Protein AF-A0A507FNR6-F1 (afdb_monomer_lite)

Secondary structure (DSSP, 8-state):
-HHHHHHHHHHHHHH-SS------HHHHHHHHHHTSS---------PPPTTSHHHHHHHHHHHHHHHHHHHHTTS------------PPPTTTT---TTPPPSSSPPP-HHHHHHHHHH-TT-PPPPPB-B--TTS-TTEEE-EEES--STTHHHHHHHHHHHT---EEEE-HHHHHHSHHHHHHHHHTT-EEEE--SS---GGGS-HHHHHHHHHHHHHHHHHHHSS-BSEEPPGGG---HHHHHHHHHTT-EEB--SEE--HHHHHHTT-TTHHHHHHHHHHHTT--SBBEE-BTT-HHHHHHHHHHHHHHHHTT-EEE-HHHHTT-S-SB--HHHHHHHHTT-STT--TTSHHHHHHHHHHHHH----SSSSSHHHHHHHHHHHHSSSTT-SS------------SHHHHHHHHHHSS--PPP-PPPPPPPPP-PPPPPPPHHHHHHHHHHHHTT---TT--SSSPPP-HHHHHHHHTT---TTPPPB-B---SS-TTEEEEEEES---STHHHHHHHHGGGT---EEEE-GGGTTT-HHHHHHHHHTT-EEEE--SS---GGGS-HHHHHHHHHHHHHHHHHHHS--BSEE--GGG---HHHHHHHHHTT-EEB--SEE--GGGTTTTT-HHHHHHHHHHHHHHTT--SBEEE-BTT-HHHHHHHHHHHHHHHHTT-EE--HHHHTT-S-SB--HHHHHHHHTT----TT----S-----------------------------------------------

InterPro domains:
  IPR002509 NodB homology domain [PF01522] (137-256)
  IPR002509 NodB homology domain [PF01522] (500-618)
  IPR002509 NodB homology domain [PS51677] (139-326)
  IPR002509 NodB homology domain [PS51677] (501-684)
  IPR011330 Glycoside hydrolase/deacetylase, beta/alpha-barrel [SSF88713] (125-328)
  IPR011330 Glycoside hydrolase/deacetylase, beta/alpha-barrel [SSF88713] (503-693)
  IPR050248 Polysaccharide deacetylase, ArnD subfamily [PTHR10587] (463-693)

pLDDT: mean 71.26, std 27.58, range [22.84, 98.88]

Foldseek 3Di:
DVVVVVVVVVVVVVPPPDDDDDDPPVPVVVVVVVVPDDDDDDDDDDDDDPPVVVVVVVVVVVVVVVVVVVVVVPPDDDDDDDDDDDDDDDDDLPFDCPLPDAADQFDFDVVLVVLLCVVCVPLDQDDAAAFFDPPADQLEEAEEAEADDDPLLVLLLVLCVVVVAEHEYAYALNRCVFVVVSLLVNVVSPYAYAYAFHHLDQLVPDDLRSLLRRRLSRQVSNCSRNVFGFQEHEYRVNRDDVSSSRSCSSQNYHYYDWPEELCCVVCVVVVNLVSSLVSLVVCLVVSRTGTHYYDHSHDLLRSLCPNSNVVSSVVSVHGYHYDCNRHVHPGRTDGVSSVVSLQVVSRPPCPHDDPNVVVVVVVVVVVPDDPDPPPPVVVVVVVVVVVVVPPPPDPDDDDDDDDDDDDPPPPVVVVVVVVVPDDDDDDDDDDDDDDDDDDDDDDDPVVVVVVLVVLVVQQDCLLPDQAQFDFDPVLLVLLVVQDFDLDDDAAAFFADPPDQQEEAEEAEADDAPQLVLLLVLCQVVLAEHEYAYQLCRCVVPLSSLLSNVVSPAHYAHAFNHQDQLVPDDLRSLSRRRLSSQVSSCSRHVWGFQEHEYRVSRDDSSSSSSCRSQNHHYYDWPEEQCLSSCQSVLCSLPRSLVSLLVCVVVVRTRTNYYHHSNGNSNSVNVNSNVVSSVVSVHGHHHRCVSHVHPGRTDRVSSLVSVVVVPSDRPPDDPCPDDSDPPPPDPDDDDDDDDDDDDDDDDDDDDDDDDDDDDDDDDDDDDD

Radius of gyration: 34.56 Å; chains: 1; bounding box: 96×111×90 Å

Structure (mmCIF, N/CA/C/O backbone):
data_AF-A0A507FNR6-F1
#
_entry.id   AF-A0A507FNR6-F1
#
loop_
_atom_site.group_PDB
_atom_site.id
_atom_site.type_symbol
_atom_site.label_atom_id
_atom_site.label_alt_id
_atom_site.label_comp_id
_atom_site.label_asym_id
_atom_site.label_entity_id
_atom_site.label_seq_id
_atom_site.pdbx_PDB_ins_code
_atom_site.Cartn_x
_atom_site.Cartn_y
_atom_site.Cartn_z
_atom_site.occupancy
_atom_site.B_iso_or_equiv
_atom_site.auth_seq_id
_atom_site.auth_comp_id
_atom_site.auth_asym_id
_atom_site.auth_atom_id
_atom_site.pdbx_PDB_model_num
ATOM 1 N N . MET A 1 1 ? -44.419 14.661 7.105 1.00 37.47 1 MET A N 1
ATOM 2 C CA . MET A 1 1 ? -43.731 13.593 6.339 1.00 37.47 1 MET A CA 1
ATOM 3 C C . MET A 1 1 ? -43.778 13.799 4.822 1.00 37.47 1 MET A C 1
ATOM 5 O O . MET A 1 1 ? -42.699 13.847 4.253 1.00 37.47 1 MET A O 1
ATOM 9 N N . LEU A 1 2 ? -44.933 14.008 4.166 1.00 32.91 2 LEU A N 1
ATOM 10 C CA . LEU A 1 2 ? -45.009 14.257 2.701 1.00 32.91 2 LEU A CA 1
ATOM 11 C C . LEU A 1 2 ? -44.376 15.590 2.230 1.00 32.91 2 LEU A C 1
ATOM 13 O O . LEU A 1 2 ? -43.763 15.656 1.168 1.00 32.91 2 LEU A O 1
ATOM 17 N N . LEU A 1 3 ? -44.433 16.642 3.056 1.00 31.50 3 LEU A N 1
ATOM 18 C CA . LEU A 1 3 ? -43.774 17.927 2.767 1.00 31.50 3 LEU A CA 1
ATOM 19 C C . LEU A 1 3 ? -42.234 17.837 2.872 1.00 31.50 3 LEU A C 1
ATOM 21 O O . LEU A 1 3 ? -41.506 18.486 2.129 1.00 31.50 3 LEU A O 1
ATOM 25 N N . GLN A 1 4 ? -41.742 16.964 3.756 1.00 35.09 4 GLN A N 1
ATOM 26 C CA . GLN A 1 4 ? -40.314 16.698 3.975 1.00 35.09 4 GLN A CA 1
ATOM 27 C C . GLN A 1 4 ? -39.709 15.872 2.832 1.00 35.09 4 GLN A C 1
ATOM 29 O O . GLN A 1 4 ? -38.557 16.077 2.469 1.00 35.09 4 GLN A O 1
ATOM 34 N N . THR A 1 5 ? -40.505 14.995 2.214 1.00 38.12 5 THR A N 1
ATOM 35 C CA . THR A 1 5 ? -40.110 14.238 1.016 1.00 38.12 5 THR A CA 1
ATOM 36 C C . THR A 1 5 ? -40.065 15.126 -0.231 1.00 38.12 5 THR A C 1
ATOM 38 O O . THR A 1 5 ? -39.164 14.967 -1.050 1.00 38.12 5 THR A O 1
ATOM 41 N N . CYS A 1 6 ? -40.953 16.123 -0.345 1.00 31.89 6 CYS A N 1
ATOM 42 C CA . CYS A 1 6 ? -40.917 17.096 -1.445 1.00 31.89 6 CYS A CA 1
ATOM 43 C C . CYS A 1 6 ? -39.725 18.066 -1.346 1.00 31.89 6 CYS A C 1
ATOM 45 O O . CYS A 1 6 ? -39.060 18.327 -2.348 1.00 31.89 6 CYS A O 1
ATOM 47 N N . LEU A 1 7 ? -39.394 18.554 -0.145 1.00 35.56 7 LEU A N 1
ATOM 48 C CA . LEU A 1 7 ? -38.222 19.417 0.072 1.00 35.56 7 LEU A CA 1
ATOM 49 C C . LEU A 1 7 ? -36.899 18.683 -0.210 1.00 35.56 7 LEU A C 1
ATOM 51 O O . LEU A 1 7 ? -36.000 19.260 -0.819 1.00 35.56 7 LEU A O 1
ATOM 55 N N . PHE A 1 8 ? -36.811 17.392 0.129 1.00 34.81 8 PHE A N 1
ATOM 56 C CA . PHE A 1 8 ? -35.637 16.565 -0.172 1.00 34.81 8 PHE A CA 1
ATOM 57 C C . PHE A 1 8 ? -35.486 16.300 -1.681 1.00 34.81 8 PHE A C 1
ATOM 59 O O . PHE A 1 8 ? -34.390 16.416 -2.224 1.00 34.81 8 PHE A O 1
ATOM 66 N N . ALA A 1 9 ? -36.588 16.039 -2.393 1.00 33.88 9 ALA A N 1
ATOM 67 C CA . ALA A 1 9 ? -36.572 15.839 -3.844 1.00 33.88 9 ALA A CA 1
ATOM 68 C C . ALA A 1 9 ? -36.194 17.116 -4.620 1.00 33.88 9 ALA A C 1
ATOM 70 O O . ALA A 1 9 ? -35.476 17.047 -5.617 1.00 33.88 9 ALA A O 1
ATOM 71 N N . THR A 1 10 ? -36.613 18.290 -4.135 1.00 34.97 10 THR A N 1
ATOM 72 C CA . THR A 1 10 ? -36.282 19.584 -4.758 1.00 34.97 10 THR A CA 1
ATOM 73 C C . THR A 1 10 ? -34.808 19.959 -4.531 1.00 34.97 10 THR A C 1
ATOM 75 O O . THR A 1 10 ? -34.153 20.489 -5.430 1.00 34.97 10 THR A O 1
ATOM 78 N N . PHE A 1 11 ? -34.243 19.606 -3.371 1.00 34.34 11 PHE A N 1
ATOM 79 C CA . PHE A 1 11 ? -32.817 19.783 -3.064 1.00 34.34 11 PHE A CA 1
ATOM 80 C C . PHE A 1 11 ? -31.915 18.856 -3.904 1.00 34.34 11 PHE A C 1
ATOM 82 O O . PHE A 1 11 ? -30.870 19.280 -4.402 1.00 34.34 11 PHE A O 1
ATOM 89 N N . VAL A 1 12 ? -32.360 17.618 -4.157 1.00 36.78 12 VAL A N 1
ATOM 90 C CA . VAL A 1 12 ? -31.671 16.661 -5.045 1.00 36.78 12 VAL A CA 1
ATOM 91 C C . VAL A 1 12 ? -31.767 17.092 -6.516 1.00 36.78 12 VAL A C 1
ATOM 93 O O . VAL A 1 12 ? -30.772 17.060 -7.235 1.00 36.78 12 VAL A O 1
ATOM 96 N N . ALA A 1 13 ? -32.918 17.592 -6.974 1.00 33.75 13 ALA A N 1
ATOM 97 C CA . ALA A 1 13 ? -33.073 18.076 -8.351 1.00 33.75 13 ALA A CA 1
ATOM 98 C C . ALA A 1 13 ? -32.232 19.334 -8.658 1.00 33.75 13 ALA A C 1
ATOM 100 O O . ALA A 1 13 ? -31.830 19.546 -9.801 1.00 33.75 13 ALA A O 1
ATOM 101 N N . SER A 1 14 ? -31.922 20.143 -7.640 1.00 32.06 14 SER A N 1
ATOM 102 C CA . SER A 1 14 ? -31.108 21.362 -7.777 1.00 32.06 14 SER A CA 1
ATOM 103 C C . SER A 1 14 ? -29.598 21.089 -7.805 1.00 32.06 14 SER A C 1
ATOM 105 O O . SER A 1 14 ? -28.831 21.929 -8.270 1.00 32.06 14 SER A O 1
ATOM 107 N N . THR A 1 15 ? -29.161 19.922 -7.323 1.00 32.34 15 THR A N 1
ATOM 108 C CA . THR A 1 15 ? -27.739 19.557 -7.192 1.00 32.34 15 THR A CA 1
ATOM 109 C C . THR A 1 15 ? -27.243 18.617 -8.296 1.00 32.34 15 THR A C 1
ATOM 111 O O . THR A 1 15 ? -26.038 18.511 -8.513 1.00 32.34 15 THR A O 1
ATOM 114 N N . VAL A 1 16 ? -28.137 18.014 -9.091 1.00 34.31 16 VAL A N 1
ATOM 115 C CA . VAL A 1 16 ? -27.775 17.140 -10.227 1.00 34.31 16 VAL A CA 1
ATOM 116 C C . VAL A 1 16 ? -27.688 17.939 -11.532 1.00 34.31 16 VAL A C 1
ATOM 118 O O . VAL A 1 16 ? -28.408 17.713 -12.504 1.00 34.31 16 VAL A O 1
ATOM 121 N N . ARG A 1 17 ? -26.760 18.898 -11.571 1.00 32.91 17 ARG A N 1
ATOM 122 C CA . ARG A 1 17 ? -26.328 19.549 -12.815 1.00 32.91 17 ARG A CA 1
ATOM 123 C C . ARG A 1 17 ? -24.821 19.421 -13.018 1.00 32.91 17 ARG A C 1
ATOM 125 O O . ARG A 1 17 ? -24.176 20.393 -13.369 1.00 32.91 17 ARG A O 1
ATOM 132 N N . ALA A 1 18 ? -24.266 18.228 -12.811 1.00 33.28 18 ALA A N 1
ATOM 133 C CA . ALA A 1 18 ? -23.012 17.775 -13.419 1.00 33.28 18 ALA A CA 1
ATOM 134 C C . ALA A 1 18 ? -22.761 16.290 -13.089 1.00 33.28 18 ALA A C 1
ATOM 136 O O . ALA A 1 18 ? -22.992 15.871 -11.963 1.00 33.28 18 ALA A O 1
ATOM 137 N N . ALA A 1 19 ? -22.212 15.558 -14.065 1.00 28.89 19 ALA A N 1
ATOM 138 C CA . ALA A 1 19 ? -21.675 14.187 -14.017 1.00 28.89 19 ALA A CA 1
ATOM 139 C C . ALA A 1 19 ? -22.635 12.994 -14.282 1.00 28.89 19 ALA A C 1
ATOM 141 O O . ALA A 1 19 ? -23.710 12.857 -13.708 1.00 28.89 19 ALA A O 1
ATOM 142 N N . GLN A 1 20 ? -22.193 12.137 -15.213 1.00 31.83 20 GLN A N 1
ATOM 143 C CA . GLN A 1 20 ? -22.756 10.860 -15.703 1.00 31.83 20 GLN A CA 1
ATOM 144 C C . GLN A 1 20 ? -22.103 9.658 -14.962 1.00 31.83 20 GLN A C 1
ATOM 146 O O . GLN A 1 20 ? -21.088 9.871 -14.304 1.00 31.83 20 GLN A O 1
ATOM 151 N N . PRO A 1 21 ? -22.518 8.392 -15.195 1.00 39.84 21 PRO A N 1
ATOM 152 C CA . PRO A 1 21 ? -23.780 7.762 -14.809 1.00 39.84 21 PRO A CA 1
ATOM 153 C C . PRO A 1 21 ? -23.563 6.634 -13.765 1.00 39.84 21 PRO A C 1
ATOM 155 O O . PRO A 1 21 ? -22.589 5.889 -13.822 1.00 39.84 21 PRO A O 1
ATOM 158 N N . PHE A 1 22 ? -24.508 6.464 -12.838 1.00 29.86 22 PHE A N 1
ATOM 159 C CA . PHE A 1 22 ? -24.592 5.293 -11.949 1.00 29.86 22 PHE A CA 1
ATOM 160 C C . PHE A 1 22 ? -25.397 4.154 -12.616 1.00 29.86 22 PHE A C 1
ATOM 162 O O . PHE A 1 22 ? -26.315 4.448 -13.388 1.00 29.86 22 PHE A O 1
ATOM 169 N N . PRO A 1 23 ? -25.127 2.867 -12.315 1.00 29.97 23 PRO A N 1
ATOM 170 C CA . PRO A 1 23 ? -25.915 1.752 -12.837 1.00 29.97 23 PRO A CA 1
ATOM 171 C C . PRO A 1 23 ? -27.279 1.664 -12.123 1.00 29.97 23 PRO A C 1
ATOM 173 O O . PRO A 1 23 ? -27.361 1.459 -10.915 1.00 29.97 23 PRO A O 1
ATOM 176 N N . LEU A 1 24 ? -28.363 1.833 -12.886 1.00 33.50 24 LEU A N 1
ATOM 177 C CA . LEU A 1 24 ? -29.762 1.897 -12.425 1.00 33.50 24 LEU A CA 1
ATOM 178 C C . LEU A 1 24 ? -30.479 0.531 -12.346 1.00 33.50 24 LEU A C 1
ATOM 180 O O . LEU A 1 24 ? -31.705 0.482 -12.253 1.00 33.50 24 LEU A O 1
ATOM 184 N N . GLU A 1 25 ? -29.757 -0.588 -12.358 1.00 33.41 25 GLU A N 1
ATOM 185 C CA . GLU A 1 25 ? -30.377 -1.922 -12.326 1.00 33.41 25 GLU A CA 1
ATOM 186 C C . GLU A 1 25 ? -30.935 -2.368 -10.954 1.00 33.41 25 GLU A C 1
ATOM 188 O O . GLU A 1 25 ? -32.004 -2.985 -10.944 1.00 33.41 25 GLU A O 1
ATOM 193 N N . PRO A 1 26 ? -30.365 -2.016 -9.778 1.00 33.34 26 PRO A N 1
ATOM 194 C CA . PRO A 1 26 ? -30.905 -2.516 -8.506 1.00 33.34 26 PRO A CA 1
ATOM 195 C C . PRO A 1 26 ? -32.215 -1.843 -8.060 1.00 33.34 26 PRO A C 1
ATOM 197 O O . PRO A 1 26 ? -32.959 -2.411 -7.262 1.00 33.34 26 PRO A O 1
ATOM 200 N N . MET A 1 27 ? -32.531 -0.638 -8.558 1.00 32.47 27 MET A N 1
ATOM 201 C CA . MET A 1 27 ? -33.716 0.124 -8.121 1.00 32.47 27 MET A CA 1
ATOM 202 C C . MET A 1 27 ? -34.980 -0.177 -8.938 1.00 32.47 27 MET A C 1
ATOM 204 O O . MET A 1 27 ? -36.084 -0.053 -8.408 1.00 32.47 27 MET A O 1
ATOM 208 N N . MET A 1 28 ? -34.854 -0.623 -10.195 1.00 34.38 28 MET A N 1
ATOM 209 C CA . MET A 1 28 ? -36.024 -1.012 -10.994 1.00 34.38 28 MET A CA 1
ATOM 210 C C . MET A 1 28 ? -36.588 -2.380 -10.590 1.00 34.38 28 MET A C 1
ATOM 212 O O . MET A 1 28 ? -37.807 -2.549 -10.603 1.00 34.38 28 MET A O 1
ATOM 216 N N . LEU A 1 29 ? -35.749 -3.327 -10.148 1.00 33.75 29 LEU A N 1
ATOM 217 C CA . LEU A 1 29 ? -36.236 -4.628 -9.668 1.00 33.75 29 LEU A CA 1
ATOM 218 C C . LEU A 1 29 ? -37.027 -4.506 -8.352 1.00 33.75 29 LEU A C 1
ATOM 220 O O . LEU A 1 29 ? -38.065 -5.147 -8.195 1.00 33.75 29 LEU A O 1
ATOM 224 N N . PHE A 1 30 ? -36.607 -3.610 -7.450 1.00 33.25 30 PHE A N 1
ATOM 225 C CA . PHE A 1 30 ? -37.310 -3.347 -6.187 1.00 33.25 30 PHE A CA 1
ATOM 226 C C . PHE A 1 30 ? -38.670 -2.656 -6.391 1.00 33.25 30 PHE A C 1
ATOM 228 O O . PHE A 1 30 ? -39.632 -2.955 -5.682 1.00 33.25 30 PHE A O 1
ATOM 235 N N . ALA A 1 31 ? -38.781 -1.771 -7.388 1.00 34.03 31 ALA A N 1
ATOM 236 C CA . ALA A 1 31 ? -40.033 -1.088 -7.718 1.00 34.03 31 ALA A CA 1
ATOM 237 C C . ALA A 1 31 ? -41.071 -2.032 -8.356 1.00 34.03 31 ALA A C 1
ATOM 239 O O . ALA A 1 31 ? -42.263 -1.917 -8.072 1.00 34.03 31 ALA A O 1
ATOM 240 N N . VAL A 1 32 ? -40.630 -3.007 -9.161 1.00 37.16 32 VAL A N 1
ATOM 241 C CA . VAL A 1 32 ? -41.515 -4.015 -9.774 1.00 37.16 32 VAL A CA 1
ATOM 242 C C . VAL A 1 32 ? -41.973 -5.068 -8.751 1.00 37.16 32 VAL A C 1
ATOM 244 O O . VAL A 1 32 ? -43.123 -5.505 -8.799 1.00 37.16 32 VAL A O 1
ATOM 247 N N . GLN A 1 33 ? -41.139 -5.418 -7.762 1.00 34.91 33 GLN A N 1
ATOM 248 C CA . GLN A 1 33 ? -41.530 -6.328 -6.673 1.00 34.91 33 GLN A CA 1
ATOM 249 C C . GLN A 1 33 ? -42.470 -5.688 -5.635 1.00 34.91 33 GLN A C 1
ATOM 251 O O . GLN A 1 33 ? -43.358 -6.372 -5.127 1.00 34.91 33 GLN A O 1
ATOM 256 N N . MET A 1 34 ? -42.361 -4.380 -5.375 1.00 32.78 34 MET A N 1
ATOM 257 C CA . MET A 1 34 ? -43.274 -3.666 -4.464 1.00 32.78 34 MET A CA 1
ATOM 258 C C . MET A 1 34 ? -44.671 -3.404 -5.054 1.00 32.78 34 MET A C 1
ATOM 260 O O . MET A 1 34 ? -45.608 -3.138 -4.307 1.00 32.78 34 MET A O 1
ATOM 264 N N . LEU A 1 35 ? -44.848 -3.528 -6.373 1.00 33.38 35 LEU A N 1
ATOM 265 C CA . LEU A 1 35 ? -46.151 -3.392 -7.042 1.00 33.38 35 LEU A CA 1
ATOM 266 C C . LEU A 1 35 ? -46.964 -4.699 -7.101 1.00 33.38 35 LEU A C 1
ATOM 268 O O . LEU A 1 35 ? -48.099 -4.682 -7.571 1.00 33.38 35 LEU A O 1
ATOM 272 N N . SER A 1 36 ? -46.425 -5.819 -6.601 1.00 35.69 36 SER A N 1
ATOM 273 C CA . SER A 1 36 ? -47.110 -7.128 -6.602 1.00 35.69 36 SER A CA 1
ATOM 274 C C . SER A 1 36 ? -47.565 -7.615 -5.220 1.00 35.69 36 SER A C 1
ATOM 276 O O . SER A 1 36 ? -48.125 -8.703 -5.110 1.00 35.69 36 SER A O 1
ATOM 278 N N . ILE A 1 37 ? -47.370 -6.834 -4.155 1.00 36.44 37 ILE A N 1
ATOM 279 C CA . ILE A 1 37 ? -47.818 -7.182 -2.801 1.00 36.44 37 ILE A CA 1
ATOM 280 C C . ILE A 1 37 ? -48.465 -5.934 -2.206 1.00 36.44 37 ILE A C 1
ATOM 282 O O . ILE A 1 37 ? -47.744 -5.008 -1.866 1.00 36.44 37 ILE A O 1
ATOM 286 N N . HIS A 1 38 ? -49.803 -5.918 -2.156 1.00 30.64 38 HIS A N 1
ATOM 287 C CA . HIS A 1 38 ? -50.739 -5.088 -1.363 1.00 30.64 38 HIS A CA 1
ATOM 288 C C . HIS A 1 38 ? -51.994 -4.775 -2.197 1.00 30.64 38 HIS A C 1
ATOM 290 O O . HIS A 1 38 ? -52.191 -3.667 -2.686 1.00 30.64 38 HIS A O 1
ATOM 296 N N . ALA A 1 39 ? -52.878 -5.765 -2.328 1.00 28.08 39 ALA A N 1
ATOM 297 C CA . ALA A 1 39 ? -54.285 -5.519 -2.624 1.00 28.08 39 ALA A CA 1
ATOM 298 C C . ALA A 1 39 ? -55.072 -5.680 -1.314 1.00 28.08 39 ALA A C 1
ATOM 300 O O . ALA A 1 39 ? -55.147 -6.800 -0.804 1.00 28.08 39 ALA A O 1
ATOM 301 N N . PRO A 1 40 ? -55.656 -4.618 -0.734 1.00 31.48 40 PRO A N 1
ATOM 302 C CA . PRO A 1 40 ? -56.695 -4.786 0.260 1.00 31.48 40 PRO A CA 1
ATOM 303 C C . PRO A 1 40 ? -58.029 -5.023 -0.449 1.00 31.48 40 PRO A C 1
ATOM 305 O O . PRO A 1 40 ? -58.425 -4.289 -1.355 1.00 31.48 40 PRO A O 1
ATOM 308 N N . HIS A 1 41 ? -58.738 -6.052 0.003 1.00 34.62 41 HIS A N 1
ATOM 309 C CA . HIS A 1 41 ? -60.172 -6.194 -0.198 1.00 34.62 41 HIS A CA 1
ATOM 310 C C . HIS A 1 41 ? -60.881 -4.890 0.186 1.00 34.62 41 HIS A C 1
ATOM 312 O O . HIS A 1 41 ? -60.788 -4.480 1.334 1.00 34.62 41 HIS A O 1
ATOM 318 N N . HIS A 1 42 ? -61.615 -4.275 -0.740 1.00 28.42 42 HIS A N 1
ATOM 319 C CA . HIS A 1 42 ? -62.992 -3.841 -0.505 1.00 28.42 42 HIS A CA 1
ATOM 320 C C . HIS A 1 42 ? -63.681 -3.477 -1.827 1.00 28.42 42 HIS A C 1
ATOM 322 O O . HIS A 1 42 ? -63.129 -2.870 -2.738 1.00 28.42 42 HIS A O 1
ATOM 328 N N . THR A 1 43 ? -64.920 -3.934 -1.901 1.00 36.56 43 THR A N 1
ATOM 329 C CA . THR A 1 43 ? -65.930 -3.810 -2.946 1.00 36.56 43 THR A CA 1
ATOM 330 C C . THR A 1 43 ? -66.188 -2.374 -3.407 1.00 36.56 43 THR A C 1
ATOM 332 O O . THR A 1 43 ? -66.579 -1.543 -2.594 1.00 36.56 43 THR A O 1
ATOM 335 N N . THR A 1 44 ? -66.118 -2.107 -4.714 1.00 29.95 44 THR A N 1
ATOM 336 C CA . THR A 1 44 ? -67.222 -1.511 -5.499 1.00 29.95 44 THR A CA 1
ATOM 337 C C . THR A 1 44 ? -66.890 -1.473 -6.995 1.00 29.95 44 THR A C 1
ATOM 339 O O . THR A 1 44 ? -65.753 -1.324 -7.423 1.00 29.95 44 THR A O 1
ATOM 342 N N . SER A 1 45 ? -67.940 -1.701 -7.778 1.00 39.38 45 SER A N 1
ATOM 343 C CA . SER A 1 45 ? -67.995 -1.898 -9.225 1.00 39.38 45 SER A CA 1
ATOM 344 C C . SER A 1 45 ? -67.521 -0.691 -10.039 1.00 39.38 45 SER A C 1
ATOM 346 O O . SER A 1 45 ? -68.215 0.316 -9.996 1.00 39.38 45 SER A O 1
ATOM 348 N N . GLN A 1 46 ? -66.494 -0.849 -10.889 1.00 32.12 46 GLN A N 1
ATOM 349 C CA . GLN A 1 46 ? -66.463 -0.323 -12.270 1.00 32.12 46 GLN A CA 1
ATOM 350 C C . GLN A 1 46 ? -65.530 -1.174 -13.159 1.00 32.12 46 GLN A C 1
ATOM 352 O O . GLN A 1 46 ? -64.429 -1.548 -12.765 1.00 32.12 46 GLN A O 1
ATOM 357 N N . LYS A 1 47 ? -66.003 -1.515 -14.363 1.00 33.69 47 LYS A N 1
ATOM 358 C CA . LYS A 1 47 ? -65.332 -2.367 -15.361 1.00 33.69 47 LYS A CA 1
ATOM 359 C C . LYS A 1 47 ? -64.411 -1.499 -16.247 1.00 33.69 47 LYS A C 1
ATOM 361 O O . LYS A 1 47 ? -64.902 -0.482 -16.735 1.00 33.69 47 LYS A O 1
ATOM 366 N N . PRO A 1 48 ? -63.139 -1.860 -16.517 1.00 31.39 48 PRO A N 1
ATOM 367 C CA . PRO A 1 48 ? -62.278 -1.065 -17.396 1.00 31.39 48 PRO A CA 1
ATOM 368 C C . PRO A 1 48 ? -62.692 -1.220 -18.866 1.00 31.39 48 PRO A C 1
ATOM 370 O O . PRO A 1 48 ? -62.955 -2.329 -19.337 1.00 31.39 48 PRO A O 1
ATOM 373 N N . THR A 1 49 ? -62.746 -0.109 -19.597 1.00 38.16 49 THR A N 1
ATOM 374 C CA . THR A 1 49 ? -63.057 -0.050 -21.033 1.00 38.16 49 THR A CA 1
ATOM 375 C C . THR A 1 49 ? -61.902 -0.536 -21.917 1.00 38.16 49 THR A C 1
ATOM 377 O O . THR A 1 49 ? -60.726 -0.429 -21.571 1.00 38.16 49 THR A O 1
ATOM 380 N N . THR A 1 50 ? -62.266 -1.032 -23.101 1.00 42.06 50 THR A N 1
ATOM 381 C CA . THR A 1 50 ? -61.512 -1.823 -24.096 1.00 42.06 50 THR A CA 1
ATOM 382 C C . THR A 1 50 ? -60.227 -1.199 -24.677 1.00 42.06 50 THR A C 1
ATOM 384 O O . THR A 1 50 ? -59.614 -1.786 -25.563 1.00 42.06 50 THR A O 1
ATOM 387 N N . THR A 1 51 ? -59.773 -0.046 -24.187 1.00 43.16 51 THR A N 1
ATOM 388 C CA . THR A 1 51 ? -58.647 0.718 -24.759 1.00 43.16 51 THR A CA 1
ATOM 389 C C . THR A 1 51 ? -57.330 0.565 -23.984 1.00 43.16 51 THR A C 1
ATOM 391 O O . THR A 1 51 ? -56.280 0.911 -24.512 1.00 43.16 51 THR A O 1
ATOM 394 N N . GLN A 1 52 ? -57.337 0.003 -22.766 1.00 39.16 52 GLN A N 1
ATOM 395 C CA . GLN A 1 52 ? -56.110 -0.214 -21.968 1.00 39.16 52 GLN A CA 1
ATOM 396 C C . GLN A 1 52 ? -55.401 -1.554 -22.244 1.00 39.16 52 GLN A C 1
ATOM 398 O O . GLN A 1 52 ? -54.191 -1.657 -22.054 1.00 39.16 52 GLN A O 1
ATOM 403 N N . ALA A 1 53 ? -56.112 -2.570 -22.745 1.00 40.06 53 ALA A N 1
ATOM 404 C CA . ALA A 1 53 ? -55.527 -3.889 -23.015 1.00 40.06 53 ALA A CA 1
ATOM 405 C C . ALA A 1 53 ? -54.658 -3.923 -24.293 1.00 40.06 53 ALA A C 1
ATOM 407 O O . ALA A 1 53 ? -53.669 -4.652 -24.347 1.00 40.06 53 ALA A O 1
ATOM 408 N N . GLY A 1 54 ? -54.980 -3.104 -25.303 1.00 36.41 54 GLY A N 1
ATOM 409 C CA . GLY A 1 54 ? -54.251 -3.074 -26.582 1.00 36.41 54 GLY A CA 1
ATOM 410 C C . GLY A 1 54 ? -52.845 -2.466 -26.489 1.00 36.41 54 GLY A C 1
ATOM 411 O O . GLY A 1 54 ? -51.920 -2.910 -27.170 1.00 36.41 54 GLY A O 1
ATOM 412 N N . THR A 1 55 ? -52.647 -1.491 -25.600 1.00 41.25 55 THR A N 1
ATOM 413 C CA . THR A 1 55 ? -51.367 -0.778 -25.460 1.00 41.25 55 THR A CA 1
ATOM 414 C C . THR A 1 55 ? -50.313 -1.632 -24.750 1.00 41.25 55 THR A C 1
ATOM 416 O O . THR A 1 55 ? -49.152 -1.642 -25.155 1.00 41.25 55 THR A O 1
ATOM 419 N N . ILE A 1 56 ? -50.721 -2.430 -23.757 1.00 40.34 56 ILE A N 1
ATOM 420 C CA . ILE A 1 56 ? -49.822 -3.329 -23.014 1.00 40.34 56 ILE A CA 1
ATOM 421 C C . ILE A 1 56 ? -49.342 -4.479 -23.911 1.00 40.34 56 ILE A C 1
ATOM 423 O O . ILE A 1 56 ? -48.154 -4.787 -23.935 1.00 40.34 56 ILE A O 1
ATOM 427 N N . GLN A 1 57 ? -50.225 -5.047 -24.738 1.00 42.31 57 GLN A N 1
ATOM 428 C CA . GLN A 1 57 ? -49.885 -6.172 -25.618 1.00 42.31 57 GLN A CA 1
ATOM 429 C C . GLN A 1 57 ? -48.917 -5.787 -26.756 1.00 42.31 57 GLN A C 1
ATOM 431 O O . GLN A 1 57 ? -48.119 -6.612 -27.210 1.00 42.31 57 GLN A O 1
ATOM 436 N N . THR A 1 58 ? -48.954 -4.524 -27.190 1.00 39.72 58 THR A N 1
ATOM 437 C CA . THR A 1 58 ? -48.070 -3.988 -28.239 1.00 39.72 58 THR A CA 1
ATOM 438 C C . THR A 1 58 ? -46.657 -3.721 -27.702 1.00 39.72 58 THR A C 1
ATOM 440 O O . THR A 1 58 ? -45.670 -4.018 -28.375 1.00 39.72 58 THR A O 1
ATOM 443 N N . LEU A 1 59 ? -46.547 -3.259 -26.451 1.00 37.44 59 LEU A N 1
ATOM 444 C CA . LEU A 1 59 ? -45.269 -3.027 -25.767 1.00 37.44 59 LEU A CA 1
ATOM 445 C C . LEU A 1 59 ? -44.542 -4.332 -25.412 1.00 37.44 59 LEU A C 1
ATOM 447 O O . LEU A 1 59 ? -43.327 -4.413 -25.583 1.00 37.44 59 LEU A O 1
ATOM 451 N N . THR A 1 60 ? -45.259 -5.387 -25.010 1.00 41.59 60 THR A N 1
ATOM 452 C CA . THR A 1 60 ? -44.632 -6.687 -24.710 1.00 41.59 60 THR A CA 1
ATOM 453 C C . THR A 1 60 ? -44.028 -7.336 -25.962 1.00 41.59 60 THR A C 1
ATOM 455 O O . THR A 1 60 ? -42.914 -7.846 -25.902 1.00 41.59 60 THR A O 1
ATOM 458 N N . LYS A 1 61 ? -44.695 -7.248 -27.127 1.00 38.84 61 LYS A N 1
ATOM 459 C CA . LYS A 1 61 ? -44.173 -7.795 -28.397 1.00 38.84 61 LYS A CA 1
ATOM 460 C C . LYS A 1 61 ? -42.905 -7.090 -28.892 1.00 38.84 61 LYS A C 1
ATOM 462 O O . LYS A 1 61 ? -42.017 -7.754 -29.426 1.00 38.84 61 LYS A O 1
ATOM 467 N N . ALA A 1 62 ? -42.798 -5.774 -28.699 1.00 35.88 62 ALA A N 1
ATOM 468 C CA . ALA A 1 62 ? -41.615 -5.013 -29.104 1.00 35.88 62 ALA A CA 1
ATOM 469 C C . ALA A 1 62 ? -40.372 -5.416 -28.286 1.00 35.88 62 ALA A C 1
ATOM 471 O O . ALA A 1 62 ? -39.299 -5.651 -28.849 1.00 35.88 62 ALA A O 1
ATOM 472 N N . VAL A 1 63 ? -40.538 -5.604 -26.973 1.00 38.28 63 VAL A N 1
ATOM 473 C CA . VAL A 1 63 ? -39.448 -5.981 -26.058 1.00 38.28 63 VAL A CA 1
ATOM 474 C C . VAL A 1 63 ? -38.948 -7.406 -26.329 1.00 38.28 63 VAL A C 1
ATOM 476 O O . VAL A 1 63 ? -37.740 -7.619 -26.414 1.00 38.28 63 VAL A O 1
ATOM 479 N N . THR A 1 64 ? -39.836 -8.376 -26.577 1.00 38.31 64 THR A N 1
ATOM 480 C CA . THR A 1 64 ? -39.425 -9.768 -26.853 1.00 38.31 64 THR A CA 1
ATOM 481 C C . THR A 1 64 ? -38.679 -9.924 -28.187 1.00 38.31 64 THR A C 1
ATOM 483 O O . THR A 1 64 ? -37.742 -10.720 -28.279 1.00 38.31 64 THR A O 1
ATOM 486 N N . SER A 1 65 ? -39.023 -9.134 -29.215 1.00 32.69 65 SER A N 1
ATOM 487 C CA . SER A 1 65 ? -38.316 -9.183 -30.511 1.00 32.69 65 SER A CA 1
ATOM 488 C C . SER A 1 65 ? -36.875 -8.662 -30.422 1.00 32.69 65 SER A C 1
ATOM 490 O O . SER A 1 65 ? -35.975 -9.204 -31.061 1.00 32.69 65 SER A O 1
ATOM 492 N N . THR A 1 66 ? -36.636 -7.679 -29.548 1.00 34.81 66 THR A N 1
ATOM 493 C CA . THR A 1 66 ? -35.319 -7.053 -29.362 1.00 34.81 66 THR A CA 1
ATOM 494 C C . THR A 1 66 ? -34.369 -7.974 -28.586 1.00 34.81 66 THR A C 1
ATOM 496 O O . THR A 1 66 ? -33.194 -8.087 -28.921 1.00 34.81 66 THR A O 1
ATOM 499 N N . VAL A 1 67 ? -34.887 -8.718 -27.600 1.00 36.03 67 VAL A N 1
ATOM 500 C CA . VAL A 1 67 ? -34.100 -9.672 -26.792 1.00 36.03 67 VAL A CA 1
ATOM 501 C C . VAL A 1 67 ? -33.687 -10.917 -27.595 1.00 36.03 67 VAL A C 1
ATOM 503 O O . VAL A 1 67 ? -32.602 -11.461 -27.387 1.00 36.03 67 VAL A O 1
ATOM 506 N N . THR A 1 68 ? -34.504 -11.334 -28.568 1.00 32.78 68 THR A N 1
ATOM 507 C CA . THR A 1 68 ? -34.212 -12.496 -29.432 1.00 32.78 68 TH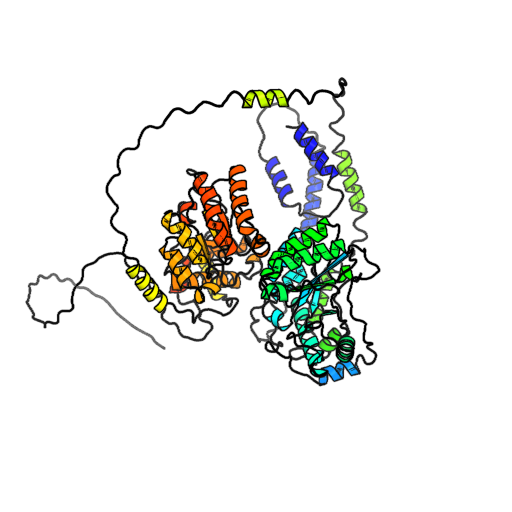R A CA 1
ATOM 508 C C . THR A 1 68 ? -33.138 -12.174 -30.486 1.00 32.78 68 THR A C 1
ATOM 510 O O . THR A 1 68 ? -32.288 -13.006 -30.799 1.00 32.78 68 THR A O 1
ATOM 513 N N . ALA A 1 69 ? -33.100 -10.937 -30.993 1.00 30.28 69 ALA A N 1
ATOM 514 C CA . ALA A 1 69 ? -32.070 -10.503 -31.942 1.00 30.28 69 ALA A CA 1
ATOM 515 C C . ALA A 1 69 ? -30.665 -10.432 -31.306 1.00 30.28 69 ALA A C 1
ATOM 517 O O . ALA A 1 69 ? -29.677 -10.784 -31.947 1.00 30.28 69 ALA A O 1
ATOM 518 N N . VAL A 1 70 ? -30.577 -10.053 -30.025 1.00 31.78 70 VAL A N 1
ATOM 519 C CA . VAL A 1 70 ? -29.302 -9.925 -29.290 1.00 31.78 70 VAL A CA 1
ATOM 520 C C . VAL A 1 70 ? -28.711 -11.286 -28.896 1.00 31.78 70 VAL A C 1
ATOM 522 O O . VAL A 1 70 ? -27.494 -11.437 -28.852 1.00 31.78 70 VAL A O 1
ATOM 525 N N . THR A 1 71 ? -29.543 -12.308 -28.682 1.00 31.48 71 THR A N 1
ATOM 526 C CA . THR A 1 71 ? -29.093 -13.673 -28.337 1.00 31.48 71 THR A CA 1
ATOM 527 C C . THR A 1 71 ? -28.635 -14.497 -29.544 1.00 31.48 71 THR A C 1
ATOM 529 O O . THR A 1 71 ? -27.887 -15.459 -29.385 1.00 31.48 71 THR A O 1
ATOM 532 N N . THR A 1 72 ? -29.017 -14.105 -30.763 1.00 29.77 72 THR A N 1
ATOM 533 C CA . THR A 1 72 ? -28.629 -14.827 -31.989 1.00 29.77 72 THR A CA 1
ATOM 534 C C . THR A 1 72 ? -27.282 -14.341 -32.556 1.00 29.77 72 THR A C 1
ATOM 536 O O . THR A 1 72 ? -26.627 -15.070 -33.293 1.00 29.77 72 THR A O 1
ATOM 539 N N . ALA A 1 73 ? -26.812 -13.148 -32.170 1.00 28.50 73 ALA A N 1
ATOM 540 C CA . ALA A 1 73 ? -25.553 -12.566 -32.653 1.00 28.50 73 ALA A CA 1
ATOM 541 C C . ALA A 1 73 ? -24.287 -13.063 -31.916 1.00 28.50 73 ALA A C 1
ATOM 543 O O . ALA A 1 73 ? -23.174 -12.804 -32.365 1.00 28.50 73 ALA A O 1
ATOM 544 N N . THR A 1 74 ? -24.430 -13.795 -30.807 1.00 29.77 74 THR A N 1
ATOM 545 C CA . THR A 1 74 ? -23.315 -14.261 -29.955 1.00 29.77 74 THR A CA 1
ATOM 546 C C . THR A 1 74 ? -22.969 -15.747 -30.110 1.00 29.77 74 THR A C 1
ATOM 548 O O . THR A 1 74 ? -22.139 -16.256 -29.362 1.00 29.77 74 THR A O 1
ATOM 551 N N . SER A 1 75 ? -23.550 -16.459 -31.084 1.00 28.09 75 SER A N 1
ATOM 552 C CA . SER A 1 75 ? -23.395 -17.921 -31.224 1.00 28.09 75 SER A CA 1
ATOM 553 C C . SER A 1 75 ? -22.737 -18.412 -32.525 1.00 28.09 75 SER A C 1
ATOM 555 O O . SER A 1 75 ? -22.811 -19.601 -32.830 1.00 28.09 75 SER A O 1
ATOM 557 N N . SER A 1 76 ? -22.022 -17.562 -33.276 1.00 28.77 76 SER A N 1
ATOM 558 C CA . SER A 1 76 ? -21.340 -17.991 -34.512 1.00 28.77 76 SER A CA 1
ATOM 559 C C . SER A 1 76 ? -19.865 -17.581 -34.610 1.00 28.77 76 SER A C 1
ATOM 561 O O . SER A 1 76 ? -19.503 -16.758 -35.444 1.00 28.77 76 SER A O 1
ATOM 563 N N . THR A 1 77 ? -18.992 -18.225 -33.837 1.00 27.75 77 THR A N 1
ATOM 564 C CA . THR A 1 77 ? -17.601 -18.486 -34.257 1.00 27.75 77 THR A CA 1
ATOM 565 C C . THR A 1 77 ? -17.153 -19.830 -33.690 1.00 27.75 77 THR A C 1
ATOM 567 O O . THR A 1 77 ? -16.764 -19.972 -32.534 1.00 27.75 77 THR A O 1
ATOM 570 N N . ALA A 1 78 ? -17.292 -20.855 -34.530 1.00 27.12 78 ALA A N 1
ATOM 571 C CA . ALA A 1 78 ? -16.938 -22.232 -34.239 1.00 27.12 78 ALA A CA 1
ATOM 572 C C . ALA A 1 78 ? -15.416 -22.435 -34.172 1.00 27.12 78 ALA A C 1
ATOM 574 O O . ALA A 1 78 ? -14.642 -21.824 -34.908 1.00 27.12 78 ALA A O 1
ATOM 575 N N . ALA A 1 79 ? -15.034 -23.351 -33.285 1.00 26.25 79 ALA A N 1
ATOM 576 C CA . ALA A 1 79 ? -13.690 -23.832 -33.029 1.00 26.25 79 ALA A CA 1
ATOM 577 C C . ALA A 1 79 ? -12.977 -24.358 -34.286 1.00 26.25 79 ALA A C 1
ATOM 579 O O . ALA A 1 79 ? -13.545 -25.096 -35.088 1.00 26.25 79 ALA A O 1
ATOM 580 N N . THR A 1 80 ? -11.682 -24.062 -34.403 1.00 23.44 80 THR A N 1
ATOM 581 C CA . THR A 1 80 ? -10.750 -24.872 -35.195 1.00 23.44 80 THR A CA 1
ATOM 582 C C . THR A 1 80 ? -9.539 -25.176 -34.321 1.00 23.44 80 THR A C 1
ATOM 584 O O . THR A 1 80 ? -8.783 -24.286 -33.942 1.00 23.44 80 THR A O 1
ATOM 587 N N . SER A 1 81 ? -9.407 -26.443 -33.940 1.00 25.56 81 SER A N 1
ATOM 588 C CA . SER A 1 81 ? -8.330 -26.989 -33.121 1.00 25.56 81 SER A CA 1
ATOM 589 C C . SER A 1 81 ? -7.069 -27.221 -33.954 1.00 25.56 81 SER A C 1
ATOM 591 O O . SER A 1 81 ? -7.111 -27.984 -34.919 1.00 25.56 81 SER A O 1
ATOM 593 N N . VAL A 1 82 ? -5.937 -26.659 -33.530 1.00 23.06 82 VAL A N 1
ATOM 594 C CA . VAL A 1 82 ? -4.603 -27.141 -33.913 1.00 23.06 82 VAL A CA 1
ATOM 595 C C . VAL A 1 82 ? -3.790 -27.313 -32.636 1.00 23.06 82 VAL A C 1
ATOM 597 O O . VAL A 1 82 ? -3.607 -26.368 -31.872 1.00 23.06 82 VAL A O 1
ATOM 600 N N . SER A 1 83 ? -3.345 -28.545 -32.386 1.00 27.55 83 SER A N 1
ATOM 601 C CA . SER A 1 83 ? -2.488 -28.898 -31.260 1.00 27.55 83 SER A CA 1
ATOM 602 C C . SER A 1 83 ? -1.036 -28.529 -31.552 1.00 27.55 83 SER A C 1
ATOM 604 O O . SER A 1 83 ? -0.451 -29.066 -32.491 1.00 27.55 83 SER A O 1
ATOM 606 N N . THR A 1 84 ? -0.424 -27.735 -30.681 1.00 22.84 84 THR A N 1
ATOM 607 C CA . THR A 1 84 ? 1.017 -27.798 -30.410 1.00 22.84 84 THR A CA 1
ATOM 608 C C . THR A 1 84 ? 1.229 -27.493 -28.934 1.00 22.84 84 THR A C 1
ATOM 610 O O . THR A 1 84 ? 0.901 -26.407 -28.463 1.00 22.84 84 THR A O 1
ATOM 613 N N . ALA A 1 85 ? 1.726 -28.487 -28.205 1.00 28.94 85 ALA A N 1
ATOM 614 C CA . ALA A 1 85 ? 2.146 -28.370 -26.820 1.00 28.94 85 ALA A CA 1
ATOM 615 C C . ALA A 1 85 ? 3.368 -27.448 -26.705 1.00 28.94 85 ALA A C 1
ATOM 617 O O . ALA A 1 85 ? 4.313 -27.668 -27.451 1.00 28.94 85 ALA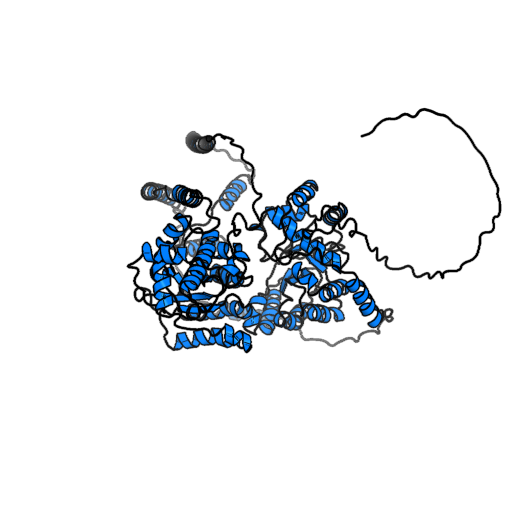 A O 1
ATOM 618 N N . THR A 1 86 ? 3.356 -26.499 -25.758 1.00 24.12 86 THR A N 1
ATOM 619 C CA . THR A 1 86 ? 4.522 -26.050 -24.963 1.00 24.12 86 THR A CA 1
ATOM 620 C C . THR A 1 86 ? 4.118 -24.983 -23.935 1.00 24.12 86 THR A C 1
ATOM 622 O O . THR A 1 86 ? 3.430 -24.034 -24.290 1.00 24.12 86 THR A O 1
ATOM 625 N N . ALA A 1 87 ? 4.643 -25.147 -22.712 1.00 24.52 87 ALA A N 1
ATOM 626 C CA . ALA A 1 87 ? 4.743 -24.209 -21.582 1.00 24.52 87 ALA A CA 1
ATOM 627 C C . ALA A 1 87 ? 3.450 -23.765 -20.857 1.00 24.52 87 ALA A C 1
ATOM 629 O O . ALA A 1 87 ? 2.559 -23.129 -21.410 1.00 24.52 87 ALA A O 1
ATOM 630 N N . VAL A 1 88 ? 3.407 -24.096 -19.564 1.00 24.58 88 VAL A N 1
ATOM 631 C CA . VAL A 1 88 ? 2.460 -23.600 -18.554 1.00 24.58 88 VAL A CA 1
ATOM 632 C C . VAL A 1 88 ? 2.816 -22.133 -18.236 1.00 24.58 88 VAL A C 1
ATOM 634 O O . VAL A 1 88 ? 4.002 -21.875 -18.051 1.00 24.58 88 VAL A O 1
ATOM 637 N N . PRO A 1 89 ? 1.870 -21.172 -18.188 1.00 26.80 89 PRO A N 1
ATOM 638 C CA . PRO A 1 89 ? 2.184 -19.774 -17.868 1.00 26.80 89 PRO A CA 1
ATOM 639 C C . PRO A 1 89 ? 2.368 -19.529 -16.360 1.00 26.80 89 PRO A C 1
ATOM 641 O O . PRO A 1 89 ? 1.575 -20.019 -15.556 1.00 26.80 89 PRO A O 1
ATOM 644 N N . ASP A 1 90 ? 3.380 -18.726 -16.013 1.00 30.77 90 ASP A N 1
ATOM 645 C CA . ASP A 1 90 ? 3.769 -18.322 -14.654 1.00 30.77 90 ASP A CA 1
ATOM 646 C C . ASP A 1 90 ? 2.874 -17.215 -14.027 1.00 30.77 90 ASP A C 1
ATOM 648 O O . ASP A 1 90 ? 2.035 -16.574 -14.664 1.00 30.77 90 ASP A O 1
ATOM 652 N N . SER A 1 91 ? 3.074 -17.007 -12.724 1.00 35.28 91 SER A N 1
ATOM 653 C CA . SER A 1 91 ? 2.223 -16.411 -11.680 1.00 35.28 91 SER A CA 1
ATOM 654 C C . SER A 1 91 ? 1.957 -14.887 -11.676 1.00 35.28 91 SER A C 1
ATOM 656 O O . SER A 1 91 ? 1.753 -14.326 -10.602 1.00 35.28 91 SER A O 1
ATOM 658 N N . HIS A 1 92 ? 1.865 -14.194 -12.817 1.00 37.06 92 HIS A N 1
ATOM 659 C CA . HIS A 1 92 ? 1.640 -12.726 -12.851 1.00 37.06 92 HIS A CA 1
ATOM 660 C C . HIS A 1 92 ? 0.349 -12.283 -13.563 1.00 37.06 92 HIS A C 1
ATOM 662 O O . HIS A 1 92 ? 0.320 -11.255 -14.233 1.00 37.06 92 HIS A O 1
ATOM 668 N N . GLY A 1 93 ? -0.741 -13.051 -13.467 1.00 33.66 93 GLY A N 1
ATOM 669 C CA . GLY A 1 93 ? -2.012 -12.663 -14.104 1.00 33.66 93 GLY A CA 1
ATOM 670 C C . GLY A 1 93 ? -1.942 -12.599 -15.639 1.00 33.66 93 GLY A C 1
ATOM 671 O O . GLY A 1 93 ? -2.647 -11.806 -16.254 1.00 33.66 93 GLY A O 1
ATOM 672 N N . GLY A 1 94 ? -1.087 -13.422 -16.258 1.00 36.69 94 GLY A N 1
ATOM 673 C CA . GLY A 1 94 ? -0.898 -13.476 -17.714 1.00 36.69 94 GLY A CA 1
ATOM 674 C C . GLY A 1 94 ? 0.248 -12.616 -18.264 1.00 36.69 94 GLY A C 1
ATOM 675 O O . GLY A 1 94 ? 0.477 -12.652 -19.470 1.00 36.69 94 GLY A O 1
ATOM 676 N N . MET A 1 95 ? 0.980 -11.885 -17.416 1.00 59.19 95 MET A N 1
ATOM 677 C CA . MET A 1 95 ? 2.157 -11.091 -17.805 1.00 59.19 95 MET A CA 1
ATOM 678 C C . MET A 1 95 ? 3.436 -11.938 -17.719 1.00 59.19 95 MET A C 1
ATOM 680 O O . MET A 1 95 ? 3.631 -12.664 -16.745 1.00 59.19 95 MET A O 1
ATOM 684 N N . ASN A 1 96 ? 4.302 -11.888 -18.735 1.00 64.38 96 ASN A N 1
ATOM 685 C CA . ASN A 1 96 ? 5.464 -12.773 -18.838 1.00 64.38 96 ASN A CA 1
ATOM 686 C C . ASN A 1 96 ? 6.770 -11.976 -18.746 1.00 64.38 96 ASN A C 1
ATOM 688 O O . ASN A 1 96 ? 7.210 -11.376 -19.724 1.00 64.38 96 ASN A O 1
ATOM 692 N N . PHE A 1 97 ? 7.430 -12.048 -17.590 1.00 77.94 97 PHE A N 1
ATOM 693 C CA . PHE A 1 97 ? 8.741 -11.437 -17.348 1.00 77.94 97 PHE A CA 1
ATOM 694 C C . PHE A 1 97 ? 9.917 -12.398 -17.583 1.00 77.94 97 PHE A C 1
ATOM 696 O O . PHE A 1 97 ? 11.017 -12.134 -17.117 1.00 77.94 97 PHE A O 1
ATOM 703 N N . ALA A 1 98 ? 9.755 -13.498 -18.327 1.00 75.69 98 ALA A N 1
ATOM 704 C CA . ALA A 1 98 ? 10.860 -14.428 -18.611 1.00 75.69 98 ALA A CA 1
ATOM 705 C C . ALA A 1 98 ? 12.038 -13.786 -19.377 1.00 75.69 98 ALA A C 1
ATOM 707 O O . ALA A 1 98 ? 13.129 -14.350 -19.423 1.00 75.69 98 ALA A O 1
ATOM 708 N N . TRP A 1 99 ? 11.823 -12.619 -19.993 1.00 83.12 99 TRP A N 1
ATOM 709 C CA . TRP A 1 99 ? 12.862 -11.801 -20.626 1.00 83.12 99 TRP A CA 1
ATOM 710 C C . TRP A 1 99 ? 13.636 -10.920 -19.634 1.00 83.12 99 TRP A C 1
ATOM 712 O O . TRP A 1 99 ? 14.667 -10.359 -20.005 1.00 83.12 99 TRP A O 1
ATOM 722 N N . ALA A 1 100 ? 13.132 -10.744 -18.411 1.00 84.12 100 ALA A N 1
ATOM 723 C CA . ALA A 1 100 ? 13.670 -9.794 -17.451 1.00 84.12 100 ALA A CA 1
ATOM 724 C C . ALA A 1 100 ? 14.982 -10.309 -16.835 1.00 84.12 100 ALA A C 1
ATOM 726 O O . ALA A 1 100 ? 15.036 -11.449 -16.359 1.00 84.12 100 ALA A O 1
ATOM 727 N N . PRO A 1 101 ? 16.051 -9.495 -16.825 1.00 83.00 101 PRO A N 1
ATOM 728 C CA . PRO A 1 101 ? 17.262 -9.825 -16.089 1.00 83.00 101 PRO A CA 1
ATOM 729 C C . PRO A 1 101 ? 17.009 -9.738 -14.573 1.00 83.00 101 PRO A C 1
ATOM 731 O O . PRO A 1 101 ? 16.006 -9.173 -14.149 1.00 83.00 101 PRO A O 1
ATOM 734 N N . PRO A 1 102 ? 17.908 -10.260 -13.722 1.00 75.50 102 PRO A N 1
ATOM 735 C CA . PRO A 1 102 ? 17.818 -10.037 -12.281 1.00 75.50 102 PRO A CA 1
ATOM 736 C C . PRO A 1 102 ? 17.871 -8.540 -11.915 1.00 75.50 102 PRO A C 1
ATOM 738 O O . PRO A 1 102 ? 18.451 -7.748 -12.669 1.00 75.50 102 PRO A O 1
ATOM 741 N N . PRO A 1 103 ? 17.353 -8.147 -10.735 1.00 75.38 103 PRO A N 1
ATOM 742 C CA . PRO A 1 103 ? 17.549 -6.802 -10.206 1.00 75.38 103 PRO A CA 1
ATOM 743 C C . PRO A 1 103 ? 19.039 -6.434 -10.145 1.00 75.38 103 PRO A C 1
ATOM 745 O O . PRO A 1 103 ? 19.874 -7.218 -9.688 1.00 75.38 103 PRO A O 1
ATOM 748 N N . GLY A 1 104 ? 19.376 -5.234 -10.616 1.00 78.88 104 GLY A N 1
ATOM 749 C CA . GLY A 1 104 ? 20.758 -4.785 -10.800 1.00 78.88 104 GLY A CA 1
ATOM 750 C C . GLY A 1 104 ? 20.997 -4.244 -12.206 1.00 78.88 104 GLY A C 1
ATOM 751 O O . GLY A 1 104 ? 20.069 -4.180 -13.005 1.00 78.88 104 GLY A O 1
ATOM 752 N N . LEU A 1 105 ? 22.237 -3.826 -12.488 1.00 87.06 105 LEU A N 1
ATOM 753 C CA . LEU A 1 105 ? 22.594 -3.178 -13.756 1.00 87.06 105 LEU A CA 1
ATOM 754 C C . LEU A 1 105 ? 22.112 -4.007 -14.954 1.00 87.06 105 LEU A C 1
ATOM 756 O O . LEU A 1 105 ? 22.437 -5.193 -15.062 1.00 87.06 105 LEU A O 1
ATOM 760 N N . ALA A 1 106 ? 21.354 -3.368 -15.842 1.00 91.81 106 ALA A N 1
ATOM 761 C CA . ALA A 1 106 ? 20.782 -4.022 -17.006 1.00 91.81 106 ALA A CA 1
ATOM 762 C C . ALA A 1 106 ? 21.874 -4.599 -17.936 1.00 91.81 106 ALA A C 1
ATOM 764 O O . ALA A 1 106 ? 22.866 -3.917 -18.214 1.00 91.81 106 ALA A O 1
ATOM 765 N N . PRO A 1 107 ? 21.708 -5.831 -18.463 1.00 91.12 107 PRO A N 1
ATOM 766 C CA . PRO A 1 107 ? 22.644 -6.407 -19.421 1.00 91.12 107 PRO A CA 1
ATOM 767 C C . PRO A 1 107 ? 22.753 -5.562 -20.687 1.00 91.12 107 PRO A C 1
ATOM 769 O O . PRO A 1 107 ? 21.754 -5.136 -21.264 1.00 91.12 107 PRO A O 1
ATOM 772 N N . VAL A 1 108 ? 23.988 -5.352 -21.128 1.00 94.25 108 VAL A N 1
ATOM 773 C CA . VAL A 1 108 ? 24.310 -4.485 -22.260 1.00 94.25 108 VAL A CA 1
ATOM 774 C C . VAL A 1 108 ? 24.171 -5.227 -23.586 1.00 94.25 108 VAL A C 1
ATOM 776 O O . VAL A 1 108 ? 24.633 -6.358 -23.726 1.00 94.25 108 VAL A O 1
ATOM 779 N N . HIS A 1 109 ? 23.611 -4.536 -24.577 1.00 92.50 109 HIS A N 1
ATOM 780 C CA . HIS A 1 109 ? 23.421 -5.021 -25.942 1.00 92.50 109 HIS A CA 1
ATOM 781 C C . HIS A 1 109 ? 23.883 -3.946 -26.941 1.00 92.50 109 HIS A C 1
ATOM 783 O O . HIS A 1 109 ? 23.087 -3.082 -27.324 1.00 92.50 109 HIS A O 1
ATOM 789 N N . PRO A 1 110 ? 25.164 -3.941 -27.360 1.00 93.94 110 PRO A N 1
ATOM 790 C CA . PRO A 1 110 ? 25.709 -2.901 -28.245 1.00 93.94 110 PRO A CA 1
ATOM 791 C C . PRO A 1 110 ? 24.938 -2.749 -29.570 1.00 93.94 110 PRO A C 1
ATOM 793 O O . PRO A 1 110 ? 24.858 -1.664 -30.154 1.00 93.94 110 PRO A O 1
ATOM 796 N N . GLU A 1 111 ? 24.323 -3.832 -30.044 1.00 94.81 111 GLU A N 1
ATOM 797 C CA . GLU A 1 111 ? 23.459 -3.854 -31.218 1.00 94.81 111 GLU A CA 1
ATOM 798 C C . GLU A 1 111 ? 22.193 -2.994 -31.062 1.00 94.81 111 GLU A C 1
ATOM 800 O O . GLU A 1 111 ? 21.704 -2.460 -32.060 1.00 94.81 111 GLU A O 1
ATOM 805 N N . TRP A 1 112 ? 21.687 -2.787 -29.840 1.00 96.44 112 TRP A N 1
ATOM 806 C CA . TRP A 1 112 ? 20.544 -1.903 -29.587 1.00 96.44 112 TRP A CA 1
ATOM 807 C C . TRP A 1 112 ? 20.936 -0.444 -29.793 1.00 96.44 112 TRP A C 1
ATOM 809 O O . TRP A 1 112 ? 20.267 0.284 -30.526 1.00 96.44 112 TRP A O 1
ATOM 819 N N . THR A 1 113 ? 22.067 -0.018 -29.231 1.00 95.06 113 THR A N 1
ATOM 820 C CA . THR A 1 113 ? 22.590 1.338 -29.438 1.00 95.06 113 THR A CA 1
ATOM 821 C C . THR A 1 113 ? 22.844 1.611 -30.916 1.00 95.06 113 THR A C 1
ATOM 823 O O . THR A 1 113 ? 22.472 2.670 -31.431 1.00 95.06 113 THR A O 1
ATOM 826 N N . ALA A 1 114 ? 23.442 0.647 -31.623 1.00 95.06 114 ALA A N 1
ATOM 827 C CA . ALA A 1 114 ? 23.658 0.741 -33.062 1.00 95.06 114 ALA A CA 1
ATOM 828 C C . ALA A 1 114 ? 22.333 0.858 -33.835 1.00 95.06 114 ALA A C 1
ATOM 830 O O . ALA A 1 114 ? 22.231 1.680 -34.750 1.00 95.06 114 ALA A O 1
ATOM 831 N N . TYR A 1 115 ? 21.309 0.087 -33.450 1.00 96.00 115 TYR A N 1
ATOM 832 C CA . TYR A 1 115 ? 19.970 0.172 -34.033 1.00 96.00 115 TYR A CA 1
ATOM 833 C C . TYR A 1 115 ? 19.372 1.571 -33.875 1.00 96.00 115 TYR A C 1
ATOM 835 O O . TYR A 1 115 ? 18.965 2.176 -34.870 1.00 96.00 115 TYR A O 1
ATOM 843 N N . PHE A 1 116 ? 19.347 2.109 -32.655 1.00 94.75 116 PHE A N 1
ATOM 844 C CA . PHE A 1 116 ? 18.710 3.395 -32.378 1.00 94.75 116 PHE A CA 1
ATOM 845 C C . PHE A 1 116 ? 19.431 4.553 -33.073 1.00 94.75 116 PHE A C 1
ATOM 847 O O . PHE A 1 116 ? 18.784 5.366 -33.734 1.00 94.75 116 PHE A O 1
ATOM 854 N N . LYS A 1 117 ? 20.770 4.575 -33.045 1.00 91.88 117 LYS A N 1
ATOM 855 C CA . LYS A 1 117 ? 21.567 5.586 -33.763 1.00 91.88 117 LYS A CA 1
ATOM 856 C C . LYS A 1 117 ? 21.361 5.538 -35.276 1.00 91.88 117 LYS A C 1
ATOM 858 O O . LYS A 1 117 ? 21.350 6.578 -35.926 1.00 91.88 117 LYS A O 1
ATOM 863 N N . LYS A 1 118 ? 21.212 4.339 -35.849 1.00 93.00 118 LYS A N 1
ATOM 864 C CA . LYS A 1 118 ? 20.985 4.162 -37.291 1.00 93.00 118 LYS A CA 1
ATOM 865 C C . LYS A 1 118 ? 19.567 4.552 -37.706 1.00 93.00 118 LYS A C 1
ATOM 867 O O . LYS A 1 118 ? 19.389 5.121 -38.778 1.00 93.00 118 LYS A O 1
ATOM 872 N N . THR A 1 119 ? 18.576 4.203 -36.891 1.00 89.50 119 THR A N 1
ATOM 873 C CA . THR A 1 119 ? 17.151 4.339 -37.233 1.00 89.50 119 THR A CA 1
ATOM 874 C C . THR A 1 119 ? 16.628 5.742 -36.932 1.00 89.50 119 THR A C 1
ATOM 876 O O . THR A 1 119 ? 15.809 6.263 -37.685 1.00 89.50 119 THR A O 1
ATOM 879 N N . PHE A 1 120 ? 17.167 6.397 -35.898 1.00 87.56 120 PHE A N 1
ATOM 880 C CA . PHE A 1 120 ? 16.772 7.740 -35.465 1.00 87.56 120 PHE A CA 1
ATOM 881 C C . PHE A 1 120 ? 17.974 8.707 -35.394 1.00 87.56 120 PHE A C 1
ATOM 883 O O . PHE A 1 120 ? 18.206 9.335 -34.360 1.00 87.56 120 PHE A O 1
ATOM 890 N N . PRO A 1 121 ? 18.751 8.880 -36.484 1.00 74.00 121 PRO A N 1
ATOM 891 C CA . PRO A 1 121 ? 20.017 9.626 -36.466 1.00 74.00 121 PRO A CA 1
ATOM 892 C C . PRO A 1 121 ? 19.852 11.134 -36.225 1.00 74.00 121 PRO A C 1
ATOM 894 O O . PRO A 1 121 ? 20.821 11.815 -35.897 1.00 74.00 121 PRO A O 1
ATOM 897 N N . TYR A 1 122 ? 18.635 11.661 -36.391 1.00 73.44 122 TYR A N 1
ATOM 898 C CA . TYR A 1 122 ? 18.306 13.079 -36.218 1.00 73.44 122 TYR A CA 1
ATOM 899 C C . TYR A 1 122 ? 17.524 13.366 -34.933 1.00 73.44 122 TYR A C 1
ATOM 901 O O . TYR A 1 122 ? 16.957 14.450 -34.802 1.00 73.44 122 TYR A O 1
ATOM 909 N N . ALA A 1 123 ? 17.456 12.417 -33.995 1.00 75.81 123 ALA A N 1
ATOM 910 C CA . ALA A 1 123 ? 16.802 12.665 -32.720 1.00 75.81 123 ALA A CA 1
ATOM 911 C C . ALA A 1 123 ? 17.547 13.771 -31.956 1.00 75.81 123 ALA A C 1
ATOM 913 O O . ALA A 1 123 ? 18.706 13.625 -31.562 1.00 75.81 123 ALA A O 1
ATOM 914 N N . THR A 1 124 ? 16.886 14.909 -31.772 1.00 77.94 124 THR A N 1
ATOM 915 C CA . THR A 1 124 ? 17.440 16.048 -31.044 1.00 77.94 124 THR A CA 1
ATOM 916 C C . THR A 1 124 ? 17.142 15.909 -29.562 1.00 77.94 124 THR A C 1
ATOM 918 O O . THR A 1 124 ? 15.985 15.731 -29.183 1.00 77.94 124 THR A O 1
ATOM 921 N N . ALA A 1 125 ? 18.172 16.052 -28.724 1.00 80.94 125 ALA A N 1
ATOM 922 C CA . ALA A 1 125 ? 17.999 16.156 -27.281 1.00 80.94 125 ALA A CA 1
ATOM 923 C C . ALA A 1 125 ? 17.004 17.279 -26.946 1.00 80.94 125 ALA A C 1
ATOM 925 O O . ALA A 1 125 ? 17.183 18.427 -27.356 1.00 80.94 125 ALA A O 1
ATOM 926 N N . THR A 1 126 ? 15.952 16.939 -26.207 1.00 82.12 126 THR A N 1
ATOM 927 C CA . THR A 1 126 ? 14.958 17.899 -25.723 1.00 82.12 126 THR A CA 1
ATOM 928 C C . THR A 1 126 ? 15.340 18.408 -24.333 1.00 82.12 126 THR A C 1
ATOM 930 O O . THR A 1 126 ? 15.897 17.632 -23.552 1.00 82.12 126 THR A O 1
ATOM 933 N N . PRO A 1 127 ? 15.006 19.661 -23.978 1.00 89.44 127 PRO A N 1
ATOM 934 C CA . PRO A 1 127 ? 15.169 20.152 -22.615 1.00 89.44 127 PRO A CA 1
ATOM 935 C C . PRO A 1 127 ? 14.407 19.304 -21.591 1.00 89.44 127 PRO A C 1
ATOM 937 O O . PRO A 1 127 ? 13.335 18.763 -21.888 1.00 89.44 127 PRO A O 1
ATOM 940 N N . ASP A 1 128 ? 14.950 19.244 -20.376 1.00 94.75 128 ASP A N 1
ATOM 941 C CA . ASP A 1 128 ? 14.311 18.574 -19.246 1.00 94.75 128 ASP A CA 1
ATOM 942 C C . ASP A 1 128 ? 13.038 19.324 -18.841 1.00 94.75 128 ASP A C 1
ATOM 944 O O . ASP A 1 128 ? 13.010 20.556 -18.756 1.00 94.75 128 ASP A O 1
ATOM 948 N N . ILE A 1 129 ? 11.983 18.578 -18.534 1.00 97.75 129 ILE A N 1
ATOM 949 C CA . ILE A 1 129 ? 10.729 19.147 -18.044 1.00 97.75 129 ILE A CA 1
ATOM 950 C C . ILE A 1 129 ? 10.820 19.310 -16.523 1.00 97.75 129 ILE A C 1
ATOM 952 O O . ILE A 1 129 ? 10.962 18.328 -15.800 1.00 97.75 129 ILE A O 1
ATOM 956 N N . LEU A 1 130 ? 10.715 20.549 -16.030 1.00 96.81 130 LEU A N 1
ATOM 957 C CA . LEU A 1 130 ? 10.844 20.884 -14.598 1.00 96.81 130 LEU A CA 1
ATOM 958 C C . LEU A 1 130 ? 9.536 21.375 -13.950 1.00 96.81 130 LEU A C 1
ATOM 960 O O . LEU A 1 130 ? 9.420 21.435 -12.726 1.00 96.81 130 LEU A O 1
ATOM 964 N N . SER A 1 131 ? 8.555 21.766 -14.761 1.00 97.38 131 SER A N 1
ATOM 965 C CA . SER A 1 131 ? 7.290 22.366 -14.317 1.00 97.38 131 SER A CA 1
ATOM 966 C C . SER A 1 131 ? 6.169 22.043 -15.304 1.00 97.38 131 SER A C 1
ATOM 968 O O . SER A 1 131 ? 6.443 21.635 -16.435 1.00 97.38 131 SER A O 1
ATOM 970 N N . CYS A 1 132 ? 4.917 22.215 -14.876 1.00 98.25 132 CYS A N 1
ATOM 971 C CA . CYS A 1 132 ? 3.765 22.087 -15.763 1.00 98.25 132 CYS A CA 1
ATOM 972 C C . CYS A 1 132 ? 3.808 23.135 -16.881 1.00 98.25 132 CYS A C 1
ATOM 974 O O . CYS A 1 132 ? 4.379 24.219 -16.724 1.00 98.25 132 CYS A O 1
ATOM 976 N N . ALA A 1 133 ? 3.191 22.810 -18.017 1.00 97.50 133 ALA A N 1
ATOM 977 C CA . ALA A 1 133 ? 3.216 23.642 -19.209 1.00 97.50 133 ALA A CA 1
ATOM 978 C C . ALA A 1 133 ? 2.650 25.042 -18.935 1.00 97.50 133 ALA A C 1
ATOM 980 O O . ALA A 1 133 ? 1.699 25.232 -18.178 1.00 97.50 133 ALA A O 1
ATOM 981 N N . SER A 1 134 ? 3.198 26.056 -19.600 1.00 96.31 134 SER A N 1
ATOM 982 C CA . SER A 1 134 ? 2.712 27.428 -19.437 1.00 96.31 134 SER A CA 1
ATOM 983 C C . SER A 1 134 ? 1.278 27.636 -19.950 1.00 96.31 134 SER A C 1
ATOM 985 O O . SER A 1 134 ? 0.663 28.641 -19.590 1.00 96.31 134 SER A O 1
ATOM 987 N N . SER A 1 135 ? 0.747 26.702 -20.749 1.00 96.06 135 SER A N 1
ATOM 988 C CA . SER A 1 135 ? -0.627 26.702 -21.266 1.00 96.06 135 SER A CA 1
ATOM 989 C C . SER A 1 135 ? -1.679 26.263 -20.244 1.00 96.06 135 SER A C 1
ATOM 991 O O . SER A 1 135 ? -2.854 26.576 -20.430 1.00 96.06 135 SER A O 1
ATOM 993 N N . VAL A 1 136 ? -1.291 25.568 -19.168 1.00 97.75 136 VAL A N 1
ATOM 994 C CA . VAL A 1 136 ? -2.240 25.090 -18.152 1.00 97.75 136 VAL A CA 1
ATOM 995 C C . VAL A 1 136 ? -2.457 26.114 -17.040 1.00 97.75 136 VAL A C 1
ATOM 997 O O . VAL A 1 136 ? -1.678 27.060 -16.869 1.00 97.75 136 VAL A O 1
ATOM 1000 N N . ASP A 1 137 ? -3.524 25.903 -16.267 1.00 97.38 137 ASP A N 1
ATOM 1001 C CA . ASP A 1 137 ? -3.889 26.739 -15.123 1.00 97.38 137 ASP A CA 1
ATOM 1002 C C . ASP A 1 137 ? -2.711 26.888 -14.142 1.00 97.38 137 ASP A C 1
ATOM 1004 O O . ASP A 1 137 ? -2.023 25.922 -13.805 1.00 97.38 137 ASP A O 1
ATOM 1008 N N . ALA A 1 138 ? -2.480 28.112 -13.663 1.00 97.12 138 ALA A N 1
ATOM 1009 C CA . ALA A 1 138 ? -1.405 28.428 -12.725 1.00 97.12 138 ALA A CA 1
ATOM 1010 C C . ALA A 1 138 ? -1.513 27.657 -11.391 1.00 97.12 138 ALA A C 1
ATOM 1012 O O . ALA A 1 138 ? -0.510 27.481 -10.694 1.00 97.12 138 ALA A O 1
ATOM 1013 N N . ASN A 1 139 ? -2.715 27.195 -11.040 1.00 97.56 139 ASN A N 1
ATOM 1014 C CA . ASN A 1 139 ? -2.998 26.427 -9.833 1.00 97.56 139 ASN A CA 1
ATOM 1015 C C . ASN A 1 139 ? -2.812 24.917 -9.999 1.00 97.56 139 ASN A C 1
ATOM 1017 O O . ASN A 1 139 ? -2.957 24.192 -9.013 1.00 97.56 139 ASN A O 1
ATOM 1021 N N . TYR A 1 140 ? -2.492 24.432 -11.202 1.00 98.12 140 TYR A N 1
ATOM 1022 C CA . TYR A 1 140 ? -2.159 23.023 -11.390 1.00 98.12 140 TYR A CA 1
ATOM 1023 C C . TYR A 1 140 ? -0.852 22.686 -10.693 1.00 98.12 140 TYR A C 1
ATOM 1025 O O . TYR A 1 140 ? 0.104 23.461 -10.707 1.00 98.12 140 TYR A O 1
ATOM 1033 N N . TRP A 1 141 ? -0.836 21.512 -10.079 1.00 98.38 141 TRP A N 1
ATOM 1034 C CA . TRP A 1 141 ? 0.273 21.025 -9.288 1.00 98.38 141 TRP A CA 1
ATOM 1035 C C . TRP A 1 141 ? 0.592 19.594 -9.710 1.00 98.38 141 TRP A C 1
ATOM 1037 O O . TRP A 1 141 ? -0.169 18.672 -9.422 1.00 98.38 141 TRP A O 1
ATOM 1047 N N . GLY A 1 142 ? 1.699 19.409 -10.426 1.00 97.94 142 GLY A N 1
ATOM 1048 C CA . GLY A 1 142 ? 2.162 18.098 -10.865 1.00 97.94 142 GLY A CA 1
ATOM 1049 C C . GLY A 1 142 ? 2.666 17.288 -9.677 1.00 97.94 142 GLY A C 1
ATOM 1050 O O . GLY A 1 142 ? 3.795 17.491 -9.234 1.00 97.94 142 GLY A O 1
ATOM 1051 N N . ILE A 1 143 ? 1.835 16.388 -9.156 1.00 96.44 143 ILE A N 1
ATOM 1052 C CA . ILE A 1 143 ? 2.241 15.457 -8.099 1.00 96.44 143 ILE A CA 1
ATOM 1053 C C . ILE A 1 143 ? 2.800 14.198 -8.741 1.00 96.44 143 ILE A C 1
ATOM 1055 O O . ILE A 1 143 ? 2.311 13.730 -9.778 1.00 96.44 143 ILE A O 1
ATOM 1059 N N . SER A 1 144 ? 3.862 13.676 -8.137 1.00 97.12 144 SER A N 1
ATOM 1060 C CA . SER A 1 144 ? 4.478 12.453 -8.606 1.00 97.12 144 SER A CA 1
ATOM 1061 C C . SER A 1 144 ? 5.218 11.697 -7.517 1.00 97.12 144 SER A C 1
ATOM 1063 O O . SER A 1 144 ? 5.699 12.317 -6.571 1.00 97.12 144 SER A O 1
ATOM 1065 N N . PHE A 1 145 ? 5.283 10.379 -7.695 1.00 98.31 145 PHE A N 1
ATOM 1066 C CA . PHE A 1 145 ? 5.926 9.430 -6.795 1.00 98.31 145 PHE A CA 1
ATOM 1067 C C . PHE A 1 145 ? 6.935 8.571 -7.556 1.00 98.31 145 PHE A C 1
ATOM 1069 O O . PHE A 1 145 ? 6.606 8.055 -8.628 1.00 98.31 145 PHE A O 1
ATOM 1076 N N . ASP A 1 146 ? 8.137 8.448 -7.009 1.00 98.50 146 ASP A N 1
ATOM 1077 C CA . ASP A 1 146 ? 9.262 7.734 -7.606 1.00 98.50 146 ASP A CA 1
ATOM 1078 C C . ASP A 1 146 ? 9.539 6.430 -6.843 1.00 98.50 146 ASP A C 1
ATOM 1080 O O . ASP A 1 146 ? 9.122 6.252 -5.696 1.00 98.50 146 ASP A O 1
ATOM 1084 N N . ASP A 1 147 ? 10.261 5.534 -7.513 1.00 96.62 147 ASP A N 1
ATOM 1085 C CA . ASP A 1 147 ? 10.824 4.269 -7.015 1.00 96.62 147 ASP A CA 1
ATOM 1086 C C . ASP A 1 147 ? 9.837 3.122 -6.766 1.00 96.62 147 ASP A C 1
ATOM 1088 O O . ASP A 1 147 ? 10.248 1.993 -6.481 1.00 96.62 147 ASP A O 1
ATOM 1092 N N . GLY A 1 148 ? 8.542 3.369 -6.948 1.00 91.44 148 GLY A N 1
ATOM 1093 C CA . GLY A 1 148 ? 7.524 2.327 -6.984 1.00 91.44 148 GLY A CA 1
ATOM 1094 C C . GLY A 1 148 ? 7.586 1.424 -8.233 1.00 91.44 148 GLY A C 1
ATOM 1095 O O . GLY A 1 148 ? 8.481 1.538 -9.078 1.00 91.44 148 GLY A O 1
ATOM 1096 N N . PRO A 1 149 ? 6.602 0.527 -8.407 1.00 92.00 149 PRO A N 1
ATOM 1097 C CA . PRO A 1 149 ? 5.570 0.183 -7.429 1.00 92.00 149 PRO A CA 1
ATOM 1098 C C . PRO A 1 149 ? 6.151 -0.593 -6.238 1.00 92.00 149 PRO A C 1
ATOM 1100 O O . PRO A 1 149 ? 7.074 -1.389 -6.392 1.00 92.00 149 PRO A O 1
ATOM 1103 N N . THR A 1 150 ? 5.567 -0.400 -5.059 1.00 83.25 150 THR A N 1
ATOM 1104 C CA . THR A 1 150 ? 5.866 -1.169 -3.845 1.00 83.25 150 THR A CA 1
ATOM 1105 C C . THR A 1 150 ? 4.577 -1.633 -3.171 1.00 83.25 150 THR A C 1
ATOM 1107 O O . THR A 1 150 ? 3.469 -1.348 -3.637 1.00 83.25 150 THR A O 1
ATOM 1110 N N . GLU A 1 151 ? 4.701 -2.330 -2.042 1.00 74.81 151 GLU A N 1
ATOM 1111 C CA . GLU A 1 151 ? 3.550 -2.598 -1.186 1.00 74.81 151 GLU A CA 1
ATOM 1112 C C . GLU A 1 151 ? 2.902 -1.310 -0.672 1.00 74.81 151 GLU A C 1
ATOM 1114 O O . GLU A 1 151 ? 1.701 -1.312 -0.498 1.00 74.81 151 GLU A O 1
ATOM 1119 N N . ASN A 1 152 ? 3.614 -0.189 -0.523 1.00 81.19 152 ASN A N 1
ATOM 1120 C CA . ASN A 1 152 ? 3.064 1.064 0.012 1.00 81.19 152 ASN A CA 1
ATOM 1121 C C . ASN A 1 152 ? 2.267 1.883 -1.020 1.00 81.19 152 ASN A C 1
ATOM 1123 O O . ASN A 1 152 ? 1.461 2.742 -0.649 1.00 81.19 152 ASN A O 1
ATOM 1127 N N . THR A 1 153 ? 2.432 1.598 -2.316 1.00 84.44 153 THR A N 1
ATOM 1128 C CA . THR A 1 153 ? 1.783 2.334 -3.413 1.00 84.44 153 THR A CA 1
ATOM 1129 C C . THR A 1 153 ? 0.261 2.401 -3.253 1.00 84.44 153 THR A C 1
ATOM 1131 O O . THR A 1 153 ? -0.347 3.435 -3.535 1.00 84.44 153 THR A O 1
ATOM 1134 N N . HIS A 1 154 ? -0.378 1.343 -2.738 1.00 77.94 154 HIS A N 1
ATOM 1135 C CA . HIS A 1 154 ? -1.837 1.302 -2.577 1.00 77.94 154 HIS A CA 1
ATOM 1136 C C . HIS A 1 154 ? -2.378 2.399 -1.645 1.00 77.94 154 HIS A C 1
ATOM 1138 O O . HIS A 1 154 ? -3.494 2.870 -1.854 1.00 77.94 154 HIS A O 1
ATOM 1144 N N . VAL A 1 155 ? -1.592 2.855 -0.661 1.00 77.75 155 VAL A N 1
ATOM 1145 C CA . VAL A 1 155 ? -1.989 3.925 0.269 1.00 77.75 155 VAL A CA 1
ATOM 1146 C C . VAL A 1 155 ? -2.200 5.236 -0.491 1.00 77.75 155 VAL A C 1
ATOM 1148 O O . VAL A 1 155 ? -3.178 5.959 -0.268 1.00 77.75 155 VAL A O 1
ATOM 1151 N N . VAL A 1 156 ? -1.311 5.514 -1.449 1.00 86.06 156 VAL A N 1
ATOM 1152 C CA . VAL A 1 156 ? -1.426 6.661 -2.353 1.00 86.06 156 VAL A CA 1
ATOM 1153 C C . VAL A 1 156 ? -2.654 6.494 -3.245 1.00 86.06 156 VAL A C 1
ATOM 1155 O O . VAL A 1 156 ? -3.472 7.414 -3.334 1.00 86.06 156 VAL A O 1
ATOM 1158 N N . LEU A 1 157 ? -2.830 5.318 -3.858 1.00 83.19 157 LEU A N 1
ATOM 1159 C CA . LEU A 1 157 ? -3.977 5.034 -4.729 1.00 83.19 157 LEU A CA 1
ATOM 1160 C C . LEU A 1 157 ? -5.313 5.259 -4.004 1.00 83.19 157 LEU A C 1
ATOM 1162 O O . LEU A 1 157 ? -6.186 5.954 -4.524 1.00 83.19 157 LEU A O 1
ATOM 1166 N N . ASP A 1 158 ? -5.458 4.749 -2.780 1.00 74.94 158 ASP A N 1
ATOM 1167 C CA . ASP A 1 158 ? -6.688 4.862 -1.993 1.00 74.94 158 ASP A CA 1
ATOM 1168 C C . ASP A 1 158 ? -6.998 6.317 -1.594 1.00 74.94 158 ASP A C 1
ATOM 1170 O O . ASP A 1 158 ? -8.166 6.727 -1.558 1.00 74.94 158 ASP A O 1
ATOM 1174 N N . TYR A 1 159 ? -5.986 7.146 -1.307 1.00 81.62 159 TYR A N 1
ATOM 1175 C CA . TYR A 1 159 ? -6.206 8.581 -1.093 1.00 81.62 159 TYR A CA 1
ATOM 1176 C C . TYR A 1 159 ? -6.692 9.270 -2.376 1.00 81.62 159 TYR A C 1
ATOM 1178 O O . TYR A 1 159 ? -7.734 9.934 -2.366 1.00 81.62 159 TYR A O 1
ATOM 1186 N N . PHE A 1 160 ? -5.976 9.092 -3.489 1.00 90.12 160 PHE A N 1
ATOM 1187 C CA . PHE A 1 160 ? -6.310 9.757 -4.750 1.00 90.12 160 PHE A CA 1
ATOM 1188 C C . PHE A 1 160 ? -7.673 9.305 -5.294 1.00 90.12 160 PHE A C 1
ATOM 1190 O O . PHE A 1 160 ? -8.441 10.142 -5.771 1.00 90.12 160 PHE A O 1
ATOM 1197 N N . ALA A 1 161 ? -8.035 8.030 -5.126 1.00 79.62 161 ALA A N 1
ATOM 1198 C CA . ALA A 1 161 ? -9.358 7.513 -5.465 1.00 79.62 161 ALA A CA 1
ATOM 1199 C C . ALA A 1 161 ? -10.474 8.196 -4.654 1.00 79.62 161 ALA A C 1
ATOM 1201 O O . ALA A 1 161 ? -11.460 8.658 -5.234 1.00 79.62 161 ALA A O 1
ATOM 1202 N N . ARG A 1 162 ? -10.309 8.336 -3.327 1.00 81.62 162 ARG A N 1
ATOM 1203 C CA . ARG A 1 162 ? -11.290 9.019 -2.455 1.00 81.62 162 ARG A CA 1
ATOM 1204 C C . ARG A 1 162 ? -11.500 10.480 -2.843 1.00 81.62 162 ARG A C 1
ATOM 1206 O O . ARG A 1 162 ? -12.634 10.955 -2.825 1.00 81.62 162 ARG A O 1
ATOM 1213 N N . GLN A 1 163 ? -10.431 11.168 -3.238 1.00 85.44 163 GLN A N 1
ATOM 1214 C CA . GLN A 1 163 ? -10.494 12.563 -3.682 1.00 85.44 163 GLN A CA 1
ATOM 1215 C C . GLN A 1 163 ? -10.899 12.724 -5.157 1.00 85.44 163 GLN A C 1
ATOM 1217 O O . GLN A 1 163 ? -11.080 13.850 -5.617 1.00 85.44 163 GLN A O 1
ATOM 1222 N N . LYS A 1 164 ? -11.066 11.621 -5.906 1.00 88.19 164 LYS A N 1
ATOM 1223 C CA . LYS A 1 164 ? -11.290 11.620 -7.366 1.00 88.19 164 LYS A CA 1
ATOM 1224 C C . LYS A 1 164 ? -10.196 12.380 -8.124 1.00 88.19 164 LYS A C 1
ATOM 1226 O O . LYS A 1 164 ? -10.469 13.100 -9.084 1.00 88.19 164 LYS A O 1
ATOM 1231 N N . LEU A 1 165 ? -8.961 12.233 -7.662 1.00 92.25 165 LEU A N 1
ATOM 1232 C CA . LEU A 1 165 ? -7.767 12.843 -8.231 1.00 92.25 165 LEU A CA 1
ATOM 1233 C C . LEU A 1 165 ? -6.918 11.793 -8.947 1.00 92.25 165 LEU A C 1
ATOM 1235 O O . LEU A 1 165 ? -7.125 10.586 -8.828 1.00 92.25 165 LEU A O 1
ATOM 1239 N N . SER A 1 166 ? -5.908 12.262 -9.673 1.00 94.31 166 SER A N 1
ATOM 1240 C CA . SER A 1 166 ? -4.901 11.389 -10.268 1.00 94.31 166 SER A CA 1
ATOM 1241 C C . SER A 1 166 ? -3.512 12.011 -10.183 1.00 94.31 166 SER A C 1
ATOM 1243 O O . SER A 1 166 ? -3.374 13.229 -10.269 1.00 94.31 166 SER A O 1
ATOM 1245 N N . THR A 1 167 ? -2.495 11.160 -10.053 1.00 97.88 167 THR A N 1
ATOM 1246 C CA . THR A 1 167 ? -1.077 11.530 -9.948 1.00 97.88 167 THR A CA 1
ATOM 1247 C C . THR A 1 167 ? -0.228 10.791 -10.994 1.00 97.88 167 THR A C 1
ATOM 1249 O O . THR A 1 167 ? -0.774 10.097 -11.859 1.00 97.88 167 THR A O 1
ATOM 1252 N N . THR A 1 168 ? 1.091 10.972 -10.940 1.00 98.69 168 THR A N 1
ATOM 1253 C CA . THR A 1 168 ? 2.077 10.304 -11.807 1.00 98.69 168 THR A CA 1
ATOM 1254 C C . THR A 1 168 ? 2.988 9.392 -10.990 1.00 98.69 168 THR A C 1
ATOM 1256 O O . THR A 1 168 ? 3.459 9.808 -9.936 1.00 98.69 168 THR A O 1
ATOM 1259 N N . PHE A 1 169 ? 3.298 8.203 -11.493 1.00 98.75 169 PHE A N 1
ATOM 1260 C CA . PHE A 1 169 ? 4.265 7.284 -10.889 1.00 98.75 169 PHE A CA 1
ATOM 1261 C C . PHE A 1 169 ? 5.452 7.055 -11.827 1.00 98.75 169 PHE A C 1
ATOM 1263 O O . PHE A 1 169 ? 5.263 6.851 -13.030 1.00 98.75 169 PHE A O 1
ATOM 1270 N N . TRP A 1 170 ? 6.664 7.084 -11.282 1.00 98.69 170 TRP A N 1
ATOM 1271 C CA . TRP A 1 170 ? 7.913 6.831 -11.997 1.00 98.69 170 TRP A CA 1
ATOM 1272 C C . TRP A 1 170 ? 8.516 5.546 -11.474 1.00 98.69 170 TRP A C 1
ATOM 1274 O O . TRP A 1 170 ? 9.022 5.501 -10.358 1.00 98.69 170 TRP A O 1
ATOM 1284 N N . VAL A 1 171 ? 8.427 4.493 -12.281 1.00 98.44 171 VAL A N 1
ATOM 1285 C CA . VAL A 1 171 ? 8.608 3.136 -11.767 1.00 98.44 171 VAL A CA 1
ATOM 1286 C C . VAL A 1 171 ? 9.927 2.508 -12.177 1.00 98.44 171 VAL A C 1
ATOM 1288 O O . VAL A 1 171 ? 10.336 2.597 -13.340 1.00 98.44 171 VAL A O 1
ATOM 1291 N N . ILE A 1 172 ? 10.581 1.850 -11.222 1.00 97.62 172 ILE A N 1
ATOM 1292 C CA . ILE A 1 172 ? 11.817 1.099 -11.454 1.00 97.62 172 ILE A CA 1
ATOM 1293 C C . ILE A 1 172 ? 11.447 -0.230 -12.113 1.00 97.62 172 ILE A C 1
ATOM 1295 O O . ILE A 1 172 ? 10.652 -0.996 -11.575 1.00 97.62 172 ILE A O 1
ATOM 1299 N N . GLY A 1 173 ? 12.036 -0.529 -13.272 1.00 93.81 173 GLY A N 1
ATOM 1300 C CA . GLY A 1 173 ? 11.687 -1.710 -14.066 1.00 93.81 173 GLY A CA 1
ATOM 1301 C C . GLY A 1 173 ? 11.807 -3.034 -13.304 1.00 93.81 173 GLY A C 1
ATOM 1302 O O . GLY A 1 173 ? 10.930 -3.884 -13.429 1.00 93.81 173 GLY A O 1
ATOM 1303 N N . SER A 1 174 ? 12.840 -3.184 -12.473 1.00 89.88 174 SER A N 1
ATOM 1304 C CA . SER A 1 174 ? 12.995 -4.361 -11.608 1.00 89.88 174 SER A CA 1
ATOM 1305 C C . SER A 1 174 ? 11.932 -4.442 -10.505 1.00 89.88 174 SER A C 1
ATOM 1307 O O . SER A 1 174 ? 11.414 -5.526 -10.266 1.00 89.88 174 SER A O 1
ATOM 1309 N N . SER A 1 175 ? 11.499 -3.322 -9.915 1.00 88.06 175 SER A N 1
ATOM 1310 C CA . SER A 1 175 ? 10.365 -3.307 -8.971 1.00 88.06 175 SER A CA 1
ATOM 1311 C C . SER A 1 175 ? 9.044 -3.699 -9.644 1.00 88.06 175 SER A C 1
ATOM 1313 O O . SER A 1 175 ? 8.193 -4.348 -9.037 1.00 88.06 175 SER A O 1
ATOM 1315 N N . VAL A 1 176 ? 8.866 -3.357 -10.927 1.00 88.00 176 VAL A N 1
ATOM 1316 C CA . VAL A 1 176 ? 7.679 -3.761 -11.701 1.00 88.00 176 VAL A CA 1
ATOM 1317 C C . VAL A 1 176 ? 7.579 -5.280 -11.839 1.00 88.00 176 VAL A C 1
ATOM 1319 O O . VAL A 1 176 ? 6.467 -5.793 -11.878 1.00 88.00 176 VAL A O 1
ATOM 1322 N N . GLN A 1 177 ? 8.694 -6.013 -11.882 1.00 79.00 177 GLN A N 1
ATOM 1323 C CA . GLN A 1 177 ? 8.665 -7.479 -11.932 1.00 79.00 177 GLN A CA 1
ATOM 1324 C C . GLN A 1 177 ? 7.970 -8.069 -10.695 1.00 79.00 177 GLN A C 1
ATOM 1326 O O . GLN A 1 177 ? 7.130 -8.964 -10.819 1.00 79.00 177 GLN A O 1
ATOM 1331 N N . ASP A 1 178 ? 8.276 -7.524 -9.519 1.00 74.38 178 ASP A N 1
ATOM 1332 C CA . ASP A 1 178 ? 7.767 -8.019 -8.240 1.00 74.38 178 ASP A CA 1
ATOM 1333 C C . ASP A 1 178 ? 6.358 -7.490 -7.927 1.00 74.38 178 ASP A C 1
ATOM 1335 O O . ASP A 1 178 ? 5.558 -8.177 -7.292 1.00 74.38 178 ASP A O 1
ATOM 1339 N N . ALA A 1 179 ? 6.013 -6.298 -8.426 1.00 75.12 179 ALA A N 1
ATOM 1340 C CA . ALA A 1 179 ? 4.744 -5.620 -8.153 1.00 75.12 179 ALA A CA 1
ATOM 1341 C C . ALA A 1 179 ? 3.973 -5.218 -9.431 1.00 75.12 179 ALA A C 1
ATOM 1343 O O . ALA A 1 179 ? 3.288 -4.191 -9.482 1.00 75.12 179 ALA A O 1
ATOM 1344 N N . ALA A 1 180 ? 4.024 -6.067 -10.466 1.00 77.69 180 ALA A N 1
ATOM 1345 C CA . ALA A 1 180 ? 3.372 -5.847 -11.766 1.00 77.69 180 ALA A CA 1
ATOM 1346 C C . ALA A 1 180 ? 1.871 -5.561 -11.637 1.00 77.69 180 ALA A C 1
ATOM 1348 O O . ALA A 1 180 ? 1.319 -4.704 -12.326 1.00 77.69 180 ALA A O 1
ATOM 1349 N N . LYS A 1 181 ? 1.203 -6.259 -10.714 1.00 72.56 181 LYS A N 1
ATOM 1350 C CA . LYS A 1 181 ? -0.221 -6.066 -10.463 1.00 72.56 181 LYS A CA 1
ATOM 1351 C C . LYS A 1 181 ? -0.514 -4.674 -9.890 1.00 72.56 181 LYS A C 1
ATOM 1353 O O . LYS A 1 181 ? -1.397 -3.992 -10.394 1.00 72.56 181 LYS A O 1
ATOM 1358 N N . THR A 1 182 ? 0.262 -4.224 -8.905 1.00 80.31 182 THR A N 1
ATOM 1359 C CA . THR A 1 182 ? 0.143 -2.876 -8.327 1.00 80.31 182 THR A CA 1
ATOM 1360 C C . THR A 1 182 ? 0.310 -1.798 -9.395 1.00 80.31 182 THR A C 1
ATOM 1362 O O . THR A 1 182 ? -0.416 -0.802 -9.402 1.00 80.31 182 THR A O 1
ATOM 1365 N N . LEU A 1 183 ? 1.226 -2.003 -10.347 1.00 87.69 183 LEU A N 1
ATOM 1366 C CA . LEU A 1 183 ? 1.376 -1.093 -11.477 1.00 87.69 183 LEU A CA 1
ATOM 1367 C C . LEU A 1 183 ? 0.160 -1.109 -12.416 1.00 87.69 183 LEU A C 1
ATOM 1369 O O . LEU A 1 183 ? -0.272 -0.050 -12.876 1.00 87.69 183 LEU A O 1
ATOM 1373 N N . LEU A 1 184 ? -0.408 -2.287 -12.691 1.00 78.44 184 LEU A N 1
ATOM 1374 C CA . LEU A 1 184 ? -1.627 -2.398 -13.491 1.00 78.44 184 LEU A CA 1
ATOM 1375 C C . LEU A 1 184 ? -2.790 -1.665 -12.816 1.00 78.44 184 LEU A C 1
ATOM 1377 O O . LEU A 1 184 ? -3.464 -0.868 -13.466 1.00 78.44 184 LEU A O 1
ATOM 1381 N N . ASP A 1 185 ? -2.988 -1.868 -11.514 1.00 75.06 185 ASP A N 1
ATOM 1382 C CA . ASP A 1 185 ? -4.030 -1.190 -10.736 1.00 75.06 185 ASP A CA 1
ATOM 1383 C C . ASP A 1 185 ? -3.826 0.331 -10.757 1.00 75.06 185 ASP A C 1
ATOM 1385 O O . ASP A 1 185 ? -4.773 1.088 -10.979 1.00 75.06 185 ASP A O 1
ATOM 1389 N N . THR A 1 186 ? -2.574 0.780 -10.627 1.00 87.94 186 THR A N 1
ATOM 1390 C CA . THR A 1 186 ? -2.188 2.190 -10.759 1.00 87.94 186 THR A CA 1
ATOM 1391 C C . THR A 1 186 ? -2.610 2.760 -12.120 1.00 87.94 186 THR A C 1
ATOM 1393 O O . THR A 1 186 ? -3.203 3.841 -12.182 1.00 87.94 186 THR A O 1
ATOM 1396 N N . HIS A 1 187 ? -2.371 2.029 -13.217 1.00 89.06 187 HIS A N 1
ATOM 1397 C CA . HIS A 1 187 ? -2.802 2.441 -14.557 1.00 89.06 187 HIS A CA 1
ATOM 1398 C C . HIS A 1 187 ? -4.328 2.500 -14.677 1.00 89.06 187 HIS A C 1
ATOM 1400 O O . HIS A 1 187 ? -4.885 3.480 -15.178 1.00 89.06 187 HIS A O 1
ATOM 1406 N N . MET A 1 188 ? -5.008 1.450 -14.213 1.00 78.69 188 MET A N 1
ATOM 1407 C CA . MET A 1 188 ? -6.461 1.304 -14.313 1.00 78.69 188 MET A CA 1
ATOM 1408 C C . MET A 1 188 ? -7.210 2.335 -13.458 1.00 78.69 188 MET A C 1
ATOM 1410 O O . MET A 1 188 ? -8.302 2.759 -13.834 1.00 78.69 188 MET A O 1
ATOM 1414 N N . ALA A 1 189 ? -6.600 2.812 -12.370 1.00 79.00 189 ALA A N 1
ATOM 1415 C CA . ALA A 1 189 ? -7.083 3.937 -11.568 1.00 79.00 189 ALA A CA 1
ATOM 1416 C C . ALA A 1 189 ? -6.942 5.307 -12.270 1.00 79.00 189 ALA A C 1
ATOM 1418 O O . ALA A 1 189 ? -7.390 6.329 -11.749 1.00 79.00 189 ALA A O 1
ATOM 1419 N N . GLY A 1 190 ? -6.355 5.351 -13.471 1.00 86.12 190 GLY A N 1
ATOM 1420 C CA . GLY A 1 190 ? -6.258 6.554 -14.299 1.00 86.12 190 GLY A CA 1
ATOM 1421 C C . GLY A 1 190 ? -5.031 7.423 -14.018 1.00 86.12 190 GLY A C 1
ATOM 1422 O O . GLY A 1 190 ? -4.952 8.543 -14.540 1.00 86.12 190 GLY A O 1
ATOM 1423 N N . HIS A 1 191 ? -4.074 6.930 -13.230 1.00 98.12 191 HIS A N 1
ATOM 1424 C CA . HIS A 1 191 ? -2.784 7.582 -13.015 1.00 98.12 191 HIS A CA 1
ATOM 1425 C C . HIS A 1 191 ? -1.882 7.458 -14.245 1.00 98.12 191 HIS A C 1
ATOM 1427 O O . HIS A 1 191 ? -2.033 6.556 -15.071 1.00 98.12 191 HIS A O 1
ATOM 1433 N N . ASP A 1 192 ? -0.946 8.393 -14.375 1.00 98.62 192 ASP A N 1
ATOM 1434 C CA . ASP A 1 192 ? 0.061 8.329 -15.429 1.00 98.62 192 ASP A CA 1
ATOM 1435 C C . ASP A 1 192 ? 1.288 7.564 -14.931 1.00 98.62 192 ASP A C 1
ATOM 1437 O O . ASP A 1 192 ? 1.691 7.712 -13.780 1.00 98.62 192 ASP A O 1
ATOM 1441 N N . ILE A 1 193 ? 1.889 6.756 -15.803 1.00 98.62 193 ILE A N 1
ATOM 1442 C CA . ILE A 1 193 ? 3.069 5.945 -15.482 1.00 98.62 193 ILE A CA 1
ATOM 1443 C C . ILE A 1 193 ? 4.194 6.317 -16.443 1.00 98.62 193 ILE A C 1
ATOM 1445 O O . ILE A 1 193 ? 4.013 6.262 -17.662 1.00 98.62 193 ILE A O 1
ATOM 1449 N N . GLY A 1 194 ? 5.348 6.673 -15.888 1.00 98.06 194 GLY A N 1
ATOM 1450 C CA . GLY A 1 194 ? 6.607 6.856 -16.601 1.00 98.06 194 GLY A CA 1
ATOM 1451 C C . GLY A 1 194 ? 7.670 5.869 -16.119 1.00 98.06 194 GLY A C 1
ATOM 1452 O O . GLY A 1 194 ? 7.520 5.231 -15.080 1.00 98.06 194 GLY A O 1
ATOM 1453 N N . SER A 1 195 ? 8.756 5.734 -16.879 1.00 98.25 195 SER A N 1
ATOM 1454 C CA . SER A 1 195 ? 9.872 4.861 -16.490 1.00 98.25 195 SER A CA 1
ATOM 1455 C C . SER A 1 195 ? 10.840 5.574 -15.542 1.00 98.25 195 SER A C 1
ATOM 1457 O O . SER A 1 195 ? 11.085 6.772 -15.690 1.00 98.25 195 SER A O 1
ATOM 1459 N N . HIS A 1 196 ? 11.439 4.833 -14.615 1.00 98.38 196 HIS A N 1
ATOM 1460 C CA . HIS A 1 196 ? 12.513 5.300 -13.744 1.00 98.38 196 HIS A CA 1
ATOM 1461 C C . HIS A 1 196 ? 13.771 4.428 -13.862 1.00 98.38 196 HIS A C 1
ATOM 1463 O O . HIS A 1 196 ? 14.407 4.085 -12.869 1.00 98.38 196 HIS A O 1
ATOM 1469 N N . SER A 1 197 ? 14.138 4.073 -15.102 1.00 97.94 197 SER A N 1
ATOM 1470 C CA . SER A 1 197 ? 15.188 3.093 -15.453 1.00 97.94 197 SER A CA 1
ATOM 1471 C C . SER A 1 197 ? 14.864 1.657 -15.012 1.00 97.94 197 SER A C 1
ATOM 1473 O O . SER A 1 197 ? 13.775 1.382 -14.505 1.00 97.94 197 SER A O 1
ATOM 1475 N N . TRP A 1 198 ? 15.777 0.717 -15.261 1.00 96.69 198 TRP A N 1
ATOM 1476 C CA . TRP A 1 198 ? 15.613 -0.678 -14.862 1.00 96.69 198 TRP A CA 1
ATOM 1477 C C . TRP A 1 198 ? 16.037 -0.899 -13.408 1.00 96.69 198 TRP A C 1
ATOM 1479 O O . TRP A 1 198 ? 15.323 -1.562 -12.653 1.00 96.69 198 TRP A O 1
ATOM 1489 N N . SER A 1 199 ? 17.182 -0.339 -13.017 1.00 89.81 199 SER A N 1
ATOM 1490 C CA . SER A 1 199 ? 17.861 -0.660 -11.756 1.00 89.81 199 SER A CA 1
ATOM 1491 C C . SER A 1 199 ? 18.161 0.536 -10.861 1.00 89.81 199 SER A C 1
ATOM 1493 O O . SER A 1 199 ? 18.853 0.382 -9.853 1.00 89.81 199 SER A O 1
ATOM 1495 N N . HIS A 1 200 ? 17.660 1.721 -11.223 1.00 95.62 200 HIS A N 1
ATOM 1496 C CA . HIS A 1 200 ? 17.854 2.961 -10.472 1.00 95.62 200 HIS A CA 1
ATOM 1497 C C . HIS A 1 200 ? 19.335 3.403 -10.397 1.00 95.62 200 HIS A C 1
ATOM 1499 O O . HIS A 1 200 ? 19.775 4.081 -9.471 1.00 95.62 200 HIS A O 1
ATOM 1505 N N . LYS A 1 201 ? 20.163 3.014 -11.373 1.00 91.06 201 LYS A N 1
ATOM 1506 C CA . LYS A 1 201 ? 21.564 3.461 -11.442 1.00 91.06 201 LYS A CA 1
ATOM 1507 C C . LYS A 1 201 ? 21.662 4.914 -11.902 1.00 91.06 201 LYS A C 1
ATOM 1509 O O . LYS A 1 201 ? 20.869 5.382 -12.715 1.00 91.06 201 LYS A O 1
ATOM 1514 N N . ASP A 1 202 ? 22.690 5.611 -11.418 1.00 94.56 202 ASP A N 1
ATOM 1515 C CA . ASP A 1 202 ? 23.029 6.949 -11.901 1.00 94.56 202 ASP A CA 1
ATOM 1516 C C . ASP A 1 202 ? 23.493 6.860 -13.359 1.00 94.56 202 ASP A C 1
ATOM 1518 O O . ASP A 1 202 ? 24.621 6.450 -13.650 1.00 94.56 202 ASP A O 1
ATOM 1522 N N . LEU A 1 203 ? 22.616 7.272 -14.274 1.00 94.50 203 LEU A N 1
ATOM 1523 C CA . LEU A 1 203 ? 22.830 7.176 -15.716 1.00 94.50 203 LEU A CA 1
ATOM 1524 C C . LEU A 1 203 ? 24.059 7.964 -16.194 1.00 94.50 203 LEU A C 1
ATOM 1526 O O . LEU A 1 203 ? 24.639 7.621 -17.224 1.00 94.50 203 LEU A O 1
ATOM 1530 N N . THR A 1 204 ? 24.496 8.991 -15.459 1.00 96.25 204 THR A N 1
ATOM 1531 C CA . THR A 1 204 ? 25.678 9.786 -15.831 1.00 96.25 204 THR A CA 1
ATOM 1532 C C . THR A 1 204 ? 26.984 9.022 -15.626 1.00 96.25 204 THR A C 1
ATOM 1534 O O . THR A 1 204 ? 27.980 9.317 -16.286 1.00 96.25 204 THR A O 1
ATOM 1537 N N . THR A 1 205 ? 26.969 7.990 -14.778 1.00 94.56 205 THR A N 1
ATOM 1538 C CA . THR A 1 205 ? 28.131 7.129 -14.506 1.00 94.56 205 THR A CA 1
ATOM 1539 C C . THR A 1 205 ? 28.270 5.962 -15.483 1.00 94.56 205 THR A C 1
ATOM 1541 O O . THR A 1 205 ? 29.332 5.349 -15.563 1.00 94.56 205 THR A O 1
ATOM 1544 N N . LEU A 1 206 ? 27.210 5.661 -16.233 1.00 95.31 206 LEU A N 1
ATOM 1545 C CA . LEU A 1 206 ? 27.132 4.523 -17.149 1.00 95.31 206 LEU A CA 1
ATOM 1546 C C . LEU A 1 206 ? 27.668 4.883 -18.535 1.00 95.31 206 LEU A C 1
ATOM 1548 O O . LEU A 1 206 ? 27.695 6.054 -18.886 1.00 95.31 206 LEU A O 1
ATOM 1552 N N . SER A 1 207 ? 28.041 3.908 -19.358 1.00 97.25 207 SER A N 1
ATOM 1553 C CA . SER A 1 207 ? 28.315 4.056 -20.798 1.00 97.25 207 SER A CA 1
ATOM 1554 C C . SER A 1 207 ? 27.027 4.260 -21.616 1.00 97.25 207 SER A C 1
ATOM 1556 O O . SER A 1 207 ? 25.923 4.115 -21.101 1.00 97.25 207 SER A O 1
ATOM 1558 N N . GLU A 1 208 ? 27.125 4.632 -22.901 1.00 95.94 208 GLU A N 1
ATOM 1559 C CA . GLU A 1 208 ? 25.919 4.790 -23.740 1.00 95.94 208 GLU A CA 1
ATOM 1560 C C . GLU A 1 208 ? 25.134 3.481 -23.898 1.00 95.94 208 GLU A C 1
ATOM 1562 O O . GLU A 1 208 ? 23.908 3.516 -23.844 1.00 95.94 208 GLU A O 1
ATOM 1567 N N . ASP A 1 209 ? 25.818 2.342 -24.038 1.00 97.50 209 ASP A N 1
ATOM 1568 C CA . ASP A 1 209 ? 25.146 1.048 -24.197 1.00 97.50 209 ASP A CA 1
ATOM 1569 C C . ASP A 1 209 ? 24.449 0.601 -22.900 1.00 97.50 209 ASP A C 1
ATOM 1571 O O . ASP A 1 209 ? 23.359 0.032 -22.945 1.00 97.50 209 ASP A O 1
ATOM 1575 N N . GLU A 1 210 ? 25.026 0.921 -21.739 1.00 98.00 210 GLU A N 1
ATOM 1576 C CA . GLU A 1 210 ? 24.390 0.697 -20.434 1.00 98.00 210 GLU A CA 1
ATOM 1577 C C . GLU A 1 210 ? 23.173 1.609 -20.224 1.00 98.00 210 GLU A C 1
ATOM 1579 O O . GLU A 1 210 ? 22.146 1.142 -19.737 1.00 98.00 210 GLU A O 1
ATOM 1584 N N . ILE A 1 211 ? 23.229 2.881 -20.642 1.00 98.19 211 ILE A N 1
ATOM 1585 C CA . ILE A 1 211 ? 22.053 3.772 -20.592 1.00 98.19 211 ILE A CA 1
ATOM 1586 C C . ILE A 1 211 ? 20.939 3.236 -21.496 1.00 98.19 211 ILE A C 1
ATOM 1588 O O . ILE A 1 211 ? 19.776 3.221 -21.089 1.00 98.19 211 ILE A O 1
ATOM 1592 N N . VAL A 1 212 ? 21.275 2.799 -22.717 1.00 98.38 212 VAL A N 1
ATOM 1593 C CA . VAL A 1 212 ? 20.298 2.184 -23.628 1.00 98.38 212 VAL A CA 1
ATOM 1594 C C . VAL A 1 212 ? 19.658 0.971 -22.961 1.00 98.38 212 VAL A C 1
ATOM 1596 O O . VAL A 1 212 ? 18.434 0.880 -22.952 1.00 98.38 212 VAL A O 1
ATOM 1599 N N . ALA A 1 213 ? 20.447 0.082 -22.356 1.00 97.62 213 ALA A N 1
ATOM 1600 C CA . ALA A 1 213 ? 19.920 -1.081 -21.651 1.00 97.62 213 ALA A CA 1
ATOM 1601 C C . ALA A 1 213 ? 18.969 -0.686 -20.505 1.00 97.62 213 ALA A C 1
ATOM 1603 O O . ALA A 1 213 ? 17.827 -1.145 -20.476 1.00 97.62 213 ALA A O 1
ATOM 1604 N N . GLU A 1 214 ? 19.392 0.210 -19.610 1.00 98.19 214 GLU A N 1
ATOM 1605 C CA . GLU A 1 214 ? 18.594 0.672 -18.466 1.00 98.19 214 GLU A CA 1
ATOM 1606 C C . GLU A 1 214 ? 17.236 1.252 -18.885 1.00 98.19 214 GLU A C 1
ATOM 1608 O O . GLU A 1 214 ? 16.199 0.932 -18.297 1.00 98.19 214 GLU A O 1
ATOM 1613 N N . LEU A 1 215 ? 17.220 2.087 -19.926 1.00 98.25 215 LEU A N 1
ATOM 1614 C CA . LEU A 1 215 ? 15.997 2.729 -20.402 1.00 98.25 215 LEU A CA 1
ATOM 1615 C C . LEU A 1 215 ? 15.107 1.776 -21.214 1.00 98.25 215 LEU A C 1
ATOM 1617 O O . LEU A 1 215 ? 13.885 1.831 -21.081 1.00 98.25 215 LEU A O 1
ATOM 1621 N N . VAL A 1 216 ? 15.686 0.877 -22.018 1.00 98.25 216 VAL A N 1
ATOM 1622 C CA . VAL A 1 216 ? 14.928 -0.107 -22.810 1.00 98.25 216 VAL A CA 1
ATOM 1623 C C . VAL A 1 216 ? 14.265 -1.149 -21.910 1.00 98.25 216 VAL A C 1
ATOM 1625 O O . VAL A 1 216 ? 13.068 -1.394 -22.062 1.00 98.25 216 VAL A O 1
ATOM 1628 N N . TYR A 1 217 ? 14.992 -1.737 -20.953 1.00 97.12 217 TYR A N 1
ATOM 1629 C CA . TYR A 1 217 ? 14.410 -2.707 -20.017 1.00 97.12 217 TYR A CA 1
ATOM 1630 C C . TYR A 1 217 ? 13.362 -2.052 -19.106 1.00 97.12 217 TYR A C 1
ATOM 1632 O O . TYR A 1 217 ? 12.280 -2.610 -18.922 1.00 97.12 217 TYR A O 1
ATOM 1640 N N . GLY A 1 218 ? 13.628 -0.841 -18.598 1.00 96.19 218 GLY A N 1
ATOM 1641 C CA . GLY A 1 218 ? 12.656 -0.081 -17.807 1.00 96.19 218 GLY A CA 1
ATOM 1642 C C . GLY A 1 218 ? 11.367 0.217 -18.580 1.00 96.19 218 GLY A C 1
ATOM 1643 O O . GLY A 1 218 ? 10.267 -0.009 -18.075 1.00 96.19 218 GLY A O 1
ATOM 1644 N N . ALA A 1 219 ? 11.476 0.662 -19.835 1.00 97.19 219 ALA A N 1
ATOM 1645 C CA . ALA A 1 219 ? 10.310 0.905 -20.681 1.00 97.19 219 ALA A CA 1
ATOM 1646 C C . ALA A 1 219 ? 9.577 -0.391 -21.069 1.00 97.19 219 ALA A C 1
ATOM 1648 O O . ALA A 1 219 ? 8.345 -0.400 -21.119 1.00 97.19 219 ALA A O 1
ATOM 1649 N N . ARG A 1 220 ? 10.309 -1.495 -21.286 1.00 94.25 220 ARG A N 1
ATOM 1650 C CA . ARG A 1 220 ? 9.709 -2.811 -21.537 1.00 94.25 220 ARG A CA 1
ATOM 1651 C C . ARG A 1 220 ? 8.872 -3.278 -20.353 1.00 94.25 220 ARG A C 1
ATOM 1653 O O . ARG A 1 220 ? 7.775 -3.775 -20.577 1.00 94.25 220 ARG A O 1
ATOM 1660 N N . ALA A 1 221 ? 9.360 -3.101 -19.126 1.00 92.75 221 ALA A N 1
ATOM 1661 C CA . ALA A 1 221 ? 8.629 -3.480 -17.920 1.00 92.75 221 ALA A CA 1
ATOM 1662 C C . ALA A 1 221 ? 7.295 -2.726 -17.807 1.00 92.75 221 ALA A C 1
ATOM 1664 O O . ALA A 1 221 ? 6.258 -3.342 -17.574 1.00 92.75 221 ALA A O 1
ATOM 1665 N N . VAL A 1 222 ? 7.297 -1.414 -18.078 1.00 94.25 222 VAL A N 1
ATOM 1666 C CA . VAL A 1 222 ? 6.059 -0.620 -18.151 1.00 94.25 222 VAL A CA 1
ATOM 1667 C C . VAL A 1 222 ? 5.130 -1.155 -19.242 1.00 94.25 222 VAL A C 1
ATOM 1669 O O . VAL A 1 222 ? 3.942 -1.338 -18.993 1.00 94.25 222 VAL A O 1
ATOM 1672 N N . PHE A 1 223 ? 5.647 -1.441 -20.439 1.00 92.00 223 PHE A N 1
ATOM 1673 C CA . PHE A 1 223 ? 4.834 -1.949 -21.544 1.00 92.00 223 PHE A CA 1
ATOM 1674 C C . PHE A 1 223 ? 4.237 -3.334 -21.283 1.00 92.00 223 PHE A C 1
ATOM 1676 O O . PHE A 1 223 ? 3.087 -3.559 -21.646 1.00 92.00 223 PHE A O 1
ATOM 1683 N N . GLU A 1 224 ? 4.986 -4.249 -20.664 1.00 85.19 224 GLU A N 1
ATOM 1684 C CA . GLU A 1 224 ? 4.514 -5.601 -20.331 1.00 85.19 224 GLU A CA 1
ATOM 1685 C C . GLU A 1 224 ? 3.238 -5.551 -19.482 1.00 85.19 224 GLU A C 1
ATOM 1687 O O . GLU A 1 224 ? 2.330 -6.351 -19.686 1.00 85.19 224 GLU A O 1
ATOM 1692 N N . VAL A 1 225 ? 3.150 -4.564 -18.583 1.00 79.50 225 VAL A N 1
ATOM 1693 C CA . VAL A 1 225 ? 2.004 -4.384 -17.688 1.00 79.50 225 VAL A CA 1
ATOM 1694 C C . VAL A 1 225 ? 0.914 -3.502 -18.291 1.00 79.50 225 VAL A C 1
ATOM 1696 O O . VAL A 1 225 ? -0.264 -3.845 -18.274 1.00 79.50 225 VAL A O 1
ATOM 1699 N N . VAL A 1 226 ? 1.292 -2.334 -18.806 1.00 85.12 226 VAL A N 1
ATOM 1700 C CA . VAL A 1 226 ? 0.353 -1.277 -19.217 1.00 85.12 226 VAL A CA 1
ATOM 1701 C C . VAL A 1 226 ? -0.128 -1.467 -20.662 1.00 85.12 226 VAL A C 1
ATOM 1703 O O . VAL A 1 226 ? -1.134 -0.889 -21.077 1.00 85.12 226 VAL A O 1
ATOM 1706 N N . GLY A 1 227 ? 0.600 -2.246 -21.465 1.00 80.69 227 GLY A N 1
ATOM 1707 C CA . GLY A 1 227 ? 0.347 -2.433 -22.895 1.00 80.69 227 GLY A CA 1
ATOM 1708 C C . GLY A 1 227 ? 0.644 -1.196 -23.749 1.00 80.69 227 GLY A C 1
ATOM 1709 O O . GLY A 1 227 ? 0.265 -1.154 -24.919 1.00 80.69 227 GLY A O 1
ATOM 1710 N N . LYS A 1 228 ? 1.284 -0.164 -23.180 1.00 86.31 228 LYS A N 1
ATOM 1711 C CA . LYS A 1 228 ? 1.600 1.098 -23.864 1.00 86.31 228 LYS A CA 1
ATOM 1712 C C . LYS A 1 228 ? 3.008 1.563 -23.515 1.00 86.31 228 LYS A C 1
ATOM 1714 O O . LYS A 1 228 ? 3.375 1.594 -22.342 1.00 86.31 228 LYS A O 1
ATOM 1719 N N . MET A 1 229 ? 3.782 1.955 -24.527 1.00 93.88 229 MET A N 1
ATOM 1720 C CA . MET A 1 229 ? 5.153 2.424 -24.315 1.00 93.88 229 MET A CA 1
ATOM 1721 C C . MET A 1 229 ? 5.169 3.812 -23.668 1.00 93.88 229 MET A C 1
ATOM 1723 O O . MET A 1 229 ? 4.451 4.700 -24.145 1.00 93.88 229 MET A O 1
ATOM 1727 N N . PRO A 1 230 ? 5.987 4.040 -22.626 1.00 97.38 230 PRO A N 1
ATOM 1728 C CA . PRO A 1 230 ? 6.143 5.361 -22.034 1.00 97.38 230 PRO A CA 1
ATOM 1729 C C . PRO A 1 230 ? 6.911 6.305 -22.973 1.00 97.38 230 PRO A C 1
ATOM 1731 O O . PRO A 1 230 ? 7.848 5.906 -23.668 1.00 97.38 230 PRO A O 1
ATOM 1734 N N . ARG A 1 231 ? 6.529 7.586 -22.968 1.00 96.88 231 ARG A N 1
ATOM 1735 C CA . ARG A 1 231 ? 7.245 8.678 -23.664 1.00 96.88 231 ARG A CA 1
ATOM 1736 C C . ARG A 1 231 ? 8.192 9.450 -22.758 1.00 96.88 231 ARG A C 1
ATOM 1738 O O . ARG A 1 231 ? 9.033 10.210 -23.228 1.00 96.88 231 ARG A O 1
ATOM 1745 N N . TYR A 1 232 ? 8.020 9.285 -21.457 1.00 98.44 232 TYR A N 1
ATOM 1746 C CA . TYR A 1 232 ? 8.743 10.039 -20.456 1.00 98.44 232 TYR A CA 1
ATOM 1747 C C . TYR A 1 232 ? 9.452 9.092 -19.505 1.00 98.44 232 TYR A C 1
ATOM 1749 O O . TYR A 1 232 ? 8.929 8.029 -19.151 1.00 98.44 232 TYR A O 1
ATOM 1757 N N . PHE A 1 233 ? 10.624 9.521 -19.058 1.00 98.44 233 PHE A N 1
ATOM 1758 C CA . PHE A 1 233 ? 11.322 8.890 -17.952 1.00 98.44 233 PHE A CA 1
ATOM 1759 C C . PHE A 1 233 ? 11.769 9.946 -16.943 1.00 98.44 233 PHE A C 1
ATOM 1761 O O . PHE A 1 233 ? 11.998 11.107 -17.297 1.00 98.44 233 PHE A O 1
ATOM 1768 N N . ARG A 1 234 ? 11.912 9.530 -15.690 1.00 98.62 234 ARG A N 1
ATOM 1769 C CA . ARG A 1 234 ? 12.602 10.296 -14.661 1.00 98.62 234 ARG A CA 1
ATOM 1770 C C . ARG A 1 234 ? 14.013 9.728 -14.521 1.00 98.62 234 ARG A C 1
ATOM 1772 O O . ARG A 1 234 ? 14.131 8.514 -14.367 1.00 98.62 234 ARG A O 1
ATOM 1779 N N . PRO A 1 235 ? 15.087 10.529 -14.586 1.00 97.44 235 PRO A N 1
ATOM 1780 C CA . PRO A 1 235 ? 16.426 10.027 -14.300 1.00 97.44 235 PRO A CA 1
ATOM 1781 C C . PRO A 1 235 ? 16.590 9.776 -12.789 1.00 97.44 235 PRO A C 1
ATOM 1783 O O . PRO A 1 235 ? 16.326 10.704 -12.014 1.00 97.44 235 PRO A O 1
ATOM 1786 N N . PRO A 1 236 ? 17.049 8.583 -12.358 1.00 97.62 236 PRO A N 1
ATOM 1787 C CA . PRO A 1 236 ? 17.455 8.333 -10.973 1.00 97.62 236 PRO A CA 1
ATOM 1788 C C . PRO A 1 236 ? 18.388 9.427 -10.452 1.00 97.62 236 PRO A C 1
ATOM 1790 O O . PRO A 1 236 ? 19.243 9.929 -11.189 1.00 97.62 236 PRO A O 1
ATOM 1793 N N . TYR A 1 237 ? 18.192 9.838 -9.197 1.00 90.12 237 TYR A N 1
ATOM 1794 C CA . TYR A 1 237 ? 18.940 10.928 -8.543 1.00 90.12 237 TYR A CA 1
ATOM 1795 C C . TYR A 1 237 ? 18.813 12.307 -9.221 1.00 90.12 237 TYR A C 1
ATOM 1797 O O . TYR A 1 237 ? 19.532 13.248 -8.883 1.00 90.12 237 TYR A O 1
ATOM 1805 N N . GLY A 1 238 ? 17.940 12.448 -10.225 1.00 92.56 238 GLY A N 1
ATOM 1806 C CA . GLY A 1 238 ? 17.904 13.631 -11.082 1.00 92.56 238 GLY A CA 1
ATOM 1807 C C . GLY A 1 238 ? 19.159 13.791 -11.952 1.00 92.56 238 GLY A C 1
ATOM 1808 O O . GLY A 1 238 ? 19.360 14.879 -12.515 1.00 92.56 238 GLY A O 1
ATOM 1809 N N . ALA A 1 239 ? 19.994 12.750 -12.045 1.00 90.06 239 ALA A N 1
ATOM 1810 C CA . ALA A 1 239 ? 21.301 12.769 -12.682 1.00 90.06 239 ALA A CA 1
ATOM 1811 C C . ALA A 1 239 ? 21.166 12.609 -14.200 1.00 90.06 239 ALA A C 1
ATOM 1813 O O . ALA A 1 239 ? 20.776 11.564 -14.722 1.00 90.06 239 ALA A O 1
ATOM 1814 N N . ILE A 1 240 ? 21.461 13.686 -14.925 1.00 93.12 240 ILE A N 1
ATOM 1815 C CA . ILE A 1 240 ? 21.310 13.741 -16.376 1.00 93.12 240 ILE A CA 1
ATOM 1816 C C . ILE A 1 240 ? 22.348 14.689 -16.985 1.00 93.12 240 ILE A C 1
ATOM 1818 O O . ILE A 1 240 ? 22.493 15.836 -16.558 1.00 93.12 240 ILE A O 1
ATOM 1822 N N . ASP A 1 241 ? 23.066 14.208 -17.997 1.00 93.25 241 ASP A N 1
ATOM 1823 C CA . ASP A 1 241 ? 24.006 14.982 -18.810 1.00 93.25 241 ASP A CA 1
ATOM 1824 C C . ASP A 1 241 ? 23.553 14.987 -20.285 1.00 93.25 241 ASP A C 1
ATOM 1826 O O . ASP A 1 241 ? 22.559 14.358 -20.662 1.00 93.25 241 ASP A O 1
ATOM 1830 N N . ASP A 1 242 ? 24.273 15.697 -21.155 1.00 92.44 242 ASP A N 1
ATOM 1831 C CA . ASP A 1 242 ? 23.902 15.774 -22.573 1.00 92.44 242 ASP A CA 1
ATOM 1832 C C . ASP A 1 242 ? 23.992 14.428 -23.296 1.00 92.44 242 ASP A C 1
ATOM 1834 O O . ASP A 1 242 ? 23.339 14.229 -24.319 1.00 92.44 242 ASP A O 1
ATOM 1838 N N . ARG A 1 243 ? 24.789 13.488 -22.786 1.00 92.75 243 ARG A N 1
ATOM 1839 C CA . ARG A 1 243 ? 24.897 12.141 -23.340 1.00 92.75 243 ARG A CA 1
ATOM 1840 C C . ARG A 1 243 ? 23.658 11.325 -22.993 1.00 92.75 243 ARG A C 1
ATOM 1842 O O . ARG A 1 243 ? 23.065 10.756 -23.906 1.00 92.75 243 ARG A O 1
ATOM 1849 N N . VAL A 1 244 ? 23.202 11.357 -21.741 1.00 95.62 244 VAL A N 1
ATOM 1850 C CA . VAL A 1 244 ? 21.935 10.745 -21.318 1.00 95.62 244 VAL A CA 1
ATOM 1851 C C . VAL A 1 244 ? 20.761 11.344 -22.101 1.00 95.62 244 VAL A C 1
ATOM 1853 O O . VAL A 1 244 ? 19.952 10.590 -22.637 1.00 95.62 244 VAL A O 1
ATOM 1856 N N . ARG A 1 245 ? 20.693 12.678 -22.265 1.00 95.25 245 ARG A N 1
ATOM 1857 C CA . ARG A 1 245 ? 19.633 13.329 -23.069 1.00 95.25 245 ARG A CA 1
ATOM 1858 C C . ARG A 1 245 ? 19.632 12.877 -24.525 1.00 95.25 245 ARG A C 1
ATOM 1860 O O . ARG A 1 245 ? 18.567 12.625 -25.081 1.00 95.25 245 ARG A O 1
ATOM 1867 N N . ARG A 1 246 ? 20.808 12.776 -25.154 1.00 92.06 246 ARG A N 1
ATOM 1868 C CA . ARG A 1 246 ? 20.926 12.283 -26.537 1.00 92.06 246 ARG A CA 1
ATOM 1869 C C . ARG A 1 246 ? 20.484 10.827 -26.657 1.00 92.06 246 ARG A C 1
ATOM 1871 O O . ARG A 1 246 ? 19.740 10.509 -27.577 1.00 92.06 246 ARG A O 1
ATOM 1878 N N . VAL A 1 247 ? 20.903 9.963 -25.730 1.00 95.06 247 VAL A N 1
ATOM 1879 C CA . VAL A 1 247 ? 20.488 8.553 -25.722 1.00 95.06 247 VAL A CA 1
ATOM 1880 C C . VAL A 1 247 ? 18.975 8.426 -25.537 1.00 95.06 247 VAL A C 1
ATOM 1882 O O . VAL A 1 247 ? 18.329 7.732 -26.318 1.00 95.06 247 VAL A O 1
ATOM 1885 N N . ALA A 1 248 ? 18.394 9.148 -24.576 1.00 96.06 248 ALA A N 1
ATOM 1886 C CA . ALA A 1 248 ? 16.949 9.179 -24.372 1.00 96.06 248 ALA A CA 1
ATOM 1887 C C . ALA A 1 248 ? 16.199 9.663 -25.626 1.00 96.06 248 ALA A C 1
ATOM 1889 O O . ALA A 1 248 ? 15.207 9.050 -26.014 1.00 96.06 248 ALA A O 1
ATOM 1890 N N . ALA A 1 249 ? 16.714 10.683 -26.321 1.00 93.25 249 ALA A N 1
ATOM 1891 C CA . ALA A 1 249 ? 16.123 11.161 -27.568 1.00 93.25 249 ALA A CA 1
ATOM 1892 C C . ALA A 1 249 ? 16.119 10.087 -28.669 1.00 93.25 249 ALA A C 1
ATOM 1894 O O . ALA A 1 249 ? 15.105 9.939 -29.352 1.00 93.25 249 ALA A O 1
ATOM 1895 N N . TYR A 1 250 ? 17.190 9.292 -28.819 1.00 93.25 250 TYR A N 1
ATOM 1896 C CA . TYR A 1 250 ? 17.190 8.165 -29.767 1.00 93.25 250 TYR A CA 1
ATOM 1897 C C . TYR A 1 250 ? 16.108 7.123 -29.448 1.00 93.25 250 TYR A C 1
ATOM 1899 O O . TYR A 1 250 ? 15.577 6.488 -30.356 1.00 93.25 250 TYR A O 1
ATOM 1907 N N . LEU A 1 251 ? 15.782 6.969 -28.164 1.00 95.62 251 LEU A N 1
ATOM 1908 C CA . LEU A 1 251 ? 14.742 6.079 -27.648 1.00 95.62 251 LEU A CA 1
ATOM 1909 C C . LEU A 1 251 ? 13.344 6.723 -27.665 1.00 95.62 251 LEU A C 1
ATOM 1911 O O . LEU A 1 251 ? 12.405 6.137 -27.138 1.00 95.62 251 LEU A O 1
ATOM 1915 N N . GLY A 1 252 ? 13.187 7.941 -28.197 1.00 94.50 252 GLY A N 1
ATOM 1916 C CA . GLY A 1 252 ? 11.914 8.671 -28.166 1.00 94.50 252 GLY A CA 1
ATOM 1917 C C . GLY A 1 252 ? 11.444 9.057 -26.756 1.00 94.50 252 GLY A C 1
ATOM 1918 O O . GLY A 1 252 ? 10.265 9.353 -26.562 1.00 94.50 252 GLY A O 1
ATOM 1919 N N . LEU A 1 253 ? 12.346 9.037 -25.771 1.00 96.75 253 LEU A N 1
ATOM 1920 C CA . LEU A 1 253 ? 12.080 9.376 -24.378 1.00 96.75 253 LEU A CA 1
ATOM 1921 C C . LEU A 1 253 ? 12.498 10.819 -24.075 1.00 96.75 253 LEU A C 1
ATOM 1923 O O . LEU A 1 253 ? 13.574 11.267 -24.472 1.00 96.75 253 LEU A O 1
ATOM 1927 N N . GLN A 1 254 ? 11.684 11.524 -23.292 1.00 96.81 254 GLN A N 1
ATOM 1928 C CA . GLN A 1 254 ? 12.029 12.833 -22.736 1.00 96.81 254 GLN A CA 1
ATOM 1929 C C . GLN A 1 254 ? 12.144 12.767 -21.211 1.00 96.81 254 GLN A C 1
ATOM 1931 O O . GLN A 1 254 ? 11.310 12.163 -20.533 1.00 96.81 254 GLN A O 1
ATOM 1936 N N . ALA A 1 255 ? 13.174 13.420 -20.672 1.00 97.81 255 ALA A N 1
ATOM 1937 C CA . ALA A 1 255 ? 13.391 13.496 -19.237 1.00 97.81 255 ALA A CA 1
ATOM 1938 C C . ALA A 1 255 ? 12.403 14.463 -18.572 1.00 97.81 255 ALA A C 1
ATOM 1940 O O . ALA A 1 255 ? 12.278 15.629 -18.963 1.00 97.81 255 ALA A O 1
ATOM 1941 N N . VAL A 1 256 ? 11.749 13.987 -17.517 1.00 98.50 256 VAL A N 1
ATOM 1942 C CA . VAL A 1 256 ? 11.001 14.812 -16.567 1.00 98.50 256 VAL A CA 1
ATOM 1943 C C . VAL A 1 256 ? 11.755 14.796 -15.248 1.00 98.50 256 VAL A C 1
ATOM 1945 O O . VAL A 1 256 ? 12.226 13.758 -14.802 1.00 98.50 256 VAL A O 1
ATOM 1948 N N . LYS A 1 257 ? 11.890 15.957 -14.622 1.00 97.50 257 LYS A N 1
ATOM 1949 C CA . LYS A 1 257 ? 12.488 16.143 -13.300 1.00 97.50 257 LYS A CA 1
ATOM 1950 C C . LYS A 1 257 ? 11.441 16.804 -12.402 1.00 97.50 257 LYS A C 1
ATOM 1952 O O . LYS A 1 257 ? 10.242 16.599 -12.586 1.00 97.50 257 LYS A O 1
ATOM 1957 N N . TRP A 1 258 ? 11.879 17.576 -11.425 1.00 98.25 258 TRP A N 1
ATOM 1958 C CA . TRP A 1 258 ? 11.028 18.322 -10.515 1.00 98.25 258 TRP A CA 1
ATOM 1959 C C . TRP A 1 258 ? 11.592 19.727 -10.332 1.00 98.25 258 TRP A C 1
ATOM 1961 O O . TRP A 1 258 ? 12.787 19.970 -10.513 1.00 98.25 258 TRP A O 1
ATOM 1971 N N . SER A 1 259 ? 10.715 20.658 -9.977 1.00 97.56 259 SER A N 1
ATOM 1972 C CA . SER A 1 259 ? 11.094 22.002 -9.523 1.00 97.56 259 SER A CA 1
ATOM 1973 C C . SER A 1 259 ? 11.125 22.093 -8.001 1.00 97.56 259 SER A C 1
ATOM 1975 O O . SER A 1 259 ? 11.736 23.012 -7.465 1.00 97.56 259 SER A O 1
ATOM 1977 N N . HIS A 1 260 ? 10.465 21.158 -7.316 1.00 97.81 260 HIS A N 1
ATOM 1978 C CA . HIS A 1 260 ? 10.289 21.169 -5.871 1.00 97.81 260 HIS A CA 1
ATOM 1979 C C . HIS A 1 260 ? 10.492 19.758 -5.324 1.00 97.81 260 HIS A C 1
ATOM 1981 O O . HIS A 1 260 ? 9.842 18.813 -5.763 1.00 97.81 260 HIS A O 1
ATOM 1987 N N . ASP A 1 261 ? 11.427 19.615 -4.396 1.00 97.62 261 ASP A N 1
ATOM 1988 C CA . ASP A 1 261 ? 11.737 18.350 -3.736 1.00 97.62 261 ASP A CA 1
ATOM 1989 C C . ASP A 1 261 ? 11.140 18.375 -2.331 1.00 97.62 261 ASP A C 1
ATOM 1991 O O . ASP A 1 261 ? 11.409 19.304 -1.567 1.00 97.62 261 ASP A O 1
ATOM 1995 N N . THR A 1 262 ? 10.311 17.387 -2.001 1.00 96.25 262 THR A N 1
ATOM 1996 C CA . THR A 1 262 ? 9.734 17.266 -0.656 1.00 96.25 262 THR A CA 1
ATOM 1997 C C . THR A 1 262 ? 10.777 16.896 0.396 1.00 96.25 262 THR A C 1
ATOM 1999 O O . THR A 1 262 ? 10.533 17.095 1.588 1.00 96.25 262 THR A O 1
ATOM 2002 N N . GLN A 1 263 ? 11.938 16.389 -0.036 1.00 96.31 263 GLN A N 1
ATOM 2003 C CA . GLN A 1 263 ? 12.987 15.816 0.805 1.00 96.31 263 GLN A CA 1
ATOM 2004 C C . GLN A 1 263 ? 12.460 14.713 1.723 1.00 96.31 263 GLN A C 1
ATOM 2006 O O . GLN A 1 263 ? 13.002 14.471 2.798 1.00 96.31 263 GLN A O 1
ATOM 2011 N N . ASP A 1 264 ? 11.372 14.064 1.334 1.00 93.25 264 ASP A N 1
ATOM 2012 C CA . ASP A 1 264 ? 10.753 12.958 2.051 1.00 93.25 264 ASP A CA 1
ATOM 2013 C C . ASP A 1 264 ? 11.764 11.856 2.397 1.00 93.25 264 ASP A C 1
ATOM 2015 O O . ASP A 1 264 ? 11.909 11.517 3.567 1.00 93.25 264 ASP A O 1
ATOM 2019 N N . TRP A 1 265 ? 12.581 11.421 1.438 1.00 88.19 265 TRP A N 1
ATOM 2020 C CA . TRP A 1 265 ? 13.646 10.431 1.626 1.00 88.19 265 TRP A CA 1
ATOM 2021 C C . TRP A 1 265 ? 14.665 10.823 2.713 1.00 88.19 265 TRP A C 1
ATOM 2023 O O . TRP A 1 265 ? 15.155 9.970 3.456 1.00 88.19 265 TRP A O 1
ATOM 2033 N N . ALA A 1 266 ? 14.986 12.114 2.842 1.00 88.69 266 ALA A N 1
ATOM 2034 C CA . ALA A 1 266 ? 15.895 12.622 3.872 1.00 88.69 266 ALA A CA 1
ATOM 2035 C C . ALA A 1 266 ? 15.180 12.780 5.225 1.00 88.69 266 ALA A C 1
ATOM 2037 O O . ALA A 1 266 ? 15.763 12.561 6.292 1.00 88.69 266 ALA A O 1
ATOM 2038 N N . ASN A 1 267 ? 13.896 13.137 5.191 1.00 82.06 267 ASN A N 1
ATOM 2039 C CA . ASN A 1 267 ? 13.056 13.260 6.376 1.00 82.06 267 ASN A CA 1
ATOM 2040 C C . ASN A 1 267 ? 12.730 11.894 6.999 1.00 82.06 267 ASN A C 1
ATOM 2042 O O . ASN A 1 267 ? 12.624 11.826 8.221 1.00 82.06 267 ASN A O 1
ATOM 2046 N N . VAL A 1 268 ? 12.675 10.810 6.215 1.00 71.06 268 VAL A N 1
ATOM 2047 C CA . VAL A 1 268 ? 12.613 9.428 6.728 1.00 71.06 268 VAL A CA 1
ATOM 2048 C C . VAL A 1 268 ? 13.842 9.137 7.592 1.00 71.06 268 VAL A C 1
ATOM 2050 O O . VAL A 1 268 ? 13.722 8.740 8.747 1.00 71.06 268 VAL A O 1
ATOM 2053 N N . GLN A 1 269 ? 15.043 9.432 7.085 1.00 74.19 269 GLN A N 1
ATOM 2054 C CA . GLN A 1 269 ? 16.306 9.156 7.790 1.00 74.19 269 GLN A CA 1
ATOM 2055 C C . GLN A 1 269 ? 16.466 9.952 9.092 1.00 74.19 269 GLN A C 1
ATOM 2057 O O . GLN A 1 269 ? 17.165 9.526 10.009 1.00 74.19 269 GLN A O 1
ATOM 2062 N N . THR A 1 270 ? 15.840 11.125 9.163 1.00 77.81 270 THR A N 1
ATOM 2063 C CA . THR A 1 270 ? 15.929 12.050 10.302 1.00 77.81 270 THR A CA 1
ATOM 2064 C C . THR A 1 270 ? 14.670 12.054 11.170 1.00 77.81 270 THR A C 1
ATOM 2066 O O . THR A 1 270 ? 14.550 12.899 12.059 1.00 77.81 270 THR A O 1
ATOM 2069 N N . ASN A 1 271 ? 13.731 11.135 10.918 1.00 75.62 271 ASN A N 1
ATOM 2070 C CA . ASN A 1 271 ? 12.431 11.046 11.582 1.00 75.62 271 ASN A CA 1
ATOM 2071 C C . ASN A 1 271 ? 11.699 12.405 11.672 1.00 75.62 271 ASN A C 1
ATOM 2073 O O . ASN A 1 271 ? 11.267 12.846 12.737 1.00 75.62 271 ASN A O 1
ATOM 2077 N N . SER A 1 272 ? 11.648 13.125 10.550 1.00 85.38 272 SER A N 1
ATOM 2078 C CA . SER A 1 272 ? 11.168 14.510 10.464 1.00 85.38 272 SER A CA 1
ATOM 2079 C C . SER A 1 272 ? 10.096 14.705 9.384 1.00 85.38 272 SER A C 1
ATOM 2081 O O . SER A 1 272 ? 10.036 15.746 8.726 1.00 85.38 272 SER A O 1
ATOM 2083 N N . MET A 1 273 ? 9.221 13.714 9.191 1.00 86.56 273 MET A N 1
ATOM 2084 C CA . MET A 1 273 ? 8.233 13.689 8.099 1.00 86.56 273 MET A CA 1
ATOM 2085 C C . MET A 1 273 ? 7.213 14.832 8.110 1.00 86.56 273 MET A C 1
ATOM 2087 O O . MET A 1 273 ? 6.693 15.196 7.056 1.00 86.56 273 MET A O 1
ATOM 2091 N N . GLN A 1 274 ? 7.010 15.506 9.245 1.00 83.12 274 GLN A N 1
ATOM 2092 C CA . GLN A 1 274 ? 6.243 16.755 9.330 1.00 83.12 274 GLN A CA 1
ATOM 2093 C C . GLN A 1 274 ? 6.780 17.870 8.413 1.00 83.12 274 GLN A C 1
ATOM 2095 O O . GLN A 1 274 ? 6.053 18.810 8.082 1.00 83.12 274 GLN A O 1
ATOM 2100 N N . ASN A 1 275 ? 8.049 17.792 8.001 1.00 88.50 275 ASN A N 1
ATOM 2101 C CA . ASN A 1 275 ? 8.648 18.750 7.077 1.00 88.50 275 ASN A CA 1
ATOM 2102 C C . ASN A 1 275 ? 8.105 18.613 5.651 1.00 88.50 275 ASN A C 1
ATOM 2104 O O . ASN A 1 275 ? 8.106 19.604 4.920 1.00 88.50 275 ASN A O 1
ATOM 2108 N N . VAL A 1 276 ? 7.598 17.438 5.262 1.00 92.19 276 VAL A N 1
ATOM 2109 C CA . VAL A 1 276 ? 7.022 17.226 3.929 1.00 92.19 276 VAL A CA 1
ATOM 2110 C C . VAL A 1 276 ? 5.764 18.091 3.754 1.00 92.19 276 VAL A C 1
ATOM 2112 O O . VAL A 1 276 ? 5.814 19.006 2.930 1.00 92.19 276 VAL A O 1
ATOM 2115 N N . PRO A 1 277 ? 4.693 17.968 4.573 1.00 91.50 277 PRO A N 1
ATOM 2116 C CA . PRO A 1 277 ? 3.549 18.885 4.502 1.00 91.50 277 PRO A CA 1
ATOM 2117 C C . PRO A 1 277 ? 3.925 20.364 4.679 1.00 91.50 277 PRO A C 1
ATOM 2119 O O . PRO A 1 277 ? 3.404 21.222 3.967 1.00 91.50 277 PRO A O 1
ATOM 2122 N N . ARG A 1 278 ? 4.873 20.680 5.575 1.00 93.12 278 ARG A N 1
ATOM 2123 C CA . ARG A 1 278 ? 5.346 22.060 5.795 1.00 93.12 278 ARG A CA 1
ATOM 2124 C C . ARG A 1 278 ? 5.998 22.664 4.548 1.00 93.12 278 ARG A C 1
ATOM 2126 O O . ARG A 1 278 ? 5.890 23.872 4.321 1.00 93.12 278 ARG A O 1
ATOM 2133 N N . SER A 1 279 ? 6.652 21.843 3.730 1.00 95.69 279 SER A N 1
ATOM 2134 C CA . SER A 1 279 ? 7.216 22.285 2.452 1.00 95.69 279 SER A CA 1
ATOM 2135 C C . SER A 1 279 ? 6.105 22.743 1.507 1.00 95.69 279 SER A C 1
ATOM 2137 O O . SER A 1 279 ? 6.200 23.837 0.954 1.00 95.69 279 SER A O 1
ATOM 2139 N N . PHE A 1 280 ? 4.990 22.007 1.427 1.00 97.19 280 PHE A N 1
ATOM 2140 C CA . PHE A 1 280 ? 3.816 22.433 0.656 1.00 97.19 280 PHE A CA 1
ATOM 2141 C C . PHE A 1 280 ? 3.206 23.736 1.180 1.00 97.19 280 PHE A C 1
ATOM 2143 O O . PHE A 1 280 ? 2.941 24.634 0.381 1.00 97.19 280 PHE A O 1
ATOM 2150 N N . GLU A 1 281 ? 3.036 23.893 2.499 1.00 96.31 281 GLU A N 1
ATOM 2151 C CA . GLU A 1 281 ? 2.569 25.161 3.090 1.00 96.31 281 GLU A CA 1
ATOM 2152 C C . GLU A 1 281 ? 3.468 26.335 2.685 1.00 96.31 281 GLU A C 1
ATOM 2154 O O . GLU A 1 281 ? 2.982 27.390 2.271 1.00 96.31 281 GLU A O 1
ATOM 2159 N N . THR A 1 282 ? 4.782 26.127 2.755 1.00 97.81 282 THR A N 1
ATOM 2160 C CA . THR A 1 282 ? 5.791 27.132 2.410 1.00 97.81 282 THR A CA 1
ATOM 2161 C C . THR A 1 282 ? 5.708 27.513 0.933 1.00 97.81 282 THR A C 1
ATOM 2163 O O . THR A 1 282 ? 5.657 28.696 0.600 1.00 97.81 282 THR A O 1
ATOM 2166 N N . TRP A 1 283 ? 5.632 26.533 0.032 1.00 98.06 283 TRP A N 1
ATOM 2167 C CA . TRP A 1 283 ? 5.533 26.774 -1.410 1.00 98.06 283 TRP A CA 1
ATOM 2168 C C . TRP A 1 283 ? 4.224 27.472 -1.798 1.00 98.06 283 TRP A C 1
ATOM 2170 O O . TRP A 1 283 ? 4.221 28.360 -2.653 1.00 98.06 283 TRP A O 1
ATOM 2180 N N . ILE A 1 284 ? 3.112 27.136 -1.134 1.00 97.38 284 ILE A N 1
ATOM 2181 C CA . ILE A 1 284 ? 1.836 27.845 -1.297 1.00 97.38 284 ILE A CA 1
ATOM 2182 C C . ILE A 1 284 ? 1.995 29.320 -0.899 1.00 97.38 284 ILE A C 1
ATOM 2184 O O . ILE A 1 284 ? 1.594 30.200 -1.659 1.00 97.38 284 ILE A O 1
ATOM 2188 N N . GLN A 1 285 ? 2.605 29.602 0.258 1.00 97.12 285 GLN A N 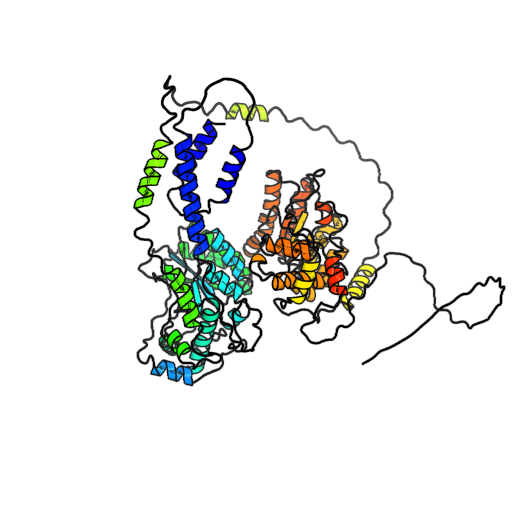1
ATOM 2189 C CA . GLN A 1 285 ? 2.835 30.971 0.745 1.00 97.12 285 GLN A CA 1
ATOM 2190 C C . GLN A 1 285 ? 3.774 31.773 -0.164 1.00 97.12 285 GLN A C 1
ATOM 2192 O O . GLN A 1 285 ? 3.587 32.974 -0.341 1.00 97.12 285 GLN A O 1
ATOM 2197 N N . GLN A 1 286 ? 4.753 31.108 -0.778 1.00 97.56 286 GLN A N 1
ATOM 2198 C CA . GLN A 1 286 ? 5.655 31.700 -1.768 1.00 97.56 286 GLN A CA 1
ATOM 2199 C C . GLN A 1 286 ? 4.975 31.980 -3.118 1.00 97.56 286 GLN A C 1
ATOM 2201 O O . GLN A 1 286 ? 5.584 32.595 -3.992 1.00 97.56 286 GLN A O 1
ATOM 2206 N N . GLY A 1 287 ? 3.724 31.549 -3.308 1.00 96.56 287 GLY A N 1
ATOM 2207 C CA . GLY A 1 287 ? 2.989 31.760 -4.551 1.00 96.56 287 GLY A CA 1
ATOM 2208 C C . GLY A 1 287 ? 3.490 30.889 -5.701 1.00 96.56 287 GLY A C 1
ATOM 2209 O O . GLY A 1 287 ? 3.380 31.292 -6.857 1.00 96.56 287 GLY A O 1
ATOM 2210 N N . VAL A 1 288 ? 4.035 29.704 -5.404 1.00 96.62 288 VAL A N 1
ATOM 2211 C CA . VAL A 1 288 ? 4.492 28.755 -6.425 1.00 96.62 288 VAL A CA 1
ATOM 2212 C C . VAL A 1 288 ? 3.339 28.402 -7.375 1.00 96.62 288 VAL A C 1
ATOM 2214 O O . VAL A 1 288 ? 2.199 28.142 -6.964 1.00 96.62 288 VAL A O 1
ATOM 2217 N N . VAL A 1 289 ? 3.645 28.407 -8.673 1.00 96.81 289 VAL A N 1
ATOM 2218 C CA . VAL A 1 289 ? 2.705 28.093 -9.754 1.00 96.81 289 VAL A CA 1
ATOM 2219 C C . VAL A 1 289 ? 3.261 26.975 -10.616 1.00 96.81 289 VAL A C 1
ATOM 2221 O O . VAL A 1 289 ? 4.446 26.979 -10.949 1.00 96.81 289 VAL A O 1
ATOM 2224 N N . ARG A 1 290 ? 2.393 26.035 -11.008 1.00 97.62 290 ARG A N 1
ATOM 2225 C CA . ARG A 1 290 ? 2.733 24.937 -11.928 1.00 97.62 290 ARG A CA 1
ATOM 2226 C C . ARG A 1 290 ? 3.948 24.083 -11.523 1.00 97.62 290 ARG A C 1
ATOM 2228 O O . ARG A 1 290 ? 4.706 23.679 -12.408 1.00 97.62 290 ARG A O 1
ATOM 2235 N N . PRO A 1 291 ? 4.178 23.781 -10.232 1.00 98.25 291 PRO A N 1
ATOM 2236 C CA . PRO A 1 291 ? 5.317 22.954 -9.861 1.00 98.25 291 PRO A CA 1
ATOM 2237 C C . PRO A 1 291 ? 5.115 21.506 -10.322 1.00 98.25 291 PRO A C 1
ATOM 2239 O O . PRO A 1 291 ? 3.986 21.038 -10.469 1.00 98.25 291 PRO A O 1
ATOM 2242 N N . ILE A 1 292 ? 6.228 20.798 -10.497 1.00 98.62 292 ILE A N 1
ATOM 2243 C CA . ILE A 1 292 ? 6.275 19.333 -10.457 1.00 98.62 292 ILE A CA 1
ATOM 2244 C C . ILE A 1 292 ? 7.053 18.972 -9.195 1.00 98.62 292 ILE A C 1
ATOM 2246 O O . 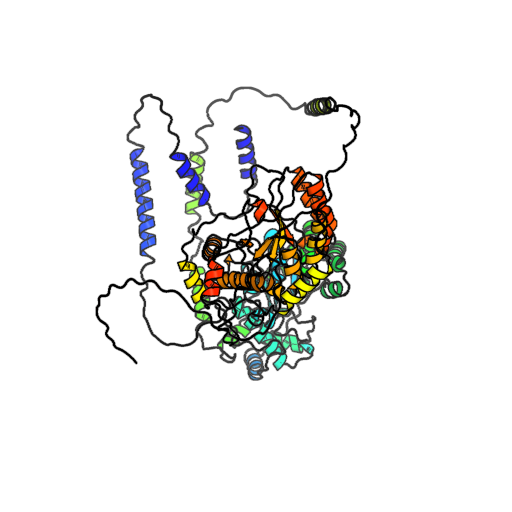ILE A 1 292 ? 8.176 19.462 -9.027 1.00 98.62 292 ILE A O 1
ATOM 2250 N N . THR A 1 293 ? 6.458 18.168 -8.313 1.00 98.00 293 THR A N 1
ATOM 2251 C CA . THR A 1 293 ? 7.071 17.766 -7.040 1.00 98.00 293 THR A CA 1
ATOM 2252 C C . THR A 1 293 ? 7.614 16.350 -7.077 1.00 98.00 293 THR A C 1
ATOM 2254 O O . THR A 1 293 ? 6.942 15.447 -7.577 1.00 98.00 293 THR A O 1
ATOM 2257 N N . LEU A 1 294 ? 8.784 16.160 -6.474 1.00 98.12 294 LEU A N 1
ATOM 2258 C CA . LEU A 1 294 ? 9.345 14.849 -6.165 1.00 98.12 294 LEU A CA 1
ATOM 2259 C C . LEU A 1 294 ? 8.864 14.359 -4.794 1.00 98.12 294 LEU A C 1
ATOM 2261 O O . LEU A 1 294 ? 8.978 15.084 -3.802 1.00 98.12 294 LEU A O 1
ATOM 2265 N N . ALA A 1 295 ? 8.365 13.129 -4.767 1.00 97.31 295 ALA A N 1
ATOM 2266 C CA . ALA A 1 295 ? 8.131 12.316 -3.582 1.00 97.31 295 ALA A CA 1
ATOM 2267 C C . ALA A 1 295 ? 8.344 10.834 -3.948 1.00 97.31 295 ALA A C 1
ATOM 2269 O O . ALA A 1 295 ? 8.511 10.518 -5.124 1.00 97.31 295 ALA A O 1
ATOM 2270 N N . HIS A 1 296 ? 8.294 9.937 -2.971 1.00 97.69 296 HIS A N 1
ATOM 2271 C CA . HIS A 1 296 ? 8.645 8.528 -3.111 1.00 97.69 296 HIS A CA 1
ATOM 2272 C C . HIS A 1 296 ? 7.593 7.648 -2.430 1.00 97.69 296 HIS A C 1
ATOM 2274 O O . HIS A 1 296 ? 7.339 7.772 -1.231 1.00 97.69 296 HIS A O 1
ATOM 2280 N N . ASP A 1 297 ? 6.974 6.735 -3.176 1.00 92.31 297 ASP A N 1
ATOM 2281 C CA . ASP A 1 297 ? 5.958 5.823 -2.633 1.00 92.31 297 ASP A CA 1
ATOM 2282 C C . ASP A 1 297 ? 6.541 4.500 -2.119 1.00 92.31 297 ASP A C 1
ATOM 2284 O O . ASP A 1 297 ? 5.783 3.595 -1.782 1.00 92.31 297 ASP A O 1
ATOM 2288 N N . LEU A 1 298 ? 7.871 4.379 -2.011 1.00 87.31 298 LEU A N 1
ATOM 2289 C CA . LEU A 1 298 ? 8.507 3.232 -1.352 1.00 87.31 298 LEU A CA 1
ATOM 2290 C C . LEU A 1 298 ? 8.494 3.319 0.180 1.00 87.31 298 LEU A C 1
ATOM 2292 O O . LEU A 1 298 ? 8.579 2.287 0.843 1.00 87.31 298 LEU A O 1
ATOM 2296 N N . TYR A 1 299 ? 8.390 4.526 0.746 1.00 78.19 299 TYR A N 1
ATOM 2297 C CA . TYR A 1 299 ? 8.489 4.744 2.188 1.00 78.19 299 TYR A CA 1
ATOM 2298 C C . TYR A 1 299 ? 7.095 4.795 2.826 1.00 78.19 299 TYR A C 1
ATOM 2300 O O . TYR A 1 299 ? 6.307 5.679 2.458 1.00 78.19 299 TYR A O 1
ATOM 2308 N N . PRO A 1 300 ? 6.782 3.923 3.804 1.00 75.19 300 PRO A N 1
ATOM 2309 C CA . PRO A 1 300 ? 5.499 3.966 4.506 1.00 75.19 300 PRO A CA 1
ATOM 2310 C C . PRO A 1 300 ? 5.266 5.326 5.187 1.00 75.19 300 PRO A C 1
ATOM 2312 O O . PRO A 1 300 ? 4.150 5.847 5.197 1.00 75.19 300 PRO A O 1
ATOM 2315 N N . GLU A 1 301 ? 6.326 5.965 5.685 1.00 84.50 301 GLU A N 1
ATOM 2316 C CA . GLU A 1 301 ? 6.254 7.264 6.351 1.00 84.50 301 GLU A CA 1
ATOM 2317 C C . GLU A 1 301 ? 5.919 8.397 5.371 1.00 84.50 301 GLU A C 1
ATOM 2319 O O . GLU A 1 301 ? 5.192 9.330 5.725 1.00 84.50 301 GLU A O 1
ATOM 2324 N N . THR A 1 302 ? 6.396 8.305 4.124 1.00 83.50 302 THR A N 1
ATOM 2325 C CA . THR A 1 302 ? 6.047 9.265 3.066 1.00 83.50 302 THR A CA 1
ATOM 2326 C C . THR A 1 302 ? 4.583 9.140 2.692 1.00 83.50 302 THR A C 1
ATOM 2328 O O . THR A 1 302 ? 3.853 10.133 2.745 1.00 83.50 302 THR A O 1
ATOM 2331 N N . VAL A 1 303 ? 4.119 7.932 2.357 1.00 83.50 303 VAL A N 1
ATOM 2332 C CA . VAL A 1 303 ? 2.731 7.736 1.909 1.00 83.50 303 VAL A CA 1
ATOM 2333 C C . VAL A 1 303 ? 1.717 8.095 3.000 1.00 83.50 303 VAL A C 1
ATOM 2335 O O . VAL A 1 303 ? 0.630 8.586 2.693 1.00 83.50 303 VAL A O 1
ATOM 2338 N N . ALA A 1 304 ? 2.096 7.971 4.273 1.00 74.81 304 ALA A N 1
ATOM 2339 C CA . ALA A 1 304 ? 1.261 8.355 5.404 1.00 74.81 304 ALA A CA 1
ATOM 2340 C C . ALA A 1 304 ? 1.075 9.884 5.567 1.00 74.81 304 ALA A C 1
ATOM 2342 O O . ALA A 1 304 ? 0.068 10.308 6.134 1.00 74.81 304 ALA A O 1
ATOM 2343 N N . VAL A 1 305 ? 1.965 10.735 5.027 1.00 78.88 305 VAL A N 1
ATOM 2344 C CA . VAL A 1 305 ? 1.791 12.211 5.022 1.00 78.88 305 VAL A CA 1
ATOM 2345 C C . VAL A 1 305 ? 1.298 12.786 3.688 1.00 78.88 305 VAL A C 1
ATOM 2347 O O . VAL A 1 305 ? 1.027 13.992 3.590 1.00 78.88 305 VAL A O 1
ATOM 2350 N N . VAL A 1 306 ? 1.135 11.950 2.656 1.00 82.25 306 VAL A N 1
ATOM 2351 C CA . VAL A 1 306 ? 0.630 12.379 1.338 1.00 82.25 306 VAL A CA 1
ATOM 2352 C C . VAL A 1 306 ? -0.738 13.032 1.469 1.00 82.25 306 VAL A C 1
ATOM 2354 O O . VAL A 1 306 ? -0.942 14.123 0.938 1.00 82.25 306 VAL A O 1
ATOM 2357 N N . GLY A 1 307 ? -1.654 12.414 2.221 1.00 83.25 307 GLY A N 1
ATOM 2358 C CA . GLY A 1 307 ? -3.009 12.937 2.379 1.00 83.25 307 GLY A CA 1
ATOM 2359 C C . GLY A 1 307 ? -3.034 14.348 2.970 1.00 83.25 307 GLY A C 1
ATOM 2360 O O . GLY A 1 307 ? -3.702 15.226 2.433 1.00 83.25 307 GLY A O 1
ATOM 2361 N N . GLN A 1 308 ? -2.221 14.604 4.000 1.00 84.12 308 GLN A N 1
ATOM 2362 C CA . GLN A 1 308 ? -2.093 15.934 4.602 1.00 84.12 308 GLN A CA 1
ATOM 2363 C C . GLN A 1 308 ? -1.570 16.971 3.598 1.00 84.12 308 GLN A C 1
ATOM 2365 O O . GLN A 1 308 ? -2.103 18.077 3.510 1.00 84.12 308 GLN A O 1
ATOM 2370 N N . SER A 1 309 ? -0.536 16.619 2.833 1.00 90.88 309 SER A N 1
ATOM 2371 C CA . SER A 1 309 ? 0.049 17.507 1.820 1.00 90.88 309 SER A CA 1
ATOM 2372 C C . SER A 1 309 ? -0.963 17.858 0.727 1.00 90.88 309 SER A C 1
ATOM 2374 O O . SER A 1 309 ? -1.069 19.011 0.309 1.00 90.88 309 SER A O 1
ATOM 2376 N N . MET A 1 310 ? -1.747 16.874 0.285 1.00 93.44 310 MET A N 1
ATOM 2377 C CA . MET A 1 310 ? -2.774 17.076 -0.735 1.00 93.44 310 MET A CA 1
ATOM 2378 C C . MET A 1 310 ? -3.949 17.903 -0.203 1.00 93.44 310 MET A C 1
ATOM 2380 O O . MET A 1 310 ? -4.414 18.810 -0.892 1.00 93.44 310 MET A O 1
ATOM 2384 N N . ASP A 1 311 ? -4.377 17.682 1.042 1.00 87.12 311 ASP A N 1
ATOM 2385 C CA . ASP A 1 311 ? -5.433 18.475 1.679 1.00 87.12 311 ASP A CA 1
ATOM 2386 C C . ASP A 1 311 ? -5.037 19.958 1.801 1.00 87.12 311 ASP A C 1
ATOM 2388 O O . ASP A 1 311 ? -5.867 20.846 1.584 1.00 87.12 311 ASP A O 1
ATOM 2392 N N . LEU A 1 312 ? -3.762 20.248 2.089 1.00 93.75 312 LEU A N 1
ATOM 2393 C CA . LEU A 1 312 ? -3.225 21.613 2.106 1.00 93.75 312 LEU A CA 1
ATOM 2394 C C . LEU A 1 312 ? -3.314 22.283 0.730 1.00 93.75 312 LEU A C 1
ATOM 2396 O O . LEU A 1 312 ? -3.745 23.435 0.636 1.00 93.75 312 LEU A O 1
ATOM 2400 N N . LEU A 1 313 ? -2.959 21.557 -0.335 1.00 95.69 313 LEU A N 1
ATOM 2401 C CA . LEU A 1 313 ? -3.086 22.040 -1.710 1.00 95.69 313 LEU A CA 1
ATOM 2402 C C . LEU A 1 313 ? -4.541 22.358 -2.057 1.00 95.69 313 LEU A C 1
ATOM 2404 O O . LEU A 1 313 ? -4.839 23.472 -2.493 1.00 95.69 313 LEU A O 1
ATOM 2408 N N . LEU A 1 314 ? -5.449 21.411 -1.809 1.00 94.25 314 LEU A N 1
ATOM 2409 C CA . LEU A 1 314 ? -6.874 21.565 -2.106 1.00 94.25 314 LEU A CA 1
ATOM 2410 C C . LEU A 1 314 ? -7.482 22.743 -1.335 1.00 94.25 314 LEU A C 1
ATOM 2412 O O . LEU A 1 314 ? -8.197 23.564 -1.911 1.00 94.25 314 LEU A O 1
ATOM 2416 N N . LYS A 1 315 ? -7.143 22.888 -0.049 1.00 95.38 315 LYS A N 1
ATOM 2417 C CA . LYS A 1 315 ? -7.588 24.011 0.787 1.00 95.38 315 LYS A CA 1
ATOM 2418 C C . LYS A 1 315 ? -7.074 25.361 0.282 1.00 95.38 315 LYS A C 1
ATOM 2420 O O . LYS A 1 315 ? -7.773 26.364 0.412 1.00 95.38 315 LYS A O 1
ATOM 2425 N N . ALA A 1 316 ? -5.879 25.394 -0.302 1.00 96.31 316 ALA A N 1
ATOM 2426 C CA . ALA A 1 316 ? -5.297 26.586 -0.913 1.00 96.31 316 ALA A CA 1
ATOM 2427 C C . ALA A 1 316 ? -5.804 26.862 -2.343 1.00 96.31 316 ALA A C 1
ATOM 2429 O O . ALA A 1 316 ? -5.302 27.772 -3.004 1.00 96.31 316 ALA A O 1
ATOM 2430 N N . GLY A 1 317 ? -6.773 26.085 -2.844 1.00 96.69 317 GLY A N 1
ATOM 2431 C CA . GLY A 1 317 ? -7.300 26.217 -4.204 1.00 96.69 317 GLY A CA 1
ATOM 2432 C C . GLY A 1 317 ? -6.341 25.723 -5.292 1.00 96.69 317 GLY A C 1
ATOM 2433 O O . GLY A 1 317 ? -6.517 26.062 -6.462 1.00 96.69 317 GLY A O 1
ATOM 2434 N N . LYS A 1 318 ? -5.317 24.942 -4.925 1.00 97.31 318 LYS A N 1
ATOM 2435 C CA . LYS A 1 318 ? -4.436 24.249 -5.870 1.00 97.31 318 LYS A CA 1
ATOM 2436 C C . LYS A 1 318 ? -5.075 22.936 -6.314 1.00 97.31 318 LYS A C 1
ATOM 2438 O O . LYS A 1 318 ? -5.886 22.351 -5.600 1.00 97.31 318 LYS A O 1
ATOM 2443 N N . VAL A 1 319 ? -4.700 22.473 -7.503 1.00 96.25 319 VAL A N 1
ATOM 2444 C CA . VAL A 1 319 ? -5.273 21.275 -8.125 1.00 96.25 319 VAL A CA 1
ATOM 2445 C C . VAL A 1 319 ? -4.156 20.266 -8.397 1.00 96.25 319 VAL A C 1
ATOM 2447 O O . VAL A 1 319 ? -3.400 20.455 -9.354 1.00 96.25 319 VAL A O 1
ATOM 2450 N N . PRO A 1 320 ? -4.036 19.201 -7.583 1.00 97.12 320 PRO A N 1
ATOM 2451 C CA . PRO A 1 320 ? -3.149 18.083 -7.875 1.00 97.12 320 PRO A CA 1
ATOM 2452 C C . PRO A 1 320 ? -3.529 17.433 -9.207 1.00 97.12 320 PRO A C 1
ATOM 2454 O O . PRO A 1 320 ? -4.691 17.086 -9.429 1.00 97.12 320 PRO A O 1
ATOM 2457 N N . VAL A 1 321 ? -2.557 17.278 -10.101 1.00 97.88 321 VAL A N 1
ATOM 2458 C CA . VAL A 1 321 ? -2.759 16.696 -11.428 1.00 97.88 321 VAL A CA 1
ATOM 2459 C C . VAL A 1 321 ? -1.644 15.720 -11.786 1.00 97.88 321 VAL A C 1
ATOM 2461 O O . VAL A 1 321 ? -0.486 15.888 -11.405 1.00 97.88 321 VAL A O 1
ATOM 2464 N N . LYS A 1 322 ? -2.004 14.721 -12.590 1.00 97.94 322 LYS A N 1
ATOM 2465 C CA . LYS A 1 322 ? -1.074 13.822 -13.273 1.00 97.94 322 LYS A CA 1
ATOM 2466 C C . LYS A 1 322 ? -0.359 14.504 -14.445 1.00 97.94 322 LYS A C 1
ATOM 2468 O O . LYS A 1 322 ? -0.799 15.549 -14.935 1.00 97.94 322 LYS A O 1
ATOM 2473 N N . LEU A 1 323 ? 0.728 13.899 -14.919 1.00 98.31 323 LEU A N 1
ATOM 2474 C CA . LEU A 1 323 ? 1.656 14.493 -15.879 1.00 98.31 323 LEU A CA 1
ATOM 2475 C C . LEU A 1 323 ? 1.002 14.893 -17.209 1.00 98.31 323 LEU A C 1
ATOM 2477 O O . LEU A 1 323 ? 1.230 16.003 -17.674 1.00 98.31 323 LEU A O 1
ATOM 2481 N N . SER A 1 324 ? 0.157 14.054 -17.807 1.00 98.00 324 SER A N 1
ATOM 2482 C CA . SER A 1 324 ? -0.558 14.364 -19.058 1.00 98.00 324 SER A CA 1
ATOM 2483 C C . SER A 1 324 ? -1.337 15.672 -18.952 1.00 98.00 324 SER A C 1
ATOM 2485 O O . SER A 1 324 ? -1.250 16.529 -19.829 1.00 98.00 324 SER A O 1
ATOM 2487 N N . ARG A 1 325 ? -2.028 15.878 -17.826 1.00 97.81 325 ARG A N 1
ATOM 2488 C CA . ARG A 1 325 ? -2.767 17.114 -17.559 1.00 97.81 325 ARG A CA 1
ATOM 2489 C C . ARG A 1 325 ? -1.849 18.287 -17.221 1.00 97.81 325 ARG A C 1
ATOM 2491 O O . ARG A 1 325 ? -2.153 19.405 -17.612 1.00 97.81 325 ARG A O 1
ATOM 2498 N N . CYS A 1 326 ? -0.747 18.038 -16.519 1.00 97.94 326 CYS A N 1
ATOM 2499 C CA . CYS A 1 326 ? 0.288 19.027 -16.206 1.00 97.94 326 CYS A CA 1
ATOM 2500 C C . CYS A 1 326 ? 0.993 19.551 -17.472 1.00 97.94 326 CYS A C 1
ATOM 2502 O O . CYS A 1 326 ? 1.289 20.739 -17.566 1.00 97.94 326 CYS A O 1
ATOM 2504 N N . LEU A 1 327 ? 1.231 18.697 -18.468 1.00 97.88 327 LEU A N 1
ATOM 2505 C CA . LEU A 1 327 ? 1.924 19.054 -19.711 1.00 97.88 327 LEU A CA 1
ATOM 2506 C C . LEU A 1 327 ? 0.987 19.449 -20.857 1.00 97.88 327 LEU A C 1
ATOM 2508 O O . LEU A 1 327 ? 1.475 19.797 -21.926 1.00 97.88 327 LEU A O 1
ATOM 2512 N N . ASP A 1 328 ? -0.329 19.396 -20.637 1.00 97.12 328 ASP A N 1
ATOM 2513 C CA . ASP A 1 328 ? -1.350 19.631 -21.667 1.00 97.12 328 ASP A CA 1
ATOM 2514 C C . ASP A 1 328 ? -1.209 18.700 -22.884 1.00 97.12 328 ASP A C 1
ATOM 2516 O O . ASP A 1 328 ? -1.362 19.093 -24.040 1.00 97.12 328 ASP A O 1
ATOM 2520 N N . VAL A 1 329 ? -0.886 17.432 -22.621 1.00 95.31 329 VAL A N 1
ATOM 2521 C CA . VAL A 1 329 ? -0.765 16.388 -23.645 1.00 95.31 329 VAL A CA 1
ATOM 2522 C C . VAL A 1 329 ? -1.875 15.358 -23.475 1.00 95.31 329 VAL A C 1
ATOM 2524 O O . VAL A 1 329 ? -2.268 15.020 -22.361 1.00 95.31 329 VAL A O 1
ATOM 2527 N N . GLY A 1 330 ? -2.375 14.809 -24.585 1.00 91.38 330 GLY A N 1
ATOM 2528 C CA . GLY A 1 330 ? -3.461 13.823 -24.540 1.00 91.38 330 GLY A CA 1
ATOM 2529 C C . GLY A 1 330 ? -3.093 12.514 -23.825 1.00 91.38 330 GLY A C 1
ATOM 2530 O O . GLY A 1 330 ? -3.969 11.841 -23.291 1.00 91.38 330 GLY A O 1
ATOM 2531 N N . THR A 1 331 ? -1.810 12.139 -23.810 1.00 93.44 331 THR A N 1
ATOM 2532 C CA . THR A 1 331 ? -1.314 10.905 -23.184 1.00 93.44 331 THR A CA 1
ATOM 2533 C C . THR A 1 331 ? 0.190 10.986 -22.903 1.00 93.44 331 THR A C 1
ATOM 2535 O O . THR A 1 331 ? 0.929 11.634 -23.648 1.00 93.44 331 THR A O 1
ATOM 2538 N N . VAL A 1 332 ? 0.647 10.293 -21.852 1.00 97.06 332 VAL A N 1
ATOM 2539 C CA . VAL A 1 332 ? 2.079 10.075 -21.552 1.00 97.06 332 VAL A CA 1
ATOM 2540 C C . VAL A 1 332 ? 2.677 8.870 -22.290 1.00 97.06 332 VAL A C 1
ATOM 2542 O O . VAL A 1 332 ? 3.860 8.565 -22.135 1.00 97.06 332 VAL A O 1
ATOM 2545 N N . TYR A 1 333 ? 1.862 8.189 -23.095 1.00 95.94 333 TYR A N 1
ATOM 2546 C CA . TYR A 1 333 ? 2.212 6.965 -23.809 1.00 95.94 333 TYR A CA 1
ATOM 2547 C C . TYR A 1 333 ? 2.246 7.151 -25.332 1.00 95.94 333 TYR A C 1
ATOM 2549 O O . TYR A 1 333 ? 1.684 8.117 -25.850 1.00 95.94 333 TYR A O 1
ATOM 2557 N N . GLY A 1 334 ? 2.846 6.188 -26.036 1.00 90.38 334 GLY A N 1
ATOM 2558 C CA . GLY A 1 334 ? 2.977 6.152 -27.497 1.00 90.38 334 GLY A CA 1
ATOM 2559 C C . GLY A 1 334 ? 4.369 6.596 -27.932 1.00 90.38 334 GLY A C 1
ATOM 2560 O O . GLY A 1 334 ? 4.621 7.791 -28.071 1.00 90.38 334 GLY A O 1
ATOM 2561 N N . ASN A 1 335 ? 5.278 5.635 -28.088 1.00 94.69 335 ASN A N 1
ATOM 2562 C CA . ASN A 1 335 ? 6.685 5.882 -28.380 1.00 94.69 335 ASN A CA 1
ATOM 2563 C C . ASN A 1 335 ? 7.111 5.042 -29.587 1.00 94.69 335 ASN A C 1
ATOM 2565 O O . ASN A 1 335 ? 7.540 3.897 -29.444 1.00 94.69 335 ASN A O 1
ATOM 2569 N N . ASP A 1 336 ? 7.026 5.655 -30.767 1.00 92.19 336 ASP A N 1
ATOM 2570 C CA . ASP A 1 336 ? 7.292 5.004 -32.051 1.00 92.19 336 ASP A CA 1
ATOM 2571 C C . ASP A 1 336 ? 8.712 4.425 -32.149 1.00 92.19 336 ASP A C 1
ATOM 2573 O O . ASP A 1 336 ? 8.925 3.416 -32.821 1.00 92.19 336 ASP A O 1
ATOM 2577 N N . ALA A 1 337 ? 9.693 5.040 -31.478 1.00 94.25 337 ALA A N 1
ATOM 2578 C CA . ALA A 1 337 ? 11.075 4.576 -31.515 1.00 94.25 337 ALA A CA 1
ATOM 2579 C C . ALA A 1 337 ? 11.244 3.247 -30.774 1.00 94.25 337 ALA A C 1
ATOM 2581 O O . ALA A 1 337 ? 11.828 2.302 -31.317 1.00 94.25 337 ALA A O 1
ATOM 2582 N N . LEU A 1 338 ? 10.693 3.156 -29.562 1.00 94.94 338 LEU A N 1
ATOM 2583 C CA . LEU A 1 338 ? 10.666 1.910 -28.800 1.00 94.94 338 LEU A CA 1
ATOM 2584 C C . LEU A 1 338 ? 9.773 0.867 -29.474 1.00 94.94 338 LEU A C 1
ATOM 2586 O O . LEU A 1 338 ? 10.202 -0.275 -29.619 1.00 94.94 338 LEU A O 1
ATOM 2590 N N . ASP A 1 339 ? 8.586 1.242 -29.955 1.00 90.44 339 ASP A N 1
ATOM 2591 C CA . ASP A 1 339 ? 7.686 0.322 -30.662 1.00 90.44 339 ASP A CA 1
ATOM 2592 C C . ASP A 1 339 ? 8.365 -0.296 -31.898 1.00 90.44 339 ASP A C 1
ATOM 2594 O O . ASP A 1 339 ? 8.341 -1.518 -32.081 1.00 90.44 339 ASP A O 1
ATOM 2598 N N . ALA A 1 340 ? 9.058 0.517 -32.704 1.00 92.12 340 ALA A N 1
ATOM 2599 C CA . ALA A 1 340 ? 9.843 0.032 -33.838 1.00 92.12 340 ALA A CA 1
ATOM 2600 C C . ALA A 1 340 ? 10.980 -0.902 -33.394 1.00 92.12 340 ALA A C 1
ATOM 2602 O O . ALA A 1 340 ? 11.204 -1.944 -34.012 1.00 92.12 340 ALA A O 1
ATOM 2603 N N . PHE A 1 341 ? 11.689 -0.556 -32.315 1.00 95.19 341 PHE A N 1
ATOM 2604 C CA . PHE A 1 341 ? 12.755 -1.395 -31.769 1.00 95.19 341 PHE A CA 1
ATOM 2605 C C . PHE A 1 341 ? 12.246 -2.762 -31.304 1.00 95.19 341 PHE A C 1
ATOM 2607 O O . PHE A 1 341 ? 12.797 -3.783 -31.717 1.00 95.19 341 PHE A O 1
ATOM 2614 N N . PHE A 1 342 ? 11.172 -2.827 -30.515 1.00 89.38 342 PHE A N 1
ATOM 2615 C CA . PHE A 1 342 ? 10.614 -4.113 -30.083 1.00 89.38 342 PHE A CA 1
ATOM 2616 C C . PHE A 1 342 ? 10.016 -4.907 -31.256 1.00 89.38 342 PHE A C 1
ATOM 2618 O O . PHE A 1 342 ? 10.050 -6.138 -31.243 1.00 89.38 342 PHE A O 1
ATOM 2625 N N . GLY A 1 343 ? 9.543 -4.226 -32.306 1.00 84.44 343 GLY A N 1
ATOM 2626 C CA . GLY A 1 343 ? 9.128 -4.841 -33.569 1.00 84.44 343 GLY A CA 1
ATOM 2627 C C . GLY A 1 343 ? 10.276 -5.382 -34.434 1.00 84.44 343 GLY A C 1
ATOM 2628 O O . GLY A 1 343 ? 10.029 -6.197 -35.321 1.00 84.44 343 GLY A O 1
ATOM 2629 N N . SER A 1 344 ? 11.526 -4.979 -34.176 1.00 90.19 344 SER A N 1
ATOM 2630 C CA . SER A 1 344 ? 12.700 -5.404 -34.958 1.00 90.19 344 SER A CA 1
ATOM 2631 C C . SER A 1 344 ? 13.160 -6.840 -34.669 1.00 90.19 344 SER A C 1
ATOM 2633 O O . SER A 1 344 ? 13.916 -7.410 -35.454 1.00 90.19 344 SER A O 1
ATOM 2635 N N . GLY A 1 345 ? 12.727 -7.421 -33.543 1.00 86.94 345 GLY A N 1
ATOM 2636 C CA . GLY A 1 345 ? 13.175 -8.736 -33.073 1.00 86.94 345 GLY A CA 1
ATOM 2637 C C . GLY A 1 345 ? 14.536 -8.740 -32.362 1.00 86.94 345 GLY A C 1
ATOM 2638 O O . GLY A 1 345 ? 15.022 -9.808 -32.002 1.00 86.94 345 GLY A O 1
ATOM 2639 N N . LEU A 1 346 ? 15.160 -7.575 -32.140 1.00 89.50 346 LEU A N 1
ATOM 2640 C CA . LEU A 1 346 ? 16.447 -7.464 -31.431 1.00 89.50 346 LEU A CA 1
ATOM 2641 C C . LEU A 1 346 ? 16.342 -7.665 -29.910 1.00 89.50 346 LEU A C 1
ATOM 2643 O O . LEU A 1 346 ? 17.352 -7.933 -29.261 1.00 89.50 346 LEU A O 1
ATOM 2647 N N . PHE A 1 347 ? 15.148 -7.527 -29.329 1.00 89.19 347 PHE A N 1
ATOM 2648 C CA . PHE A 1 347 ? 14.942 -7.723 -27.896 1.00 89.19 347 PHE A CA 1
ATOM 2649 C C . PHE A 1 347 ? 14.762 -9.223 -27.559 1.00 89.19 347 PHE A C 1
ATOM 2651 O O . PHE A 1 347 ? 13.900 -9.877 -28.163 1.00 89.19 347 PHE A O 1
ATOM 2658 N N . PRO A 1 348 ? 15.529 -9.791 -26.606 1.00 72.94 348 PRO A N 1
ATOM 2659 C CA . PRO A 1 348 ? 15.429 -11.189 -26.192 1.00 72.94 348 PRO A CA 1
ATOM 2660 C C . PRO A 1 348 ? 14.014 -11.580 -25.754 1.00 72.94 348 PRO A C 1
ATOM 2662 O O . PRO A 1 348 ? 13.312 -10.814 -25.102 1.00 72.94 348 PRO A O 1
ATOM 2665 N N . GLY A 1 349 ? 13.576 -12.788 -26.115 1.00 59.91 349 GLY A N 1
ATOM 2666 C CA . GLY A 1 349 ? 12.238 -13.282 -25.764 1.00 59.91 349 GLY A CA 1
ATOM 2667 C C . GLY A 1 349 ? 11.098 -12.739 -26.638 1.00 59.91 349 GLY A C 1
ATOM 2668 O O . GLY A 1 349 ? 9.952 -13.155 -26.464 1.00 59.91 349 GLY A O 1
ATOM 2669 N N . SER A 1 350 ? 11.389 -11.888 -27.630 1.00 52.16 350 SER A N 1
ATOM 2670 C CA . SER A 1 350 ? 10.420 -11.502 -28.663 1.00 52.16 350 SER A CA 1
ATOM 2671 C C . SER A 1 350 ? 10.171 -12.661 -29.644 1.00 52.16 350 SER A C 1
ATOM 2673 O O . SER A 1 350 ? 10.671 -12.704 -30.765 1.00 52.16 350 SER A O 1
ATOM 2675 N N . SER A 1 351 ? 9.376 -13.658 -29.240 1.00 34.75 351 SER A N 1
ATOM 2676 C CA . SER A 1 351 ? 8.761 -14.542 -30.238 1.00 34.75 351 SER A CA 1
ATOM 2677 C C . SER A 1 351 ? 7.881 -13.674 -31.152 1.00 34.75 351 SER A C 1
ATOM 2679 O O . SER A 1 351 ? 7.020 -12.925 -30.691 1.00 34.75 351 SER A O 1
ATOM 2681 N N . GLY A 1 352 ? 8.201 -13.676 -32.446 1.00 33.03 352 GLY A N 1
ATOM 2682 C CA . GLY A 1 352 ? 7.787 -12.640 -33.386 1.00 33.03 352 GLY A CA 1
ATOM 2683 C C . GLY A 1 352 ? 6.289 -12.308 -33.408 1.00 33.03 352 GLY A C 1
ATOM 2684 O O . GLY A 1 352 ? 5.423 -13.178 -33.477 1.00 33.03 352 GLY A O 1
ATOM 2685 N N . GLY A 1 353 ? 5.995 -11.008 -33.446 1.00 34.91 353 GLY A N 1
ATOM 2686 C CA . GLY A 1 353 ? 4.948 -10.445 -34.303 1.00 34.91 353 GLY A CA 1
ATOM 2687 C C . GLY A 1 353 ? 3.477 -10.785 -34.035 1.00 34.91 353 GLY A C 1
ATOM 2688 O O . GLY A 1 353 ? 2.667 -10.509 -34.916 1.00 34.91 353 GLY A O 1
ATOM 2689 N N . LYS A 1 354 ? 3.081 -11.350 -32.883 1.00 32.69 354 LYS A N 1
ATOM 2690 C CA . LYS A 1 354 ? 1.652 -11.662 -32.628 1.00 32.69 354 LYS A CA 1
ATOM 2691 C C . LYS A 1 354 ? 1.008 -11.061 -31.374 1.00 32.69 354 LYS A C 1
ATOM 2693 O O . LYS A 1 354 ? -0.215 -11.095 -31.290 1.00 32.69 354 LYS A O 1
ATOM 2698 N N . SER A 1 355 ? 1.747 -10.436 -30.453 1.00 38.81 355 SER A N 1
ATOM 2699 C CA . SER A 1 355 ? 1.132 -9.799 -29.267 1.00 38.81 355 SER A CA 1
ATOM 2700 C C . SER A 1 355 ? 0.703 -8.341 -29.495 1.00 38.81 355 SER A C 1
ATOM 2702 O O . SER A 1 355 ? -0.350 -7.938 -29.008 1.00 38.81 355 SER A O 1
ATOM 2704 N N . ALA A 1 356 ? 1.429 -7.571 -30.315 1.00 37.38 356 ALA A N 1
ATOM 2705 C CA . ALA A 1 356 ? 1.055 -6.186 -30.637 1.00 37.38 356 ALA A CA 1
ATOM 2706 C C . ALA A 1 356 ? -0.230 -6.099 -31.489 1.00 37.38 356 ALA A C 1
ATOM 2708 O O . ALA A 1 356 ? -1.077 -5.238 -31.260 1.00 37.38 356 ALA A O 1
ATOM 2709 N N . ALA A 1 357 ? -0.430 -7.041 -32.419 1.00 31.95 357 ALA A N 1
ATOM 2710 C CA . ALA A 1 357 ? -1.648 -7.115 -33.229 1.00 31.95 357 ALA A CA 1
ATOM 2711 C C . ALA A 1 357 ? -2.878 -7.564 -32.415 1.00 31.95 357 ALA A C 1
ATOM 2713 O O . ALA A 1 357 ? -3.989 -7.130 -32.704 1.00 31.95 357 ALA A O 1
ATOM 2714 N N . ALA A 1 358 ? -2.693 -8.385 -31.374 1.00 31.14 358 ALA A N 1
ATOM 2715 C CA . ALA A 1 358 ? -3.780 -8.816 -30.494 1.00 31.14 358 ALA A CA 1
ATOM 2716 C C . ALA A 1 358 ? -4.237 -7.694 -29.541 1.00 31.14 358 ALA A C 1
ATOM 2718 O O . ALA A 1 358 ? -5.438 -7.513 -29.350 1.00 31.14 358 ALA A O 1
ATOM 2719 N N . ALA A 1 359 ? -3.306 -6.885 -29.020 1.00 33.62 359 ALA A N 1
ATOM 2720 C CA . ALA A 1 359 ? -3.630 -5.708 -28.209 1.00 33.62 359 ALA A CA 1
ATOM 2721 C C . ALA A 1 359 ? -4.273 -4.580 -29.044 1.00 33.62 359 ALA A C 1
ATOM 2723 O O . ALA A 1 359 ? -5.256 -3.973 -28.617 1.00 33.62 359 ALA A O 1
ATOM 2724 N N . ALA A 1 360 ? -3.793 -4.355 -30.274 1.00 31.08 360 ALA A N 1
ATOM 2725 C CA . ALA A 1 360 ? -4.393 -3.397 -31.204 1.00 31.08 360 ALA A CA 1
ATOM 2726 C C . ALA A 1 360 ? -5.777 -3.847 -31.710 1.00 31.08 360 ALA A C 1
ATOM 2728 O O . ALA A 1 360 ? -6.673 -3.017 -31.849 1.00 31.08 360 ALA A O 1
ATOM 2729 N N . ALA A 1 361 ? -5.997 -5.150 -31.925 1.00 29.19 361 ALA A N 1
ATOM 2730 C CA . ALA A 1 361 ? -7.308 -5.691 -32.285 1.00 29.19 361 ALA A CA 1
ATOM 2731 C C . ALA A 1 361 ? -8.309 -5.617 -31.118 1.00 29.19 361 ALA A C 1
ATOM 2733 O O . ALA A 1 361 ? -9.472 -5.286 -31.340 1.00 29.19 361 ALA A O 1
ATOM 2734 N N . ALA A 1 362 ? -7.867 -5.832 -29.873 1.00 31.45 362 ALA A N 1
ATOM 2735 C CA . ALA A 1 362 ? -8.704 -5.637 -28.687 1.00 31.45 362 ALA A CA 1
ATOM 2736 C C . ALA A 1 362 ? -9.089 -4.158 -28.483 1.00 31.45 362 ALA A C 1
ATOM 2738 O O . ALA A 1 362 ? -10.231 -3.862 -28.138 1.00 31.45 362 ALA A O 1
ATOM 2739 N N . ALA A 1 363 ? -8.182 -3.218 -28.779 1.00 31.83 363 ALA A N 1
ATOM 2740 C CA . ALA A 1 363 ? -8.474 -1.783 -28.755 1.00 31.83 363 ALA A CA 1
ATOM 2741 C C . ALA A 1 363 ? -9.377 -1.331 -29.924 1.00 31.83 363 ALA A C 1
ATOM 2743 O O . ALA A 1 363 ? -10.251 -0.486 -29.736 1.00 31.83 363 ALA A O 1
ATOM 2744 N N . ALA A 1 364 ? -9.227 -1.920 -31.116 1.00 28.39 364 ALA A N 1
ATOM 2745 C CA . ALA A 1 364 ? -10.048 -1.607 -32.289 1.00 28.39 364 ALA A CA 1
ATOM 2746 C C . ALA A 1 364 ? -11.491 -2.138 -32.180 1.00 28.39 364 ALA A C 1
ATOM 2748 O O . ALA A 1 364 ? -12.416 -1.488 -32.663 1.00 28.39 364 ALA A O 1
ATOM 2749 N N . VAL A 1 365 ? -11.707 -3.264 -31.488 1.00 30.22 365 VAL A N 1
ATOM 2750 C CA . VAL A 1 365 ? -13.055 -3.786 -31.183 1.00 30.22 365 VAL A CA 1
ATOM 2751 C C . VAL A 1 365 ? -13.796 -2.898 -30.170 1.00 30.22 365 VAL A C 1
ATOM 2753 O O . VAL A 1 365 ? -15.023 -2.836 -30.190 1.00 30.22 365 VAL A O 1
ATOM 2756 N N . VAL A 1 366 ? -13.072 -2.141 -29.339 1.00 33.31 366 VAL A N 1
ATOM 2757 C CA . VAL A 1 366 ? -13.650 -1.161 -28.399 1.00 33.31 366 VAL A CA 1
ATOM 2758 C C . VAL A 1 366 ? -13.804 0.235 -29.033 1.00 33.31 366 VAL A C 1
ATOM 2760 O O . VAL A 1 366 ? -14.695 0.989 -28.647 1.00 33.31 366 VAL A O 1
ATOM 2763 N N . GLY A 1 367 ? -12.989 0.578 -30.036 1.00 29.23 367 GLY A N 1
ATOM 2764 C CA . GLY A 1 367 ? -12.985 1.891 -30.701 1.00 29.23 367 GLY A CA 1
ATOM 2765 C C . GLY A 1 367 ? -13.961 2.066 -31.874 1.00 29.23 367 GLY A C 1
ATOM 2766 O O . GLY A 1 367 ? -14.067 3.164 -32.411 1.00 29.23 367 GLY A O 1
ATOM 2767 N N . GLY A 1 368 ? -14.674 1.016 -32.285 1.00 26.80 368 GLY A N 1
ATOM 2768 C CA . GLY A 1 368 ? -15.530 1.009 -33.476 1.00 26.80 368 GLY A CA 1
ATOM 2769 C C . GLY A 1 368 ? -17.031 1.151 -33.210 1.00 26.80 368 GLY A C 1
ATOM 2770 O O . GLY A 1 368 ? -17.805 0.380 -33.766 1.00 26.80 368 GLY A O 1
ATOM 2771 N N . ILE A 1 369 ? -17.473 2.092 -32.370 1.00 28.72 369 ILE A N 1
ATOM 277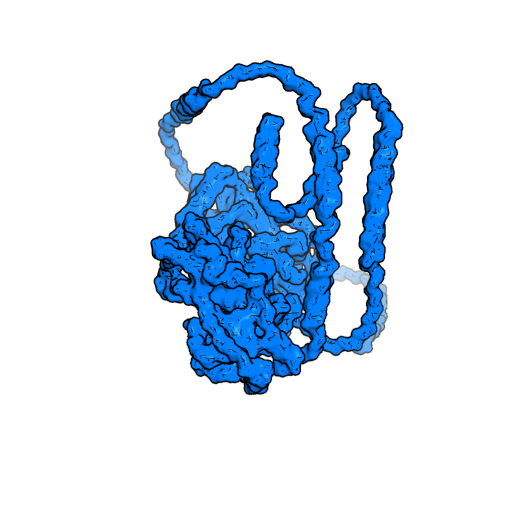2 C CA . ILE A 1 369 ? -18.878 2.543 -32.368 1.00 28.72 369 ILE A CA 1
ATOM 2773 C C . ILE A 1 369 ? -18.885 4.069 -32.333 1.00 28.72 369 ILE A C 1
ATOM 2775 O O . ILE A 1 369 ? -18.744 4.684 -31.277 1.00 28.72 369 ILE A O 1
ATOM 2779 N N . ASP A 1 370 ? -19.055 4.670 -33.506 1.00 27.56 370 ASP A N 1
ATOM 2780 C CA . ASP A 1 370 ? -19.258 6.105 -33.669 1.00 27.56 370 ASP A CA 1
ATOM 2781 C C . ASP A 1 370 ? -20.571 6.514 -32.972 1.00 27.56 370 ASP A C 1
ATOM 2783 O O . ASP A 1 370 ? -21.675 6.153 -33.386 1.00 27.56 370 ASP A O 1
ATOM 2787 N N . ARG A 1 371 ? -20.453 7.197 -31.828 1.00 33.47 371 ARG A N 1
ATOM 2788 C CA . ARG A 1 371 ? -21.572 7.647 -30.980 1.00 33.47 371 ARG A CA 1
ATOM 2789 C C . ARG A 1 371 ? -21.914 9.116 -31.234 1.00 33.47 371 ARG A C 1
ATOM 2791 O O . ARG A 1 371 ? -22.067 9.881 -30.283 1.00 33.47 371 ARG A O 1
ATOM 2798 N N . SER A 1 372 ? -22.051 9.520 -32.493 1.00 31.59 372 SER A N 1
ATOM 2799 C CA . SER A 1 372 ? -22.387 10.912 -32.824 1.00 31.59 372 SER A CA 1
ATOM 2800 C C . SER A 1 372 ? -23.766 11.138 -33.466 1.00 31.59 372 SER A C 1
ATOM 2802 O O . SER A 1 372 ? -24.250 12.259 -33.388 1.00 31.59 372 SER A O 1
ATOM 2804 N N . GLU A 1 373 ? -24.500 10.114 -33.929 1.00 34.62 373 GLU A N 1
ATOM 2805 C CA . GLU A 1 373 ? -25.835 10.335 -34.546 1.00 34.62 373 GLU A CA 1
ATOM 2806 C C . GLU A 1 373 ? -27.034 9.676 -33.825 1.00 34.62 373 GLU A C 1
ATOM 2808 O O . GLU A 1 373 ? -28.189 9.973 -34.125 1.00 34.62 373 GLU A O 1
ATOM 2813 N N . ALA A 1 374 ? -26.818 8.849 -32.795 1.00 29.66 374 ALA A N 1
ATOM 2814 C CA . ALA A 1 374 ? -27.914 8.159 -32.085 1.00 29.66 374 ALA A CA 1
ATOM 2815 C C . ALA A 1 374 ? -28.470 8.906 -30.844 1.00 29.66 374 ALA A C 1
ATOM 2817 O O . ALA A 1 374 ? -29.425 8.447 -30.209 1.00 29.66 374 ALA A O 1
ATOM 2818 N N . LEU A 1 375 ? -27.886 10.052 -30.471 1.00 31.67 375 LEU A N 1
ATOM 2819 C CA . LEU A 1 375 ? -28.163 10.752 -29.202 1.00 31.67 375 LEU A CA 1
ATOM 2820 C C . LEU A 1 375 ? -29.078 11.987 -29.315 1.00 31.67 375 LEU A C 1
ATOM 2822 O O . LEU A 1 375 ? -29.528 12.499 -28.286 1.00 31.67 375 LEU A O 1
ATOM 2826 N N . GLU A 1 376 ? -29.425 12.439 -30.523 1.00 32.66 376 GLU A N 1
ATOM 2827 C CA . GLU A 1 376 ? -30.374 13.552 -30.707 1.00 32.66 376 GLU A CA 1
ATOM 2828 C C . GLU A 1 376 ? -31.834 13.092 -30.845 1.00 32.66 376 GLU A C 1
ATOM 2830 O O . GLU A 1 376 ? -32.733 13.742 -30.307 1.00 32.66 376 GLU A O 1
ATOM 2835 N N . GLY A 1 377 ? -32.090 11.913 -31.425 1.00 33.19 377 GLY A N 1
ATOM 2836 C CA . GLY A 1 377 ? -33.451 11.367 -31.551 1.00 33.19 377 GLY A CA 1
ATOM 2837 C C . GLY A 1 377 ? -34.071 10.896 -30.226 1.00 33.19 377 GLY A C 1
ATOM 2838 O O . GLY A 1 377 ? -35.278 11.007 -30.010 1.00 33.19 377 GLY A O 1
ATOM 2839 N N . THR A 1 378 ? -33.252 10.425 -29.284 1.00 33.94 378 THR A N 1
ATOM 2840 C CA . THR A 1 378 ? -33.712 9.879 -27.993 1.00 33.94 378 THR A CA 1
ATOM 2841 C C . THR A 1 378 ? -33.953 10.952 -26.927 1.00 33.94 378 THR A C 1
ATOM 2843 O O . THR A 1 378 ? -34.783 10.761 -26.037 1.00 33.94 378 THR A O 1
ATOM 2846 N N . ARG A 1 379 ? -33.326 12.132 -27.045 1.00 35.62 379 ARG A N 1
ATOM 2847 C CA . ARG A 1 379 ? -33.580 13.284 -26.156 1.00 35.62 379 ARG A CA 1
ATOM 2848 C C . ARG A 1 379 ? -34.934 13.959 -26.407 1.00 35.62 379 ARG A C 1
ATOM 2850 O O . ARG A 1 379 ? -35.499 14.530 -25.473 1.00 35.62 379 ARG A O 1
ATOM 2857 N N . GLY A 1 380 ? -35.467 13.871 -27.628 1.00 34.16 380 GLY A N 1
ATOM 2858 C CA . GLY A 1 380 ? -36.787 14.404 -27.989 1.00 34.16 380 GLY A CA 1
ATOM 2859 C C . GLY A 1 380 ? -37.947 13.584 -27.416 1.00 34.16 380 GLY A C 1
ATOM 2860 O O . GLY A 1 380 ? -38.876 14.149 -26.839 1.00 34.16 380 GLY A O 1
ATOM 2861 N N . LEU A 1 381 ? -37.860 12.250 -27.486 1.00 34.00 381 LEU A N 1
ATOM 2862 C CA . LEU A 1 381 ? -38.904 11.361 -26.962 1.00 34.00 381 LEU A CA 1
ATOM 2863 C C . LEU A 1 381 ? -38.956 11.340 -25.426 1.00 34.00 381 LEU A C 1
ATOM 2865 O O . LEU A 1 381 ? -40.045 11.324 -24.852 1.00 34.00 381 LEU A O 1
ATOM 2869 N N . LEU A 1 382 ? -37.805 11.401 -24.746 1.00 32.69 382 LEU A N 1
ATOM 2870 C CA . LEU A 1 382 ? -37.756 11.376 -23.278 1.00 32.69 382 LEU A CA 1
ATOM 2871 C C . LEU A 1 382 ? -38.269 12.686 -22.649 1.00 32.69 382 LEU A C 1
ATOM 2873 O O . LEU A 1 382 ? -38.895 12.664 -21.591 1.00 32.69 382 LEU A O 1
ATOM 2877 N N . LYS A 1 383 ? -38.088 13.829 -23.332 1.00 34.31 383 LYS A N 1
ATOM 2878 C CA . LYS A 1 383 ? -38.680 15.115 -22.922 1.00 34.31 383 LYS A CA 1
ATOM 2879 C C . LYS A 1 383 ? -40.205 15.139 -23.073 1.00 34.31 383 LYS A C 1
ATOM 2881 O O . LYS A 1 383 ? -40.866 15.720 -22.218 1.00 34.31 383 LYS A O 1
ATOM 2886 N N . LEU A 1 384 ? -40.772 14.486 -24.093 1.00 32.38 384 LEU A N 1
ATOM 2887 C CA . LEU A 1 384 ? -42.232 14.385 -24.252 1.00 32.38 384 LEU A CA 1
ATOM 2888 C C . LEU A 1 384 ? -42.884 13.434 -23.230 1.00 32.38 384 LEU A C 1
ATOM 2890 O O . LEU A 1 384 ? -44.010 13.679 -22.792 1.00 32.38 384 LEU A O 1
ATOM 2894 N N . LEU A 1 385 ? -42.174 12.383 -22.812 1.00 34.03 385 LEU A N 1
ATOM 2895 C CA . LEU A 1 385 ? -42.641 11.428 -21.798 1.00 34.03 385 LEU A CA 1
ATOM 2896 C C . LEU A 1 385 ? -42.548 11.976 -20.362 1.00 34.03 385 LEU A C 1
ATOM 2898 O O . LEU A 1 385 ? -43.441 11.724 -19.558 1.00 34.03 385 LEU A O 1
ATOM 2902 N N . CYS A 1 386 ? -41.540 12.794 -20.037 1.00 32.31 386 CYS A N 1
ATOM 2903 C CA . CYS A 1 386 ? -41.459 13.444 -18.720 1.00 32.31 386 CYS A CA 1
ATOM 2904 C C . CYS A 1 386 ? -42.440 14.618 -18.552 1.00 32.31 386 CYS A C 1
ATOM 2906 O O . CYS A 1 386 ? -42.884 14.876 -17.436 1.00 32.31 386 CYS A O 1
ATOM 2908 N N . LEU A 1 387 ? -42.820 15.312 -19.632 1.00 32.66 387 LEU A N 1
ATOM 2909 C CA . LEU A 1 387 ? -43.742 16.454 -19.553 1.00 32.66 387 LEU A CA 1
ATOM 2910 C C . LEU A 1 387 ? -45.224 16.039 -19.458 1.00 32.66 387 LEU A C 1
ATOM 2912 O O . LEU A 1 387 ? -46.055 16.823 -19.011 1.00 32.66 387 LEU A O 1
ATOM 2916 N N . SER A 1 388 ? -45.560 14.799 -19.824 1.00 35.31 388 SER A N 1
ATOM 2917 C CA . SER A 1 388 ? -46.930 14.263 -19.770 1.00 35.31 388 SER A CA 1
ATOM 2918 C C . SER A 1 388 ? -47.274 13.555 -18.449 1.00 35.31 388 SER A C 1
ATOM 2920 O O . SER A 1 388 ? -48.451 13.372 -18.149 1.00 35.31 388 SER A O 1
ATOM 2922 N N . LEU A 1 389 ? -46.278 13.232 -17.614 1.00 36.69 389 LEU A N 1
ATOM 2923 C CA . LEU A 1 389 ? -46.462 12.573 -16.309 1.00 36.69 389 LEU A CA 1
ATOM 2924 C C . LEU A 1 389 ? -46.354 13.518 -15.095 1.00 36.69 389 LEU A C 1
ATOM 2926 O O . LEU A 1 389 ? -46.589 13.085 -13.971 1.00 36.69 389 LEU A O 1
ATOM 2930 N N . LEU A 1 390 ? -46.057 14.807 -15.304 1.00 36.31 390 LEU A N 1
ATOM 2931 C CA . LEU A 1 390 ? -45.890 15.804 -14.231 1.00 36.31 390 LEU A CA 1
ATOM 2932 C C . LEU A 1 390 ? -46.981 16.892 -14.177 1.00 36.31 390 LEU A C 1
ATOM 2934 O O . LEU A 1 390 ? -46.938 17.740 -13.293 1.00 36.31 390 LEU A O 1
ATOM 2938 N N . VAL A 1 391 ? -47.981 16.870 -15.068 1.00 34.47 391 VAL A N 1
ATOM 2939 C CA . VAL A 1 391 ? -49.035 17.913 -15.132 1.00 34.47 391 VAL A CA 1
ATOM 2940 C C . VAL A 1 391 ? -50.424 17.406 -14.694 1.00 34.47 391 VAL A C 1
ATOM 2942 O O . VAL A 1 391 ? -51.371 18.179 -14.593 1.00 34.47 391 VAL A O 1
ATOM 2945 N N . ALA A 1 392 ? -50.573 16.123 -14.356 1.00 33.56 392 ALA A N 1
ATOM 2946 C CA . ALA A 1 392 ? -51.882 15.526 -14.065 1.00 33.56 392 ALA A CA 1
ATOM 2947 C C . ALA A 1 392 ? -52.303 15.432 -12.576 1.00 33.56 392 ALA A C 1
ATOM 2949 O O . ALA A 1 392 ? -53.323 14.800 -12.305 1.00 33.56 392 ALA A O 1
ATOM 2950 N N . PRO A 1 393 ? -51.597 16.053 -11.605 1.00 35.09 393 PRO A N 1
ATOM 2951 C CA . PRO A 1 393 ? -52.239 16.366 -10.325 1.00 35.09 393 PRO A CA 1
ATOM 2952 C C . PRO A 1 393 ? -51.787 17.716 -9.728 1.00 35.09 393 PRO A C 1
ATOM 2954 O O . PRO A 1 393 ? -51.296 17.768 -8.606 1.00 35.09 393 PRO A O 1
ATOM 2957 N N . CYS A 1 394 ? -51.940 18.831 -10.452 1.00 27.34 394 CYS A N 1
ATOM 2958 C CA . CYS A 1 394 ? -51.782 20.183 -9.872 1.00 27.34 394 CYS A CA 1
ATOM 2959 C C . CYS A 1 394 ? -52.938 21.149 -10.185 1.00 27.34 394 CYS A C 1
ATOM 2961 O O . CYS A 1 394 ? -52.843 22.344 -9.927 1.00 27.34 394 CYS A O 1
ATOM 2963 N N . LEU A 1 395 ? -54.066 20.643 -10.679 1.00 31.27 395 LEU A N 1
ATOM 2964 C CA . LEU A 1 395 ? -55.305 21.407 -10.806 1.00 31.27 395 LEU A CA 1
ATOM 2965 C C . LEU A 1 395 ? -56.326 20.820 -9.842 1.00 31.27 395 LEU A C 1
ATOM 2967 O O . LEU A 1 395 ? -57.143 20.027 -10.266 1.00 31.27 395 LEU A O 1
ATOM 2971 N N . PHE A 1 396 ? -56.216 21.132 -8.553 1.00 31.27 396 PHE A N 1
ATOM 2972 C CA . PHE A 1 396 ? -57.333 21.315 -7.617 1.00 31.27 396 PHE A CA 1
ATOM 2973 C C . PHE A 1 396 ? -56.746 21.714 -6.255 1.00 31.27 396 PHE A C 1
ATOM 2975 O O . PHE A 1 396 ? -55.807 21.094 -5.768 1.00 31.27 396 PHE A O 1
ATOM 2982 N N . VAL A 1 397 ? -57.341 22.748 -5.654 1.00 29.31 397 VAL A N 1
ATOM 2983 C CA . VAL A 1 397 ? -56.976 23.415 -4.387 1.00 29.31 397 VAL A CA 1
ATOM 2984 C C . VAL A 1 397 ? -55.898 24.506 -4.508 1.00 29.31 397 VAL A C 1
ATOM 2986 O O . VAL A 1 397 ? -54.831 24.459 -3.907 1.00 29.31 397 VAL A O 1
ATOM 2989 N N . ALA A 1 398 ? -56.245 25.569 -5.239 1.00 31.61 398 ALA A N 1
ATOM 2990 C CA . ALA A 1 398 ? -55.867 26.919 -4.834 1.00 31.61 398 ALA A CA 1
ATOM 2991 C C . ALA A 1 398 ? -56.872 27.385 -3.767 1.00 31.61 398 ALA A C 1
ATOM 2993 O O . ALA A 1 398 ? -58.079 27.359 -4.010 1.00 31.61 398 ALA A O 1
ATOM 2994 N N . GLY A 1 399 ? -56.392 27.796 -2.594 1.00 28.22 399 GLY A N 1
ATOM 2995 C CA . GLY A 1 399 ? -57.257 28.315 -1.539 1.00 28.22 399 GLY A CA 1
ATOM 2996 C C . GLY A 1 399 ? -56.498 28.805 -0.309 1.00 28.22 399 GLY A C 1
ATOM 2997 O O . GLY A 1 399 ? -56.134 28.007 0.540 1.00 28.22 399 GLY A O 1
ATOM 2998 N N . ALA A 1 400 ? -56.381 30.130 -0.219 1.00 27.75 400 ALA A N 1
ATOM 2999 C CA . ALA A 1 400 ? -56.187 30.945 0.984 1.00 27.75 400 ALA A CA 1
ATOM 3000 C C . ALA A 1 400 ? -54.768 31.149 1.576 1.00 27.75 400 ALA A C 1
ATOM 3002 O O . ALA A 1 400 ? -54.232 30.338 2.317 1.00 27.75 400 ALA A O 1
ATOM 3003 N N . GLN A 1 401 ? -54.300 32.379 1.328 1.00 29.44 401 GLN A N 1
ATOM 3004 C CA . GLN A 1 401 ? -53.844 33.390 2.297 1.00 29.44 401 GLN A CA 1
ATOM 3005 C C . GLN A 1 401 ? -52.427 33.337 2.902 1.00 29.44 401 GLN A C 1
ATOM 3007 O O . GLN A 1 401 ? -51.931 32.360 3.445 1.00 29.44 401 GLN A O 1
ATOM 3012 N N . THR A 1 402 ? -51.822 34.517 2.794 1.00 32.19 402 THR A N 1
ATOM 3013 C CA . THR A 1 402 ? -50.508 35.009 3.206 1.00 32.19 402 THR A CA 1
ATOM 3014 C C . THR A 1 402 ? -50.425 35.311 4.704 1.00 32.19 402 THR A C 1
ATOM 3016 O O . THR A 1 402 ? -51.303 36.014 5.201 1.00 32.19 402 THR A O 1
ATOM 3019 N N . VAL A 1 403 ? -49.323 34.947 5.376 1.00 28.06 403 VAL A N 1
ATOM 3020 C CA . VAL A 1 403 ? -48.808 35.663 6.565 1.00 28.06 403 VAL A CA 1
ATOM 3021 C C . VAL A 1 403 ? -47.270 35.692 6.523 1.00 28.06 403 VAL A C 1
ATOM 3023 O O . VAL A 1 403 ? -46.635 34.735 6.086 1.00 28.06 403 VAL A O 1
ATOM 3026 N N . ALA A 1 404 ? -46.717 36.846 6.898 1.00 29.88 404 ALA A N 1
ATOM 3027 C CA . ALA A 1 404 ? -45.325 37.291 6.805 1.00 29.88 404 ALA A CA 1
ATOM 3028 C C . ALA A 1 404 ? -44.410 36.723 7.929 1.00 29.88 404 ALA A C 1
ATOM 3030 O O . ALA A 1 404 ? -44.921 36.092 8.855 1.00 29.88 404 ALA A O 1
ATOM 3031 N N . PRO A 1 405 ? -43.075 36.916 7.849 1.00 36.16 405 PRO A N 1
ATOM 3032 C CA . PRO A 1 405 ? -42.090 36.286 8.726 1.00 36.16 405 PRO A CA 1
ATOM 3033 C C . PRO A 1 405 ? -41.801 37.146 9.961 1.00 36.16 405 PRO A C 1
ATOM 3035 O O . PRO A 1 405 ? -41.429 38.295 9.787 1.00 36.16 405 PRO A O 1
ATOM 3038 N N . ASP A 1 406 ? -41.959 36.582 11.162 1.00 32.38 406 ASP A N 1
ATOM 3039 C CA . ASP A 1 406 ? -41.290 36.978 12.417 1.00 32.38 406 ASP A CA 1
ATOM 3040 C C . ASP A 1 406 ? -41.768 36.042 13.546 1.00 32.38 406 ASP A C 1
ATOM 3042 O O . ASP A 1 406 ? -42.899 36.180 13.995 1.00 32.38 406 ASP A O 1
ATOM 3046 N N . ASP A 1 407 ? -40.950 35.056 13.947 1.00 33.34 407 ASP A N 1
ATOM 3047 C CA . ASP A 1 407 ? -40.738 34.631 15.352 1.00 33.34 407 ASP A CA 1
ATOM 3048 C C . ASP A 1 407 ? -39.834 33.378 15.405 1.00 33.34 407 ASP A C 1
ATOM 3050 O O . ASP A 1 407 ? -40.287 32.238 15.285 1.00 33.34 407 ASP A O 1
ATOM 3054 N N . LEU A 1 408 ? -38.522 33.574 15.572 1.00 33.66 408 LEU A N 1
ATOM 3055 C CA . LEU A 1 408 ? -37.561 32.490 15.840 1.00 33.66 408 LEU A CA 1
ATOM 3056 C C . LEU A 1 408 ? -36.806 32.693 17.166 1.00 33.66 408 LEU A C 1
ATOM 3058 O O . LEU A 1 408 ? -35.739 32.118 17.363 1.00 33.66 408 LEU A O 1
ATOM 3062 N N . SER A 1 409 ? -37.345 33.506 18.079 1.00 35.03 409 SER A N 1
ATOM 3063 C CA . SER A 1 409 ? -36.767 33.755 19.409 1.00 35.03 409 SER A CA 1
ATOM 3064 C C . SER A 1 409 ? -37.465 32.985 20.539 1.00 35.03 409 SER A C 1
ATOM 3066 O O . SER A 1 409 ? -36.849 32.756 21.570 1.00 35.03 409 SER A O 1
ATOM 3068 N N . ASN A 1 410 ? -38.688 32.479 20.346 1.00 39.91 410 ASN A N 1
ATOM 3069 C CA . ASN A 1 410 ? -39.454 31.819 21.419 1.00 39.91 410 ASN A CA 1
ATOM 3070 C C . ASN A 1 410 ? -39.243 30.297 21.558 1.00 39.91 410 ASN A C 1
ATOM 3072 O O . ASN A 1 410 ? -39.760 29.684 22.490 1.00 39.91 410 ASN A O 1
ATOM 3076 N N . VAL A 1 411 ? -38.469 29.667 20.668 1.00 38.94 411 VAL A N 1
ATOM 3077 C CA . VAL A 1 411 ? -38.238 28.208 20.705 1.00 38.94 411 VAL A CA 1
ATOM 3078 C C . VAL A 1 411 ? -37.028 27.831 21.571 1.00 38.94 411 VAL A C 1
ATOM 3080 O O . VAL A 1 411 ? -37.033 26.769 22.188 1.00 38.94 411 VAL A O 1
ATOM 3083 N N . MET A 1 412 ? -36.013 28.696 21.689 1.00 35.12 412 MET A N 1
ATOM 3084 C CA . MET A 1 412 ? -34.824 28.386 22.501 1.00 35.12 412 MET A CA 1
ATOM 3085 C C . MET A 1 412 ? -35.022 28.602 24.000 1.00 35.12 412 MET A C 1
ATOM 3087 O O . MET A 1 412 ? -34.476 27.834 24.792 1.00 35.12 412 MET A O 1
ATOM 3091 N N . ASP A 1 413 ? -35.865 29.550 24.401 1.00 37.84 413 ASP A N 1
ATOM 3092 C CA . ASP A 1 413 ? -36.139 29.779 25.821 1.00 37.84 413 ASP A CA 1
ATOM 3093 C C . ASP A 1 413 ? -36.999 28.658 26.433 1.00 37.84 413 ASP A C 1
ATOM 3095 O O . ASP A 1 413 ? -36.775 28.264 27.576 1.00 37.84 413 ASP A O 1
ATOM 3099 N N . GLN A 1 414 ? -37.890 28.034 25.652 1.00 36.53 414 GLN A N 1
ATOM 3100 C CA . GLN A 1 414 ? -38.679 26.876 26.102 1.00 36.53 414 GLN A CA 1
ATOM 3101 C C . GLN A 1 414 ? -37.851 25.583 26.220 1.00 36.53 414 GLN A C 1
ATOM 3103 O O . GLN A 1 414 ? -38.144 24.729 27.057 1.00 36.53 414 GLN A O 1
ATOM 3108 N N . ILE A 1 415 ? -36.788 25.440 25.422 1.00 36.12 415 ILE A N 1
ATOM 3109 C CA . ILE A 1 415 ? -35.883 24.279 25.474 1.00 36.12 415 ILE A CA 1
ATOM 3110 C C . ILE A 1 415 ? -34.915 24.388 26.664 1.00 36.12 415 ILE A C 1
ATOM 3112 O O . ILE A 1 415 ? -34.604 23.382 27.305 1.00 36.12 415 ILE A O 1
ATOM 3116 N N . MET A 1 416 ? -34.490 25.604 27.020 1.00 36.75 416 MET A N 1
ATOM 3117 C CA . MET A 1 416 ? -33.576 25.834 28.147 1.00 36.75 416 MET A CA 1
ATOM 3118 C C . MET A 1 416 ? -34.261 25.768 29.523 1.00 36.75 416 MET A C 1
ATOM 3120 O O . MET A 1 416 ? -33.581 25.516 30.521 1.00 36.75 416 MET A O 1
ATOM 3124 N N . ASP A 1 417 ? -35.586 25.923 29.588 1.00 34.94 417 ASP A N 1
ATOM 3125 C CA . ASP A 1 417 ? -36.373 25.788 30.825 1.00 34.94 417 ASP A CA 1
ATOM 3126 C C . ASP A 1 417 ? -36.691 24.311 31.165 1.00 34.94 417 ASP A C 1
ATOM 3128 O O . ASP A 1 417 ? -36.685 23.897 32.329 1.00 34.94 417 ASP A O 1
ATOM 3132 N N . LEU A 1 418 ? -36.810 23.456 30.140 1.00 33.38 418 LEU A N 1
ATOM 3133 C CA . LEU A 1 418 ? -36.891 21.992 30.280 1.00 33.38 418 LEU A CA 1
ATOM 3134 C C . LEU A 1 418 ? -35.568 21.357 30.742 1.00 33.38 418 LEU A C 1
ATOM 3136 O O . LEU A 1 418 ? -35.575 20.336 31.429 1.00 33.38 418 LEU A O 1
ATOM 3140 N N . TYR A 1 419 ? -34.430 21.982 30.427 1.00 33.91 419 TYR A N 1
ATOM 3141 C CA . TYR A 1 419 ? -33.104 21.513 30.848 1.00 33.91 419 TYR A CA 1
ATOM 3142 C C . TYR A 1 419 ? -32.749 21.905 32.293 1.00 33.91 419 TYR A C 1
ATOM 3144 O O . TYR A 1 419 ? -31.878 21.294 32.913 1.00 33.91 419 TYR A O 1
ATOM 3152 N N . ARG A 1 420 ? -33.431 22.911 32.859 1.00 34.91 420 ARG A N 1
ATOM 3153 C CA . ARG A 1 420 ? -33.126 23.467 34.188 1.00 34.91 420 ARG A CA 1
ATOM 3154 C C . ARG A 1 420 ? -33.885 22.785 35.335 1.00 34.91 420 ARG A C 1
ATOM 3156 O O . ARG A 1 420 ? -33.559 23.011 36.496 1.00 34.91 420 ARG A O 1
ATOM 3163 N N . THR A 1 421 ? -34.855 21.921 35.030 1.00 33.50 421 THR A N 1
ATOM 3164 C CA . THR A 1 421 ? -35.764 21.306 36.019 1.00 33.50 421 THR A CA 1
ATOM 3165 C C . THR A 1 421 ? -35.478 19.834 36.349 1.00 33.50 421 THR A C 1
ATOM 3167 O O . THR A 1 421 ? -36.166 19.271 37.194 1.00 33.50 421 THR A O 1
ATOM 3170 N N . HIS A 1 422 ? -34.445 19.205 35.768 1.00 38.88 422 HIS A N 1
ATOM 3171 C CA . HIS A 1 422 ? -34.107 17.790 36.023 1.00 38.88 422 HIS A CA 1
ATOM 3172 C C . HIS A 1 422 ? -32.639 17.556 36.420 1.00 38.88 422 HIS A C 1
ATOM 3174 O O . HIS A 1 422 ? -31.945 16.715 35.851 1.00 38.88 422 HIS A O 1
ATOM 3180 N N . MET A 1 423 ? -32.172 18.254 37.459 1.00 30.66 423 MET A N 1
ATOM 3181 C CA . MET A 1 423 ? -30.985 17.840 38.216 1.00 30.66 423 MET A CA 1
ATOM 3182 C C . MET A 1 423 ? -31.354 17.603 39.681 1.00 30.66 423 MET A C 1
ATOM 3184 O O . MET A 1 423 ? -31.643 18.532 40.429 1.00 30.66 423 MET A O 1
ATOM 3188 N N . VAL A 1 424 ? -31.362 16.329 40.073 1.00 30.86 424 VAL A N 1
ATOM 3189 C CA . VAL A 1 424 ? -31.547 15.875 41.456 1.00 30.86 424 VAL A CA 1
ATOM 3190 C C . VAL A 1 424 ? -30.179 15.781 42.135 1.00 30.86 424 VAL A C 1
ATOM 3192 O O . VAL A 1 424 ? -29.235 15.215 41.586 1.00 30.86 424 VAL A O 1
ATOM 3195 N N . HIS A 1 425 ? -30.092 16.356 43.335 1.00 29.98 425 HIS A N 1
ATOM 3196 C CA . HIS A 1 425 ? -28.928 16.358 44.222 1.00 29.98 425 HIS A CA 1
ATOM 3197 C C . HIS A 1 425 ? -28.477 14.945 44.666 1.00 29.98 425 HIS A C 1
ATOM 3199 O O . HIS A 1 425 ? -29.317 14.058 44.826 1.00 29.98 425 HIS A O 1
ATOM 3205 N N . PRO A 1 426 ? -27.176 14.741 44.958 1.00 28.86 426 PRO A N 1
ATOM 3206 C CA . PRO A 1 426 ? -26.644 13.469 45.442 1.00 28.86 426 PRO A CA 1
ATOM 3207 C C . PRO A 1 426 ? -26.893 13.273 46.951 1.00 28.86 426 PRO A C 1
ATOM 3209 O O . PRO A 1 426 ? -26.782 14.213 47.739 1.00 28.86 426 PRO A O 1
ATOM 3212 N N . GLN A 1 427 ? -27.181 12.035 47.361 1.00 27.75 427 GLN A N 1
ATOM 3213 C CA . GLN A 1 427 ? -27.161 11.569 48.759 1.00 27.75 427 GLN A CA 1
ATOM 3214 C C . GLN A 1 427 ? -26.048 10.511 48.947 1.00 27.75 427 GLN A C 1
ATOM 3216 O O . GLN A 1 427 ? -25.636 9.895 47.961 1.00 27.75 427 GLN A O 1
ATOM 3221 N N . PRO A 1 428 ? -25.513 10.323 50.173 1.00 30.05 428 PRO A N 1
ATOM 3222 C CA . PRO A 1 428 ? -24.174 9.781 50.401 1.00 30.05 428 PRO A CA 1
ATOM 3223 C C . PRO A 1 428 ? -24.084 8.249 50.482 1.00 30.05 428 PRO A C 1
ATOM 3225 O O . PRO A 1 428 ? -25.060 7.540 50.710 1.00 30.05 428 PRO A O 1
ATOM 3228 N N . ALA A 1 429 ? -22.846 7.779 50.311 1.00 26.61 429 ALA A N 1
ATOM 3229 C CA . ALA A 1 429 ? -22.405 6.397 50.168 1.00 26.61 429 ALA A CA 1
ATOM 3230 C C . ALA A 1 429 ? -22.687 5.472 51.370 1.00 26.61 429 ALA A C 1
ATOM 3232 O O . ALA A 1 429 ? -22.499 5.843 52.528 1.00 26.61 429 ALA A O 1
ATOM 3233 N N . VAL A 1 430 ? -23.026 4.217 51.056 1.00 27.86 430 VAL A N 1
ATOM 3234 C CA . VAL A 1 430 ? -23.048 3.071 51.978 1.00 27.86 430 VAL A CA 1
ATOM 3235 C C . VAL A 1 430 ? -21.810 2.201 51.710 1.00 27.86 430 VAL A C 1
ATOM 3237 O O . VAL A 1 430 ? -21.505 1.890 50.560 1.00 27.86 430 VAL A O 1
ATOM 3240 N N . SER A 1 431 ? -21.087 1.839 52.775 1.00 27.97 431 SER A N 1
ATOM 3241 C CA . SER A 1 431 ? -19.824 1.078 52.770 1.00 27.97 431 SER A CA 1
ATOM 3242 C C . SER A 1 431 ? -19.917 -0.338 52.164 1.00 27.97 431 SER A C 1
ATOM 3244 O O . SER A 1 431 ? -20.942 -1.003 52.328 1.00 27.97 431 SER A O 1
ATOM 3246 N N . PRO A 1 432 ? -18.833 -0.865 51.554 1.00 33.12 432 PRO A N 1
ATOM 3247 C CA . PRO A 1 432 ? -18.790 -2.231 51.032 1.00 33.12 432 PRO A CA 1
ATOM 3248 C C . PRO A 1 432 ? -18.454 -3.283 52.108 1.00 33.12 432 PRO A C 1
ATOM 3250 O O . PRO A 1 432 ? -17.709 -3.031 53.054 1.00 33.12 432 PRO A O 1
ATOM 3253 N N . SER A 1 433 ? -19.004 -4.488 51.929 1.00 30.27 433 SER A N 1
ATOM 3254 C CA . SER A 1 433 ? -18.736 -5.701 52.726 1.00 30.27 433 SER A CA 1
ATOM 3255 C C . SER A 1 433 ? -17.428 -6.405 52.291 1.00 30.27 433 SER A C 1
ATOM 3257 O O . SER A 1 433 ? -16.984 -6.191 51.162 1.00 30.27 433 SER A O 1
ATOM 3259 N N . PRO A 1 434 ? -16.793 -7.242 53.143 1.00 33.53 434 PRO A N 1
ATOM 3260 C CA . PRO A 1 434 ? -15.436 -7.759 52.919 1.00 33.53 434 PRO A CA 1
ATOM 3261 C C . PRO A 1 434 ? -15.364 -8.932 51.912 1.00 33.53 434 PRO A C 1
ATOM 3263 O O . PRO A 1 434 ? -16.362 -9.623 51.699 1.00 33.53 434 PRO A O 1
ATOM 3266 N N . PRO A 1 435 ? -14.189 -9.186 51.293 1.00 36.88 435 PRO A N 1
ATOM 3267 C CA . PRO A 1 435 ? -14.066 -10.062 50.129 1.00 36.88 435 PRO A CA 1
ATOM 3268 C C . PRO A 1 435 ? -14.039 -11.557 50.474 1.00 36.88 435 PRO A C 1
ATOM 3270 O O . PRO A 1 435 ? -13.402 -12.005 51.429 1.00 36.88 435 PRO A O 1
ATOM 3273 N N . SER A 1 436 ? -14.684 -12.349 49.619 1.00 36.47 436 SER A N 1
ATOM 3274 C CA . SER A 1 436 ? -14.585 -13.807 49.572 1.00 36.47 436 SER A CA 1
ATOM 3275 C C . SER A 1 436 ? -13.223 -14.271 49.031 1.00 36.47 436 SER A C 1
ATOM 3277 O O . SER A 1 436 ? -12.775 -13.774 48.004 1.00 36.47 436 SER A O 1
ATOM 3279 N N . LYS A 1 437 ? -12.628 -15.241 49.742 1.00 34.78 437 LYS A N 1
ATOM 3280 C CA . LYS A 1 437 ? -11.543 -16.205 49.431 1.00 34.78 437 LYS A CA 1
ATOM 3281 C C . LYS A 1 437 ? -10.642 -15.946 48.191 1.00 34.78 437 LYS A C 1
ATOM 3283 O O . LYS A 1 437 ? -11.153 -15.862 47.078 1.00 34.78 437 LYS A O 1
ATOM 3288 N N . PRO A 1 438 ? -9.298 -15.953 48.340 1.00 31.17 438 PRO A N 1
ATOM 3289 C CA . PRO A 1 438 ? -8.379 -15.700 47.230 1.00 31.17 438 PRO A CA 1
ATOM 3290 C C . PRO A 1 438 ? -8.420 -16.820 46.172 1.00 31.17 438 PRO A C 1
ATOM 3292 O O . PRO A 1 438 ? -8.528 -17.997 46.538 1.00 31.17 438 PRO A O 1
ATOM 3295 N N . PRO A 1 439 ? -8.303 -16.484 44.873 1.00 37.12 439 PRO A N 1
ATOM 3296 C CA . PRO A 1 439 ? -8.140 -17.472 43.817 1.00 37.12 439 PRO A CA 1
ATOM 3297 C C . PRO A 1 439 ? -6.783 -18.178 43.950 1.00 37.12 439 PRO A C 1
ATOM 3299 O O . PRO A 1 439 ? -5.795 -17.604 44.407 1.00 37.12 439 PRO A O 1
ATOM 3302 N N . THR A 1 440 ? -6.750 -19.448 43.555 1.00 35.12 440 THR A N 1
ATOM 3303 C CA . THR A 1 440 ? -5.535 -20.268 43.454 1.00 35.12 440 THR A CA 1
ATOM 3304 C C . THR A 1 440 ? -4.439 -19.562 42.645 1.00 35.12 440 THR A C 1
ATOM 3306 O O . THR A 1 440 ? -4.757 -18.944 41.628 1.00 35.12 440 THR A O 1
ATOM 3309 N N . PRO A 1 441 ? -3.159 -19.660 43.051 1.00 33.12 441 PRO A N 1
ATOM 3310 C CA . PRO A 1 441 ? -2.071 -18.948 42.392 1.00 33.12 441 PRO A CA 1
ATOM 3311 C C . PRO A 1 441 ? -1.868 -19.439 40.952 1.00 33.12 441 PRO A C 1
ATOM 3313 O O . PRO A 1 441 ? -1.758 -20.641 40.706 1.00 33.12 441 PRO A O 1
ATOM 3316 N N . SER A 1 442 ? -1.786 -18.490 40.015 1.00 36.19 442 SER A N 1
ATOM 3317 C CA . SER A 1 442 ? -1.308 -18.719 38.648 1.00 36.19 442 SER A CA 1
ATOM 3318 C C . SER A 1 442 ? 0.103 -19.326 38.649 1.00 36.19 442 SER A C 1
ATOM 3320 O O . SER A 1 442 ? 0.898 -19.029 39.547 1.00 36.19 442 SER A O 1
ATOM 3322 N N . PRO A 1 443 ? 0.457 -20.149 37.644 1.00 36.97 443 PRO A N 1
ATOM 3323 C CA . PRO A 1 443 ? 1.813 -20.666 37.502 1.00 36.97 443 PRO A CA 1
ATOM 3324 C C . PRO A 1 443 ? 2.830 -19.520 37.374 1.00 36.97 443 PRO A C 1
ATOM 3326 O O . PRO A 1 443 ? 2.562 -18.491 36.758 1.00 36.97 443 PRO A O 1
ATOM 3329 N N . SER A 1 444 ? 4.003 -19.709 37.983 1.00 34.16 444 SER A N 1
ATOM 3330 C CA . SER A 1 444 ? 5.092 -18.724 38.015 1.00 34.16 444 SER A CA 1
ATOM 3331 C C . SER A 1 444 ? 5.561 -18.344 36.589 1.00 34.16 444 SER A C 1
ATOM 3333 O O . SER A 1 444 ? 5.662 -19.245 35.749 1.00 34.16 444 SER A O 1
ATOM 3335 N N . PRO A 1 445 ? 5.907 -17.067 36.303 1.00 44.44 445 PRO A N 1
ATOM 3336 C CA . PRO A 1 445 ? 6.279 -16.576 34.961 1.00 44.44 445 PRO A CA 1
ATOM 3337 C C . PRO A 1 445 ? 7.387 -17.374 34.254 1.00 44.44 445 PRO A C 1
ATOM 3339 O O . PRO A 1 445 ? 7.436 -17.436 33.025 1.00 44.44 445 PRO A O 1
ATOM 3342 N N . SER A 1 446 ? 8.261 -18.028 35.025 1.00 45.56 446 SER A N 1
ATOM 3343 C CA . SER A 1 446 ? 9.377 -18.830 34.516 1.00 45.56 446 SER A CA 1
ATOM 3344 C C . SER A 1 446 ? 8.942 -20.106 33.786 1.00 45.56 446 SER A C 1
ATOM 3346 O O . SER A 1 446 ? 9.638 -20.548 32.871 1.00 45.56 446 SER A O 1
ATOM 3348 N N . ASN A 1 447 ? 7.793 -20.694 34.139 1.00 53.28 447 ASN A N 1
ATOM 3349 C CA . ASN A 1 447 ? 7.313 -21.930 33.513 1.00 53.28 447 ASN A CA 1
ATOM 3350 C C . ASN A 1 447 ? 6.672 -21.651 32.141 1.00 53.28 447 ASN A C 1
ATOM 3352 O O . ASN A 1 447 ? 6.906 -22.385 31.182 1.00 53.28 447 ASN A O 1
ATOM 3356 N N . THR A 1 448 ? 5.946 -20.534 32.018 1.00 58.31 448 THR A N 1
ATOM 3357 C CA . THR A 1 448 ? 5.330 -20.091 30.757 1.00 58.31 448 THR A CA 1
ATOM 3358 C C . THR A 1 448 ? 6.390 -19.737 29.717 1.00 58.31 448 THR A C 1
ATOM 3360 O O . THR A 1 448 ? 6.321 -20.219 28.592 1.00 58.31 448 THR A O 1
ATOM 3363 N N . GLN A 1 449 ? 7.439 -18.997 30.096 1.00 57.31 449 GLN A N 1
ATOM 3364 C CA . GLN A 1 449 ? 8.541 -18.679 29.177 1.00 57.31 449 GLN A CA 1
ATOM 3365 C C . GLN A 1 449 ? 9.305 -19.928 28.709 1.00 57.31 449 GLN A C 1
ATOM 3367 O O . GLN A 1 449 ? 9.662 -20.035 27.536 1.00 57.31 449 GLN A O 1
ATOM 3372 N N . GLN A 1 450 ? 9.523 -20.912 29.591 1.00 57.78 450 GLN A N 1
ATOM 3373 C CA . GLN A 1 450 ? 10.137 -22.184 29.195 1.00 57.78 450 GLN A CA 1
ATOM 3374 C C . GLN A 1 450 ? 9.252 -22.979 28.226 1.00 57.78 450 GLN A C 1
ATOM 3376 O O . GLN A 1 450 ? 9.772 -23.599 27.297 1.00 57.78 450 GLN A O 1
ATOM 3381 N N . GLN A 1 451 ? 7.931 -22.956 28.411 1.00 65.31 451 GLN A N 1
ATOM 3382 C CA . GLN A 1 451 ? 6.982 -23.610 27.511 1.00 65.31 451 GLN A CA 1
ATOM 3383 C C . GLN A 1 451 ? 6.907 -22.911 26.143 1.00 65.31 451 GLN A C 1
ATOM 3385 O O . GLN A 1 451 ? 6.943 -23.596 25.117 1.00 65.31 451 GLN A O 1
ATOM 3390 N N . THR A 1 452 ? 6.904 -21.575 26.110 1.00 70.00 452 THR A N 1
ATOM 3391 C CA . THR A 1 452 ? 7.004 -20.776 24.876 1.00 70.00 452 THR A CA 1
ATOM 3392 C C . THR A 1 452 ? 8.285 -21.117 24.115 1.00 70.00 452 THR A C 1
ATOM 3394 O O . THR A 1 452 ? 8.222 -21.507 22.951 1.00 70.00 452 THR A O 1
ATOM 3397 N N . ASN A 1 453 ? 9.445 -21.099 24.781 1.00 67.06 453 ASN A N 1
ATOM 3398 C CA . ASN A 1 453 ? 10.733 -21.397 24.143 1.00 67.06 453 ASN A CA 1
ATOM 3399 C C . ASN A 1 453 ? 10.810 -22.833 23.596 1.00 67.06 453 ASN A C 1
ATOM 3401 O O . ASN A 1 453 ? 11.354 -23.053 22.516 1.00 67.06 453 ASN A O 1
ATOM 3405 N N . ARG A 1 454 ? 10.237 -23.819 24.303 1.00 68.94 454 ARG A N 1
ATOM 3406 C CA . ARG A 1 454 ? 10.150 -25.206 23.804 1.00 68.94 454 ARG A CA 1
ATOM 3407 C C . ARG A 1 454 ? 9.229 -25.344 22.598 1.00 68.94 454 ARG A C 1
ATOM 3409 O O . ARG A 1 454 ? 9.511 -26.156 21.725 1.00 68.94 454 ARG A O 1
ATOM 3416 N N . THR A 1 455 ? 8.137 -24.588 22.563 1.00 74.44 455 THR A N 1
ATOM 3417 C CA . THR A 1 455 ? 7.203 -24.596 21.431 1.00 74.44 455 THR A CA 1
ATOM 3418 C C . THR A 1 455 ? 7.888 -24.010 20.199 1.00 74.44 455 THR A C 1
ATOM 3420 O O . THR A 1 455 ? 7.977 -24.684 19.177 1.00 74.44 455 THR A O 1
ATOM 3423 N N . LEU A 1 456 ? 8.491 -22.823 20.333 1.00 74.19 456 LEU A N 1
ATOM 3424 C CA . LEU A 1 456 ? 9.186 -22.128 19.244 1.00 74.19 456 LEU A CA 1
ATOM 3425 C C . LEU A 1 456 ? 10.395 -22.896 18.699 1.00 74.19 456 LEU A C 1
ATOM 3427 O O . LEU A 1 456 ? 10.664 -22.831 17.506 1.00 74.19 456 LEU A O 1
ATOM 3431 N N . ALA A 1 457 ? 11.090 -23.675 19.534 1.00 67.56 457 ALA A N 1
ATOM 3432 C CA . ALA A 1 457 ? 12.210 -24.508 19.091 1.00 67.56 457 ALA A CA 1
ATOM 3433 C C . ALA A 1 457 ? 11.820 -25.585 18.056 1.00 67.56 457 ALA A C 1
ATOM 3435 O O . ALA A 1 457 ? 12.696 -26.110 17.373 1.00 67.56 457 ALA A O 1
ATOM 3436 N N . ASN A 1 458 ? 10.530 -25.926 17.948 1.00 70.38 458 ASN A N 1
ATOM 3437 C CA . ASN A 1 458 ? 10.027 -26.951 17.030 1.00 70.38 458 ASN A CA 1
ATOM 3438 C C . ASN A 1 458 ? 9.300 -26.378 15.801 1.00 70.38 458 ASN A C 1
ATOM 3440 O O . ASN A 1 458 ? 8.889 -27.151 14.937 1.00 70.38 458 ASN A O 1
ATOM 3444 N N . VAL A 1 459 ? 9.141 -25.055 15.720 1.00 76.19 459 VAL A N 1
ATOM 3445 C CA . VAL A 1 459 ? 8.479 -24.367 14.604 1.00 76.19 459 VAL A CA 1
ATOM 3446 C C . VAL A 1 459 ? 9.406 -24.371 13.387 1.00 76.19 459 VAL A C 1
ATOM 3448 O O . VAL A 1 459 ? 10.589 -24.042 13.496 1.00 76.19 459 VAL A O 1
ATOM 3451 N N . ASN A 1 460 ? 8.886 -24.731 12.211 1.00 75.50 460 ASN A N 1
ATOM 3452 C CA . ASN A 1 460 ? 9.674 -24.807 10.983 1.00 75.50 460 ASN A CA 1
ATOM 3453 C C . ASN A 1 460 ? 8.942 -24.170 9.795 1.00 75.50 460 ASN A C 1
ATOM 3455 O O . ASN A 1 460 ? 7.931 -24.687 9.329 1.00 75.50 460 ASN A O 1
ATOM 3459 N N . PHE A 1 461 ? 9.530 -23.112 9.229 1.00 79.25 461 PHE A N 1
ATOM 3460 C CA . PHE A 1 461 ? 9.000 -22.384 8.070 1.00 79.25 461 PHE A CA 1
ATOM 3461 C C . PHE A 1 461 ? 9.712 -22.696 6.748 1.00 79.25 461 PHE A C 1
ATOM 3463 O O . PHE A 1 461 ? 9.593 -21.938 5.798 1.00 79.25 461 PHE A O 1
ATOM 3470 N N . ARG A 1 462 ? 10.430 -23.820 6.615 1.00 74.31 462 ARG A N 1
ATOM 3471 C CA . ARG A 1 462 ? 11.089 -24.198 5.340 1.00 74.31 462 ARG A CA 1
ATOM 3472 C C . ARG A 1 462 ? 10.136 -24.368 4.147 1.00 74.31 462 ARG A C 1
ATOM 3474 O O . ARG A 1 462 ? 10.599 -24.504 3.024 1.00 74.31 462 ARG A O 1
ATOM 3481 N N . TRP A 1 463 ? 8.833 -24.439 4.400 1.00 77.31 463 TRP A N 1
ATOM 3482 C CA . TRP A 1 463 ? 7.779 -24.502 3.387 1.00 77.31 463 TRP A CA 1
ATOM 3483 C C . TRP A 1 463 ? 7.269 -23.117 2.953 1.00 77.31 463 TRP A C 1
ATOM 3485 O O . TRP A 1 463 ? 6.496 -23.040 2.001 1.00 77.31 463 TRP A O 1
ATOM 3495 N N . ALA A 1 464 ? 7.642 -22.048 3.664 1.00 75.00 464 ALA A N 1
ATOM 3496 C CA . ALA A 1 464 ? 7.137 -20.700 3.440 1.00 75.00 464 ALA A CA 1
ATOM 3497 C C . ALA A 1 464 ? 7.750 -20.072 2.172 1.00 75.00 464 ALA A C 1
ATOM 3499 O O . ALA A 1 464 ? 8.977 -20.057 2.050 1.00 75.00 464 ALA A O 1
ATOM 3500 N N . PRO A 1 465 ? 6.935 -19.542 1.243 1.00 73.31 465 PRO A N 1
ATOM 3501 C CA . PRO A 1 465 ? 7.428 -18.755 0.116 1.00 73.31 465 PRO A CA 1
ATOM 3502 C C . PRO A 1 465 ? 7.912 -17.373 0.584 1.00 73.31 465 PRO A C 1
ATOM 3504 O O . PRO A 1 465 ? 7.440 -16.851 1.588 1.00 73.31 465 PRO A O 1
ATOM 3507 N N . SER A 1 466 ? 8.848 -16.755 -0.139 1.00 59.19 466 SER A N 1
ATOM 3508 C CA . SER A 1 466 ? 9.389 -15.428 0.212 1.00 59.19 466 SER A CA 1
ATOM 3509 C C . SER A 1 466 ? 8.486 -14.250 -0.178 1.00 59.19 466 SER A C 1
ATOM 3511 O O . SER A 1 466 ? 8.732 -13.138 0.270 1.00 59.19 466 SER A O 1
ATOM 3513 N N . GLY A 1 467 ? 7.463 -14.484 -1.003 1.00 64.56 467 GLY A N 1
ATOM 3514 C CA . GLY A 1 467 ? 6.513 -13.477 -1.485 1.00 64.56 467 GLY A CA 1
ATOM 3515 C C . GLY A 1 467 ? 5.119 -14.079 -1.640 1.00 64.56 467 GLY A C 1
ATOM 3516 O O . GLY A 1 467 ? 4.729 -14.922 -0.828 1.00 64.56 467 GLY A O 1
ATOM 3517 N N . SER A 1 468 ? 4.379 -13.689 -2.683 1.00 72.12 468 SER A N 1
ATOM 3518 C CA . SER A 1 468 ? 3.069 -14.282 -2.973 1.00 72.12 468 SER A CA 1
ATOM 3519 C C . SER A 1 468 ? 3.163 -15.806 -3.108 1.00 72.12 468 SER A C 1
ATOM 3521 O O . SER A 1 468 ? 4.110 -16.327 -3.710 1.00 72.12 468 SER A O 1
ATOM 3523 N N . PRO A 1 469 ? 2.205 -16.552 -2.539 1.00 76.56 469 PRO A N 1
ATOM 3524 C CA . PRO A 1 469 ? 2.252 -17.993 -2.569 1.00 76.56 469 PRO A CA 1
ATOM 3525 C C . PRO A 1 469 ? 1.918 -18.514 -3.976 1.00 76.56 469 PRO A C 1
ATOM 3527 O O . PRO A 1 469 ? 1.038 -17.966 -4.648 1.00 76.56 469 PRO A O 1
ATOM 3530 N N . PRO A 1 470 ? 2.566 -19.602 -4.428 1.00 74.44 470 PRO A N 1
ATOM 3531 C CA . PRO A 1 470 ? 2.197 -20.259 -5.679 1.00 74.44 470 PRO A CA 1
ATOM 3532 C C . PRO A 1 470 ? 0.743 -20.750 -5.639 1.00 74.44 470 PRO A C 1
ATOM 3534 O O . PRO A 1 470 ? 0.240 -21.170 -4.594 1.00 74.44 470 PRO A O 1
ATOM 3537 N N . ALA A 1 471 ? 0.067 -20.695 -6.786 1.00 81.62 471 ALA A N 1
ATOM 3538 C CA . ALA A 1 471 ? -1.320 -21.123 -6.949 1.00 81.62 471 ALA A CA 1
ATOM 3539 C C . ALA A 1 471 ? -1.400 -22.614 -7.309 1.00 81.62 471 ALA A C 1
ATOM 3541 O O . ALA A 1 471 ? -0.666 -23.078 -8.183 1.00 81.62 471 ALA A O 1
ATOM 3542 N N . TYR A 1 472 ? -2.313 -23.355 -6.676 1.00 84.50 472 TYR A N 1
ATOM 3543 C CA . TYR A 1 472 ? -2.453 -24.801 -6.885 1.00 84.50 472 TYR A CA 1
ATOM 3544 C C . TYR A 1 472 ? -3.894 -25.183 -7.262 1.00 84.50 472 TYR A C 1
ATOM 3546 O O . TYR A 1 472 ? -4.749 -25.308 -6.379 1.00 84.50 472 TYR A O 1
ATOM 3554 N N . PRO A 1 473 ? -4.175 -25.471 -8.549 1.00 87.50 473 PRO A N 1
ATOM 3555 C CA . PRO A 1 473 ? -5.506 -25.902 -8.995 1.00 87.50 473 PRO A CA 1
ATOM 3556 C C . PRO A 1 473 ? -6.022 -27.162 -8.281 1.00 87.50 473 PRO A C 1
ATOM 3558 O O . PRO A 1 473 ? -7.230 -27.359 -8.106 1.00 87.50 473 PRO A O 1
ATOM 3561 N N . THR A 1 474 ? -5.106 -28.032 -7.842 1.00 87.56 474 THR A N 1
ATOM 3562 C CA . THR A 1 474 ? -5.411 -29.247 -7.075 1.00 87.56 474 THR A CA 1
ATOM 3563 C C . THR A 1 474 ? -5.999 -28.928 -5.700 1.00 87.56 474 THR A C 1
ATOM 3565 O O . THR A 1 474 ? -6.914 -29.625 -5.261 1.00 87.56 474 THR A O 1
ATOM 3568 N N . TRP A 1 475 ? -5.549 -27.855 -5.043 1.00 92.38 475 TRP A N 1
ATOM 3569 C CA . TRP A 1 475 ? -6.072 -27.422 -3.744 1.00 92.38 475 TRP A CA 1
ATOM 3570 C C . TRP A 1 475 ? -7.484 -26.876 -3.894 1.00 92.38 475 TRP A C 1
ATOM 3572 O O . TRP A 1 475 ? -8.397 -27.294 -3.186 1.00 92.38 475 TRP A O 1
ATOM 3582 N N . THR A 1 476 ? -7.705 -26.012 -4.879 1.00 91.69 476 THR A N 1
ATOM 3583 C CA . THR A 1 476 ? -9.037 -25.478 -5.176 1.00 91.69 476 THR A CA 1
ATOM 3584 C C . THR A 1 476 ? -10.019 -26.584 -5.524 1.00 91.69 476 THR A C 1
ATOM 3586 O O . THR A 1 476 ? -11.146 -26.597 -5.030 1.00 91.69 476 THR A O 1
ATOM 3589 N N . SER A 1 477 ? -9.587 -27.553 -6.334 1.00 90.88 477 SER A N 1
ATOM 3590 C CA . SER A 1 477 ? -10.398 -28.723 -6.678 1.00 90.88 477 SER A CA 1
ATOM 3591 C C . SER A 1 477 ? -10.726 -29.577 -5.454 1.00 90.88 477 SER A C 1
ATOM 3593 O O . SER A 1 477 ? -11.836 -30.099 -5.371 1.00 90.88 477 SER A O 1
ATOM 3595 N N . TYR A 1 478 ? -9.801 -29.706 -4.497 1.00 91.19 478 TYR A N 1
ATOM 3596 C CA . TYR A 1 478 ? -10.053 -30.373 -3.219 1.00 91.19 478 TYR A CA 1
ATOM 3597 C C . TYR A 1 478 ? -11.120 -29.629 -2.406 1.00 91.19 478 TYR A C 1
ATOM 3599 O O . TYR A 1 478 ? -12.107 -30.230 -1.987 1.00 91.19 478 TYR A O 1
ATOM 3607 N N . PHE A 1 479 ? -10.974 -28.314 -2.225 1.00 91.50 479 PHE A N 1
ATOM 3608 C CA . PHE A 1 479 ? -11.898 -27.541 -1.393 1.00 91.50 479 PHE A CA 1
ATOM 3609 C C . PHE A 1 479 ? -13.288 -27.396 -2.012 1.00 91.50 479 PHE A C 1
ATOM 3611 O O . PHE A 1 479 ? -14.273 -27.487 -1.288 1.00 91.50 479 PHE A O 1
ATOM 3618 N N . ARG A 1 480 ? -13.419 -27.268 -3.340 1.00 88.44 480 ARG A N 1
ATOM 3619 C CA . ARG A 1 480 ? -14.745 -27.214 -3.992 1.00 88.44 480 ARG A CA 1
ATOM 3620 C C . ARG A 1 480 ? -15.579 -28.484 -3.779 1.00 88.44 480 ARG A C 1
ATOM 3622 O O . ARG A 1 480 ? -16.804 -28.422 -3.866 1.00 88.44 480 ARG A O 1
ATOM 3629 N N . GLN A 1 481 ? -14.952 -29.627 -3.490 1.00 81.75 481 GLN A N 1
ATOM 3630 C CA . GLN A 1 481 ? -15.677 -30.865 -3.179 1.00 81.75 481 GLN A CA 1
ATOM 3631 C C . GLN A 1 481 ? -16.361 -30.820 -1.806 1.00 81.75 481 GLN A C 1
ATOM 3633 O O . GLN A 1 481 ? -17.292 -31.589 -1.580 1.00 81.75 481 GLN A O 1
ATOM 3638 N N . SER A 1 482 ? -15.938 -29.930 -0.899 1.00 67.12 482 SER A N 1
ATOM 3639 C CA . SER A 1 482 ? -16.403 -29.909 0.494 1.00 67.12 482 SER A CA 1
ATOM 3640 C C . SER A 1 482 ? -17.843 -29.396 0.682 1.00 67.12 482 SER A C 1
ATOM 3642 O O . SER A 1 482 ? -18.348 -29.466 1.797 1.00 67.12 482 SER A O 1
ATOM 3644 N N . GLN A 1 483 ? -18.517 -28.945 -0.392 1.00 59.88 483 GLN A N 1
ATOM 3645 C CA . GLN A 1 483 ? -19.924 -28.493 -0.447 1.00 59.88 483 GLN A CA 1
ATOM 3646 C C . GLN A 1 483 ? -20.447 -27.875 0.859 1.00 59.88 483 GLN A C 1
ATOM 3648 O O . GLN A 1 483 ? -21.407 -28.343 1.473 1.00 59.88 483 GLN A O 1
ATOM 3653 N N . THR A 1 484 ? -19.826 -26.780 1.274 1.00 60.12 484 THR A N 1
ATOM 3654 C CA . THR A 1 484 ? -20.378 -25.874 2.280 1.00 60.12 484 THR A CA 1
ATOM 3655 C C . THR A 1 484 ? -21.205 -24.784 1.594 1.00 60.12 484 THR A C 1
ATOM 3657 O O . THR A 1 484 ? -21.006 -24.458 0.423 1.00 60.12 484 THR A O 1
ATOM 3660 N N . ASN A 1 485 ? -22.191 -24.237 2.313 1.00 58.88 485 ASN A N 1
ATOM 3661 C CA . ASN A 1 485 ? -23.061 -23.166 1.818 1.00 58.88 485 ASN A CA 1
ATOM 3662 C C . ASN A 1 485 ? -22.230 -22.010 1.233 1.00 58.88 485 ASN A C 1
ATOM 3664 O O . ASN A 1 485 ? -21.525 -21.318 1.966 1.00 58.88 485 ASN A O 1
ATOM 3668 N N . ALA A 1 486 ? -22.355 -21.761 -0.073 1.00 58.28 486 ALA A N 1
ATOM 3669 C CA . ALA A 1 486 ? -21.545 -20.774 -0.798 1.00 58.28 486 ALA A CA 1
ATOM 3670 C C . ALA A 1 486 ? -21.839 -19.303 -0.425 1.00 58.28 486 ALA A C 1
ATOM 3672 O O . ALA A 1 486 ? -21.167 -18.405 -0.914 1.00 58.28 486 ALA A O 1
ATOM 3673 N N . ASN A 1 487 ? -22.815 -19.046 0.455 1.00 62.91 487 ASN A N 1
ATOM 3674 C CA . ASN A 1 487 ? -23.312 -17.708 0.783 1.00 62.91 487 ASN A CA 1
ATOM 3675 C C . ASN A 1 487 ? -23.338 -17.445 2.297 1.00 62.91 487 ASN A C 1
ATOM 3677 O O . ASN A 1 487 ? -24.366 -17.038 2.843 1.00 62.91 487 ASN A O 1
ATOM 3681 N N . LEU A 1 488 ? -22.219 -17.674 2.994 1.00 75.12 488 LEU A N 1
ATOM 3682 C CA . LEU A 1 488 ? -22.104 -17.235 4.388 1.00 75.12 488 LEU A CA 1
ATOM 3683 C C . LEU A 1 488 ? -22.174 -15.694 4.457 1.00 75.12 488 LEU A C 1
ATOM 3685 O O . LEU A 1 488 ? -21.606 -15.007 3.592 1.00 75.12 488 LEU A O 1
ATOM 3689 N N . PRO A 1 489 ? -22.918 -15.133 5.428 1.00 83.44 489 PRO A N 1
ATOM 3690 C CA . PRO A 1 489 ? -23.038 -13.690 5.579 1.00 83.44 489 PRO A CA 1
ATOM 3691 C C . PRO A 1 489 ? -21.687 -13.077 5.953 1.00 83.44 489 PRO A C 1
ATOM 3693 O O . PRO A 1 489 ? -20.920 -13.662 6.712 1.00 83.44 489 PRO A O 1
ATOM 3696 N N . LEU A 1 490 ? -21.412 -11.873 5.448 1.00 89.56 490 LEU A N 1
ATOM 3697 C CA . LEU A 1 490 ? -20.255 -11.101 5.889 1.00 89.56 490 LEU A CA 1
ATOM 3698 C C . LEU A 1 490 ? -20.470 -10.623 7.330 1.00 89.56 490 LEU A C 1
ATOM 3700 O O . LEU A 1 490 ? -21.452 -9.934 7.625 1.00 89.56 490 LEU A O 1
ATOM 3704 N N . LEU A 1 491 ? -19.544 -10.965 8.222 1.00 94.50 491 LEU A N 1
ATOM 3705 C CA . LEU A 1 491 ? -19.618 -10.593 9.629 1.00 94.50 491 LEU A CA 1
ATOM 3706 C C . LEU A 1 491 ? -18.982 -9.213 9.845 1.00 94.50 491 LEU A C 1
ATOM 3708 O O . LEU A 1 491 ? -17.783 -9.033 9.662 1.00 94.50 491 LEU A O 1
ATOM 3712 N N . THR A 1 492 ? -19.789 -8.232 10.251 1.00 94.06 492 THR A N 1
ATOM 3713 C CA . THR A 1 492 ? -19.352 -6.830 10.438 1.00 94.06 492 THR A CA 1
ATOM 3714 C C . THR A 1 492 ? -19.510 -6.325 11.872 1.00 94.06 492 THR A C 1
ATOM 3716 O O . THR A 1 492 ? -18.990 -5.267 12.221 1.00 94.06 492 THR A O 1
ATOM 3719 N N . LYS A 1 493 ? -20.242 -7.056 12.719 1.00 94.31 493 LYS A N 1
ATOM 3720 C CA . LYS A 1 493 ? -20.598 -6.659 14.089 1.00 94.31 493 LYS A CA 1
ATOM 3721 C C . LYS A 1 493 ? -20.775 -7.877 14.991 1.00 94.31 493 LYS A C 1
ATOM 3723 O O . LYS A 1 493 ? -21.052 -8.972 14.503 1.00 94.31 493 LYS A O 1
ATOM 3728 N N . CYS A 1 494 ? -20.695 -7.676 16.303 1.00 94.94 494 CYS A N 1
ATOM 3729 C CA . CYS A 1 494 ? -20.951 -8.732 17.279 1.00 94.94 494 CYS A CA 1
ATOM 3730 C C . CYS A 1 494 ? -22.378 -9.270 17.161 1.00 94.94 494 CYS A C 1
ATOM 3732 O O . CYS A 1 494 ? -23.324 -8.498 16.986 1.00 94.94 494 CYS A O 1
ATOM 3734 N N . ALA A 1 495 ? -22.541 -10.589 17.274 1.00 89.62 495 ALA A N 1
ATOM 3735 C CA . ALA A 1 495 ? -23.813 -11.287 17.104 1.00 89.62 495 ALA A CA 1
ATOM 3736 C C . ALA A 1 495 ? -24.698 -11.229 18.358 1.00 89.62 495 ALA A C 1
ATOM 3738 O O . ALA A 1 495 ? -25.922 -11.263 18.222 1.00 89.62 495 ALA A O 1
ATOM 3739 N N . ASP A 1 496 ? -24.106 -11.063 19.547 1.00 75.50 496 ASP A N 1
ATOM 3740 C CA . ASP A 1 496 ? -24.839 -11.010 20.815 1.00 75.50 496 ASP A CA 1
ATOM 3741 C C . ASP A 1 496 ? -25.817 -9.822 20.849 1.00 75.50 496 ASP A C 1
ATOM 3743 O O . ASP A 1 496 ? -25.436 -8.660 20.996 1.00 75.50 496 ASP A O 1
ATOM 3747 N N . SER A 1 497 ? -27.105 -10.113 20.658 1.00 68.62 497 SER A N 1
ATOM 3748 C CA . SER A 1 497 ? -28.178 -9.122 20.732 1.00 68.62 497 SER A CA 1
ATOM 3749 C C . SER A 1 497 ? -28.653 -8.840 22.149 1.00 68.62 497 SER A C 1
ATOM 3751 O O . SER A 1 497 ? -29.347 -7.846 22.343 1.00 68.62 497 SER A O 1
ATOM 3753 N N . ALA A 1 498 ? -28.306 -9.689 23.117 1.00 72.56 498 ALA A N 1
ATOM 3754 C CA . ALA A 1 498 ? -28.676 -9.504 24.514 1.00 72.56 498 ALA A CA 1
ATOM 3755 C C . ALA A 1 498 ? -27.717 -8.532 25.217 1.00 72.56 498 ALA A C 1
ATOM 3757 O O . ALA A 1 498 ? -28.149 -7.756 26.068 1.00 72.56 498 ALA A O 1
ATOM 3758 N N . ASN A 1 499 ? -26.438 -8.522 24.829 1.00 82.81 499 ASN A N 1
ATOM 3759 C CA . ASN A 1 499 ? -25.444 -7.597 25.364 1.00 82.81 499 ASN A CA 1
ATOM 3760 C C . ASN A 1 499 ? -25.047 -6.514 24.349 1.00 82.81 499 ASN A C 1
ATOM 3762 O O . ASN A 1 499 ? -24.084 -6.647 23.596 1.00 82.81 499 ASN A O 1
ATOM 3766 N N . VAL A 1 500 ? -25.747 -5.378 24.377 1.00 86.06 500 VAL A N 1
ATOM 3767 C CA . VAL A 1 500 ? -25.428 -4.222 23.517 1.00 86.06 500 VAL A CA 1
ATOM 3768 C C . VAL A 1 500 ? -24.089 -3.548 23.859 1.00 86.06 500 VAL A C 1
ATOM 3770 O O . VAL A 1 500 ? -23.564 -2.780 23.054 1.00 86.06 500 VAL A O 1
ATOM 3773 N N . ASN A 1 501 ? -23.510 -3.836 25.027 1.00 91.56 501 ASN A N 1
ATOM 3774 C CA . ASN A 1 501 ? -22.263 -3.226 25.491 1.00 91.56 501 ASN A CA 1
ATOM 3775 C C . ASN A 1 501 ? -21.007 -3.982 25.040 1.00 91.56 501 ASN A C 1
ATOM 3777 O O . ASN A 1 501 ? -19.899 -3.548 25.353 1.00 91.56 501 ASN A O 1
ATOM 3781 N N . VAL A 1 502 ? -21.150 -5.094 24.318 1.00 94.81 502 VAL A N 1
ATOM 3782 C CA . VAL A 1 502 ? -20.012 -5.851 23.788 1.00 94.81 502 VAL A CA 1
ATOM 3783 C C . VAL A 1 502 ? -19.282 -5.073 22.682 1.00 94.81 502 VAL A C 1
ATOM 3785 O O . VAL A 1 502 ? -19.917 -4.386 21.878 1.00 94.81 502 VAL A O 1
ATOM 3788 N N . TRP A 1 503 ? -17.954 -5.189 22.630 1.00 97.25 503 TRP A N 1
ATOM 3789 C CA . TRP A 1 503 ? -17.108 -4.555 21.617 1.00 97.25 503 TRP A CA 1
ATOM 3790 C C . TRP A 1 503 ? -15.996 -5.501 21.152 1.00 97.25 503 TRP A C 1
ATOM 3792 O O . TRP A 1 503 ? -15.209 -5.987 21.962 1.00 97.25 503 TRP A O 1
ATOM 3802 N N . GLY A 1 504 ? -15.919 -5.761 19.849 1.00 97.19 504 GLY A N 1
ATOM 3803 C CA . GLY A 1 504 ? -14.875 -6.568 19.221 1.00 97.19 504 GLY A CA 1
ATOM 3804 C C . GLY A 1 504 ? -13.704 -5.703 18.764 1.00 97.19 504 GLY A C 1
ATOM 3805 O O . GLY A 1 504 ? -13.662 -5.294 17.605 1.00 97.19 504 GLY A O 1
ATOM 3806 N N . ALA A 1 505 ? -12.760 -5.412 19.661 1.00 97.44 505 ALA A N 1
ATOM 3807 C CA . ALA A 1 505 ? -11.516 -4.746 19.272 1.00 97.44 505 ALA A CA 1
ATOM 3808 C C . ALA A 1 505 ? -10.645 -5.714 18.457 1.00 97.44 505 ALA A C 1
ATOM 3810 O O . ALA A 1 505 ? -10.499 -6.887 18.831 1.00 97.44 505 ALA A O 1
ATOM 3811 N N . SER A 1 506 ? -10.085 -5.241 17.343 1.00 97.62 506 SER A N 1
ATOM 3812 C CA . SER A 1 506 ? -9.233 -6.067 16.495 1.00 97.62 506 SER A CA 1
ATOM 3813 C C . SER A 1 506 ? -8.086 -5.302 15.855 1.00 97.62 506 SER A C 1
ATOM 3815 O O . SER A 1 506 ? -8.225 -4.108 15.608 1.00 97.62 506 SER A O 1
ATOM 3817 N N . PHE A 1 507 ? -6.993 -6.022 15.609 1.00 98.31 507 PHE A N 1
ATOM 3818 C CA . PHE A 1 507 ? -5.729 -5.510 15.093 1.00 98.31 507 PHE A CA 1
ATOM 3819 C C . PHE A 1 507 ? -5.300 -6.313 13.864 1.00 98.31 507 PHE A C 1
ATOM 3821 O O . PHE A 1 507 ? -5.247 -7.543 13.936 1.00 98.31 507 PHE A O 1
ATOM 3828 N N . ASP A 1 508 ? -5.033 -5.623 12.765 1.00 97.19 508 ASP A N 1
ATOM 3829 C CA . ASP A 1 508 ? -4.660 -6.188 11.472 1.00 97.19 508 ASP A CA 1
ATOM 3830 C C . ASP A 1 508 ? -3.149 -6.049 11.224 1.00 97.19 508 ASP A C 1
ATOM 3832 O O . ASP A 1 508 ? -2.444 -5.303 11.908 1.00 97.19 508 ASP A O 1
ATOM 3836 N N . ASP A 1 509 ? -2.679 -6.796 10.230 1.00 88.56 509 ASP A N 1
ATOM 3837 C CA . ASP A 1 509 ? -1.328 -6.794 9.654 1.00 88.56 509 ASP A CA 1
ATOM 3838 C C . ASP A 1 509 ? -0.203 -7.376 10.517 1.00 88.56 509 ASP A C 1
ATOM 3840 O O . ASP A 1 509 ? 0.903 -7.616 10.028 1.00 88.56 509 ASP A O 1
ATOM 3844 N N . GLY A 1 510 ? -0.476 -7.697 11.779 1.00 82.31 510 GLY A N 1
ATOM 3845 C CA . GLY A 1 510 ? 0.463 -8.397 12.647 1.00 82.31 510 GLY A CA 1
ATOM 3846 C C . GLY A 1 510 ? 0.795 -9.842 12.206 1.00 82.31 510 GLY A C 1
ATOM 3847 O O . GLY A 1 510 ? 0.287 -10.356 11.206 1.00 82.31 510 GLY A O 1
ATOM 3848 N N . PRO A 1 511 ? 1.635 -10.563 12.972 1.00 91.38 511 PRO A N 1
ATOM 3849 C CA . PRO A 1 511 ? 2.357 -10.068 14.136 1.00 91.38 511 PRO A CA 1
ATOM 3850 C C . PRO A 1 511 ? 3.481 -9.103 13.741 1.00 91.38 511 PRO A C 1
ATOM 3852 O O . PRO A 1 511 ? 4.055 -9.196 12.660 1.00 91.38 511 PRO A O 1
ATOM 3855 N N . SER A 1 512 ? 3.836 -8.221 14.663 1.00 83.62 512 SER A N 1
ATOM 3856 C CA . SER A 1 512 ? 4.900 -7.231 14.533 1.00 83.62 512 SER A CA 1
ATOM 3857 C C . SER A 1 512 ? 5.778 -7.225 15.790 1.00 83.62 512 SER A C 1
ATOM 3859 O O . SER A 1 512 ? 5.579 -8.003 16.731 1.00 83.62 512 SER A O 1
ATOM 3861 N N . GLU A 1 513 ? 6.754 -6.318 15.833 1.00 80.31 513 GLU A N 1
ATOM 3862 C CA . GLU A 1 513 ? 7.497 -6.042 17.061 1.00 80.31 513 GLU A CA 1
ATOM 3863 C C . GLU A 1 513 ? 6.597 -5.444 18.154 1.00 80.31 513 GLU A C 1
ATOM 3865 O O . GLU A 1 513 ? 6.759 -5.782 19.324 1.00 80.31 513 GLU A O 1
ATOM 3870 N N . SER A 1 514 ? 5.590 -4.644 17.795 1.00 84.62 514 SER A N 1
ATOM 3871 C CA . SER A 1 514 ? 4.719 -3.924 18.734 1.00 84.62 514 SER A CA 1
ATOM 3872 C C . SER A 1 514 ? 3.523 -4.742 19.241 1.00 84.62 514 SER A C 1
ATOM 3874 O O . SER A 1 514 ? 2.917 -4.360 20.243 1.00 84.62 514 SER A O 1
ATOM 3876 N N . THR A 1 515 ? 3.207 -5.898 18.641 1.00 88.38 515 THR A N 1
ATOM 3877 C CA . THR A 1 515 ? 2.088 -6.775 19.056 1.00 88.38 515 THR A CA 1
ATOM 3878 C C . THR A 1 515 ? 2.081 -7.076 20.562 1.00 88.38 515 THR A C 1
ATOM 3880 O O . THR A 1 515 ? 1.020 -7.136 21.189 1.00 88.38 515 THR A O 1
ATOM 3883 N N . HIS A 1 516 ? 3.257 -7.253 21.178 1.00 89.12 516 HIS A N 1
ATOM 3884 C CA . HIS A 1 516 ? 3.358 -7.597 22.600 1.00 89.12 516 HIS A CA 1
ATOM 3885 C C . HIS A 1 516 ? 2.745 -6.525 23.515 1.00 89.12 516 HIS A C 1
ATOM 3887 O O . HIS A 1 516 ? 2.026 -6.871 24.452 1.00 89.12 516 HIS A O 1
ATOM 3893 N N . LEU A 1 517 ? 2.920 -5.242 23.196 1.00 91.31 517 LEU A N 1
ATOM 3894 C CA . LEU A 1 517 ? 2.390 -4.123 23.981 1.00 91.31 517 LEU A CA 1
ATOM 3895 C C . LEU A 1 517 ? 0.853 -4.129 24.020 1.00 91.31 517 LEU A C 1
ATOM 3897 O O . LEU A 1 517 ? 0.247 -3.793 25.041 1.00 91.31 517 LEU A O 1
ATOM 3901 N N . VAL A 1 518 ? 0.207 -4.581 22.937 1.00 94.94 518 VAL A N 1
ATOM 3902 C CA . VAL A 1 518 ? -1.248 -4.790 22.904 1.00 94.94 518 VAL A CA 1
ATOM 3903 C C . VAL A 1 518 ? -1.643 -5.833 23.948 1.00 94.94 518 VAL A C 1
ATOM 3905 O O . VAL A 1 518 ? -2.506 -5.591 24.794 1.00 94.94 518 VAL A O 1
ATOM 3908 N N . THR A 1 519 ? -0.990 -6.997 23.918 1.00 93.44 519 THR A N 1
ATOM 3909 C CA . THR A 1 519 ? -1.298 -8.106 24.834 1.00 93.44 519 THR A CA 1
ATOM 3910 C C . THR A 1 519 ? -1.033 -7.734 26.298 1.00 93.44 519 THR A C 1
ATOM 3912 O O . THR A 1 519 ? -1.840 -8.055 27.174 1.00 93.44 519 THR A O 1
ATOM 3915 N N . GLU A 1 520 ? 0.032 -6.973 26.565 1.00 92.38 520 GLU A N 1
ATOM 3916 C CA . GLU A 1 520 ? 0.387 -6.475 27.897 1.00 92.38 520 GLU A CA 1
ATOM 3917 C C . GLU A 1 520 ? -0.654 -5.500 28.455 1.00 92.38 520 GLU A C 1
ATOM 3919 O O . GLU A 1 520 ? -0.991 -5.574 29.639 1.00 92.38 520 GLU A O 1
ATOM 3924 N N . TYR A 1 521 ? -1.229 -4.633 27.616 1.00 96.00 521 TYR A N 1
ATOM 3925 C CA . TYR A 1 521 ? -2.297 -3.726 28.039 1.00 96.00 521 TYR A CA 1
ATOM 3926 C C . TYR A 1 521 ? -3.580 -4.474 28.452 1.00 96.00 521 TYR A C 1
ATOM 3928 O O . TYR A 1 521 ? -4.240 -4.097 29.434 1.00 96.00 521 TYR A O 1
ATOM 3936 N N . PHE A 1 522 ? -3.942 -5.525 27.709 1.00 96.19 522 PHE A N 1
ATOM 3937 C CA . PHE A 1 522 ? -5.171 -6.297 27.924 1.00 96.19 522 PHE A CA 1
ATOM 3938 C C . PHE A 1 522 ? -5.076 -7.283 29.099 1.00 96.19 522 PHE A C 1
ATOM 3940 O O . PHE A 1 522 ? -6.069 -7.491 29.808 1.00 96.19 522 PHE A O 1
ATOM 3947 N N . ALA A 1 523 ? -3.891 -7.845 29.353 1.00 94.38 523 ALA A N 1
ATOM 3948 C CA . ALA A 1 523 ? -3.656 -8.860 30.380 1.00 94.38 523 ALA A CA 1
ATOM 3949 C C . ALA A 1 523 ? -4.181 -8.495 31.790 1.00 94.38 523 ALA A C 1
ATOM 3951 O O . ALA A 1 523 ? -4.985 -9.263 32.331 1.00 94.38 523 ALA A O 1
ATOM 3952 N N . PRO A 1 524 ? -3.829 -7.341 32.402 1.00 94.69 524 PRO A N 1
ATOM 3953 C CA . PRO A 1 524 ? -4.289 -7.002 33.753 1.00 94.69 524 PRO A CA 1
ATOM 3954 C C . PRO A 1 524 ? -5.795 -6.713 33.830 1.00 94.69 524 PRO A C 1
ATOM 3956 O O . PRO A 1 524 ? -6.368 -6.739 34.916 1.00 94.69 524 PRO A O 1
ATOM 3959 N N . LYS A 1 525 ? -6.451 -6.455 32.692 1.00 94.19 525 LYS A N 1
ATOM 3960 C CA . LYS A 1 525 ? -7.887 -6.141 32.614 1.00 94.19 525 LYS A CA 1
ATOM 3961 C C . LYS A 1 525 ? -8.755 -7.381 32.421 1.00 94.19 525 LYS A C 1
ATOM 3963 O O . LYS A 1 525 ? -9.977 -7.268 32.403 1.00 94.19 525 LYS A O 1
ATOM 3968 N N . ASN A 1 526 ? -8.142 -8.560 32.267 1.00 93.56 526 ASN A N 1
ATOM 3969 C CA . ASN A 1 526 ? -8.839 -9.803 31.936 1.00 93.56 526 ASN A CA 1
ATOM 3970 C C . ASN A 1 526 ? -9.763 -9.630 30.708 1.00 93.56 526 ASN A C 1
ATOM 3972 O O . ASN A 1 526 ? -10.857 -10.193 30.643 1.00 93.56 526 ASN A O 1
ATOM 3976 N N . MET A 1 527 ? -9.316 -8.840 29.734 1.00 95.56 527 MET A N 1
ATOM 3977 C CA . MET A 1 527 ? -9.985 -8.595 28.455 1.00 95.56 527 MET A CA 1
ATOM 3978 C C . MET A 1 527 ? -9.132 -9.179 27.335 1.00 95.56 527 MET A C 1
ATOM 3980 O O . MET A 1 527 ? -7.942 -9.411 27.528 1.00 95.56 527 MET A O 1
ATOM 3984 N N . ARG A 1 528 ? -9.742 -9.461 26.183 1.00 97.19 528 ARG A N 1
ATOM 3985 C CA . ARG A 1 528 ? -9.023 -9.948 25.001 1.00 97.19 528 ARG A CA 1
ATOM 3986 C C . ARG A 1 528 ? -9.564 -9.287 23.742 1.00 97.19 528 ARG A C 1
ATOM 3988 O O . ARG A 1 528 ? -10.683 -8.783 23.733 1.00 97.19 528 ARG A O 1
ATOM 3995 N N . ALA A 1 529 ? -8.752 -9.340 22.701 1.00 98.12 529 ALA A N 1
ATOM 3996 C CA . ALA A 1 529 ? -8.991 -8.777 21.378 1.00 98.12 529 ALA A CA 1
ATOM 3997 C C . ALA A 1 529 ? -8.778 -9.851 20.298 1.00 98.12 529 ALA A C 1
ATOM 3999 O O . ALA A 1 529 ? -8.467 -11.002 20.618 1.00 98.12 529 ALA A O 1
ATOM 4000 N N . THR A 1 530 ? -8.946 -9.470 19.034 1.00 98.81 530 THR A N 1
ATOM 4001 C CA . THR A 1 530 ? -8.705 -10.345 17.875 1.00 98.81 530 THR A CA 1
ATOM 4002 C C . THR A 1 530 ? -7.530 -9.826 17.054 1.00 98.81 530 THR A C 1
ATOM 4004 O O . THR A 1 530 ? -7.492 -8.633 16.776 1.00 98.81 530 THR A O 1
ATOM 4007 N N . PHE A 1 531 ? -6.611 -10.693 16.639 1.00 98.88 531 PHE A N 1
ATOM 4008 C CA . PHE A 1 531 ? -5.521 -10.344 15.724 1.00 98.88 531 PHE A CA 1
ATOM 4009 C C . PHE A 1 531 ? -5.726 -11.018 14.366 1.00 98.88 531 PHE A C 1
ATOM 4011 O O . PHE A 1 531 ? -6.012 -12.217 14.313 1.00 98.88 531 PHE A O 1
ATOM 4018 N N . TRP A 1 532 ? -5.570 -10.263 13.283 1.00 98.75 532 TRP A N 1
ATOM 4019 C CA . TRP A 1 532 ? -5.677 -10.736 11.906 1.00 98.75 532 TRP A CA 1
ATOM 4020 C C . TRP A 1 532 ? -4.290 -10.772 11.293 1.00 98.75 532 TRP A C 1
ATOM 4022 O O . TRP A 1 532 ? -3.648 -9.747 11.111 1.00 98.75 532 TRP A O 1
ATOM 4032 N N . ILE A 1 533 ? -3.818 -11.985 11.030 1.00 98.38 533 ILE A N 1
ATOM 4033 C CA . ILE A 1 533 ? -2.397 -12.244 10.838 1.00 98.38 533 ILE A CA 1
ATOM 4034 C C . ILE A 1 533 ? -2.040 -12.384 9.365 1.00 98.38 533 ILE A C 1
ATOM 4036 O O . ILE A 1 533 ? -2.565 -13.279 8.692 1.00 98.38 533 ILE A O 1
ATOM 4040 N N . ILE A 1 534 ? -1.086 -11.576 8.901 1.00 92.44 534 ILE A N 1
ATOM 4041 C CA . ILE A 1 534 ? -0.410 -11.793 7.621 1.00 92.44 534 ILE A CA 1
ATOM 4042 C C . ILE A 1 534 ? 0.552 -12.974 7.791 1.00 92.44 534 ILE A C 1
ATOM 4044 O O . ILE A 1 534 ? 1.458 -12.967 8.628 1.00 92.44 534 ILE A O 1
ATOM 4048 N N . GLY A 1 535 ? 0.353 -14.023 6.994 1.00 90.31 535 GLY A N 1
ATOM 4049 C CA . GLY A 1 535 ? 1.110 -15.270 7.102 1.00 90.31 535 GLY A CA 1
ATOM 4050 C C . GLY A 1 535 ? 2.625 -15.093 6.959 1.00 90.31 535 GLY A C 1
ATOM 4051 O O . GLY A 1 535 ? 3.376 -15.717 7.712 1.00 90.31 535 GLY A O 1
ATOM 4052 N N . SER A 1 536 ? 3.076 -14.216 6.056 1.00 86.31 536 SER A N 1
ATOM 4053 C CA . SER A 1 536 ? 4.501 -13.938 5.821 1.00 86.31 536 SER A CA 1
ATOM 4054 C C . SER A 1 536 ? 5.202 -13.230 6.990 1.00 86.31 536 SER A C 1
ATOM 4056 O O . SER A 1 536 ? 6.427 -13.320 7.103 1.00 86.31 536 SER A O 1
ATOM 4058 N N . ASN A 1 537 ? 4.454 -12.619 7.918 1.00 81.06 537 ASN A N 1
ATOM 4059 C CA . ASN A 1 537 ? 5.005 -12.004 9.131 1.00 81.06 537 ASN A CA 1
ATOM 4060 C C . ASN A 1 537 ? 5.305 -13.034 10.230 1.00 81.06 537 ASN A C 1
ATOM 4062 O O . ASN A 1 537 ? 6.181 -12.828 11.077 1.00 81.06 537 ASN A O 1
ATOM 4066 N N . VAL A 1 538 ? 4.629 -14.186 10.208 1.00 89.81 538 VAL A N 1
ATOM 4067 C CA . VAL A 1 538 ? 4.752 -15.219 11.245 1.00 89.81 538 VAL A CA 1
ATOM 4068 C C . VAL A 1 538 ? 6.172 -15.796 11.365 1.00 89.81 538 VAL A C 1
ATOM 4070 O O . VAL A 1 538 ? 6.632 -15.936 12.499 1.00 89.81 538 VAL A O 1
ATOM 4073 N N . PRO A 1 539 ? 6.916 -16.091 10.277 1.00 82.88 539 PRO A N 1
ATOM 4074 C CA . PRO A 1 539 ? 8.315 -16.508 10.379 1.00 82.88 539 PRO A CA 1
ATOM 4075 C C . PRO A 1 539 ? 9.228 -15.497 11.083 1.00 82.88 539 PRO A C 1
ATOM 4077 O O . PRO A 1 539 ? 10.174 -15.907 11.756 1.00 82.88 539 PRO A O 1
ATOM 4080 N N . LYS A 1 540 ? 8.945 -14.194 10.946 1.00 80.31 540 LYS A N 1
ATOM 4081 C CA . LYS A 1 540 ? 9.730 -13.113 11.556 1.00 80.31 540 LYS A CA 1
ATOM 4082 C C . LYS A 1 540 ? 9.365 -12.901 13.027 1.00 80.31 540 LYS A C 1
ATOM 4084 O O . LYS A 1 540 ? 10.256 -12.688 13.847 1.00 80.31 540 LYS A O 1
ATOM 4089 N N . TYR A 1 541 ? 8.084 -13.030 13.379 1.00 83.25 541 TYR A N 1
ATOM 4090 C CA . TYR A 1 541 ? 7.578 -12.767 14.733 1.00 83.25 541 TYR A CA 1
ATOM 4091 C C . TYR A 1 541 ? 6.765 -13.934 15.339 1.00 83.25 541 TYR A C 1
ATOM 4093 O O . TYR A 1 541 ? 5.667 -13.726 15.867 1.00 83.25 541 TYR A O 1
ATOM 4101 N N . PRO A 1 542 ? 7.289 -15.177 15.358 1.00 86.94 542 PRO A N 1
ATOM 4102 C CA . PRO A 1 542 ? 6.516 -16.335 15.813 1.00 86.94 542 PRO A CA 1
ATOM 4103 C C . PRO A 1 542 ? 6.229 -16.283 17.321 1.00 86.94 542 PRO A C 1
ATOM 4105 O O . PRO A 1 542 ? 5.202 -16.775 17.784 1.00 86.94 542 PRO A O 1
ATOM 4108 N N . LYS A 1 543 ? 7.115 -15.648 18.102 1.00 88.25 543 LYS A N 1
ATOM 4109 C CA . LYS A 1 543 ? 6.921 -15.456 19.543 1.00 88.25 543 LYS A CA 1
ATOM 4110 C C . LYS A 1 543 ? 5.743 -14.528 19.844 1.00 88.25 543 LYS A C 1
ATOM 4112 O O . LYS A 1 543 ? 4.936 -14.865 20.701 1.00 88.25 543 LYS A O 1
ATOM 4117 N N . ALA A 1 544 ? 5.636 -13.403 19.137 1.00 89.62 544 ALA A N 1
ATOM 4118 C CA . ALA A 1 544 ? 4.557 -12.438 19.341 1.00 89.62 544 ALA A CA 1
ATOM 4119 C C . ALA A 1 544 ? 3.184 -13.078 19.085 1.00 89.62 544 ALA A C 1
ATOM 4121 O O . ALA A 1 544 ? 2.278 -12.956 19.910 1.00 89.62 544 ALA A O 1
ATOM 4122 N N . LEU A 1 545 ? 3.068 -13.861 18.006 1.00 95.38 545 LEU A N 1
ATOM 4123 C CA . LEU A 1 545 ? 1.861 -14.631 17.712 1.00 95.38 545 LEU A CA 1
ATOM 4124 C C . LEU A 1 545 ? 1.531 -15.651 18.815 1.00 95.38 545 LEU A C 1
ATOM 4126 O O . LEU A 1 545 ? 0.384 -15.748 19.254 1.00 95.38 545 LEU A O 1
ATOM 4130 N N . LEU A 1 546 ? 2.530 -16.418 19.268 1.00 94.06 546 LEU A N 1
ATOM 4131 C CA . LEU A 1 546 ? 2.333 -17.432 20.305 1.00 94.06 546 LEU A CA 1
ATOM 4132 C C . LEU A 1 546 ? 1.909 -16.813 21.643 1.00 94.06 546 LEU A C 1
ATOM 4134 O O . LEU A 1 546 ? 1.049 -17.366 22.328 1.00 94.06 546 LEU A O 1
ATOM 4138 N N . ASP A 1 547 ? 2.489 -15.673 22.011 1.00 91.19 547 ASP A N 1
ATOM 4139 C CA . ASP A 1 547 ? 2.151 -14.967 23.245 1.00 91.19 547 ASP A CA 1
ATOM 4140 C C . ASP A 1 547 ? 0.727 -14.396 23.191 1.00 91.19 547 ASP A C 1
ATOM 4142 O O . ASP A 1 547 ? -0.037 -14.596 24.138 1.00 91.19 547 ASP A O 1
ATOM 4146 N N . ALA A 1 548 ? 0.323 -13.790 22.067 1.00 96.12 548 ALA A N 1
ATOM 4147 C CA . ALA A 1 548 ? -1.053 -13.335 21.859 1.00 96.12 548 ALA A CA 1
ATOM 4148 C C . ALA A 1 548 ? -2.060 -14.494 21.968 1.00 96.12 548 ALA A C 1
ATOM 4150 O O . ALA A 1 548 ? -3.061 -14.395 22.684 1.00 96.12 548 ALA A O 1
ATOM 4151 N N . TYR A 1 549 ? -1.765 -15.632 21.334 1.00 97.44 549 TYR A N 1
ATOM 4152 C CA . TYR A 1 549 ? -2.590 -16.835 21.442 1.00 97.44 549 TYR A CA 1
ATOM 4153 C C . TYR A 1 549 ? -2.675 -17.360 22.889 1.00 97.44 549 TYR A C 1
ATOM 4155 O O . TYR A 1 549 ? -3.770 -17.604 23.398 1.00 97.44 549 TYR A O 1
ATOM 4163 N N . ASN A 1 550 ? -1.543 -17.487 23.590 1.00 95.06 550 ASN A N 1
ATOM 4164 C CA . ASN A 1 550 ? -1.496 -17.996 24.968 1.00 95.06 550 ASN A CA 1
ATOM 4165 C C . ASN A 1 550 ? -2.177 -17.061 25.981 1.00 95.06 550 ASN A C 1
ATOM 4167 O O . ASN A 1 550 ? -2.706 -17.533 26.990 1.00 95.06 550 ASN A O 1
ATOM 4171 N N . ALA A 1 551 ? -2.205 -15.753 25.715 1.00 95.06 551 ALA A N 1
ATOM 4172 C CA . ALA A 1 551 ? -2.967 -14.777 26.496 1.00 95.06 551 ALA A CA 1
ATOM 4173 C C . ALA A 1 551 ? -4.495 -14.871 26.262 1.00 95.06 551 ALA A C 1
ATOM 4175 O O . ALA A 1 551 ? -5.287 -14.246 26.977 1.00 95.06 551 ALA A O 1
ATOM 4176 N N . GLY A 1 552 ? -4.933 -15.711 25.317 1.00 96.25 552 GLY A N 1
ATOM 4177 C CA . GLY A 1 552 ? -6.338 -16.011 25.045 1.00 96.25 552 GLY A CA 1
ATOM 4178 C C . GLY A 1 552 ? -7.000 -15.057 24.054 1.00 96.25 552 GLY A C 1
ATOM 4179 O O . GLY A 1 552 ? -8.230 -14.981 24.029 1.00 96.25 552 GLY A O 1
ATOM 4180 N N . HIS A 1 553 ? -6.211 -14.311 23.278 1.00 98.50 553 HIS A N 1
ATOM 4181 C CA . HIS A 1 553 ? -6.719 -13.554 22.139 1.00 98.50 553 HIS A CA 1
ATOM 4182 C C . HIS A 1 553 ? -7.147 -14.507 21.015 1.00 98.50 553 HIS A C 1
ATOM 4184 O O . HIS A 1 553 ? -6.618 -15.615 20.876 1.00 98.50 553 HIS A O 1
ATOM 4190 N N . ASP A 1 554 ? -8.114 -14.075 20.208 1.00 98.75 554 ASP A N 1
ATOM 4191 C CA . ASP A 1 554 ? -8.469 -14.816 19.000 1.00 98.75 554 ASP A CA 1
ATOM 4192 C C . ASP A 1 554 ? -7.526 -14.434 17.862 1.00 98.75 554 ASP A C 1
ATOM 4194 O O . ASP A 1 554 ? -7.209 -13.262 17.676 1.00 98.75 554 ASP A O 1
ATOM 4198 N N . ILE A 1 555 ? -7.096 -15.433 17.100 1.00 98.81 555 ILE A N 1
ATOM 4199 C CA . ILE A 1 555 ? -6.201 -15.290 15.957 1.00 98.81 555 ILE A CA 1
ATOM 4200 C C . ILE A 1 555 ? -6.965 -15.698 14.693 1.00 98.81 555 ILE A C 1
ATOM 4202 O O . ILE A 1 555 ? -7.470 -16.821 14.600 1.00 98.81 555 ILE A O 1
ATOM 4206 N N . GLY A 1 556 ? -7.041 -14.787 13.726 1.00 98.56 556 GLY A N 1
ATOM 4207 C CA . GLY A 1 556 ? -7.643 -14.986 12.410 1.00 98.56 556 GLY A CA 1
ATOM 4208 C C . GLY A 1 556 ? -6.633 -14.811 11.276 1.00 98.56 556 GLY A C 1
ATOM 4209 O O . GLY A 1 556 ? -5.526 -14.315 11.474 1.00 98.56 556 GLY A O 1
ATOM 4210 N N . ILE A 1 557 ? -7.017 -15.233 10.072 1.00 98.88 557 ILE A N 1
ATOM 4211 C CA . ILE A 1 557 ? -6.171 -15.155 8.871 1.00 98.88 557 ILE A CA 1
ATOM 4212 C C . ILE A 1 557 ? -6.327 -13.778 8.212 1.00 98.88 557 ILE A C 1
ATOM 4214 O O . ILE A 1 557 ? -7.452 -13.336 7.994 1.00 98.88 557 ILE A O 1
ATOM 4218 N N . HIS A 1 558 ? -5.226 -13.141 7.820 1.00 98.50 558 HIS A N 1
ATOM 4219 C CA . HIS A 1 558 ? -5.209 -11.931 6.990 1.00 98.50 558 HIS A CA 1
ATOM 4220 C C . HIS A 1 558 ? -4.409 -12.147 5.702 1.00 98.50 558 HIS A C 1
ATOM 4222 O O . HIS A 1 558 ? -3.618 -11.311 5.285 1.00 98.50 558 HIS A O 1
ATOM 4228 N N . THR A 1 559 ? -4.636 -13.302 5.066 1.00 97.25 559 THR A N 1
ATOM 4229 C CA . THR A 1 559 ? -3.896 -13.828 3.899 1.00 97.25 559 THR A CA 1
ATOM 4230 C C . THR A 1 559 ? -2.427 -14.155 4.201 1.00 97.25 559 THR A C 1
ATOM 4232 O O . THR A 1 559 ? -2.000 -14.127 5.356 1.00 97.25 559 THR A O 1
ATOM 4235 N N . TRP A 1 560 ? -1.662 -14.555 3.187 1.00 93.06 560 TRP A N 1
ATOM 4236 C CA . TRP A 1 560 ? -0.224 -14.765 3.292 1.00 93.06 560 TRP A CA 1
ATOM 4237 C C . TRP A 1 560 ? 0.553 -13.490 2.967 1.00 93.06 560 TRP A C 1
ATOM 4239 O O . TRP A 1 560 ? 1.457 -13.158 3.728 1.00 93.06 560 TRP A O 1
ATOM 4249 N N . SER A 1 561 ? 0.212 -12.804 1.867 1.00 77.19 561 SER A N 1
ATOM 4250 C CA . SER A 1 561 ? 0.973 -11.661 1.328 1.00 77.19 561 SER A CA 1
ATOM 4251 C C . SER A 1 561 ? 0.193 -10.344 1.218 1.00 77.19 561 SER A C 1
ATOM 4253 O O . SER A 1 561 ? 0.661 -9.411 0.577 1.00 77.19 561 SER A O 1
ATOM 4255 N N . HIS A 1 562 ? -0.987 -10.256 1.837 1.00 89.62 562 HIS A N 1
ATOM 4256 C CA . HIS A 1 562 ? -1.840 -9.060 1.865 1.00 89.62 562 HIS A CA 1
ATOM 4257 C C . HIS A 1 562 ? -2.413 -8.558 0.503 1.00 89.62 562 HIS A C 1
ATOM 4259 O O . HIS A 1 562 ? -2.588 -7.354 0.313 1.00 89.62 562 HIS A O 1
ATOM 4265 N N . PRO A 1 563 ? -2.772 -9.411 -0.482 1.00 75.88 563 PRO A N 1
ATOM 4266 C CA . PRO A 1 563 ? -3.372 -8.937 -1.734 1.00 75.88 563 PRO A CA 1
ATOM 4267 C C . PRO A 1 563 ? -4.880 -8.633 -1.625 1.00 75.88 563 PRO A C 1
ATOM 4269 O O . PRO A 1 563 ? -5.608 -9.219 -0.818 1.00 75.88 563 PRO A O 1
ATOM 4272 N N . ARG A 1 564 ? -5.398 -7.798 -2.540 1.00 81.06 564 ARG A N 1
ATOM 4273 C CA . ARG A 1 564 ? -6.846 -7.618 -2.768 1.00 81.06 564 ARG A CA 1
ATOM 4274 C C . ARG A 1 564 ? -7.463 -8.886 -3.371 1.00 81.06 564 ARG A C 1
ATOM 4276 O O . ARG A 1 564 ? -7.339 -9.160 -4.563 1.00 81.06 564 ARG A O 1
ATOM 4283 N N . LEU A 1 565 ? -8.182 -9.651 -2.548 1.00 78.06 565 LEU A N 1
ATOM 4284 C CA . LEU A 1 565 ? -8.725 -10.963 -2.927 1.00 78.06 565 LEU A CA 1
ATOM 4285 C C . LEU A 1 565 ? -9.647 -10.976 -4.167 1.00 78.06 565 LEU A C 1
ATOM 4287 O O . LEU A 1 565 ? -9.514 -11.909 -4.958 1.00 78.06 565 LEU A O 1
ATOM 4291 N N . PRO A 1 566 ? -10.543 -9.991 -4.410 1.00 86.81 566 PRO A N 1
ATOM 4292 C CA . PRO A 1 566 ? -11.417 -10.000 -5.590 1.00 86.81 566 PRO A CA 1
ATOM 4293 C C . PRO A 1 566 ? -10.665 -9.940 -6.924 1.00 86.81 566 PRO A C 1
ATOM 4295 O O . PRO A 1 566 ? -11.227 -10.278 -7.962 1.00 86.81 566 PRO A O 1
ATOM 4298 N N . GLU A 1 567 ? -9.395 -9.539 -6.900 1.00 73.69 567 GLU A N 1
ATOM 4299 C CA . GLU A 1 567 ? -8.555 -9.354 -8.085 1.00 73.69 567 GLU A CA 1
ATOM 4300 C C . GLU A 1 567 ? -7.695 -10.591 -8.391 1.00 73.69 567 GLU A C 1
ATOM 4302 O O . GLU A 1 567 ? -6.974 -10.626 -9.387 1.00 73.69 567 GLU A O 1
ATOM 4307 N N . LEU A 1 568 ? -7.770 -11.619 -7.545 1.00 76.50 568 LEU A N 1
ATOM 4308 C CA . LEU A 1 568 ? -7.026 -12.864 -7.687 1.00 76.50 568 LEU A CA 1
ATOM 4309 C C . LEU A 1 568 ? -7.862 -13.955 -8.359 1.00 76.50 568 LEU A C 1
ATOM 4311 O O . LEU A 1 568 ? -9.089 -13.970 -8.261 1.00 76.50 568 LEU A O 1
ATOM 4315 N N . SER A 1 569 ? -7.213 -14.925 -9.000 1.00 89.25 569 SER A N 1
ATOM 4316 C CA . SER A 1 569 ? -7.875 -16.176 -9.397 1.00 89.25 569 SER A CA 1
ATOM 4317 C C . SER A 1 569 ? -8.295 -16.999 -8.172 1.00 89.25 569 SER A C 1
ATOM 4319 O O . SER A 1 569 ? -7.756 -16.824 -7.079 1.00 89.25 569 SER A O 1
ATOM 4321 N N . ASP A 1 570 ? -9.239 -17.929 -8.348 1.00 93.62 570 ASP A N 1
ATOM 4322 C CA . ASP A 1 570 ? -9.697 -18.795 -7.253 1.00 93.62 570 ASP A CA 1
ATOM 4323 C C . ASP A 1 570 ? -8.528 -19.560 -6.607 1.00 93.62 570 ASP A C 1
ATOM 4325 O O . ASP A 1 570 ? -8.448 -19.641 -5.384 1.00 93.62 570 ASP A O 1
ATOM 4329 N N . ASP A 1 571 ? -7.587 -20.052 -7.418 1.00 91.81 571 ASP A N 1
ATOM 4330 C CA . ASP A 1 571 ? -6.417 -20.802 -6.948 1.00 91.81 571 ASP A CA 1
ATOM 4331 C C . ASP A 1 571 ? -5.463 -19.942 -6.116 1.00 91.81 571 ASP A C 1
ATOM 4333 O O . ASP A 1 571 ? -4.918 -20.406 -5.116 1.00 91.81 571 ASP A O 1
ATOM 4337 N N . GLN A 1 572 ? -5.302 -18.670 -6.480 1.00 88.62 572 GLN A N 1
ATOM 4338 C CA . GLN A 1 572 ? -4.504 -17.722 -5.707 1.00 88.62 572 GLN A CA 1
ATOM 4339 C C . GLN A 1 572 ? -5.179 -17.372 -4.374 1.00 88.62 572 GLN A C 1
ATOM 4341 O O . GLN A 1 572 ? -4.503 -17.349 -3.349 1.00 88.62 572 GLN A O 1
ATOM 4346 N N . ILE A 1 573 ? -6.504 -17.169 -4.353 1.00 94.56 573 ILE A N 1
ATOM 4347 C CA . ILE A 1 573 ? -7.255 -16.921 -3.107 1.00 94.56 573 ILE A CA 1
ATOM 4348 C C . ILE A 1 573 ? -7.113 -18.116 -2.159 1.00 94.56 573 ILE A C 1
ATOM 4350 O O . ILE A 1 573 ? -6.843 -17.941 -0.969 1.00 94.56 573 ILE A O 1
ATOM 4354 N N . VAL A 1 574 ? -7.269 -19.339 -2.680 1.00 96.62 574 VAL A N 1
ATOM 4355 C CA . VAL A 1 574 ? -7.078 -20.567 -1.898 1.00 96.62 574 VAL A CA 1
ATOM 4356 C C . VAL A 1 574 ? -5.664 -20.616 -1.324 1.00 96.62 574 VAL A C 1
ATOM 4358 O O . VAL A 1 574 ? -5.516 -20.842 -0.124 1.00 96.62 574 VAL A O 1
ATOM 4361 N N . SER A 1 575 ? -4.633 -20.358 -2.131 1.00 93.44 575 SER A N 1
ATOM 4362 C CA . SER A 1 575 ? -3.246 -20.346 -1.657 1.00 93.44 575 SER A CA 1
ATOM 4363 C C . SER A 1 575 ? -3.000 -19.303 -0.566 1.00 93.44 575 SER A C 1
ATOM 4365 O O . SER A 1 575 ? -2.457 -19.651 0.481 1.00 93.44 575 SER A O 1
ATOM 4367 N N . GLU A 1 576 ? -3.444 -18.060 -0.747 1.00 96.25 576 GLU A N 1
ATOM 4368 C CA . GLU A 1 576 ? -3.323 -16.989 0.254 1.00 96.25 576 GLU A CA 1
ATOM 4369 C C . GLU A 1 576 ? -3.895 -17.397 1.620 1.00 96.25 576 GLU A C 1
ATOM 4371 O O . GLU A 1 576 ? -3.256 -17.228 2.663 1.00 96.25 576 GLU A O 1
ATOM 4376 N N . LEU A 1 577 ? -5.085 -18.000 1.623 1.00 98.31 577 LEU A N 1
ATOM 4377 C CA . LEU A 1 577 ? -5.754 -18.427 2.850 1.00 98.31 577 LEU A CA 1
ATOM 4378 C C . LEU A 1 577 ? -5.121 -19.690 3.457 1.00 98.31 577 LEU A C 1
ATOM 4380 O O . LEU A 1 577 ? -4.968 -19.773 4.677 1.00 98.31 577 LEU A O 1
ATOM 4384 N N . VAL A 1 578 ? -4.717 -20.663 2.634 1.00 97.44 578 VAL A N 1
ATOM 4385 C CA . VAL A 1 578 ? -4.094 -21.919 3.088 1.00 97.44 578 VAL A CA 1
ATOM 4386 C C . VAL A 1 578 ? -2.709 -21.673 3.685 1.00 97.44 578 VAL A C 1
ATOM 4388 O O . VAL A 1 578 ? -2.414 -22.199 4.760 1.00 97.44 578 VAL A O 1
ATOM 4391 N N . TYR A 1 579 ? -1.861 -20.869 3.038 1.00 94.75 579 TYR A N 1
ATOM 4392 C CA . TYR A 1 579 ? -0.534 -20.538 3.566 1.00 94.75 579 TYR A CA 1
ATOM 4393 C C . TYR A 1 579 ? -0.636 -19.713 4.856 1.00 94.75 579 TYR A C 1
ATOM 4395 O O . TYR A 1 579 ? 0.062 -20.024 5.825 1.00 94.75 579 TYR A O 1
ATOM 4403 N N . GLY A 1 580 ? -1.552 -18.738 4.923 1.00 95.81 580 GLY A N 1
ATOM 4404 C CA . GLY A 1 580 ? -1.838 -17.998 6.159 1.00 95.81 580 GLY A CA 1
ATOM 4405 C C . GLY A 1 580 ? -2.292 -18.917 7.302 1.00 95.81 580 GLY A C 1
ATOM 4406 O O . GLY A 1 580 ? -1.738 -18.874 8.403 1.00 95.81 580 GLY A O 1
ATOM 4407 N N . ALA A 1 581 ? -3.229 -19.833 7.030 1.00 97.94 581 ALA A N 1
ATOM 4408 C CA . ALA A 1 581 ? -3.676 -20.827 8.008 1.00 97.94 581 ALA A CA 1
ATOM 4409 C C . ALA A 1 581 ? -2.541 -21.750 8.476 1.00 97.94 581 ALA A C 1
ATOM 4411 O O . ALA A 1 581 ? -2.418 -22.035 9.670 1.00 97.94 581 ALA A O 1
ATOM 4412 N N . ARG A 1 582 ? -1.690 -22.204 7.545 1.00 94.94 582 ARG A N 1
ATOM 4413 C CA . ARG A 1 582 ? -0.535 -23.057 7.849 1.00 94.94 582 ARG A CA 1
ATOM 4414 C C . ARG A 1 582 ? 0.446 -22.350 8.779 1.00 94.94 582 ARG A C 1
ATOM 4416 O O . ARG A 1 582 ? 0.920 -22.980 9.723 1.00 94.94 582 ARG A O 1
ATOM 4423 N N . ALA A 1 583 ? 0.719 -21.069 8.536 1.00 92.56 583 ALA A N 1
ATOM 4424 C CA . ALA A 1 583 ? 1.616 -20.257 9.354 1.00 92.56 583 ALA A CA 1
ATOM 4425 C C . ALA A 1 583 ? 1.116 -20.139 10.796 1.00 92.56 583 ALA A C 1
ATOM 4427 O O . ALA A 1 583 ? 1.860 -20.422 11.737 1.00 92.56 583 ALA A O 1
ATOM 4428 N N . ILE A 1 584 ? -0.169 -19.812 10.965 1.00 96.69 584 ILE A N 1
ATOM 4429 C CA . ILE A 1 584 ? -0.804 -19.720 12.284 1.00 96.69 584 ILE A CA 1
ATOM 4430 C C . ILE A 1 584 ? -0.770 -21.074 12.999 1.00 96.69 584 ILE A C 1
ATOM 4432 O O . ILE A 1 584 ? -0.431 -21.140 14.185 1.00 96.69 584 ILE A O 1
ATOM 4436 N N . PHE A 1 585 ? -1.082 -22.164 12.296 1.00 95.25 585 PHE A N 1
ATOM 4437 C CA . PHE A 1 585 ? -1.071 -23.501 12.882 1.00 95.25 585 PHE A CA 1
ATOM 4438 C C . PHE A 1 585 ? 0.325 -23.951 13.312 1.00 95.25 585 PHE A C 1
ATOM 4440 O O . PHE A 1 585 ? 0.452 -24.569 14.365 1.00 95.25 585 PHE A O 1
ATOM 4447 N N . GLU A 1 586 ? 1.364 -23.647 12.531 1.00 89.38 586 GLU A N 1
ATOM 4448 C CA . GLU A 1 586 ? 2.746 -24.023 12.856 1.00 89.38 586 GLU A CA 1
ATOM 4449 C C . GLU A 1 586 ? 3.167 -23.483 14.233 1.00 89.38 586 GLU A C 1
ATOM 4451 O O . GLU A 1 586 ? 3.879 -24.158 14.971 1.00 89.38 586 GLU A O 1
ATOM 4456 N N . VAL A 1 587 ? 2.677 -22.296 14.603 1.00 90.00 587 VAL A N 1
ATOM 4457 C CA . VAL A 1 587 ? 2.992 -21.644 15.881 1.00 90.00 587 VAL A CA 1
ATOM 4458 C C . VAL A 1 587 ? 2.015 -22.024 16.995 1.00 90.00 587 VAL A C 1
ATOM 4460 O O . VAL A 1 587 ? 2.434 -22.308 18.115 1.00 90.00 587 VAL A O 1
ATOM 4463 N N . THR A 1 588 ? 0.711 -22.016 16.715 1.00 92.31 588 THR A N 1
ATOM 4464 C CA . THR A 1 588 ? -0.339 -22.133 17.750 1.00 92.31 588 THR A CA 1
ATOM 4465 C C . THR A 1 588 ? -0.863 -23.558 17.935 1.00 92.31 588 THR A C 1
ATOM 4467 O O . THR A 1 588 ? -1.507 -23.867 18.939 1.00 92.31 588 THR A O 1
ATOM 4470 N N . GLY A 1 589 ? -0.639 -24.435 16.954 1.00 92.38 589 GLY A N 1
ATOM 4471 C CA . GLY A 1 589 ? -1.269 -25.752 16.868 1.00 92.38 589 GLY A CA 1
ATOM 4472 C C . GLY A 1 589 ? -2.785 -25.700 16.642 1.00 92.38 589 GLY A C 1
ATOM 4473 O O . GLY A 1 589 ? -3.465 -26.703 16.873 1.00 92.38 589 GLY A O 1
ATOM 4474 N N . LYS A 1 590 ? -3.342 -24.547 16.238 1.00 95.06 590 LYS A N 1
ATOM 4475 C CA . LYS A 1 590 ? -4.781 -24.339 16.031 1.00 95.06 590 LYS A CA 1
ATOM 4476 C C . LYS A 1 590 ? -5.080 -23.860 14.616 1.00 95.06 590 LYS A C 1
ATOM 4478 O O . LYS A 1 590 ? -4.428 -22.954 14.113 1.00 95.06 590 LYS A O 1
ATOM 4483 N N . MET A 1 591 ? -6.085 -24.470 13.986 1.00 96.81 591 MET A N 1
ATOM 4484 C CA . MET A 1 591 ? -6.577 -24.047 12.672 1.00 96.81 591 MET A CA 1
ATOM 4485 C C . MET A 1 591 ? -7.661 -22.973 12.827 1.00 96.81 591 MET A C 1
ATOM 4487 O O . MET A 1 591 ? -8.675 -23.262 13.476 1.00 96.81 591 MET A O 1
ATOM 4491 N N . PRO A 1 592 ? -7.485 -21.767 12.255 1.00 98.00 592 PRO A N 1
ATOM 4492 C CA . PRO A 1 592 ? -8.481 -20.697 12.317 1.00 98.00 592 PRO A CA 1
ATOM 4493 C C . PRO A 1 592 ? -9.763 -21.017 11.540 1.00 98.00 592 PRO A C 1
ATOM 4495 O O . PRO A 1 592 ? -9.737 -21.714 10.524 1.00 98.00 592 PRO A O 1
ATOM 4498 N N . LYS A 1 593 ? -10.884 -20.454 12.000 1.00 97.06 593 LYS A N 1
ATOM 4499 C CA . LYS A 1 593 ? -12.195 -20.485 11.320 1.00 97.06 593 LYS A CA 1
ATOM 4500 C C . LYS A 1 593 ? -12.540 -19.196 10.583 1.00 97.06 593 LYS A C 1
ATOM 4502 O O . LYS A 1 593 ? -13.544 -19.150 9.885 1.00 97.06 593 LYS A O 1
ATOM 4507 N N . PHE A 1 594 ? -11.748 -18.146 10.759 1.00 98.38 594 PHE A N 1
ATOM 4508 C CA . PHE A 1 594 ? -12.078 -16.824 10.249 1.00 98.38 594 PHE A CA 1
ATOM 4509 C C . PHE A 1 594 ? -10.920 -16.237 9.463 1.00 98.38 594 PHE A C 1
ATOM 4511 O O . PHE A 1 594 ? -9.752 -16.444 9.808 1.00 98.38 594 PHE A O 1
ATOM 4518 N N . PHE A 1 595 ? -11.266 -15.459 8.444 1.00 98.56 595 PHE A N 1
ATOM 4519 C CA . PHE A 1 595 ? -10.329 -14.582 7.763 1.00 98.56 595 PHE A CA 1
ATOM 4520 C C . PHE A 1 595 ? -10.901 -13.171 7.643 1.00 98.56 595 PHE A C 1
ATOM 4522 O O . PHE A 1 595 ? -12.117 -12.981 7.555 1.00 98.56 595 PHE A O 1
ATOM 4529 N N . ARG A 1 596 ? -10.010 -12.187 7.613 1.00 98.56 596 ARG A N 1
ATOM 4530 C CA . ARG A 1 596 ? -10.324 -10.814 7.245 1.00 98.56 596 ARG A CA 1
ATOM 4531 C C . ARG A 1 596 ? -9.672 -10.522 5.899 1.00 98.56 596 ARG A C 1
ATOM 4533 O O . ARG A 1 596 ? -8.478 -10.777 5.763 1.00 98.56 596 ARG A O 1
ATOM 4540 N N . PRO A 1 597 ? -10.421 -10.050 4.893 1.00 93.00 597 PRO A N 1
ATOM 4541 C CA . PRO A 1 597 ? -9.845 -9.677 3.609 1.00 93.00 597 PRO A CA 1
ATOM 4542 C C . PRO A 1 597 ? -9.042 -8.368 3.739 1.00 93.00 597 PRO A C 1
ATOM 4544 O O . PRO A 1 597 ? -9.594 -7.395 4.268 1.00 93.00 597 PRO A O 1
ATOM 4547 N N . PRO A 1 598 ? -7.795 -8.307 3.234 1.00 84.50 598 PRO A N 1
ATOM 4548 C CA . PRO A 1 598 ? -7.059 -7.060 3.052 1.00 84.50 598 PRO A CA 1
ATOM 4549 C C . PRO A 1 598 ? -7.927 -5.989 2.398 1.00 84.50 598 PRO A C 1
ATOM 4551 O O . PRO A 1 598 ? -8.732 -6.283 1.503 1.00 84.50 598 PRO A O 1
ATOM 4554 N N . TYR A 1 599 ? -7.791 -4.744 2.858 1.00 76.75 599 TYR A N 1
ATOM 4555 C CA . TYR A 1 599 ? -8.548 -3.581 2.364 1.00 76.75 599 TYR A CA 1
ATOM 4556 C C . TYR A 1 599 ? -10.070 -3.654 2.560 1.00 76.75 599 TYR A C 1
ATOM 4558 O O . TYR A 1 599 ? -10.806 -2.835 2.009 1.00 76.75 599 TYR A O 1
ATOM 4566 N N . GLY A 1 600 ? -10.578 -4.669 3.264 1.00 81.56 600 GLY A N 1
ATOM 4567 C CA . GLY A 1 600 ? -12.006 -4.986 3.257 1.00 81.56 600 GLY A CA 1
ATOM 4568 C C . GLY A 1 600 ? -12.516 -5.440 1.881 1.00 81.56 600 GLY A C 1
ATOM 4569 O O . GLY A 1 600 ? -13.728 -5.502 1.673 1.00 81.56 600 GLY A O 1
ATOM 4570 N N . ALA A 1 601 ? -11.616 -5.745 0.936 1.00 73.56 601 ALA A N 1
ATOM 4571 C CA . ALA A 1 601 ? -11.955 -6.080 -0.441 1.00 73.56 601 ALA A CA 1
ATOM 4572 C C . ALA A 1 601 ? -12.533 -7.496 -0.509 1.00 73.56 601 ALA A C 1
ATOM 4574 O O . ALA A 1 601 ? -11.815 -8.492 -0.406 1.00 73.56 601 ALA A O 1
ATOM 4575 N N . ILE A 1 602 ? -13.851 -7.593 -0.673 1.00 86.25 602 ILE A N 1
ATOM 4576 C CA . ILE A 1 602 ? -14.552 -8.873 -0.701 1.00 86.25 602 ILE A CA 1
ATOM 4577 C C . ILE A 1 602 ? -15.754 -8.841 -1.643 1.00 86.25 602 ILE A C 1
ATOM 4579 O O . ILE A 1 602 ? -16.537 -7.895 -1.636 1.00 86.25 602 ILE A O 1
ATOM 4583 N N . ASP A 1 603 ? -15.906 -9.903 -2.431 1.00 85.25 603 ASP A N 1
ATOM 4584 C CA . ASP A 1 603 ? -17.068 -10.167 -3.276 1.00 85.25 603 ASP A CA 1
ATOM 4585 C C . ASP A 1 603 ? -17.682 -11.541 -2.933 1.00 85.25 603 ASP A C 1
ATOM 4587 O O . ASP A 1 603 ? -17.218 -12.269 -2.046 1.00 85.25 603 ASP A O 1
ATOM 4591 N N . ASP A 1 604 ? -18.760 -11.907 -3.621 1.00 88.44 604 ASP A N 1
ATOM 4592 C CA . ASP A 1 604 ? -19.460 -13.179 -3.407 1.00 88.44 604 ASP A CA 1
ATOM 4593 C C . ASP A 1 604 ? -18.572 -14.389 -3.730 1.00 88.44 604 ASP A C 1
ATOM 4595 O O . ASP A 1 604 ? -18.674 -15.426 -3.073 1.00 88.44 604 ASP A O 1
ATOM 4599 N N . ARG A 1 605 ? -17.652 -14.246 -4.692 1.00 91.62 605 ARG A N 1
ATOM 4600 C CA . ARG A 1 605 ? -16.711 -15.293 -5.100 1.00 91.62 605 ARG A CA 1
ATOM 4601 C C . ARG A 1 605 ? -15.697 -15.579 -3.995 1.00 91.62 605 ARG A C 1
ATOM 4603 O O . ARG A 1 605 ? -15.503 -16.738 -3.634 1.00 91.62 605 ARG A O 1
ATOM 4610 N N . VAL A 1 606 ? -15.110 -14.542 -3.404 1.00 93.12 606 VAL A N 1
ATOM 4611 C CA . VAL A 1 606 ? -14.186 -14.647 -2.268 1.00 93.12 606 VAL A CA 1
ATOM 4612 C C . VAL A 1 606 ? -14.894 -15.254 -1.054 1.00 93.12 606 VAL A C 1
ATOM 4614 O O . VAL A 1 606 ? -14.333 -16.138 -0.404 1.00 93.12 606 VAL A O 1
ATOM 4617 N N . ARG A 1 607 ? -16.146 -14.857 -0.767 1.00 92.12 607 ARG A N 1
ATOM 4618 C CA . ARG A 1 607 ? -16.946 -15.468 0.317 1.00 92.12 607 ARG A CA 1
ATOM 4619 C C . ARG A 1 607 ? -17.213 -16.951 0.076 1.00 92.12 607 ARG A C 1
ATOM 4621 O O . ARG A 1 607 ? -17.071 -17.748 1.004 1.00 92.12 607 ARG A O 1
ATOM 4628 N N . ALA A 1 608 ? -17.558 -17.329 -1.154 1.00 90.75 608 ALA A N 1
ATOM 4629 C CA . ALA A 1 608 ? -17.772 -18.725 -1.519 1.00 90.75 608 ALA A CA 1
ATOM 4630 C C . ALA A 1 608 ? -16.491 -19.556 -1.353 1.00 90.75 608 ALA A C 1
ATOM 4632 O O . ALA A 1 608 ? -16.532 -20.627 -0.750 1.00 90.75 608 ALA A O 1
ATOM 4633 N N . ILE A 1 609 ? -15.344 -19.042 -1.811 1.00 93.56 609 ILE A N 1
ATOM 4634 C CA . ILE A 1 609 ? -14.045 -19.711 -1.649 1.00 93.56 609 ILE A CA 1
ATOM 4635 C C . ILE A 1 609 ? -13.687 -19.869 -0.170 1.00 93.56 609 ILE A C 1
ATOM 4637 O O . ILE A 1 609 ? -13.329 -20.968 0.246 1.00 93.56 609 ILE A O 1
ATOM 4641 N N . GLY A 1 610 ? -13.839 -18.816 0.640 1.00 94.12 610 GLY A N 1
ATOM 4642 C CA . GLY A 1 610 ? -13.640 -18.900 2.088 1.00 94.12 610 GLY A CA 1
ATOM 4643 C C . GLY A 1 610 ? -14.489 -20.013 2.709 1.00 94.12 610 GLY A C 1
ATOM 4644 O O . GLY A 1 610 ? -13.960 -20.873 3.414 1.00 94.12 610 GLY A O 1
ATOM 4645 N N . SER A 1 611 ? -15.775 -20.081 2.349 1.00 92.50 611 SER A N 1
ATOM 4646 C CA . SER A 1 611 ? -16.683 -21.139 2.805 1.00 92.50 611 SER A CA 1
ATOM 4647 C C . SER A 1 611 ? -16.190 -22.539 2.422 1.00 92.50 611 SER A C 1
ATOM 4649 O O . SER A 1 611 ? -16.213 -23.435 3.270 1.00 92.50 611 SER A O 1
ATOM 4651 N N . TYR A 1 612 ? -15.671 -22.745 1.203 1.00 92.38 612 TYR A N 1
ATOM 4652 C CA . TYR A 1 612 ? -15.099 -24.034 0.773 1.00 92.38 612 TYR A CA 1
ATOM 4653 C C . TYR A 1 612 ? -13.902 -24.479 1.617 1.00 92.38 612 TYR A C 1
ATOM 4655 O O . TYR A 1 612 ? -13.648 -25.679 1.737 1.00 92.38 612 TYR A O 1
ATOM 4663 N N . LEU A 1 613 ? -13.182 -23.525 2.214 1.00 94.44 613 LEU A N 1
ATOM 4664 C CA . LEU A 1 613 ? -12.079 -23.756 3.148 1.00 94.44 613 LEU A CA 1
ATOM 4665 C C . LEU A 1 613 ? -12.568 -23.896 4.601 1.00 94.44 613 LEU A C 1
ATOM 4667 O O . LEU A 1 613 ? -11.754 -24.044 5.507 1.00 94.44 613 LEU A O 1
ATOM 4671 N N . GLY A 1 614 ? -13.878 -23.844 4.858 1.00 93.81 614 GLY A N 1
ATOM 4672 C CA . GLY A 1 614 ? -14.438 -23.809 6.212 1.00 93.81 614 GLY A CA 1
ATOM 4673 C C . GLY A 1 614 ? -14.152 -22.497 6.953 1.00 93.81 614 GLY A C 1
ATOM 4674 O O . GLY A 1 614 ? -14.118 -22.492 8.183 1.00 93.81 614 GLY A O 1
ATOM 4675 N N . LEU A 1 615 ? -13.894 -21.414 6.212 1.00 95.75 615 LEU A N 1
ATOM 4676 C CA . LEU A 1 615 ? -13.594 -20.088 6.738 1.00 95.75 615 LEU A CA 1
ATOM 4677 C C . LEU A 1 615 ? -14.779 -19.130 6.564 1.00 95.75 615 LEU A C 1
ATOM 4679 O O . LEU A 1 615 ? -15.433 -19.095 5.523 1.00 95.75 615 LEU A O 1
ATOM 4683 N N . GLU A 1 616 ? -14.997 -18.283 7.564 1.00 95.12 616 GLU A N 1
ATOM 4684 C CA . GLU A 1 616 ? -15.956 -17.179 7.524 1.00 95.12 616 GLU A CA 1
ATOM 4685 C C . GLU A 1 616 ? -15.237 -15.830 7.408 1.00 95.12 616 GLU A C 1
ATOM 4687 O O . GLU A 1 616 ? -14.241 -15.572 8.089 1.00 95.12 616 GLU A O 1
ATOM 4692 N N . ALA A 1 617 ? -15.754 -14.961 6.538 1.00 95.94 617 ALA A N 1
ATOM 4693 C CA . ALA A 1 617 ? -15.204 -13.630 6.324 1.00 95.94 617 ALA A CA 1
ATOM 4694 C C . ALA A 1 617 ? -15.689 -12.645 7.395 1.00 95.94 617 ALA A C 1
ATOM 4696 O O . ALA A 1 617 ? -16.893 -12.528 7.650 1.00 95.94 617 ALA A O 1
ATOM 4697 N N . VAL A 1 618 ? -14.757 -11.883 7.965 1.00 97.88 618 VAL A N 1
ATOM 4698 C CA . VAL A 1 618 ? -15.030 -10.851 8.971 1.00 97.88 618 VAL A CA 1
ATOM 4699 C C . VAL A 1 618 ? -14.390 -9.538 8.543 1.00 97.88 618 VAL A C 1
ATOM 4701 O O . VAL A 1 618 ? -13.180 -9.465 8.358 1.00 97.88 618 VAL A O 1
ATOM 4704 N N . THR A 1 619 ? -15.179 -8.475 8.445 1.00 94.81 619 THR A N 1
ATOM 4705 C CA . THR A 1 619 ? -14.669 -7.105 8.281 1.00 94.81 619 THR A CA 1
ATOM 4706 C C . THR A 1 619 ? -14.903 -6.325 9.575 1.00 94.81 619 THR A C 1
ATOM 4708 O O . THR A 1 619 ? -14.718 -6.863 10.672 1.00 94.81 619 THR A O 1
ATOM 4711 N N . TRP A 1 620 ? -15.265 -5.052 9.482 1.00 96.81 620 TRP A N 1
ATOM 4712 C CA . TRP A 1 620 ? -15.494 -4.173 10.614 1.00 96.81 620 TRP A CA 1
ATOM 4713 C C . TRP A 1 620 ? -16.716 -3.300 10.354 1.00 96.81 620 TRP A C 1
ATOM 4715 O O . TRP A 1 620 ? -17.158 -3.102 9.223 1.00 96.81 620 TRP A O 1
ATOM 4725 N N . SER A 1 621 ? -17.269 -2.779 11.440 1.00 94.81 621 SER A N 1
ATOM 4726 C CA . SER A 1 621 ? -18.343 -1.785 11.402 1.00 94.81 621 SER A CA 1
ATOM 4727 C C . SER A 1 621 ? -17.805 -0.356 11.423 1.00 94.81 621 SER A C 1
ATOM 4729 O O . SER A 1 621 ? -18.484 0.550 10.954 1.00 94.81 621 SER A O 1
ATOM 4731 N N . HIS A 1 622 ? -16.613 -0.159 11.995 1.00 93.44 622 HIS A N 1
ATOM 4732 C CA . HIS A 1 622 ? -16.019 1.149 12.246 1.00 93.44 622 HIS A CA 1
ATOM 4733 C C . HIS A 1 622 ? -14.497 1.072 12.097 1.00 93.44 622 HIS A C 1
ATOM 4735 O O . HIS A 1 622 ? -13.872 0.124 12.576 1.00 93.44 622 HIS A O 1
ATOM 4741 N N . ASP A 1 623 ? -13.926 2.061 11.419 1.00 88.69 623 ASP A N 1
ATOM 4742 C CA . ASP A 1 623 ? -12.498 2.158 11.117 1.00 88.69 623 ASP A CA 1
ATOM 4743 C C . ASP A 1 623 ? -11.883 3.319 11.899 1.00 88.69 623 ASP A C 1
ATOM 4745 O O . ASP A 1 623 ? -12.381 4.444 11.819 1.00 88.69 623 ASP A O 1
ATOM 4749 N N . THR A 1 624 ? -10.829 3.048 12.671 1.00 86.06 624 THR A N 1
ATOM 4750 C CA . THR A 1 624 ? -10.141 4.090 13.445 1.00 86.06 624 THR A CA 1
ATOM 4751 C C . THR A 1 624 ? -9.347 5.055 12.575 1.00 86.06 624 THR A C 1
ATOM 4753 O O . THR A 1 624 ? -9.047 6.152 13.048 1.00 86.06 624 THR A O 1
ATOM 4756 N N . LEU A 1 625 ? -9.029 4.669 11.331 1.00 77.56 625 LEU A N 1
ATOM 4757 C CA . LEU A 1 625 ? -8.115 5.382 10.437 1.00 77.56 625 LEU A CA 1
ATOM 4758 C C . LEU A 1 625 ? -6.733 5.610 11.067 1.00 77.56 625 LEU A C 1
ATOM 4760 O O . LEU A 1 625 ? -6.024 6.547 10.700 1.00 77.56 625 LEU A O 1
ATOM 4764 N N . ASP A 1 626 ? -6.359 4.768 12.026 1.00 70.06 626 ASP A N 1
ATOM 4765 C CA . ASP A 1 626 ? -5.114 4.832 12.784 1.00 70.06 626 ASP A CA 1
ATOM 4766 C C . ASP A 1 626 ? -3.874 4.909 11.886 1.00 70.06 626 ASP A C 1
ATOM 4768 O O . ASP A 1 626 ? -3.052 5.808 12.067 1.00 70.06 626 ASP A O 1
ATOM 4772 N N . TRP A 1 627 ? -3.815 4.066 10.854 1.00 73.00 627 TRP A N 1
ATOM 4773 C CA . TRP A 1 627 ? -2.769 4.042 9.831 1.00 73.00 627 TRP A CA 1
ATOM 4774 C C . TRP A 1 627 ? -2.567 5.404 9.150 1.00 73.00 627 TRP A C 1
ATOM 4776 O O . TRP A 1 627 ? -1.450 5.767 8.792 1.00 73.00 627 TRP A O 1
ATOM 4786 N N . SER A 1 628 ? -3.631 6.203 9.012 1.00 66.06 628 SER A N 1
ATOM 4787 C CA . SER A 1 628 ? -3.566 7.529 8.382 1.00 66.06 628 SER A CA 1
ATOM 4788 C C . SER A 1 628 ? -3.040 8.621 9.317 1.00 66.06 628 SER A C 1
ATOM 4790 O O . SER A 1 628 ? -2.721 9.722 8.868 1.00 66.06 628 SER A O 1
ATOM 4792 N N . TYR A 1 629 ? -2.956 8.344 10.623 1.00 60.00 629 TYR A N 1
ATOM 4793 C CA . TYR A 1 629 ? -2.533 9.312 11.634 1.00 60.00 629 TYR A CA 1
ATOM 4794 C C . TYR A 1 629 ? -1.092 9.118 12.099 1.00 60.00 629 TYR A C 1
ATOM 4796 O O . TYR A 1 629 ? -0.526 10.089 12.613 1.00 60.00 629 TYR A O 1
ATOM 4804 N N . VAL A 1 630 ? -0.501 7.937 11.866 1.00 52.41 630 VAL A N 1
ATOM 4805 C CA . VAL A 1 630 ? 0.865 7.562 12.282 1.00 52.41 630 VAL A CA 1
ATOM 4806 C C . VAL A 1 630 ? 1.861 8.652 11.914 1.00 52.41 630 VAL A C 1
ATOM 4808 O O . VAL A 1 630 ? 2.414 9.311 12.792 1.00 52.41 630 VAL A O 1
ATOM 4811 N N . ALA A 1 631 ? 1.990 8.960 10.625 1.00 42.44 631 ALA A N 1
ATOM 4812 C CA . ALA A 1 631 ? 3.001 9.918 10.193 1.00 42.44 631 ALA A CA 1
ATOM 4813 C C . ALA A 1 631 ? 2.650 11.386 10.481 1.00 42.44 631 ALA A C 1
ATOM 4815 O O . ALA A 1 631 ? 3.528 12.245 10.477 1.00 42.44 631 ALA A O 1
ATOM 4816 N N . SER A 1 632 ? 1.385 11.692 10.792 1.00 50.88 632 SER A N 1
ATOM 4817 C CA . SER A 1 632 ? 1.010 13.021 11.296 1.00 50.88 632 SER A CA 1
ATOM 4818 C C . SER A 1 632 ? 1.378 13.226 12.775 1.00 50.88 632 SER A C 1
ATOM 4820 O O . SER A 1 632 ? 1.254 14.340 13.281 1.00 50.88 632 SER A O 1
ATOM 4822 N N . GLY A 1 633 ? 1.767 12.160 13.490 1.00 64.00 633 GLY A N 1
ATOM 4823 C CA . GLY A 1 633 ? 2.016 12.182 14.933 1.00 64.00 633 GLY A CA 1
ATOM 4824 C C . GLY A 1 633 ? 0.762 12.457 15.770 1.00 64.00 633 GLY A C 1
ATOM 4825 O O . GLY A 1 633 ? 0.866 12.831 16.937 1.00 64.00 633 GLY A O 1
ATOM 4826 N N . THR A 1 634 ? -0.434 12.323 15.181 1.00 67.44 634 THR A N 1
ATOM 4827 C CA . THR A 1 634 ? -1.712 12.602 15.861 1.00 67.44 634 THR A CA 1
ATOM 4828 C C . THR A 1 634 ? -2.484 11.343 16.250 1.00 67.44 634 THR A C 1
ATOM 4830 O O . THR A 1 634 ? -3.597 11.457 16.763 1.00 67.44 634 THR A O 1
ATOM 4833 N N . THR A 1 635 ? -1.916 10.146 16.072 1.00 73.00 635 THR A N 1
ATOM 4834 C CA . THR A 1 635 ? -2.573 8.856 16.359 1.00 73.00 635 THR A CA 1
ATOM 4835 C C . THR A 1 635 ? -3.097 8.770 17.788 1.00 73.00 635 THR A C 1
ATOM 4837 O O . THR A 1 635 ? -4.275 8.486 18.004 1.00 73.00 635 THR A O 1
ATOM 4840 N N . GLN A 1 636 ? -2.266 9.126 18.769 1.00 89.94 636 GLN A N 1
ATOM 4841 C CA . GLN A 1 636 ? -2.603 9.102 20.194 1.00 89.94 636 GLN A CA 1
ATOM 4842 C C . GLN A 1 636 ? -3.695 10.117 20.562 1.00 89.94 636 GLN A C 1
ATOM 4844 O O . GLN A 1 636 ? -4.337 9.982 21.597 1.00 89.94 636 GLN A O 1
ATOM 4849 N N . GLN A 1 637 ? -3.955 11.114 19.712 1.00 87.31 637 GLN A N 1
ATOM 4850 C CA . GLN A 1 637 ? -5.080 12.031 19.874 1.00 87.31 637 GLN A CA 1
ATOM 4851 C C . GLN A 1 637 ? -6.325 11.531 19.130 1.00 87.31 637 GLN A C 1
ATOM 4853 O O . GLN A 1 637 ? -7.411 11.467 19.707 1.00 87.31 637 GLN A O 1
ATOM 4858 N N . ARG A 1 638 ? -6.185 11.199 17.844 1.00 81.81 638 ARG A N 1
ATOM 4859 C CA . ARG A 1 638 ? -7.311 10.955 16.935 1.00 81.81 638 ARG A CA 1
ATOM 4860 C C . ARG A 1 638 ? -7.943 9.584 17.103 1.00 81.81 638 ARG A C 1
ATOM 4862 O O . ARG A 1 638 ? -9.165 9.487 17.029 1.00 81.81 638 ARG A O 1
ATOM 4869 N N . VAL A 1 639 ? -7.157 8.545 17.383 1.00 90.06 639 VAL A N 1
ATOM 4870 C CA . VAL A 1 639 ? -7.706 7.196 17.584 1.00 90.06 639 VAL A CA 1
ATOM 4871 C C . VAL A 1 639 ? -8.612 7.168 18.823 1.00 90.06 639 VAL A C 1
ATOM 4873 O O . VAL A 1 639 ? -9.777 6.793 18.674 1.00 90.06 639 VAL A O 1
ATOM 4876 N N . PRO A 1 640 ? -8.209 7.678 20.008 1.00 97.56 640 PRO A N 1
ATOM 4877 C CA . PRO A 1 640 ? -9.132 7.773 21.139 1.00 97.56 640 PRO A CA 1
ATOM 4878 C C . PRO A 1 640 ? -10.354 8.658 20.862 1.00 97.56 640 PRO A C 1
ATOM 4880 O O . PRO A 1 640 ? -11.453 8.339 21.317 1.00 97.56 640 PRO A O 1
ATOM 4883 N N . GLN A 1 641 ? -10.196 9.748 20.099 1.00 93.19 641 GLN A N 1
ATOM 4884 C CA . GLN A 1 641 ? -11.317 10.603 19.686 1.00 93.19 641 GLN A CA 1
ATOM 4885 C C . GLN A 1 641 ? -12.324 9.863 18.798 1.00 93.19 641 GLN A C 1
ATOM 4887 O O . GLN A 1 641 ? -13.525 10.084 18.953 1.00 93.19 641 GLN A O 1
ATOM 4892 N N . ALA A 1 642 ? -11.876 8.965 17.915 1.00 91.06 642 ALA A N 1
ATOM 4893 C CA . ALA A 1 642 ? -12.771 8.135 17.112 1.00 91.06 642 ALA A CA 1
ATOM 4894 C C . ALA A 1 642 ? -13.662 7.264 18.014 1.00 91.06 642 ALA A C 1
ATOM 4896 O O . ALA A 1 642 ? -14.887 7.296 17.886 1.00 91.06 642 ALA A O 1
ATOM 4897 N N . PHE A 1 643 ? -13.074 6.590 19.011 1.00 97.81 643 PHE A N 1
ATOM 4898 C CA . PHE A 1 643 ? -13.834 5.807 19.992 1.00 97.81 643 PHE A CA 1
ATOM 4899 C C . PHE A 1 643 ? -14.807 6.666 20.809 1.00 97.81 643 PHE A C 1
ATOM 4901 O O . PHE A 1 643 ? -15.961 6.275 20.999 1.00 97.81 643 PHE A O 1
ATOM 4908 N N . GLN A 1 644 ? -14.383 7.853 21.255 1.00 97.88 644 GLN A N 1
ATOM 4909 C CA . GLN A 1 644 ? -15.268 8.798 21.946 1.00 97.88 644 GLN A CA 1
ATOM 4910 C C . GLN A 1 644 ? -16.448 9.215 21.057 1.00 97.88 644 GLN A C 1
ATOM 4912 O O . GLN A 1 644 ? -17.593 9.203 21.510 1.00 97.88 644 GLN A O 1
ATOM 4917 N N . GLY A 1 645 ? -16.183 9.538 19.789 1.00 95.38 645 GLY A N 1
ATOM 4918 C CA . GLY A 1 645 ? -17.202 9.913 18.813 1.00 95.38 645 GLY A CA 1
ATOM 4919 C C . GLY A 1 645 ? -18.220 8.799 18.574 1.00 95.38 645 GLY A C 1
ATOM 4920 O O . GLY A 1 645 ? -19.422 9.054 18.583 1.00 95.38 645 GLY A O 1
ATOM 4921 N N . TRP A 1 646 ? -17.775 7.547 18.449 1.00 97.12 646 TRP A N 1
ATOM 4922 C CA . TRP A 1 646 ? -18.680 6.404 18.289 1.00 97.12 646 TRP A CA 1
ATOM 4923 C C . TRP A 1 646 ? -19.560 6.176 19.518 1.00 97.12 646 TRP A C 1
ATOM 4925 O O . TRP A 1 646 ? -20.749 5.886 19.386 1.00 97.12 646 TRP A O 1
ATOM 4935 N N . LEU A 1 647 ? -19.022 6.360 20.725 1.00 96.62 647 LEU A N 1
ATOM 4936 C CA . LEU A 1 647 ? -19.831 6.299 21.944 1.00 96.62 647 LEU A CA 1
ATOM 4937 C C . LEU A 1 647 ? -20.892 7.405 21.981 1.00 96.62 647 LEU A C 1
ATOM 4939 O O . LEU A 1 647 ? -22.042 7.121 22.313 1.00 96.62 647 LEU A O 1
ATOM 4943 N N . GLN A 1 648 ? -20.543 8.634 21.587 1.00 96.06 648 GLN A N 1
ATOM 4944 C CA . GLN A 1 648 ? -21.488 9.758 21.497 1.00 96.06 648 GLN A CA 1
ATOM 4945 C C . GLN A 1 648 ? -22.588 9.515 20.455 1.00 96.06 648 GLN A C 1
ATOM 4947 O O . GLN A 1 648 ? -23.733 9.908 20.658 1.00 96.06 648 GLN A O 1
ATOM 4952 N N . GLN A 1 649 ? -22.261 8.818 19.366 1.00 95.31 649 GLN A N 1
ATOM 4953 C CA . GLN A 1 649 ? -23.219 8.384 18.345 1.00 95.31 649 GLN A CA 1
ATOM 4954 C C . GLN A 1 649 ? -24.090 7.195 18.794 1.00 95.31 649 GLN A C 1
ATOM 4956 O O . GLN A 1 649 ? -24.969 6.762 18.051 1.00 95.31 649 GLN A O 1
ATOM 4961 N N . GLY A 1 650 ? -23.863 6.646 19.993 1.00 94.81 650 GLY A N 1
ATOM 4962 C CA . GLY A 1 650 ? -24.617 5.507 20.515 1.00 94.81 650 GLY A CA 1
ATOM 4963 C C . GLY A 1 650 ? -24.255 4.171 19.863 1.00 94.81 650 GLY A C 1
ATOM 4964 O O . GLY A 1 650 ? -25.043 3.226 19.927 1.00 94.81 650 GLY A O 1
ATOM 4965 N N . ILE A 1 651 ? -23.074 4.061 19.246 1.00 94.12 651 ILE A N 1
ATOM 4966 C CA . ILE A 1 651 ? -22.617 2.832 18.592 1.00 94.12 651 ILE A CA 1
ATOM 4967 C C . ILE A 1 651 ? -22.476 1.701 19.614 1.00 94.12 651 ILE A C 1
ATOM 4969 O O . ILE A 1 651 ? -21.904 1.865 20.695 1.00 94.12 651 ILE A O 1
ATOM 4973 N N . THR A 1 652 ? -23.002 0.532 19.252 1.00 94.00 652 THR A N 1
ATOM 4974 C CA . THR A 1 652 ? -23.035 -0.690 20.065 1.00 94.00 652 THR A CA 1
ATOM 4975 C C . THR A 1 652 ? -22.601 -1.886 19.226 1.00 94.00 652 THR A C 1
ATOM 4977 O O . THR A 1 652 ? -22.749 -1.868 18.003 1.00 94.00 652 THR A O 1
ATOM 4980 N N . ARG A 1 653 ? -22.089 -2.945 19.875 1.00 94.25 653 ARG A N 1
ATOM 4981 C CA . ARG A 1 653 ? -21.738 -4.225 19.222 1.00 94.25 653 ARG A CA 1
ATOM 4982 C C . ARG A 1 653 ? -20.718 -4.100 18.085 1.00 94.25 653 ARG A C 1
ATOM 4984 O O . ARG A 1 653 ? -20.688 -4.947 17.190 1.00 94.25 653 ARG A O 1
ATOM 4991 N N . ALA A 1 654 ? -19.912 -3.044 18.090 1.00 96.19 654 ALA A N 1
ATOM 4992 C CA . ALA A 1 654 ? -18.985 -2.771 17.007 1.00 96.19 654 ALA A CA 1
ATOM 4993 C C . ALA A 1 654 ? -17.862 -3.811 16.961 1.00 96.19 654 ALA A C 1
ATOM 4995 O O . ALA A 1 654 ? -17.363 -4.246 17.997 1.00 96.19 654 ALA A O 1
ATOM 4996 N N . ILE A 1 655 ? -17.458 -4.167 15.745 1.00 97.81 655 ILE A N 1
ATOM 4997 C CA . ILE A 1 655 ? -16.118 -4.682 15.458 1.00 97.81 655 ILE A CA 1
ATOM 4998 C C . ILE A 1 655 ? -15.327 -3.513 14.868 1.00 97.81 655 ILE A C 1
ATOM 5000 O O . ILE A 1 655 ? -15.833 -2.866 13.941 1.00 97.81 655 ILE A O 1
ATOM 5004 N N . THR A 1 656 ? -14.144 -3.225 15.415 1.00 97.88 656 THR A N 1
ATOM 5005 C CA . THR A 1 656 ? -13.309 -2.079 15.011 1.00 97.88 656 THR A CA 1
ATOM 5006 C C . THR A 1 656 ? -11.999 -2.496 14.371 1.00 97.88 656 THR A C 1
ATOM 5008 O O . THR A 1 656 ? -11.360 -3.428 14.858 1.00 97.88 656 THR A O 1
ATOM 5011 N N . LEU A 1 657 ? -11.597 -1.765 13.331 1.00 95.31 657 LEU A N 1
ATOM 5012 C CA . LEU A 1 657 ? -10.308 -1.913 12.654 1.00 95.31 657 LEU A CA 1
ATOM 5013 C C . LEU A 1 657 ? -9.232 -1.012 13.273 1.00 95.31 657 LEU A C 1
ATOM 5015 O O . LEU A 1 657 ? -9.460 0.186 13.474 1.00 95.31 657 LEU A O 1
ATOM 5019 N N . GLN A 1 658 ? -8.083 -1.618 13.560 1.00 95.12 658 GLN A N 1
ATOM 5020 C CA . GLN A 1 658 ? -6.827 -1.019 14.019 1.00 95.12 658 GLN A CA 1
ATOM 5021 C C . GLN A 1 658 ? -5.673 -1.878 13.474 1.00 95.12 658 GLN A C 1
ATOM 5023 O O . GLN A 1 658 ? -5.927 -2.991 13.020 1.00 95.12 658 GLN A O 1
ATOM 5028 N N . HIS A 1 659 ? -4.427 -1.425 13.580 1.00 91.69 659 HIS A N 1
ATOM 5029 C CA . HIS A 1 659 ? -3.249 -2.113 13.047 1.00 91.69 659 HIS A CA 1
ATOM 5030 C C . HIS A 1 659 ? -2.130 -2.149 14.094 1.00 91.69 659 HIS A C 1
ATOM 5032 O O . HIS A 1 659 ? -1.682 -1.106 14.574 1.00 91.69 659 HIS A O 1
ATOM 5038 N N . ASP A 1 660 ? -1.660 -3.340 14.475 1.00 88.25 660 ASP A N 1
ATOM 5039 C CA . ASP A 1 660 ? -0.599 -3.488 15.486 1.00 88.25 660 ASP A CA 1
ATOM 5040 C C . ASP A 1 660 ? 0.818 -3.464 14.897 1.00 88.25 660 ASP A C 1
ATOM 5042 O O . ASP A 1 660 ? 1.792 -3.655 15.623 1.00 88.25 660 ASP A O 1
ATOM 5046 N N . ILE A 1 661 ? 0.954 -3.189 13.599 1.00 82.12 661 ILE A N 1
ATOM 5047 C CA . ILE A 1 661 ? 2.244 -2.959 12.931 1.00 82.12 661 ILE A CA 1
ATOM 5048 C C . ILE A 1 661 ? 2.839 -1.571 13.211 1.00 82.12 661 ILE A C 1
ATOM 5050 O O . ILE A 1 661 ? 4.033 -1.381 12.998 1.00 82.12 661 ILE A O 1
ATOM 5054 N N . PHE A 1 662 ? 2.039 -0.625 13.719 1.00 73.56 662 PHE A N 1
ATOM 5055 C CA . PHE A 1 662 ? 2.473 0.738 14.036 1.00 73.56 662 PHE A CA 1
ATOM 5056 C C . PHE A 1 662 ? 2.585 0.950 15.548 1.00 73.56 662 PHE A C 1
ATOM 5058 O O . PHE A 1 662 ? 1.600 0.807 16.282 1.00 73.56 662 PHE A O 1
ATOM 5065 N N . GLU A 1 663 ? 3.762 1.356 16.026 1.00 82.06 663 GLU A N 1
ATOM 5066 C CA . GLU A 1 663 ? 3.989 1.627 17.450 1.00 82.06 663 GLU A CA 1
ATOM 5067 C C . GLU A 1 663 ? 3.087 2.763 17.959 1.00 82.06 663 GLU A C 1
ATOM 5069 O O . GLU A 1 663 ? 2.559 2.694 19.068 1.00 82.06 663 GLU A O 1
ATOM 5074 N N . GLU A 1 664 ? 2.817 3.772 17.132 1.00 83.69 664 GLU A N 1
ATOM 5075 C CA . GLU A 1 664 ? 1.958 4.913 17.451 1.00 83.69 664 GLU A CA 1
ATOM 5076 C C . GLU A 1 664 ? 0.496 4.504 17.636 1.00 83.69 664 GLU A C 1
ATOM 5078 O O . GLU A 1 664 ? -0.176 5.010 18.543 1.00 83.69 664 GLU A O 1
ATOM 5083 N N . THR A 1 665 ? -0.002 3.572 16.814 1.00 80.38 665 THR A N 1
ATOM 5084 C CA . THR A 1 665 ? -1.332 2.978 17.015 1.00 80.38 665 THR A CA 1
ATOM 5085 C C . THR A 1 665 ? -1.363 2.250 18.342 1.00 80.38 665 THR A C 1
ATOM 5087 O O . THR A 1 665 ? -2.275 2.454 19.147 1.00 80.38 665 THR A O 1
ATOM 5090 N N . VAL A 1 666 ? -0.352 1.423 18.596 1.00 89.81 666 VAL A N 1
ATOM 5091 C CA . VAL A 1 666 ? -0.270 0.617 19.808 1.00 89.81 666 VAL A CA 1
ATOM 5092 C C . VAL A 1 666 ? -0.174 1.496 21.060 1.00 89.81 666 VAL A C 1
ATOM 5094 O O . VAL A 1 666 ? -0.855 1.235 22.053 1.00 89.81 666 VAL A O 1
ATOM 5097 N N . ALA A 1 667 ? 0.545 2.616 20.988 1.00 90.50 667 ALA A N 1
ATOM 5098 C CA . ALA A 1 667 ? 0.609 3.631 22.036 1.00 90.50 667 ALA A CA 1
ATOM 5099 C C . ALA A 1 667 ? -0.736 4.343 22.281 1.00 90.50 667 ALA A C 1
ATOM 5101 O O . ALA A 1 667 ? -0.978 4.839 23.382 1.00 90.50 667 ALA A O 1
ATOM 5102 N N . ALA A 1 668 ? -1.635 4.383 21.292 1.00 93.88 668 ALA A N 1
ATOM 5103 C CA . ALA A 1 668 ? -2.980 4.939 21.435 1.00 93.88 668 ALA A CA 1
ATOM 5104 C C . ALA A 1 668 ? -3.985 3.953 22.062 1.00 93.88 668 ALA A C 1
ATOM 5106 O O . ALA A 1 668 ? -5.062 4.373 22.508 1.00 93.88 668 ALA A O 1
ATOM 5107 N N . ILE A 1 669 ? -3.663 2.653 22.111 1.00 95.56 669 ILE A N 1
ATOM 5108 C CA . ILE A 1 669 ? -4.559 1.605 22.623 1.00 95.56 669 ILE A CA 1
ATOM 5109 C C . ILE A 1 669 ? -4.983 1.868 24.065 1.00 95.56 669 ILE A C 1
ATOM 5111 O O . ILE A 1 669 ? -6.189 1.783 24.306 1.00 95.56 669 ILE A O 1
ATOM 5115 N N . PRO A 1 670 ? -4.092 2.225 25.016 1.00 97.19 670 PRO A N 1
ATOM 5116 C CA . PRO A 1 670 ? -4.511 2.379 26.398 1.00 97.19 670 PRO A CA 1
ATOM 5117 C C . PRO A 1 670 ? -5.638 3.389 26.576 1.00 97.19 670 PRO A C 1
ATOM 5119 O O . PRO A 1 670 ? -6.691 3.053 27.111 1.00 97.19 670 PRO A O 1
ATOM 5122 N N . GLN A 1 671 ? -5.471 4.587 26.019 1.00 97.69 671 GLN A N 1
ATOM 5123 C CA . GLN A 1 671 ? -6.493 5.626 26.084 1.00 97.69 671 GLN A CA 1
ATOM 5124 C C . GLN A 1 671 ? -7.761 5.236 25.307 1.00 97.69 671 GLN A C 1
ATOM 5126 O O . GLN A 1 671 ? -8.872 5.474 25.778 1.00 97.69 671 GLN A O 1
ATOM 5131 N N . SER A 1 672 ? -7.613 4.623 24.131 1.00 97.38 672 SER A N 1
ATOM 5132 C CA . SER A 1 672 ? -8.738 4.224 23.273 1.00 97.38 672 SER A CA 1
ATOM 5133 C C . SER A 1 672 ? -9.623 3.160 23.917 1.00 97.38 672 SER A C 1
ATOM 5135 O O . SER A 1 672 ? -10.850 3.259 23.912 1.00 97.38 672 SER A O 1
ATOM 5137 N N . MET A 1 673 ? -9.004 2.138 24.500 1.00 97.69 673 MET A N 1
ATOM 5138 C CA . MET A 1 673 ? -9.719 1.059 25.169 1.00 97.69 673 MET A CA 1
ATOM 5139 C C . MET A 1 673 ? -10.270 1.523 26.523 1.00 97.69 673 MET A C 1
ATOM 5141 O O . MET A 1 673 ? -11.400 1.175 26.857 1.00 97.69 673 MET A O 1
ATOM 5145 N N . ASP A 1 674 ? -9.559 2.384 27.262 1.00 97.62 674 ASP A N 1
ATOM 5146 C CA . ASP A 1 674 ? -10.071 2.965 28.510 1.00 97.62 674 ASP A CA 1
ATOM 5147 C C . ASP A 1 674 ? -11.321 3.832 28.266 1.00 97.62 674 ASP A C 1
ATOM 5149 O O . ASP A 1 674 ? -12.246 3.811 29.076 1.00 97.62 674 ASP A O 1
ATOM 5153 N N . VAL A 1 675 ? -11.414 4.535 27.127 1.00 97.94 675 VAL A N 1
ATOM 5154 C CA . VAL A 1 675 ? -12.640 5.243 26.706 1.00 97.94 675 VAL A CA 1
ATOM 5155 C C . VAL A 1 675 ? -13.836 4.288 26.627 1.00 97.94 675 VAL A C 1
ATOM 5157 O O . VAL A 1 675 ? -14.907 4.597 27.152 1.00 97.94 675 VAL A O 1
ATOM 5160 N N . LEU A 1 676 ? -13.661 3.114 26.013 1.00 97.44 676 LEU A N 1
ATOM 5161 C CA . LEU A 1 676 ? -14.710 2.096 25.923 1.00 97.44 676 LEU A CA 1
ATOM 5162 C C . LEU A 1 676 ? -15.071 1.531 27.302 1.00 97.44 676 LEU A C 1
ATOM 5164 O O . LEU A 1 676 ? -16.252 1.444 27.646 1.00 97.44 676 LEU A O 1
ATOM 5168 N N . ILE A 1 677 ? -14.064 1.176 28.101 1.00 96.62 677 ILE A N 1
ATOM 5169 C CA . ILE A 1 677 ? -14.241 0.571 29.428 1.00 96.62 677 ILE A CA 1
ATOM 5170 C C . ILE A 1 677 ? -14.971 1.531 30.372 1.00 96.62 677 ILE A C 1
ATOM 5172 O O . ILE A 1 677 ? -15.936 1.136 31.026 1.00 96.62 677 ILE A O 1
ATOM 5176 N N . ASN A 1 678 ? -14.572 2.804 30.397 1.00 97.25 678 ASN A N 1
ATOM 5177 C CA . ASN A 1 678 ? -15.200 3.833 31.229 1.00 97.25 678 ASN A CA 1
ATOM 5178 C C . ASN A 1 678 ? -16.652 4.115 30.817 1.00 97.25 678 ASN A C 1
ATOM 5180 O O . ASN A 1 678 ? -17.466 4.503 31.652 1.00 97.25 678 ASN A O 1
ATOM 5184 N N . ALA A 1 679 ? -17.001 3.870 29.552 1.00 96.25 679 ALA A N 1
ATOM 5185 C CA . ALA A 1 679 ? -18.374 3.926 29.057 1.00 96.25 679 ALA A CA 1
ATOM 5186 C C . ALA A 1 679 ? -19.169 2.626 29.294 1.00 96.25 679 ALA A C 1
ATOM 5188 O O . ALA A 1 679 ? -20.263 2.457 28.754 1.00 96.25 679 ALA A O 1
ATOM 5189 N N . GLY A 1 680 ? -18.630 1.687 30.078 1.00 95.19 680 GLY A N 1
ATOM 5190 C CA . GLY A 1 680 ? -19.282 0.424 30.417 1.00 95.19 680 GLY A CA 1
ATOM 5191 C C . GLY A 1 680 ? -19.278 -0.609 29.289 1.00 95.19 680 GLY A C 1
ATOM 5192 O O . GLY A 1 680 ? -20.056 -1.565 29.337 1.00 95.19 680 GLY A O 1
ATOM 5193 N N . ARG A 1 681 ? -18.436 -0.441 28.258 1.00 94.81 681 ARG A N 1
ATOM 5194 C CA . ARG A 1 681 ? -18.282 -1.445 27.198 1.00 94.81 681 ARG A CA 1
ATOM 5195 C C . ARG A 1 681 ? -17.415 -2.605 27.673 1.00 94.81 681 ARG A C 1
ATOM 5197 O O . ARG A 1 681 ? -16.449 -2.428 28.409 1.00 94.81 681 ARG A O 1
ATOM 5204 N N . THR A 1 682 ? -17.751 -3.806 27.218 1.00 94.25 682 THR A N 1
ATOM 5205 C CA . THR A 1 682 ? -16.961 -5.017 27.463 1.00 94.25 682 THR A CA 1
ATOM 5206 C C . THR A 1 682 ? -16.206 -5.383 26.193 1.00 94.25 682 THR A C 1
ATOM 5208 O O . THR A 1 682 ? -16.822 -5.811 25.216 1.00 94.25 682 THR A O 1
ATOM 5211 N N . ILE A 1 683 ? -14.882 -5.218 26.208 1.00 97.00 683 ILE A N 1
ATOM 5212 C CA . ILE A 1 683 ? -14.025 -5.583 25.077 1.00 97.00 683 ILE A CA 1
ATOM 5213 C C . ILE A 1 683 ? -13.782 -7.092 25.102 1.00 97.00 683 ILE A C 1
ATOM 5215 O O . ILE A 1 683 ? -13.346 -7.647 26.116 1.00 97.00 683 ILE A O 1
ATOM 5219 N N . VAL A 1 684 ? -14.092 -7.758 23.993 1.00 96.94 684 VAL A N 1
ATOM 5220 C CA . VAL A 1 684 ? -14.029 -9.216 23.876 1.00 96.94 684 VAL A CA 1
ATOM 5221 C C . VAL A 1 684 ? -13.401 -9.639 22.543 1.00 96.94 684 VAL A C 1
ATOM 5223 O O . VAL A 1 684 ? -13.487 -8.900 21.559 1.00 96.94 684 VAL A O 1
ATOM 5226 N N . PRO A 1 685 ? -12.813 -10.845 22.469 1.00 97.44 685 PRO A N 1
ATOM 5227 C CA . PRO A 1 685 ? -12.307 -11.377 21.214 1.00 97.44 685 PRO A CA 1
ATOM 5228 C C . PRO A 1 685 ? -13.476 -11.876 20.341 1.00 97.44 685 PRO A C 1
ATOM 5230 O O . PRO A 1 685 ? -14.609 -12.033 20.819 1.00 97.44 685 PRO A O 1
ATOM 5233 N N . LEU A 1 686 ? -13.220 -12.112 19.053 1.00 96.94 686 LEU A N 1
ATOM 5234 C CA . LEU A 1 686 ? -14.241 -12.396 18.042 1.00 96.94 686 LEU A CA 1
ATOM 5235 C C . LEU A 1 686 ? -15.188 -13.541 18.431 1.00 96.94 686 LEU A C 1
ATOM 5237 O O . LEU A 1 686 ? -16.399 -13.413 18.291 1.00 96.94 686 LEU A O 1
ATOM 5241 N N . SER A 1 687 ? -14.671 -14.644 18.962 1.00 95.94 687 SER A N 1
ATOM 5242 C CA . SER A 1 687 ? -15.457 -15.811 19.368 1.00 95.94 687 SER A CA 1
ATOM 5243 C C . SER A 1 687 ? -16.533 -15.456 20.393 1.00 95.94 687 SER A C 1
ATOM 5245 O O . SER A 1 687 ? -17.680 -15.880 20.272 1.00 95.94 687 SER A O 1
ATOM 5247 N N . LYS A 1 688 ? -16.209 -14.602 21.367 1.00 95.31 688 LYS A N 1
ATOM 5248 C CA . LYS A 1 688 ? -17.177 -14.088 22.345 1.00 95.31 688 LYS A CA 1
ATOM 5249 C C . LYS A 1 688 ? -18.113 -13.054 21.731 1.00 95.31 688 LYS A C 1
ATOM 5251 O O . LYS A 1 688 ? -19.310 -13.112 21.986 1.00 95.31 688 LYS A O 1
ATOM 5256 N N . CYS A 1 689 ? -17.594 -12.168 20.883 1.00 94.25 689 CYS A N 1
ATOM 5257 C CA . CYS A 1 689 ? -18.379 -11.193 20.117 1.00 94.25 689 CYS A CA 1
ATOM 5258 C C . CYS A 1 689 ? -19.457 -11.880 19.248 1.00 94.25 689 CYS A C 1
ATOM 5260 O O . CYS A 1 689 ? -20.586 -11.398 19.150 1.00 94.25 689 CYS A O 1
ATOM 5262 N N . LEU A 1 690 ? -19.152 -13.045 18.672 1.00 93.88 690 LEU A N 1
ATOM 5263 C CA . LEU A 1 690 ? -20.066 -13.851 17.858 1.00 93.88 690 LEU A CA 1
ATOM 5264 C C . LEU A 1 690 ? -20.852 -14.908 18.655 1.00 93.88 690 LEU A C 1
ATOM 5266 O O . LEU A 1 690 ? -21.673 -15.612 18.074 1.00 93.88 690 LEU A O 1
ATOM 5270 N N . ASN A 1 691 ? -20.630 -15.018 19.969 1.00 93.12 691 ASN A N 1
ATOM 5271 C CA . ASN A 1 691 ? -21.217 -16.042 20.839 1.00 93.12 691 ASN A CA 1
ATOM 5272 C C . ASN A 1 691 ? -20.989 -17.489 20.345 1.00 93.12 691 ASN A C 1
ATOM 5274 O O . ASN A 1 691 ? -21.891 -18.327 20.356 1.00 93.12 691 ASN A O 1
ATOM 5278 N N . ILE A 1 692 ? -19.762 -17.788 19.918 1.00 92.81 692 ILE A N 1
ATOM 5279 C CA . ILE A 1 692 ? -19.325 -19.128 19.514 1.00 92.81 692 ILE A CA 1
ATOM 5280 C C . ILE A 1 692 ? -18.288 -19.690 20.501 1.00 92.81 692 ILE A C 1
ATOM 5282 O O . ILE A 1 692 ? -17.579 -18.928 21.162 1.00 92.81 692 ILE A O 1
ATOM 5286 N N . PRO A 1 693 ? -18.143 -21.026 20.612 1.00 93.06 693 PRO A N 1
ATOM 5287 C CA . PRO A 1 693 ? -17.237 -21.624 21.595 1.00 93.06 693 PRO A CA 1
ATOM 5288 C C . PRO A 1 693 ? -15.750 -21.337 21.352 1.00 93.06 693 PRO A C 1
ATOM 5290 O O . PRO A 1 693 ? -14.971 -21.330 22.303 1.00 93.06 693 PRO A O 1
ATOM 5293 N N . SER A 1 694 ? -15.339 -21.158 20.092 1.00 95.69 694 SER A N 1
ATOM 5294 C CA . SER A 1 694 ? -13.933 -20.973 19.719 1.00 95.69 694 SER A CA 1
ATOM 5295 C C . SER A 1 694 ? -13.785 -20.396 18.309 1.00 95.69 694 SER A C 1
ATOM 5297 O O . SER A 1 694 ? -14.539 -20.784 17.413 1.00 95.69 694 SER A O 1
ATOM 5299 N N . ALA A 1 695 ? -12.764 -19.552 18.105 1.00 96.75 695 ALA A N 1
ATOM 5300 C CA . ALA A 1 695 ? -12.307 -19.091 16.790 1.00 96.75 695 ALA A CA 1
ATOM 5301 C C . ALA A 1 695 ? -11.512 -20.154 15.996 1.00 96.75 695 ALA A C 1
ATOM 5303 O O . ALA A 1 695 ? -11.122 -19.911 14.854 1.00 96.75 695 ALA A O 1
ATOM 5304 N N . TYR A 1 696 ? -11.295 -21.339 16.580 1.00 98.06 696 TYR A N 1
ATOM 5305 C CA . TYR A 1 696 ? -10.465 -22.409 16.023 1.00 98.06 696 TYR A CA 1
ATOM 5306 C C . TYR A 1 696 ? -11.227 -23.723 15.825 1.00 98.06 696 TYR A C 1
ATOM 5308 O O . TYR A 1 696 ? -12.355 -23.890 16.301 1.00 98.06 696 TYR A O 1
ATOM 5316 N N . GLY A 1 697 ? -10.566 -24.680 15.171 1.00 94.19 697 GLY A N 1
ATOM 5317 C CA . GLY A 1 697 ? -11.060 -26.036 14.921 1.00 94.19 697 GLY A CA 1
ATOM 5318 C C . GLY A 1 697 ? -11.797 -26.106 13.594 1.00 94.19 697 GLY A C 1
ATOM 5319 O O . GLY A 1 697 ? -13.002 -26.353 13.573 1.00 94.19 697 GLY A O 1
ATOM 5320 N N . ASN A 1 698 ? -11.093 -25.774 12.513 1.00 95.25 698 ASN A N 1
ATOM 5321 C CA . ASN A 1 698 ? -11.601 -25.829 11.149 1.00 95.25 698 ASN A CA 1
ATOM 5322 C C . ASN A 1 698 ? -11.323 -27.229 10.560 1.00 95.25 698 ASN A C 1
ATOM 5324 O O . ASN A 1 698 ? -10.204 -27.479 10.103 1.00 95.25 698 ASN A O 1
ATOM 5328 N N . PRO A 1 699 ? -12.317 -28.141 10.548 1.00 93.62 699 PRO A N 1
ATOM 5329 C CA . PRO A 1 699 ? -12.113 -29.523 10.117 1.00 93.62 699 PRO A CA 1
ATOM 5330 C C . PRO A 1 699 ? -11.767 -29.634 8.628 1.00 93.62 699 PRO A C 1
ATOM 5332 O O . PRO A 1 699 ? -11.130 -30.600 8.217 1.00 93.62 699 PRO A O 1
ATOM 5335 N N . THR A 1 700 ? -12.163 -28.653 7.813 1.00 93.88 700 THR A N 1
ATOM 5336 C CA . THR A 1 700 ? -11.915 -28.647 6.370 1.00 93.88 700 THR A CA 1
ATOM 5337 C C . THR A 1 700 ? -10.439 -28.414 6.067 1.00 93.88 700 THR A C 1
ATOM 5339 O O . THR A 1 700 ? -9.832 -29.187 5.323 1.00 93.88 700 THR A O 1
ATOM 5342 N N . LEU A 1 701 ? -9.834 -27.397 6.691 1.00 94.38 701 LEU A N 1
ATOM 5343 C CA . LEU A 1 701 ? -8.390 -27.169 6.600 1.00 94.38 701 LEU A CA 1
ATOM 5344 C C . LEU A 1 701 ? -7.606 -28.313 7.247 1.00 94.38 701 LEU A C 1
ATOM 5346 O O . LEU A 1 701 ? -6.637 -28.793 6.667 1.00 94.38 701 LEU A O 1
ATOM 5350 N N . GLU A 1 702 ? -8.041 -28.801 8.410 1.00 93.31 702 GLU A N 1
ATOM 5351 C CA . GLU A 1 702 ? -7.427 -29.957 9.074 1.00 93.31 702 GLU A CA 1
ATOM 5352 C C . GLU A 1 702 ? -7.384 -31.191 8.159 1.00 93.31 702 GLU A C 1
ATOM 5354 O O . GLU A 1 702 ? -6.322 -31.791 7.978 1.00 93.31 702 GLU A O 1
ATOM 5359 N N . ALA A 1 703 ? -8.503 -31.527 7.510 1.00 91.50 703 ALA A N 1
ATOM 5360 C CA . ALA A 1 703 ? -8.574 -32.620 6.546 1.00 91.50 703 ALA A CA 1
ATOM 5361 C C . ALA A 1 703 ? -7.671 -32.376 5.327 1.00 91.50 703 ALA A C 1
ATOM 5363 O O . ALA A 1 703 ? -6.980 -33.296 4.885 1.00 91.50 703 ALA A O 1
ATOM 5364 N N . PHE A 1 704 ? -7.627 -31.142 4.809 1.00 92.75 704 PHE A N 1
ATOM 5365 C CA . PHE A 1 704 ? -6.741 -30.784 3.701 1.00 92.75 704 PHE A CA 1
ATOM 5366 C C . PHE A 1 704 ? -5.272 -31.037 4.047 1.00 92.75 704 PHE A C 1
ATOM 5368 O O . PHE A 1 704 ? -4.578 -31.733 3.307 1.00 92.75 704 PHE A O 1
ATOM 5375 N N . PHE A 1 705 ? -4.788 -30.555 5.191 1.00 90.06 705 PHE A N 1
ATOM 5376 C CA . PHE A 1 705 ? -3.398 -30.798 5.573 1.00 90.06 705 PHE A CA 1
ATOM 5377 C C . PHE A 1 705 ? -3.130 -32.276 5.905 1.00 90.06 705 PHE A C 1
ATOM 5379 O O . PHE A 1 705 ? -2.055 -32.787 5.581 1.00 90.06 705 PHE A O 1
ATOM 5386 N N . ALA A 1 706 ? -4.104 -32.991 6.481 1.00 87.56 706 ALA A N 1
ATOM 5387 C CA . ALA A 1 706 ? -4.014 -34.432 6.728 1.00 87.56 706 ALA A CA 1
ATOM 5388 C C . ALA A 1 706 ? -3.944 -35.268 5.438 1.00 87.56 706 ALA A C 1
ATOM 5390 O O . ALA A 1 706 ? -3.339 -36.341 5.440 1.00 87.56 706 ALA A O 1
ATOM 5391 N N . SER A 1 707 ? -4.524 -34.780 4.335 1.00 87.19 707 SER A N 1
ATOM 5392 C CA . SER A 1 707 ? -4.501 -35.461 3.032 1.00 87.19 707 SER A CA 1
ATOM 5393 C C . SER A 1 707 ? -3.095 -35.565 2.425 1.00 87.19 707 SER A C 1
ATOM 5395 O O . SER A 1 707 ? -2.854 -36.399 1.554 1.00 87.19 707 SER A O 1
ATOM 5397 N N . GLY A 1 708 ? -2.158 -34.724 2.881 1.00 83.31 708 GLY A N 1
ATOM 5398 C CA . GLY A 1 708 ? -0.813 -34.625 2.317 1.00 83.31 708 GLY A CA 1
ATOM 5399 C C . GLY A 1 708 ? -0.737 -33.852 0.997 1.00 83.31 708 GLY A C 1
ATOM 5400 O O . GLY A 1 708 ? 0.334 -33.822 0.399 1.00 83.31 708 GLY A O 1
ATOM 5401 N N . LEU A 1 709 ? -1.834 -33.220 0.558 1.00 85.81 709 LEU A N 1
ATOM 5402 C CA . LEU A 1 709 ? -1.881 -32.384 -0.650 1.00 85.81 709 LEU A CA 1
ATOM 5403 C C . LEU A 1 709 ? -1.174 -31.034 -0.503 1.00 85.81 709 LEU A C 1
ATOM 5405 O O . LEU A 1 709 ? -0.958 -30.365 -1.506 1.00 85.81 709 LEU A O 1
ATOM 5409 N N . PHE A 1 710 ? -0.824 -30.611 0.713 1.00 84.81 710 PHE A N 1
ATOM 5410 C CA . PHE A 1 710 ? -0.027 -29.401 0.898 1.00 84.81 710 PHE A CA 1
ATOM 5411 C C . PHE A 1 710 ? 1.380 -29.617 0.321 1.00 84.81 710 PHE A C 1
ATOM 5413 O O . PHE A 1 710 ? 2.235 -30.265 0.931 1.00 84.81 710 PHE A O 1
ATOM 5420 N N . GLU A 1 711 ? 1.590 -29.101 -0.886 1.00 64.00 711 GLU A N 1
ATOM 5421 C CA . GLU A 1 711 ? 2.840 -29.191 -1.630 1.00 64.00 711 GLU A CA 1
ATOM 5422 C C . GLU A 1 711 ? 3.864 -28.181 -1.092 1.00 64.00 711 GLU A C 1
ATOM 5424 O O . GLU A 1 711 ? 3.576 -26.999 -0.913 1.00 64.00 711 GLU A O 1
ATOM 5429 N N . ASN A 1 712 ? 5.085 -28.656 -0.821 1.00 56.84 712 ASN A N 1
ATOM 5430 C CA . ASN A 1 712 ? 6.234 -27.798 -0.548 1.00 56.84 712 ASN A CA 1
ATOM 5431 C C . ASN A 1 712 ? 6.944 -27.503 -1.885 1.00 56.84 712 ASN A C 1
ATOM 5433 O O . ASN A 1 712 ? 7.575 -28.423 -2.421 1.00 56.84 712 ASN A O 1
ATOM 5437 N N . PRO A 1 713 ? 6.902 -26.262 -2.405 1.00 45.25 713 PRO A N 1
ATOM 5438 C CA . PRO A 1 713 ? 7.507 -25.919 -3.694 1.00 45.25 713 PRO A CA 1
ATOM 5439 C C . PRO A 1 713 ? 9.044 -26.055 -3.725 1.00 45.25 713 PRO A C 1
ATOM 5441 O O . PRO A 1 713 ? 9.630 -26.047 -4.802 1.00 45.25 713 PRO A O 1
ATOM 5444 N N . TYR A 1 714 ? 9.717 -26.261 -2.582 1.00 46.16 714 TYR A N 1
ATOM 5445 C CA . TYR A 1 714 ? 11.185 -26.337 -2.482 1.00 46.16 714 TYR A CA 1
ATOM 5446 C C . TYR A 1 714 ? 11.761 -27.759 -2.306 1.00 46.16 714 TYR A C 1
ATOM 5448 O O . TYR A 1 714 ? 12.863 -27.938 -1.787 1.00 46.16 714 TYR A O 1
ATOM 5456 N N . GLY A 1 715 ? 11.055 -28.804 -2.753 1.00 36.62 715 GLY A N 1
ATOM 5457 C CA . GLY A 1 715 ? 11.697 -30.093 -3.072 1.00 36.62 715 GLY A CA 1
ATOM 5458 C C . GLY A 1 715 ? 12.119 -30.981 -1.890 1.00 36.62 715 GLY A C 1
ATOM 5459 O O . GLY A 1 715 ? 12.973 -31.855 -2.043 1.00 36.62 715 GLY A O 1
ATOM 5460 N N . GLY A 1 716 ? 11.506 -30.830 -0.716 1.00 38.03 716 GLY A N 1
ATOM 5461 C CA . GLY A 1 716 ? 11.616 -31.810 0.366 1.00 38.03 716 GLY A CA 1
ATOM 5462 C C . GLY A 1 716 ? 10.395 -32.725 0.395 1.00 38.03 716 GLY A C 1
ATOM 5463 O O . GLY A 1 716 ? 9.285 -32.238 0.584 1.00 38.03 716 GLY A O 1
ATOM 5464 N N . LYS A 1 717 ? 10.566 -34.052 0.282 1.00 34.66 717 LYS A N 1
ATOM 5465 C CA . LYS A 1 717 ? 9.496 -35.008 0.624 1.00 34.66 717 LYS A CA 1
ATOM 5466 C C . LYS A 1 717 ? 9.164 -34.874 2.114 1.00 34.66 717 LYS A C 1
ATOM 5468 O O . LYS A 1 717 ? 9.668 -35.646 2.927 1.00 34.66 717 LYS A O 1
ATOM 5473 N N . THR A 1 718 ? 8.283 -33.961 2.506 1.00 42.28 718 THR A N 1
ATOM 5474 C CA . THR A 1 718 ? 7.659 -34.006 3.832 1.00 42.28 718 THR A CA 1
ATOM 5475 C C . THR A 1 718 ? 6.549 -35.049 3.808 1.00 42.28 718 THR A C 1
ATOM 5477 O O . THR A 1 718 ? 5.375 -34.739 3.960 1.00 42.28 718 THR A O 1
ATOM 5480 N N . LYS A 1 719 ? 6.916 -36.332 3.685 1.00 36.09 719 LYS A N 1
ATOM 5481 C CA . LYS A 1 719 ? 6.022 -37.465 4.000 1.00 36.09 719 LYS A CA 1
ATOM 5482 C C . LYS A 1 719 ? 5.749 -37.592 5.514 1.00 36.09 719 LYS A C 1
ATOM 5484 O O . LYS A 1 719 ? 5.491 -38.675 6.026 1.00 36.09 719 LYS A O 1
ATOM 5489 N N . GLY A 1 720 ? 5.799 -36.494 6.261 1.00 39.62 720 GLY A N 1
ATOM 5490 C CA . GLY A 1 720 ? 5.546 -36.496 7.694 1.00 39.62 720 GLY A CA 1
ATOM 5491 C C . GLY A 1 720 ? 5.771 -35.129 8.313 1.00 39.62 720 GLY A C 1
ATOM 5492 O O . GLY A 1 720 ? 6.901 -34.799 8.642 1.00 39.62 720 GLY A O 1
ATOM 5493 N N . ALA A 1 721 ? 4.703 -34.356 8.491 1.00 42.25 721 ALA A N 1
ATOM 5494 C CA . ALA A 1 721 ? 4.699 -33.236 9.439 1.00 42.25 721 ALA A CA 1
ATOM 5495 C C . ALA A 1 721 ? 3.296 -32.804 9.898 1.00 42.25 721 ALA A C 1
ATOM 5497 O O . ALA A 1 721 ? 3.198 -31.972 10.789 1.00 42.25 721 ALA A O 1
ATOM 5498 N N . TRP A 1 722 ? 2.204 -33.394 9.397 1.00 44.53 722 TRP A N 1
ATOM 5499 C CA . TRP A 1 722 ? 0.905 -33.278 10.067 1.00 44.53 722 TRP A CA 1
ATOM 5500 C C . TRP A 1 722 ? 0.793 -34.345 11.165 1.00 44.53 722 TRP A C 1
ATOM 5502 O O . TRP A 1 722 ? 0.044 -35.313 11.069 1.00 44.53 722 TRP A O 1
ATOM 5512 N N . ARG A 1 723 ? 1.642 -34.237 12.195 1.00 41.66 723 ARG A N 1
ATOM 5513 C CA . ARG A 1 723 ? 1.487 -35.008 13.434 1.00 41.66 723 ARG A CA 1
ATOM 5514 C C . ARG A 1 723 ? 0.874 -34.079 14.466 1.00 41.66 723 ARG A C 1
ATOM 5516 O O . ARG A 1 723 ? 1.512 -33.117 14.873 1.00 41.66 723 ARG A O 1
ATOM 5523 N N . HIS A 1 724 ? -0.353 -34.385 14.876 1.00 35.59 724 HIS A N 1
ATOM 5524 C CA . HIS A 1 724 ? -0.969 -33.804 16.062 1.00 35.59 724 HIS A CA 1
ATOM 5525 C C . HIS A 1 724 ? 0.015 -33.913 17.238 1.00 35.59 724 HIS A C 1
ATOM 5527 O O . HIS A 1 724 ? 0.211 -34.998 17.789 1.00 35.59 724 HIS A O 1
ATOM 5533 N N . ALA A 1 725 ? 0.632 -32.803 17.641 1.00 29.20 725 ALA A N 1
ATOM 5534 C CA . ALA A 1 725 ? 1.121 -32.677 19.001 1.00 29.20 725 ALA A CA 1
ATOM 5535 C C . ALA A 1 725 ? -0.123 -32.464 19.868 1.00 29.20 725 ALA A C 1
ATOM 5537 O O . ALA A 1 725 ? -0.567 -31.340 20.086 1.00 29.20 725 ALA A O 1
ATOM 5538 N N . ALA A 1 726 ? -0.750 -33.563 20.286 1.00 27.55 726 ALA A N 1
ATOM 5539 C CA . ALA A 1 726 ? -1.778 -33.522 21.309 1.00 27.55 726 ALA A CA 1
ATOM 5540 C C . ALA A 1 726 ? -1.136 -32.985 22.597 1.00 27.55 726 ALA A C 1
ATOM 5542 O O . ALA A 1 726 ? -0.461 -33.712 23.323 1.00 27.55 726 ALA A O 1
ATOM 5543 N N . VAL A 1 727 ? -1.301 -31.689 22.855 1.00 27.64 727 VAL A N 1
ATOM 5544 C CA . VAL A 1 727 ? -1.123 -31.123 24.190 1.00 27.64 727 VAL A CA 1
ATOM 5545 C C . VAL A 1 727 ? -2.421 -31.416 24.931 1.00 27.64 727 VAL A C 1
ATOM 5547 O O . VAL A 1 727 ? -3.400 -30.686 24.799 1.00 27.64 727 VAL A O 1
ATOM 5550 N N . ASP A 1 728 ? -2.443 -32.544 25.633 1.00 25.44 728 ASP A N 1
ATOM 5551 C CA . ASP A 1 728 ? -3.514 -32.911 26.557 1.00 25.44 728 ASP A CA 1
ATOM 5552 C C . ASP A 1 728 ? -3.364 -32.086 27.852 1.00 25.44 728 ASP A C 1
ATOM 5554 O O . ASP A 1 728 ? -2.318 -32.174 28.514 1.00 25.44 728 ASP A O 1
ATOM 5558 N N . PRO A 1 729 ? -4.334 -31.234 28.228 1.00 29.67 729 PRO A N 1
ATOM 5559 C CA . PRO A 1 729 ? -4.263 -30.476 29.461 1.00 29.67 729 PRO A CA 1
ATOM 5560 C C . PRO A 1 729 ? -4.747 -31.347 30.627 1.00 29.67 729 PRO A C 1
ATOM 5562 O O . PRO A 1 729 ? -5.916 -31.339 30.993 1.00 29.67 729 PRO A O 1
ATOM 5565 N N . GLY A 1 730 ? -3.808 -32.037 31.275 1.00 31.14 730 GLY A N 1
ATOM 5566 C CA . GLY A 1 730 ? -3.954 -32.438 32.673 1.00 31.14 730 GLY A CA 1
ATOM 5567 C C . GLY A 1 730 ? -4.303 -33.902 32.943 1.00 31.14 730 GLY A C 1
ATOM 5568 O O . GLY A 1 730 ? -5.448 -34.254 33.186 1.00 31.14 730 GLY A O 1
ATOM 5569 N N . SER A 1 731 ? -3.268 -34.713 33.160 1.00 26.97 731 SER A N 1
ATOM 5570 C CA . SER A 1 731 ? -3.289 -35.703 34.241 1.00 26.97 731 SER A CA 1
ATOM 5571 C C . SER A 1 731 ? -1.863 -35.937 34.735 1.00 26.97 731 SER A C 1
ATOM 5573 O O . SER A 1 731 ? -1.080 -36.679 34.140 1.00 26.97 731 SER A O 1
ATOM 5575 N N . GLY A 1 732 ? -1.494 -35.257 35.818 1.00 33.50 732 GLY A N 1
ATOM 5576 C CA . GLY A 1 732 ? -0.259 -35.540 36.531 1.00 33.50 732 GLY A CA 1
ATOM 5577 C C . GLY A 1 732 ? -0.372 -36.873 37.261 1.00 33.50 732 GLY A C 1
ATOM 5578 O O . GLY A 1 732 ? -0.981 -36.929 38.321 1.00 33.50 732 GLY A O 1
ATOM 5579 N N . VAL A 1 733 ? 0.256 -37.921 36.728 1.00 28.20 733 VAL A N 1
ATOM 5580 C CA . VAL A 1 733 ? 0.777 -39.037 37.529 1.00 28.20 733 VAL A CA 1
ATOM 5581 C C . VAL A 1 733 ? 2.103 -39.474 36.915 1.00 28.20 733 VAL A C 1
ATOM 5583 O O . VAL A 1 733 ? 2.157 -40.098 35.858 1.00 28.20 733 VAL A O 1
ATOM 5586 N N . ALA A 1 734 ? 3.194 -39.133 37.596 1.00 30.12 734 ALA A N 1
ATOM 5587 C CA . ALA A 1 734 ? 4.514 -39.659 37.302 1.00 30.12 734 ALA A CA 1
ATOM 5588 C C . ALA A 1 734 ? 4.530 -41.184 37.498 1.00 30.12 734 ALA A C 1
ATOM 5590 O O . ALA A 1 734 ? 4.137 -41.676 38.556 1.00 30.12 734 ALA A O 1
ATOM 5591 N N . LYS A 1 735 ? 5.054 -41.938 36.525 1.00 26.64 735 LYS A N 1
ATOM 5592 C CA . LYS A 1 735 ? 5.604 -43.273 36.791 1.00 26.64 735 LYS A CA 1
ATOM 5593 C C . LYS A 1 735 ? 7.005 -43.395 36.210 1.00 26.64 735 LYS A C 1
ATOM 5595 O O . LYS A 1 735 ? 7.237 -43.285 35.009 1.00 26.64 735 LYS A O 1
ATOM 5600 N N . SER A 1 736 ? 7.930 -43.569 37.143 1.00 28.20 736 SER A N 1
ATOM 5601 C CA . SER A 1 736 ? 9.352 -43.827 36.989 1.00 28.20 736 SER A CA 1
ATOM 5602 C C . SER A 1 736 ? 9.625 -45.116 36.210 1.00 28.20 736 SER A C 1
ATOM 5604 O O . SER A 1 736 ? 8.880 -46.093 36.286 1.00 28.20 736 SER A O 1
ATOM 5606 N N . ARG A 1 737 ? 10.741 -45.121 35.474 1.00 30.36 737 ARG A N 1
ATOM 5607 C CA . ARG A 1 737 ? 11.314 -46.321 34.856 1.00 30.36 737 ARG A CA 1
ATOM 5608 C C . ARG A 1 737 ? 11.855 -47.245 35.950 1.00 30.36 737 ARG A C 1
ATOM 5610 O O . ARG A 1 737 ? 12.776 -46.865 36.664 1.00 30.36 737 ARG A O 1
ATOM 5617 N N . GLY A 1 738 ? 11.317 -48.459 36.034 1.00 25.28 738 GLY A N 1
ATOM 5618 C CA . GLY A 1 738 ? 11.866 -49.563 36.818 1.00 25.28 738 GLY A CA 1
ATOM 5619 C C . GLY A 1 738 ? 12.044 -50.795 35.932 1.00 25.28 738 GLY A C 1
ATOM 5620 O O . GLY A 1 738 ? 11.074 -51.319 35.393 1.00 25.28 738 GLY A O 1
ATOM 5621 N N . ILE A 1 739 ? 13.291 -51.229 35.762 1.00 34.66 739 ILE A N 1
ATOM 5622 C CA . ILE A 1 739 ? 13.680 -52.497 35.135 1.00 34.66 739 ILE A CA 1
ATOM 5623 C C . ILE A 1 739 ? 13.461 -53.612 36.161 1.00 34.66 739 ILE A C 1
ATOM 5625 O O . ILE A 1 739 ? 14.182 -53.592 37.148 1.00 34.66 739 ILE A O 1
ATOM 5629 N N . VAL A 1 740 ? 12.586 -54.604 35.920 1.00 25.73 740 VAL A N 1
ATOM 5630 C CA . VAL A 1 740 ? 12.758 -55.991 36.421 1.00 25.73 740 VAL A CA 1
ATOM 5631 C C . VAL A 1 740 ? 12.065 -57.010 35.494 1.00 25.73 740 VAL A C 1
ATOM 5633 O O . VAL A 1 740 ? 10.968 -56.791 34.991 1.00 25.73 740 VAL A O 1
ATOM 5636 N N . LYS A 1 741 ? 12.784 -58.123 35.303 1.00 27.00 741 LYS A N 1
ATOM 5637 C CA . LYS A 1 741 ? 12.531 -59.387 34.594 1.00 27.00 741 LYS A CA 1
ATOM 5638 C C . LYS A 1 741 ? 11.133 -60.017 34.712 1.00 27.00 741 LYS A C 1
ATOM 5640 O O . LYS A 1 741 ? 10.459 -59.932 35.730 1.00 27.00 741 LYS A O 1
ATOM 5645 N N . ALA A 1 742 ? 10.827 -60.798 33.674 1.00 30.31 742 ALA A N 1
ATOM 5646 C CA . ALA A 1 742 ? 9.741 -61.765 33.572 1.00 30.31 742 ALA A CA 1
ATOM 5647 C C . ALA A 1 742 ? 9.723 -62.809 34.704 1.00 30.31 742 ALA A C 1
ATOM 5649 O O . ALA A 1 742 ? 10.741 -63.447 34.967 1.00 30.31 742 ALA A O 1
ATOM 5650 N N . VAL A 1 743 ? 8.532 -63.060 35.263 1.00 25.89 743 VAL A N 1
ATOM 5651 C CA . VAL A 1 743 ? 8.134 -64.337 35.878 1.00 25.89 743 VAL A CA 1
ATOM 5652 C C . VAL A 1 743 ? 6.667 -64.615 35.524 1.00 25.89 743 VAL A C 1
ATOM 5654 O O . VAL A 1 743 ? 5.808 -63.741 35.596 1.00 25.89 743 VAL A O 1
ATOM 5657 N N . ARG A 1 744 ? 6.433 -65.852 35.088 1.00 30.00 744 ARG A N 1
ATOM 5658 C CA . ARG A 1 744 ? 5.181 -66.482 34.658 1.00 30.00 744 ARG A CA 1
ATOM 5659 C C . ARG A 1 744 ? 4.360 -66.922 35.877 1.00 30.00 744 ARG A C 1
ATOM 5661 O O . ARG A 1 744 ? 4.942 -67.532 36.766 1.00 30.00 744 ARG A O 1
ATOM 5668 N N . VAL A 1 745 ? 3.038 -66.730 35.872 1.00 27.30 745 VAL A N 1
ATOM 5669 C CA . VAL A 1 745 ? 2.093 -67.523 36.689 1.00 27.30 745 VAL A CA 1
ATOM 5670 C C . VAL A 1 745 ? 0.834 -67.821 35.867 1.00 27.30 745 VAL A C 1
ATOM 5672 O O . VAL A 1 745 ? 0.350 -66.980 35.113 1.00 27.30 745 VAL A O 1
ATOM 5675 N N . GLU A 1 746 ? 0.385 -69.069 35.964 1.00 27.19 746 GLU A N 1
ATOM 5676 C CA . GLU A 1 746 ? -0.618 -69.753 35.151 1.00 27.19 746 GLU A CA 1
ATOM 5677 C C . GLU A 1 746 ? -2.069 -69.577 35.644 1.00 27.19 746 GLU A C 1
ATOM 5679 O O . GLU A 1 746 ? -2.327 -69.639 36.840 1.00 27.19 746 GLU A O 1
ATOM 5684 N N . GLY A 1 747 ? -3.005 -69.533 34.680 1.00 25.55 747 GLY A N 1
ATOM 5685 C CA . GLY A 1 747 ? -4.332 -70.185 34.709 1.00 25.55 747 GLY A CA 1
ATOM 5686 C C . GLY A 1 747 ? -5.487 -69.552 35.518 1.00 25.55 747 GLY A C 1
ATOM 5687 O O . GLY A 1 747 ? -5.246 -68.691 36.355 1.00 25.55 747 GLY A O 1
ATOM 5688 N N . PRO A 1 748 ? -6.757 -69.994 35.310 1.00 36.78 748 PRO A N 1
ATOM 5689 C CA . PRO A 1 748 ? -7.201 -71.104 34.464 1.00 36.78 748 PRO A CA 1
ATOM 5690 C C . PRO A 1 748 ? -8.270 -70.768 33.396 1.00 36.78 748 PRO A C 1
ATOM 5692 O O . PRO A 1 748 ? -8.974 -69.764 33.409 1.00 36.78 748 PRO A O 1
ATOM 5695 N N . LYS A 1 749 ? -8.362 -71.728 32.474 1.00 31.78 749 LYS A N 1
ATOM 5696 C CA . LYS A 1 749 ? -9.275 -71.915 31.340 1.00 31.78 749 LYS A CA 1
ATOM 5697 C C . LYS A 1 749 ? -10.763 -71.916 31.727 1.00 31.78 749 LYS A C 1
ATOM 5699 O O . LYS A 1 749 ? -11.112 -72.485 32.757 1.00 31.78 749 LYS A O 1
ATOM 5704 N N . LYS A 1 750 ? -11.631 -71.538 30.776 1.00 29.80 750 LYS A N 1
ATOM 5705 C CA . LYS A 1 750 ? -12.788 -72.361 30.364 1.00 29.80 750 LYS A CA 1
ATOM 5706 C C . LYS A 1 750 ? -13.221 -72.070 28.919 1.00 29.80 750 LYS A C 1
ATOM 5708 O O . LYS A 1 750 ? -13.201 -70.938 28.456 1.00 29.80 750 LYS A O 1
ATOM 5713 N N . PHE A 1 751 ? -13.530 -73.170 28.241 1.00 29.23 751 PHE A N 1
ATOM 5714 C CA . PHE A 1 751 ? -13.909 -73.374 26.844 1.00 29.23 751 PHE A CA 1
ATOM 5715 C C . PHE A 1 751 ? -15.319 -72.851 26.513 1.00 29.23 751 PHE A C 1
ATOM 5717 O O . PHE A 1 751 ? -16.222 -73.013 27.330 1.00 29.23 751 PHE A O 1
ATOM 5724 N N . ASN A 1 752 ? -15.541 -72.405 25.269 1.00 29.09 752 ASN A N 1
ATOM 5725 C CA . ASN A 1 752 ? -16.418 -73.150 24.358 1.00 29.09 752 ASN A CA 1
ATOM 5726 C C . ASN A 1 752 ? -16.147 -72.826 22.880 1.00 29.09 752 ASN A C 1
ATOM 5728 O O . ASN A 1 752 ? -15.939 -71.684 22.485 1.00 29.09 752 ASN A O 1
ATOM 5732 N N . VAL A 1 753 ? -16.119 -73.907 22.109 1.00 30.81 753 VAL A N 1
ATOM 5733 C CA . VAL A 1 753 ? -15.899 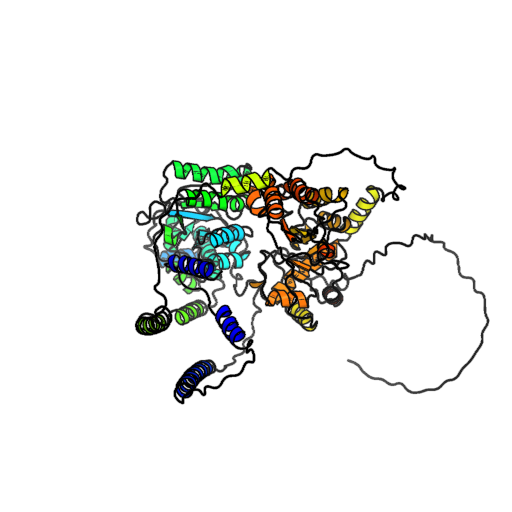-74.036 20.668 1.00 30.81 753 VAL A CA 1
ATOM 5734 C C . VAL A 1 753 ? -17.260 -74.021 19.970 1.00 30.81 753 VAL A C 1
ATOM 5736 O O . VAL A 1 753 ? -18.188 -74.622 20.500 1.00 30.81 753 VAL A O 1
ATOM 5739 N N . LEU A 1 754 ? -17.357 -73.421 18.778 1.00 28.97 754 LEU A N 1
ATOM 5740 C CA . LEU A 1 754 ? -17.978 -74.054 17.603 1.00 28.97 754 LEU A CA 1
ATOM 5741 C C . LEU A 1 754 ? -17.595 -73.316 16.306 1.00 28.97 754 LEU A C 1
ATOM 5743 O O . LEU A 1 754 ? -17.783 -72.112 16.160 1.00 28.97 754 LEU A O 1
ATOM 5747 N N . GLN A 1 755 ? -16.996 -74.100 15.408 1.00 29.89 755 GLN A N 1
ATOM 5748 C CA . GLN A 1 755 ? -16.559 -73.811 14.040 1.00 29.89 755 GLN A CA 1
ATOM 5749 C C . GLN A 1 755 ? -17.730 -73.710 13.052 1.00 29.89 755 GLN A C 1
ATOM 5751 O O . GLN A 1 755 ? -18.730 -74.404 13.212 1.00 29.89 755 GLN A O 1
ATOM 5756 N N . SER A 1 756 ? -17.525 -73.002 11.936 1.00 29.78 756 SER A N 1
ATOM 5757 C CA . SER A 1 756 ? -17.410 -73.569 10.563 1.00 29.78 756 SER A CA 1
ATOM 5758 C C . SER A 1 756 ? -17.354 -72.410 9.547 1.00 29.78 756 SER A C 1
ATOM 5760 O O . SER A 1 756 ? -18.154 -71.489 9.629 1.00 29.78 756 SER A O 1
ATOM 5762 N N . HIS A 1 757 ? -16.230 -72.233 8.832 1.00 31.53 757 HIS A N 1
ATOM 5763 C CA . HIS A 1 757 ? -15.991 -72.625 7.420 1.00 31.53 757 HIS A CA 1
ATOM 5764 C C . HIS A 1 757 ? -16.856 -71.801 6.432 1.00 31.53 757 HIS A C 1
ATOM 5766 O O . HIS A 1 757 ? -18.063 -71.752 6.584 1.00 31.53 757 HIS A O 1
ATOM 5772 N N . PHE A 1 758 ? -16.333 -71.117 5.402 1.00 28.73 758 PHE A N 1
ATOM 5773 C CA . PHE A 1 758 ? -15.478 -71.668 4.347 1.00 28.73 758 PHE A CA 1
ATOM 5774 C C . PHE A 1 758 ? -14.953 -70.575 3.364 1.00 28.73 758 PHE A C 1
ATOM 5776 O O . PHE A 1 758 ? -15.666 -69.629 3.057 1.00 28.73 758 PHE A O 1
ATOM 5783 N N . ILE A 1 759 ? -13.754 -70.843 2.824 1.00 31.86 759 ILE A N 1
ATOM 5784 C CA . ILE A 1 759 ? -13.162 -70.521 1.498 1.00 31.86 759 ILE A CA 1
ATOM 5785 C C . ILE A 1 759 ? -12.571 -69.128 1.196 1.00 31.86 759 ILE A C 1
ATOM 5787 O O . ILE A 1 759 ? -13.164 -68.067 1.334 1.00 31.86 759 ILE A O 1
ATOM 5791 N N . ASN A 1 760 ? -11.337 -69.274 0.720 1.00 31.31 760 ASN A N 1
ATOM 5792 C CA . ASN A 1 760 ? -10.250 -68.418 0.286 1.00 31.31 760 ASN A CA 1
ATOM 5793 C C . ASN A 1 760 ? -10.177 -68.485 -1.257 1.00 31.31 760 ASN A C 1
ATOM 5795 O O . ASN A 1 760 ? -10.530 -69.534 -1.785 1.00 31.31 760 ASN A O 1
ATOM 5799 N N . GLU A 1 761 ? -9.686 -67.449 -1.950 1.00 34.94 761 GLU A N 1
ATOM 5800 C CA . GLU A 1 761 ? -8.628 -67.546 -2.990 1.00 34.94 761 GLU A CA 1
ATOM 5801 C C . GLU A 1 761 ? -8.541 -66.323 -3.938 1.00 34.94 761 GLU A C 1
ATOM 5803 O O . GLU A 1 761 ? -9.414 -66.072 -4.758 1.00 34.94 761 GLU A O 1
ATOM 5808 N N . ASN A 1 762 ? -7.412 -65.614 -3.799 1.00 37.16 762 ASN A N 1
ATOM 5809 C CA . ASN A 1 762 ? -6.332 -65.386 -4.780 1.00 37.16 762 ASN A CA 1
ATOM 5810 C C . ASN A 1 762 ? -6.461 -64.590 -6.105 1.00 37.16 762 ASN A C 1
ATOM 5812 O O . ASN A 1 762 ? -7.353 -64.780 -6.923 1.00 37.16 762 ASN A O 1
ATOM 5816 N N . ASN A 1 763 ? -5.317 -63.911 -6.348 1.00 36.03 763 ASN A N 1
ATOM 5817 C CA . ASN A 1 763 ? -4.669 -63.424 -7.588 1.00 36.03 763 ASN A CA 1
ATOM 5818 C C . ASN A 1 763 ? -5.139 -62.073 -8.146 1.00 36.03 763 ASN A C 1
ATOM 5820 O O . ASN A 1 763 ? -6.328 -61.836 -8.276 1.00 36.03 763 ASN A O 1
ATOM 5824 N N . GLY A 1 764 ? -4.293 -61.125 -8.567 1.00 34.09 764 GLY A N 1
ATOM 5825 C CA . GLY A 1 764 ? -2.838 -60.959 -8.791 1.00 34.09 764 GLY A CA 1
ATOM 5826 C C . GLY A 1 764 ? -2.693 -59.565 -9.466 1.00 34.09 764 GLY A C 1
ATOM 5827 O O . GLY A 1 764 ? -3.661 -59.085 -10.040 1.00 34.09 764 GLY A O 1
ATOM 5828 N N . GLY A 1 765 ? -1.630 -58.764 -9.396 1.00 40.78 765 GLY A N 1
ATOM 5829 C CA . GLY A 1 765 ? -0.208 -59.065 -9.483 1.00 40.78 765 GLY A CA 1
ATOM 5830 C C . GLY A 1 765 ? 0.363 -58.599 -10.836 1.00 40.78 765 GLY A C 1
ATOM 5831 O O . GLY A 1 765 ? 0.473 -59.422 -11.739 1.00 40.78 765 GLY A O 1
ATOM 5832 N N . ARG A 1 766 ? 0.732 -57.313 -10.963 1.00 39.88 766 ARG A N 1
ATOM 5833 C CA . ARG A 1 766 ? 1.990 -56.804 -11.555 1.00 39.88 766 ARG A CA 1
ATOM 5834 C C . ARG A 1 766 ? 2.158 -55.315 -11.294 1.00 39.88 766 ARG A C 1
ATOM 5836 O O . ARG A 1 766 ? 1.160 -54.586 -11.462 1.00 39.88 766 ARG A O 1
#

Sequence (766 aa):
MLLQTCLFATFVASTVRAAQPFPLEPMMLFAVQMLSIHAPHHTTSQKPTTTQAGTIQTLTKAVTSTVTAVTTATSSTAATSVSTATAVPDSHGGMNFAWAPPPGLAPVHPEWTAYFKKTFPYATATPDILSCASSVDANYWGISFDDGPTENTHVVLDYFARQKLSTTFWVIGSSVQDAAKTLLDTHMAGHDIGSHSWSHKDLTTLSEDEIVAELVYGARAVFEVVGKMPRYFRPPYGAIDDRVRRVAAYLGLQAVKWSHDTQDWANVQTNSMQNVPRSFETWIQQGVVRPITLAHDLYPETVAVVGQSMDLLLKAGKVPVKLSRCLDVGTVYGNDALDAFFGSGLFPGSSGGKSAAAAAAAAAVVGGIDRSEALEGTRGLLKLLCLSLLVAPCLFVAGAQTVAPDDLSNVMDQIMDLYRTHMVHPQPAVSPSPPSKPPTPSPSPSNTQQQTNRTLANVNFRWAPSGSPPAYPTWTSYFRQSQTNANLPLLTKCADSANVNVWGASFDDGPSESTHLVTEYFAPKNMRATFWIIGSNVPKYPKALLDAYNAGHDIGIHTWSHPRLPELSDDQIVSELVYGARAIFEVTGKMPKFFRPPYGAIDDRVRAIGSYLGLEAVTWSHDTLDWSYVASGTTQQRVPQAFQGWLQQGITRAITLQHDIFEETVAAIPQSMDVLINAGRTIVPLSKCLNIPSAYGNPTLEAFFASGLFENPYGGKTKGAWRHAAVDPGSGVAKSRGIVKAVRVEGPKKFNVLQSHFINENNGGR

Organism: NCBI:txid246404